Protein AF-0000000078945572 (afdb_homodimer)

Secondary structure (DSSP, 8-state):
-TT--TTSEEEETTEEEETTEEHHHHHHHH-SSEEEEEHHHHHHHHHHHHHHHHHHT-SSEEEEEEGGG---HHHHHHHHHTT-EEEESSHHHHHHHHHHT--GGGEEE--SS--HHHHHHHHTS-PEEEE--HHHHHH--PPTT-EEEEEB--S----SSGGGB-SSSEETTEE---SB-THHHHHHHHHHHHHT-EEEEEE---BSSB-GGGHHHHHHHHHHHHHHHHHHHHHHSS---EEE----B----STTSPPP-HHHHHHHHHHHHHHTT-TTSEEEE--SHHHHGGGEEEEEEEEEEEEETTEEEEEES--TTT--HHHHH-----EEETT-TT-S-EEEEEEE-SSS-TT-EEEEEEEEE---TT-EEEESS-SSSSGGG---GGG----EEEEE-SSS---/-TT--TTSEEEETTEEEETTEEHHHHHHHH-SSEEEEEHHHHHHHHHHHHHHHHHHT-SSEEEEEEGGG---HHHHHHHHHTT-EEEESSHHHHHHHHHHT--GGGEEE--SS--HHHHHHHHTS-PEEEE--HHHHHH--PPTT-EEEEEB--S----SSGGGB-SSSEETTEE---SB-THHHHHHHHHHHHHT-EEEEEE---BSSB-GGGHHHHHHHHHHHHHHHHHHHHHHSS---EEE----B----STTSPPP-HHHHHHHHHHHHHHTT-TTSEEEE--SHHHHGGGEEEEEEEEEEEEETTEEEEEES--TTT--HHHHH-----EEETT-TT-S-EEEEEEE-SSS-TT-EEEEEEEEE---TT-EEEESS-SSSSGGG---GGG----EEEEE-SSS---

InterPro domains:
  IPR000183 Ornithine/DAP/Arg decarboxylase [PR01179] (65-83)
  IPR000183 Ornithine/DAP/Arg decarboxylase [PR01179] (85-97)
  IPR000183 Ornithine/DAP/Arg decarboxylase [PR01179] (196-209)
  IPR000183 Ornithine/DAP/Arg decarboxylase [PR01179] (283-302)
  IPR000183 Ornithine/DAP/Arg decarboxylase [PR01179] (383-396)
  IPR002986 Diaminopimelate decarboxylase, LysA [PR01181] (83-100)
  IPR002986 Diaminopimelate decarboxylase, LysA [PR01181] (171-180)
  IPR002986 Diaminopimelate decarboxylase, LysA [PR01181] (311-329)
  IPR002986 Diaminopimelate decarboxylase, LysA [PR01181] (393-411)
  IPR002986 Diaminopimelate decarboxylase, LysA [TIGR01048] (15-405)
  IPR002986 Diaminopimelate decarboxylase, LysA [cd06828] (30-404)
  IPR009006 Alanine racemase/group IV decarboxylase, C-terminal [G3DSA:2.40.37.10] (22-407)
  IPR009006 Alanine racemase/group IV decarboxylase, C-terminal [SSF50621] (269-405)
  IPR022644 Orn/DAP/Arg decarboxylase 2, N-terminal [PF02784] (41-293)
  IPR022653 Orn/DAP/Arg decarboxylase 2, pyridoxal-phosphate binding site [PS00878] (65-83)
  IPR022657 Orn/DAP/Arg decarboxylase 2, conserved site [PS00879] (234-250)
  IPR029066 PLP-binding barrel [G3DSA:3.20.20.10] (39-290)
  IPR029066 PLP-binding barrel [SSF51419] (31-295)

Nearest PDB structures (foldseek):
  6knh-assembly1_B  TM=8.447E-01  e=1.465E-28  Staphylococcus aureus subsp. aureus Mu50
  6kni-assembly1_B  TM=8.455E-01  e=5.089E-28  Staphylococcus aureus subsp. aureus Mu50
  6kni-assembly2_C-2  TM=8.300E-01  e=3.360E-28  Staphylococcus aureus subsp. aureus Mu50
  6knk-assembly2_C-2  TM=8.299E-01  e=7.264E-28  Staphylococcus aureus subsp. aureus Mu50
  6knk-assembly1_A  TM=8.405E-01  e=1.480E-27  Staphylococcus aureus subsp. aureus Mu50

Structure (mmCIF, N/CA/C/O backbone):
data_AF-0000000078945572-model_v1
#
loop_
_entity.id
_entity.type
_entity.pdbx_description
1 polymer 'Diaminopimelate decarboxylase'
#
loop_
_atom_site.group_PDB
_atom_site.id
_atom_site.type_symbol
_atom_site.label_atom_id
_atom_site.label_alt_id
_atom_site.label_comp_id
_atom_site.label_asym_id
_atom_site.label_entity_id
_atom_site.label_seq_id
_atom_site.pdbx_PDB_ins_code
_atom_site.Cartn_x
_atom_site.Cartn_y
_atom_site.Cartn_z
_atom_site.occupancy
_atom_site.B_iso_or_equiv
_atom_site.auth_seq_id
_atom_site.auth_comp_id
_atom_site.auth_asym_id
_atom_site.auth_atom_id
_atom_site.pdbx_PDB_model_num
ATOM 1 N N . MET A 1 1 ? 28.328 13.961 -8.125 1 92.06 1 MET A N 1
ATOM 2 C CA . MET A 1 1 ? 26.953 13.586 -8.461 1 92.06 1 MET A CA 1
ATOM 3 C C . MET A 1 1 ? 25.953 14.477 -7.727 1 92.06 1 MET A C 1
ATOM 5 O O . MET A 1 1 ? 26.234 14.969 -6.629 1 92.06 1 MET A O 1
ATOM 9 N N . TRP A 1 2 ? 24.75 14.672 -8.289 1 93.38 2 TRP A N 1
ATOM 10 C CA . TRP A 1 2 ? 23.812 15.648 -7.77 1 93.38 2 TRP A CA 1
ATOM 11 C C . TRP A 1 2 ? 23.359 15.289 -6.355 1 93.38 2 TRP A C 1
ATOM 13 O O . TRP A 1 2 ? 22.984 16.156 -5.574 1 93.38 2 TRP A O 1
ATOM 23 N N . TRP A 1 3 ? 23.406 13.898 -6.02 1 95.69 3 TRP A N 1
ATOM 24 C CA . TRP A 1 3 ? 22.844 13.406 -4.762 1 95.69 3 TRP A CA 1
ATOM 25 C C . TRP A 1 3 ? 23.906 13.391 -3.666 1 95.69 3 TRP A C 1
ATOM 27 O O . TRP A 1 3 ? 23.609 13.086 -2.51 1 95.69 3 TRP A O 1
ATOM 37 N N . GLU A 1 4 ? 25.141 13.625 -4.016 1 96.06 4 GLU A N 1
ATOM 38 C CA . GLU A 1 4 ? 26.172 13.719 -2.982 1 96.06 4 GLU A CA 1
ATOM 39 C C . GLU A 1 4 ? 25.969 14.953 -2.109 1 96.06 4 GLU A C 1
ATOM 41 O O . GLU A 1 4 ? 25.688 16.047 -2.619 1 96.06 4 GLU A O 1
ATOM 46 N N . LYS A 1 5 ? 25.969 14.734 -0.875 1 93.25 5 LYS A N 1
ATOM 47 C CA . LYS A 1 5 ? 25.844 15.781 0.137 1 93.25 5 LYS A CA 1
ATOM 48 C C . LYS A 1 5 ? 26.875 15.617 1.236 1 93.25 5 LYS A C 1
ATOM 50 O O . LYS A 1 5 ? 27 14.547 1.836 1 93.25 5 LYS A O 1
ATOM 55 N N . PRO A 1 6 ? 27.625 16.672 1.44 1 89.31 6 PRO A N 1
ATOM 56 C CA . PRO A 1 6 ? 28.625 16.547 2.498 1 89.31 6 PRO A CA 1
ATOM 57 C C . PRO A 1 6 ? 28.047 16.047 3.818 1 89.31 6 PRO A C 1
ATOM 59 O O . PRO A 1 6 ? 27 16.547 4.258 1 89.31 6 PRO A O 1
ATOM 62 N N . GLY A 1 7 ? 28.672 15.039 4.363 1 91.06 7 GLY A N 1
ATOM 63 C CA . GLY A 1 7 ? 28.25 14.508 5.652 1 91.06 7 GLY A CA 1
ATOM 64 C C . GLY A 1 7 ? 27.141 13.477 5.547 1 91.06 7 GLY A C 1
ATOM 65 O O . GLY A 1 7 ? 26.797 12.836 6.539 1 91.06 7 GLY A O 1
ATOM 66 N N . HIS A 1 8 ? 26.656 13.312 4.363 1 95.69 8 HIS A N 1
ATOM 67 C CA . HIS A 1 8 ? 25.547 12.367 4.207 1 95.69 8 HIS A CA 1
ATOM 68 C C . HIS A 1 8 ? 25.875 11.312 3.162 1 95.69 8 HIS A C 1
ATOM 70 O O . HIS A 1 8 ? 26.391 10.242 3.496 1 95.69 8 HIS A O 1
ATOM 76 N N . LEU A 1 9 ? 25.75 11.555 1.891 1 97.75 9 LEU A N 1
ATOM 77 C CA . LEU A 1 9 ? 26.078 10.594 0.844 1 97.75 9 LEU A CA 1
ATOM 78 C C . LEU A 1 9 ? 27.328 11.031 0.074 1 97.75 9 LEU A C 1
ATOM 80 O O . LEU A 1 9 ? 27.422 12.18 -0.346 1 97.75 9 LEU A O 1
ATOM 84 N N . ARG A 1 10 ? 28.297 10.094 -0.028 1 96.44 10 ARG A N 1
ATOM 85 C CA . ARG A 1 10 ? 29.531 10.367 -0.768 1 96.44 10 ARG A CA 1
ATOM 86 C C . ARG A 1 10 ? 30.031 9.109 -1.465 1 96.44 10 ARG A C 1
ATOM 88 O O . ARG A 1 10 ? 29.688 7.992 -1.07 1 96.44 10 ARG A O 1
ATOM 95 N N . THR A 1 11 ? 30.75 9.328 -2.484 1 96.31 11 THR A N 1
ATOM 96 C CA . THR A 1 11 ? 31.484 8.25 -3.145 1 96.31 11 THR A CA 1
ATOM 97 C C . THR A 1 11 ? 32.938 8.211 -2.668 1 96.31 11 THR A C 1
ATOM 99 O O . THR A 1 11 ? 33.656 9.211 -2.754 1 96.31 11 THR A O 1
ATOM 102 N N . VAL A 1 12 ? 33.312 7.086 -2.143 1 94.62 12 VAL A N 1
ATOM 103 C CA . VAL A 1 12 ? 34.688 6.867 -1.73 1 94.62 12 VAL A CA 1
ATOM 104 C C . VAL A 1 12 ? 35.25 5.641 -2.439 1 94.62 12 VAL A C 1
ATOM 106 O O . VAL A 1 12 ? 34.812 4.516 -2.195 1 94.62 12 VAL A O 1
ATOM 109 N N . GLY A 1 13 ? 36.312 5.691 -3.234 1 91.5 13 GLY A N 1
ATOM 110 C CA . GLY A 1 13 ? 36.844 4.555 -3.961 1 91.5 13 GLY A CA 1
ATOM 111 C C . GLY A 1 13 ? 35.812 3.799 -4.762 1 91.5 13 GLY A C 1
ATOM 112 O O . GLY A 1 13 ? 35.719 2.572 -4.668 1 91.5 13 GLY A O 1
ATOM 113 N N . ASN A 1 14 ? 34.844 4.293 -5.309 1 93.56 14 ASN A N 1
ATOM 114 C CA . ASN A 1 14 ? 33.812 3.719 -6.16 1 93.56 14 ASN A CA 1
ATOM 115 C C . ASN A 1 14 ? 32.719 3.068 -5.332 1 93.56 14 ASN A C 1
ATOM 117 O O . ASN A 1 14 ? 31.938 2.26 -5.852 1 93.56 14 ASN A O 1
ATOM 121 N N . ARG A 1 15 ? 32.719 3.379 -4.047 1 96.94 15 ARG A N 1
ATOM 122 C CA . ARG A 1 15 ? 31.734 2.832 -3.129 1 96.94 15 ARG A CA 1
ATOM 123 C C . ARG A 1 15 ? 30.875 3.941 -2.527 1 96.94 15 ARG A C 1
ATOM 125 O O . ARG A 1 15 ? 31.359 5.059 -2.322 1 96.94 15 ARG A O 1
ATOM 132 N N . LEU A 1 16 ? 29.672 3.627 -2.248 1 98.38 16 LEU A N 1
ATOM 133 C CA . LEU A 1 16 ? 28.75 4.586 -1.647 1 98.38 16 LEU A CA 1
ATOM 134 C C . LEU A 1 16 ? 28.891 4.598 -0.129 1 98.38 16 LEU A C 1
ATOM 136 O O . LEU A 1 16 ? 28.922 3.539 0.503 1 98.38 16 LEU A O 1
ATOM 140 N N . PHE A 1 17 ? 29 5.785 0.381 1 97.94 17 PHE A N 1
ATOM 141 C CA . PHE A 1 17 ? 29.031 5.984 1.825 1 97.94 17 PHE A CA 1
ATOM 142 C C . PHE A 1 17 ? 27.828 6.812 2.275 1 97.94 17 PHE A C 1
ATOM 144 O O . PHE A 1 17 ? 27.406 7.734 1.574 1 97.94 17 PHE A O 1
ATOM 151 N N . ILE A 1 18 ? 27.312 6.504 3.398 1 98.31 18 ILE A N 1
ATOM 152 C CA . ILE A 1 18 ? 26.344 7.324 4.109 1 98.31 18 ILE A CA 1
ATOM 153 C C . ILE A 1 18 ? 26.906 7.719 5.477 1 98.31 18 ILE A C 1
ATOM 155 O O . ILE A 1 18 ? 27.219 6.855 6.297 1 98.31 18 ILE A O 1
ATOM 159 N N . GLY A 1 19 ? 26.953 8.969 5.707 1 96.56 19 GLY A N 1
ATOM 160 C CA . GLY A 1 19 ? 27.812 9.383 6.812 1 96.56 19 GLY A CA 1
ATOM 161 C C . GLY A 1 19 ? 29.234 8.883 6.688 1 96.56 19 GLY A C 1
ATOM 162 O O . GLY A 1 19 ? 29.891 9.086 5.66 1 96.56 19 GLY A O 1
ATOM 163 N N . GLU A 1 20 ? 29.703 8.148 7.719 1 94.75 20 GLU A N 1
ATOM 164 C CA . GLU A 1 20 ? 31.078 7.621 7.727 1 94.75 20 GLU A CA 1
ATOM 165 C C . GLU A 1 20 ? 31.078 6.121 7.445 1 94.75 20 GLU A C 1
ATOM 167 O O . GLU A 1 20 ? 32.125 5.469 7.59 1 94.75 20 GLU A O 1
ATOM 172 N N . HIS A 1 21 ? 29.984 5.605 6.969 1 97.25 21 HIS A N 1
ATOM 173 C CA . HIS A 1 21 ? 29.875 4.156 6.875 1 97.25 21 HIS A CA 1
ATOM 174 C C . HIS A 1 21 ? 29.766 3.707 5.418 1 97.25 21 HIS A C 1
ATOM 176 O O . HIS A 1 21 ? 29.047 4.328 4.625 1 97.25 21 HIS A O 1
ATOM 182 N N . ASP A 1 22 ? 30.453 2.664 5.117 1 97.94 22 ASP A N 1
ATOM 183 C CA . ASP A 1 22 ? 30.312 1.999 3.826 1 97.94 22 ASP A CA 1
ATOM 184 C C . ASP A 1 22 ? 28.953 1.291 3.725 1 97.94 22 ASP A C 1
ATOM 186 O O . ASP A 1 22 ? 28.641 0.427 4.543 1 97.94 22 ASP A O 1
ATOM 190 N N . VAL A 1 23 ? 28.172 1.593 2.713 1 98.69 23 VAL A N 1
ATOM 191 C CA . VAL A 1 23 ? 26.797 1.104 2.596 1 98.69 23 VAL A CA 1
ATOM 192 C C . VAL A 1 23 ? 26.812 -0.41 2.402 1 98.69 23 VAL A C 1
ATOM 194 O O . VAL A 1 23 ? 25.953 -1.115 2.953 1 98.69 23 VAL A O 1
ATOM 197 N N . VAL A 1 24 ? 27.75 -0.927 1.63 1 98.69 24 VAL A N 1
ATOM 198 C CA . VAL A 1 24 ? 27.844 -2.363 1.385 1 98.69 24 VAL A CA 1
ATOM 199 C C . VAL A 1 24 ? 28.156 -3.094 2.689 1 98.69 24 VAL A C 1
ATOM 201 O O . VAL A 1 24 ? 27.547 -4.129 2.986 1 98.69 24 VAL A O 1
ATOM 204 N N . GLU A 1 25 ? 29.031 -2.518 3.465 1 98.31 25 GLU A N 1
ATOM 205 C CA . GLU A 1 25 ? 29.375 -3.131 4.746 1 98.31 25 GLU A CA 1
ATOM 206 C C . GLU A 1 25 ? 28.172 -3.152 5.684 1 98.31 25 GLU A C 1
ATOM 208 O O . GLU A 1 25 ? 27.938 -4.141 6.383 1 98.31 25 GLU A O 1
ATOM 213 N N . LEU A 1 26 ? 27.406 -2.062 5.727 1 98.19 26 LEU A N 1
ATOM 214 C CA . LEU A 1 26 ? 26.203 -2.025 6.543 1 98.19 26 LEU A CA 1
ATOM 215 C C . LEU A 1 26 ? 25.188 -3.068 6.066 1 98.19 26 LEU A C 1
ATOM 217 O O . LEU A 1 26 ? 24.562 -3.744 6.883 1 98.19 26 LEU A O 1
ATOM 221 N N . ALA A 1 27 ? 25.031 -3.184 4.766 1 98.12 27 ALA A N 1
ATOM 222 C CA . ALA A 1 27 ? 24.094 -4.141 4.188 1 98.12 27 ALA A CA 1
ATOM 223 C C . ALA A 1 27 ? 24.5 -5.574 4.523 1 98.12 27 ALA A C 1
ATOM 225 O O . ALA A 1 27 ? 23.641 -6.414 4.812 1 98.12 27 ALA A O 1
ATOM 226 N N . GLU A 1 28 ? 25.797 -5.887 4.43 1 98.12 28 GLU A N 1
ATOM 227 C CA . GLU A 1 28 ? 26.281 -7.219 4.758 1 98.12 28 GLU A CA 1
ATOM 228 C C . GLU A 1 28 ? 26.094 -7.527 6.238 1 98.12 28 GLU A C 1
ATOM 230 O O . GLU A 1 28 ? 25.75 -8.656 6.602 1 98.12 28 GLU A O 1
ATOM 235 N N . LYS A 1 29 ? 26.312 -6.535 7.039 1 97.69 29 LYS A N 1
ATOM 236 C CA . LYS A 1 29 ? 26.234 -6.703 8.484 1 97.69 29 LYS A CA 1
ATOM 237 C C . LYS A 1 29 ? 24.781 -6.91 8.93 1 97.69 29 LYS A C 1
ATOM 239 O O . LYS A 1 29 ? 24.5 -7.754 9.781 1 97.69 29 LYS A O 1
ATOM 244 N N . HIS A 1 30 ? 23.828 -6.164 8.359 1 97.56 30 HIS A N 1
ATOM 245 C CA . HIS A 1 30 ? 22.469 -6.137 8.883 1 97.56 30 HIS A CA 1
ATOM 246 C C . HIS A 1 30 ? 21.531 -6.949 8 1 97.56 30 HIS A C 1
ATOM 248 O O . HIS A 1 30 ? 20.422 -7.289 8.422 1 97.56 30 HIS A O 1
ATOM 254 N N . GLY A 1 31 ? 21.984 -7.27 6.746 1 97.56 31 GLY A N 1
ATOM 255 C CA . GLY A 1 31 ? 21.125 -7.957 5.797 1 97.56 31 GLY A CA 1
ATOM 256 C C . GLY A 1 31 ? 20.25 -7.012 4.996 1 97.56 31 GLY A C 1
ATOM 257 O O . GLY A 1 31 ? 20.031 -5.867 5.398 1 97.56 31 GLY A O 1
ATOM 258 N N . THR A 1 32 ? 19.797 -7.387 3.852 1 98.25 32 THR A N 1
ATOM 259 C CA . THR A 1 32 ? 18.891 -6.637 2.986 1 98.25 32 THR A CA 1
ATOM 260 C C . THR A 1 32 ? 17.547 -7.348 2.869 1 98.25 32 THR A C 1
ATOM 262 O O . THR A 1 32 ? 17.469 -8.562 3.055 1 98.25 32 THR A O 1
ATOM 265 N N . PRO A 1 33 ? 16.531 -6.547 2.594 1 98.44 33 PRO A N 1
ATOM 266 C CA . PRO A 1 33 ? 16.5 -5.094 2.412 1 98.44 33 PRO A CA 1
ATOM 267 C C . PRO A 1 33 ? 16.656 -4.332 3.727 1 98.44 33 PRO A C 1
ATOM 269 O O . PRO A 1 33 ? 16.25 -4.824 4.781 1 98.44 33 PRO A O 1
ATOM 272 N N . VAL A 1 34 ? 17.266 -3.123 3.617 1 98.69 34 VAL A N 1
ATOM 273 C CA . VAL A 1 34 ? 17.469 -2.361 4.844 1 98.69 34 VAL A CA 1
ATOM 274 C C . VAL A 1 34 ? 17.359 -0.868 4.547 1 98.69 34 VAL A C 1
ATOM 276 O O . VAL A 1 34 ? 17.938 -0.382 3.572 1 98.69 34 VAL A O 1
ATOM 279 N N . TYR A 1 35 ? 16.547 -0.167 5.348 1 98.81 35 TYR A N 1
ATOM 280 C CA . TYR A 1 35 ? 16.562 1.291 5.383 1 98.81 35 TYR A CA 1
ATOM 281 C C . TYR A 1 35 ? 17.734 1.805 6.219 1 98.81 35 TYR A C 1
ATOM 283 O O . TYR A 1 35 ? 17.984 1.304 7.32 1 98.81 35 TYR A O 1
ATOM 291 N N . ILE A 1 36 ? 18.406 2.76 5.684 1 98.75 36 ILE A N 1
ATOM 292 C CA . ILE A 1 36 ? 19.469 3.412 6.438 1 98.75 36 ILE A CA 1
ATOM 293 C C . ILE A 1 36 ? 19.203 4.91 6.523 1 98.75 36 ILE A C 1
ATOM 295 O O . ILE A 1 36 ? 19.109 5.594 5.5 1 98.75 36 ILE A O 1
ATOM 299 N N . TYR A 1 37 ? 19.078 5.406 7.793 1 98.62 37 TYR A N 1
ATOM 300 C CA . TYR A 1 37 ? 18.828 6.824 8.039 1 98.62 37 TYR A CA 1
ATOM 301 C C . TYR A 1 37 ? 20.062 7.5 8.617 1 98.62 37 TYR A C 1
ATOM 303 O O . TYR A 1 37 ? 20.75 6.938 9.477 1 98.62 37 TYR A O 1
ATOM 311 N N . ASN A 1 38 ? 20.344 8.672 8.156 1 98.56 38 ASN A N 1
ATOM 312 C CA . ASN A 1 38 ? 21.453 9.477 8.688 1 98.56 38 ASN A CA 1
ATOM 313 C C . ASN A 1 38 ? 20.938 10.633 9.531 1 98.56 38 ASN A C 1
ATOM 315 O O . ASN A 1 38 ? 20.484 11.648 9 1 98.56 38 ASN A O 1
ATOM 319 N N . LEU A 1 39 ? 21.109 10.547 10.852 1 98.19 39 LEU A N 1
ATOM 320 C CA . LEU A 1 39 ? 20.625 11.562 11.766 1 98.19 39 LEU A CA 1
ATOM 321 C C . LEU A 1 39 ? 21.328 12.891 11.531 1 98.19 39 LEU A C 1
ATOM 323 O O . LEU A 1 39 ? 20.75 13.961 11.727 1 98.19 39 LEU A O 1
ATOM 327 N N . GLY A 1 40 ? 22.562 12.812 11.102 1 97.38 40 GLY A N 1
ATOM 328 C CA . GLY A 1 40 ? 23.281 14.039 10.789 1 97.38 40 GLY A CA 1
ATOM 329 C C . GLY A 1 40 ? 22.609 14.859 9.703 1 97.38 40 GLY A C 1
ATOM 330 O O . GLY A 1 40 ? 22.531 16.078 9.805 1 97.38 40 GLY A O 1
ATOM 331 N N . ARG A 1 41 ? 22.141 14.18 8.695 1 97.88 41 ARG A N 1
ATOM 332 C CA . ARG A 1 41 ? 21.469 14.867 7.602 1 97.88 41 ARG A CA 1
ATOM 333 C C . ARG A 1 41 ? 20.141 15.469 8.07 1 97.88 41 ARG A C 1
ATOM 335 O O . ARG A 1 41 ? 19.781 16.578 7.668 1 97.88 41 ARG A O 1
ATOM 342 N N . ILE A 1 42 ? 19.406 14.781 8.883 1 98.56 42 ILE A N 1
ATOM 343 C CA . ILE A 1 42 ? 18.156 15.281 9.438 1 98.56 42 ILE A CA 1
ATOM 344 C C . ILE A 1 42 ? 18.422 16.531 10.281 1 98.56 42 ILE A C 1
ATOM 346 O O . ILE A 1 42 ? 17.703 17.531 10.172 1 98.56 42 ILE A O 1
ATOM 350 N N . ARG A 1 43 ? 19.469 16.484 11.086 1 98 43 ARG A N 1
ATOM 351 C CA . ARG A 1 43 ? 19.875 17.625 11.898 1 98 43 ARG A CA 1
ATOM 352 C C . ARG A 1 43 ? 20.172 18.828 11.023 1 98 43 ARG A C 1
ATOM 354 O O . ARG A 1 43 ? 19.719 19.938 11.297 1 98 43 ARG A O 1
ATOM 361 N N . ASP A 1 44 ? 20.938 18.594 9.969 1 97.56 44 ASP A N 1
ATOM 362 C CA . ASP A 1 44 ? 21.312 19.672 9.062 1 97.56 44 ASP A CA 1
ATOM 363 C C . ASP A 1 44 ? 20.062 20.312 8.43 1 97.56 44 ASP A C 1
ATOM 365 O O . ASP A 1 44 ? 19.969 21.531 8.328 1 97.56 44 ASP A O 1
ATOM 369 N N . ASN A 1 45 ? 19.156 19.469 7.984 1 98.25 45 ASN A N 1
ATOM 370 C CA . ASN A 1 45 ? 17.922 19.969 7.387 1 98.25 45 ASN A CA 1
ATOM 371 C C . ASN A 1 45 ? 17.109 20.797 8.383 1 98.25 45 ASN A C 1
ATOM 373 O O . ASN A 1 45 ? 16.594 21.859 8.031 1 98.25 45 ASN A O 1
ATOM 377 N N . TYR A 1 46 ? 17.031 20.312 9.594 1 98.69 46 TYR A N 1
ATOM 378 C CA . TYR A 1 46 ? 16.312 21 10.656 1 98.69 46 TYR A CA 1
ATOM 379 C C . TYR A 1 46 ? 16.922 22.375 10.938 1 98.69 46 TYR A C 1
ATOM 381 O O . TYR A 1 46 ? 16.219 23.375 11 1 98.69 46 TYR A O 1
ATOM 389 N N . LEU A 1 47 ? 18.203 22.406 11.055 1 98.25 47 LEU A N 1
ATOM 390 C CA . LEU A 1 47 ? 18.906 23.656 11.375 1 98.25 47 LEU A CA 1
ATOM 391 C C . LEU A 1 47 ? 18.828 24.641 10.211 1 98.25 47 LEU A C 1
ATOM 393 O O . LEU A 1 47 ? 18.734 25.844 10.422 1 98.25 47 LEU A O 1
ATOM 397 N N . ARG A 1 48 ? 18.875 24.125 9.008 1 97.94 48 ARG A N 1
ATOM 398 C CA . ARG A 1 48 ? 18.719 25 7.844 1 97.94 48 ARG A CA 1
ATOM 399 C C . ARG A 1 48 ? 17.359 25.703 7.875 1 97.94 48 ARG A C 1
ATOM 401 O O . ARG A 1 48 ? 17.281 26.906 7.574 1 97.94 48 ARG A O 1
ATOM 408 N N . MET A 1 49 ? 16.359 25.031 8.234 1 98.5 49 MET A N 1
ATOM 409 C CA . MET A 1 49 ? 15.023 25.625 8.289 1 98.5 49 MET A CA 1
ATOM 410 C C . MET A 1 49 ? 14.898 26.594 9.445 1 98.5 49 MET A C 1
ATOM 412 O O . MET A 1 49 ? 14.32 27.688 9.297 1 98.5 49 MET A O 1
ATOM 416 N N . THR A 1 50 ? 15.469 26.234 10.586 1 98.19 50 THR A N 1
ATOM 417 C CA . THR A 1 50 ? 15.461 27.125 11.734 1 98.19 50 THR A CA 1
ATOM 418 C C . THR A 1 50 ? 16.188 28.438 11.422 1 98.19 50 THR A C 1
ATOM 420 O O . THR A 1 50 ? 15.695 29.516 11.742 1 98.19 50 THR A O 1
ATOM 423 N N . ASP A 1 51 ? 17.297 28.266 10.781 1 98.06 51 ASP A N 1
ATOM 424 C CA . ASP A 1 51 ? 18.094 29.438 10.414 1 98.06 51 ASP A CA 1
ATOM 425 C C . ASP A 1 51 ? 17.328 30.328 9.422 1 98.06 51 ASP A C 1
ATOM 427 O O . ASP A 1 51 ? 17.359 31.547 9.531 1 98.06 51 ASP A O 1
ATOM 431 N N . ALA A 1 52 ? 16.688 29.703 8.531 1 98.56 52 ALA A N 1
ATOM 432 C CA . ALA A 1 52 ? 15.93 30.438 7.523 1 98.56 52 ALA A CA 1
ATOM 433 C C . ALA A 1 52 ? 14.789 31.219 8.172 1 98.56 52 ALA A C 1
ATOM 435 O O . ALA A 1 52 ? 14.555 32.375 7.816 1 98.56 52 ALA A O 1
ATOM 436 N N . LEU A 1 53 ? 14.102 30.625 9.07 1 98.38 53 LEU A N 1
ATOM 437 C CA . LEU A 1 53 ? 13 31.281 9.766 1 98.38 53 LEU A CA 1
ATOM 438 C C . LEU A 1 53 ? 13.5 32.469 10.562 1 98.38 53 LEU A C 1
ATOM 440 O O . LEU A 1 53 ? 12.883 33.562 10.531 1 98.38 53 LEU A O 1
ATOM 444 N N . LYS A 1 54 ? 14.609 32.281 11.211 1 97.56 54 LYS A N 1
ATOM 445 C CA . LYS A 1 54 ? 15.219 33.375 11.977 1 97.56 54 LYS A CA 1
ATOM 446 C C . LYS A 1 54 ? 15.633 34.531 11.062 1 97.56 54 LYS A C 1
ATOM 448 O O . LYS A 1 54 ? 15.312 35.688 11.336 1 97.56 54 LYS A O 1
ATOM 453 N N . LYS A 1 55 ? 16.25 34.188 10.031 1 98.06 55 LYS A N 1
ATOM 454 C CA . LYS A 1 55 ? 16.781 35.188 9.117 1 98.06 55 LYS A CA 1
ATOM 455 C C . LYS A 1 55 ? 15.648 35.938 8.414 1 98.06 55 LYS A C 1
ATOM 457 O O . LYS A 1 55 ? 15.797 37.125 8.078 1 98.06 55 LYS A O 1
ATOM 462 N N . ALA A 1 56 ? 14.578 35.25 8.219 1 97.94 56 ALA A N 1
ATOM 463 C CA . ALA A 1 56 ? 13.438 35.844 7.547 1 97.94 56 ALA A CA 1
ATOM 464 C C . ALA A 1 56 ? 12.742 36.875 8.453 1 97.94 56 ALA A C 1
ATOM 466 O O . ALA A 1 56 ? 11.906 37.656 7.988 1 97.94 56 ALA A O 1
ATOM 467 N N . GLY A 1 57 ? 13.023 36.812 9.766 1 96.88 57 GLY A N 1
ATOM 468 C CA . GLY A 1 57 ? 12.562 37.844 10.672 1 96.88 57 GLY A CA 1
ATOM 469 C C . GLY A 1 57 ? 11.367 37.438 11.5 1 96.88 57 GLY A C 1
ATOM 470 O O . GLY A 1 57 ? 10.68 38.281 12.086 1 96.88 57 GLY A O 1
ATOM 471 N N . PHE A 1 58 ? 11.109 36.188 11.547 1 97.56 58 PHE A N 1
ATOM 472 C CA . PHE A 1 58 ? 10.031 35.719 12.414 1 97.56 58 PHE A CA 1
ATOM 473 C C . PHE A 1 58 ? 10.422 35.844 13.875 1 97.56 58 PHE A C 1
ATOM 475 O O . PHE A 1 58 ? 11.492 35.375 14.281 1 97.56 58 PHE A O 1
ATOM 482 N N . ARG A 1 59 ? 9.586 36.438 14.656 1 95.38 59 ARG A N 1
ATOM 483 C CA . ARG A 1 59 ? 9.859 36.594 16.078 1 95.38 59 ARG A CA 1
ATOM 484 C C . ARG A 1 59 ? 9.625 35.312 16.844 1 95.38 59 ARG A C 1
ATOM 486 O O . ARG A 1 59 ? 10.367 35 17.781 1 95.38 59 ARG A O 1
ATOM 493 N N . GLU A 1 60 ? 8.57 34.656 16.5 1 97.19 60 GLU A N 1
ATOM 494 C CA . GLU A 1 60 ? 8.211 33.375 17.109 1 97.19 60 GLU A CA 1
ATOM 495 C C . GLU A 1 60 ? 7.852 32.344 16.047 1 97.19 60 GLU A C 1
ATOM 497 O O . GLU A 1 60 ? 7.062 32.625 15.141 1 97.19 60 GLU A O 1
ATOM 502 N N . TRP A 1 61 ? 8.445 31.188 16.172 1 97.69 61 TRP A N 1
ATOM 503 C CA . TRP A 1 61 ? 8.172 30.094 15.25 1 97.69 61 TRP A CA 1
ATOM 504 C C . TRP A 1 61 ? 8.398 28.75 15.922 1 97.69 61 TRP A C 1
ATOM 506 O O . TRP A 1 61 ? 9.039 28.672 16.984 1 97.69 61 TRP A O 1
ATOM 516 N N . ARG A 1 62 ? 7.781 27.734 15.344 1 97.94 62 ARG A N 1
ATOM 517 C CA . ARG A 1 62 ? 8.008 26.359 15.789 1 97.94 62 ARG A CA 1
ATOM 518 C C . ARG A 1 62 ? 7.977 25.391 14.617 1 97.94 62 ARG A C 1
ATOM 520 O O . ARG A 1 62 ? 7.148 25.516 13.719 1 97.94 62 ARG A O 1
ATOM 527 N N . ILE A 1 63 ? 8.898 24.453 14.672 1 98.75 63 ILE A N 1
ATOM 528 C CA . ILE A 1 63 ? 8.883 23.344 13.719 1 98.75 63 ILE A CA 1
ATOM 529 C C . ILE A 1 63 ? 8.195 22.141 14.344 1 98.75 63 ILE A C 1
ATOM 531 O O . ILE A 1 63 ? 8.688 21.578 15.336 1 98.75 63 ILE A O 1
ATOM 535 N N . HIS A 1 64 ? 7.09 21.797 13.859 1 98.88 64 HIS A N 1
ATOM 536 C CA . HIS A 1 64 ? 6.41 20.547 14.219 1 98.88 64 HIS A CA 1
ATOM 537 C C . HIS A 1 64 ? 6.59 19.5 13.141 1 98.88 64 HIS A C 1
ATOM 539 O O . HIS A 1 64 ? 5.938 19.547 12.094 1 98.88 64 HIS A O 1
ATOM 545 N N . TYR A 1 65 ? 7.391 18.5 13.43 1 98.94 65 TYR A N 1
ATOM 546 C CA . TYR A 1 65 ? 7.727 17.438 12.477 1 98.94 65 TYR A CA 1
ATOM 547 C C . TYR A 1 65 ? 6.516 16.562 12.203 1 98.94 65 TYR A C 1
ATOM 549 O O . TYR A 1 65 ? 5.902 16.016 13.125 1 98.94 65 TYR A O 1
ATOM 557 N N . ALA A 1 66 ? 6.168 16.453 10.883 1 98.81 66 ALA A N 1
ATOM 558 C CA . ALA A 1 66 ? 5.109 15.531 10.5 1 98.81 66 ALA A CA 1
ATOM 559 C C . ALA A 1 66 ? 5.574 14.086 10.633 1 98.81 66 ALA A C 1
ATOM 561 O O . ALA A 1 66 ? 6.152 13.523 9.703 1 98.81 66 ALA A O 1
ATOM 562 N N . MET A 1 67 ? 5.227 13.422 11.641 1 98.25 67 MET A N 1
ATOM 563 C CA . MET A 1 67 ? 5.848 12.133 11.945 1 98.25 67 MET A CA 1
ATOM 564 C C . MET A 1 67 ? 5.324 11.047 11.016 1 98.25 67 MET A C 1
ATOM 566 O O . MET A 1 67 ? 5.895 9.953 10.938 1 98.25 67 MET A O 1
ATOM 570 N N . LYS A 1 68 ? 4.195 11.344 10.312 1 98.56 68 LYS A N 1
ATOM 571 C CA . LYS A 1 68 ? 3.691 10.352 9.359 1 98.56 68 LYS A CA 1
ATOM 572 C C . LYS A 1 68 ? 4.727 10.055 8.281 1 98.56 68 LYS A C 1
ATOM 574 O O . LYS A 1 68 ? 4.641 9.023 7.602 1 98.56 68 LYS A O 1
ATOM 579 N N . ALA A 1 69 ? 5.715 10.93 8.117 1 98.62 69 ALA A N 1
ATOM 580 C CA . ALA A 1 69 ? 6.758 10.742 7.113 1 98.62 69 ALA A CA 1
ATOM 581 C C . ALA A 1 69 ? 7.719 9.633 7.531 1 98.62 69 ALA A C 1
ATOM 583 O O . ALA A 1 69 ? 8.211 8.875 6.688 1 98.62 69 ALA A O 1
ATOM 584 N N . ASN A 1 70 ? 8.039 9.602 8.742 1 98.88 70 ASN A N 1
ATOM 585 C CA . ASN A 1 70 ? 8.969 8.664 9.359 1 98.88 70 ASN A CA 1
ATOM 586 C C . ASN A 1 70 ? 8.867 8.703 10.883 1 98.88 70 ASN A C 1
ATOM 588 O O . ASN A 1 70 ? 9.234 9.703 11.508 1 98.88 70 ASN A O 1
ATOM 592 N N . ASN A 1 71 ? 8.375 7.656 11.484 1 98.81 71 ASN A N 1
ATOM 593 C CA . ASN A 1 71 ? 8.133 7.684 12.922 1 98.81 71 ASN A CA 1
ATOM 594 C C . ASN A 1 71 ? 9.148 6.836 13.688 1 98.81 71 ASN A C 1
ATOM 596 O O . ASN A 1 71 ? 8.859 6.34 14.773 1 98.81 71 ASN A O 1
ATOM 600 N N . ASN A 1 72 ? 10.328 6.57 13.055 1 98.56 72 ASN A N 1
ATOM 601 C CA . ASN A 1 72 ? 11.414 5.891 13.758 1 98.56 72 ASN A CA 1
ATOM 602 C C . ASN A 1 72 ? 11.75 6.582 15.078 1 98.56 72 ASN A C 1
ATOM 604 O O . ASN A 1 72 ? 11.875 7.809 15.125 1 98.56 72 ASN A O 1
ATOM 608 N N . ARG A 1 73 ? 11.977 5.867 16.109 1 98.31 73 ARG A N 1
ATOM 609 C CA . ARG A 1 73 ? 12.141 6.406 17.453 1 98.31 73 ARG A CA 1
ATOM 610 C C . ARG A 1 73 ? 13.398 7.27 17.547 1 98.31 73 ARG A C 1
ATOM 612 O O . ARG A 1 73 ? 13.422 8.266 18.281 1 98.31 73 ARG A O 1
ATOM 619 N N . GLU A 1 74 ? 14.469 6.887 16.844 1 98.12 74 GLU A N 1
ATOM 620 C CA . GLU A 1 74 ? 15.695 7.684 16.859 1 98.12 74 GLU A CA 1
ATOM 621 C C . GLU A 1 74 ? 15.5 9.016 16.141 1 98.12 74 GLU A C 1
ATOM 623 O O . GLU A 1 74 ? 16.062 10.031 16.531 1 98.12 74 GLU A O 1
ATOM 628 N N . VAL A 1 75 ? 14.742 9.023 15.102 1 98.69 75 VAL A N 1
ATOM 629 C CA . VAL A 1 75 ? 14.422 10.242 14.375 1 98.69 75 VAL A CA 1
ATOM 630 C C . VAL A 1 75 ? 13.609 11.18 15.273 1 98.69 75 VAL A C 1
ATOM 632 O O . VAL A 1 75 ? 13.938 12.359 15.406 1 98.69 75 VAL A O 1
ATOM 635 N N . LEU A 1 76 ? 12.594 10.633 15.914 1 98.88 76 LEU A N 1
ATOM 636 C CA . LEU A 1 76 ? 11.75 11.422 16.812 1 98.88 76 LEU A CA 1
ATOM 637 C C . LEU A 1 76 ? 12.555 11.961 17.984 1 98.88 76 LEU A C 1
ATOM 639 O O . LEU A 1 76 ? 12.359 13.102 18.406 1 98.88 76 LEU A O 1
ATOM 643 N N . GLY A 1 77 ? 13.43 11.094 18.469 1 98.44 77 GLY A N 1
ATOM 644 C CA . GLY A 1 77 ? 14.305 11.539 19.547 1 98.44 77 GLY A CA 1
ATOM 645 C C . GLY A 1 77 ? 15.164 12.727 19.156 1 98.44 77 GLY A C 1
ATOM 646 O O . GLY A 1 77 ? 15.305 13.68 19.922 1 98.44 77 GLY A O 1
ATOM 647 N N . LEU A 1 78 ? 15.688 12.711 17.984 1 98.31 78 LEU A N 1
ATOM 648 C CA . LEU A 1 78 ? 16.5 13.82 17.484 1 98.31 78 LEU A CA 1
ATOM 649 C C . LEU A 1 78 ? 15.68 15.094 17.375 1 98.31 78 LEU A C 1
ATOM 651 O O . LEU A 1 78 ? 16.141 16.172 17.734 1 98.31 78 LEU A O 1
ATOM 655 N N . ILE A 1 79 ? 14.5 14.977 16.844 1 98.75 79 ILE A N 1
ATOM 656 C CA . ILE A 1 79 ? 13.625 16.125 16.688 1 98.75 79 ILE A CA 1
ATOM 657 C C . ILE A 1 79 ? 13.383 16.781 18.062 1 98.75 79 ILE A C 1
ATOM 659 O O . ILE A 1 79 ? 13.453 18 18.188 1 98.75 79 ILE A O 1
ATOM 663 N N . ARG A 1 80 ? 13.141 15.969 19.031 1 98.69 80 ARG A N 1
ATOM 664 C CA . ARG A 1 80 ? 12.922 16.469 20.391 1 98.69 80 ARG A CA 1
ATOM 665 C C . ARG A 1 80 ? 14.164 17.172 20.906 1 98.69 80 ARG A C 1
ATOM 667 O O . ARG A 1 80 ? 14.062 18.266 21.484 1 98.69 80 ARG A O 1
ATOM 674 N N . GLU A 1 81 ? 15.305 16.578 20.688 1 97.75 81 GLU A N 1
ATOM 675 C CA . GLU A 1 81 ? 16.578 17.125 21.156 1 97.75 81 GLU A CA 1
ATOM 676 C C . GLU A 1 81 ? 16.828 18.5 20.531 1 97.75 81 GLU A C 1
ATOM 678 O O . GLU A 1 81 ? 17.438 19.375 21.172 1 97.75 81 GLU A O 1
ATOM 683 N N . LEU A 1 82 ? 16.359 18.641 19.359 1 98.25 82 LEU A N 1
ATOM 684 C CA . LEU A 1 82 ? 16.609 19.875 18.625 1 98.25 82 LEU A CA 1
ATOM 685 C C . LEU A 1 82 ? 15.586 20.953 19.016 1 98.25 82 LEU A C 1
ATOM 687 O O . LEU A 1 82 ? 15.672 22.094 18.547 1 98.25 82 LEU A O 1
ATOM 691 N N . GLY A 1 83 ? 14.594 20.547 19.766 1 97.88 83 GLY A N 1
ATOM 692 C CA . GLY A 1 83 ? 13.602 21.5 20.25 1 97.88 83 GLY A CA 1
ATOM 693 C C . GLY A 1 83 ? 12.359 21.547 19.375 1 97.88 83 GLY A C 1
ATOM 694 O O . GLY A 1 83 ? 11.531 22.453 19.516 1 97.88 83 GLY A O 1
ATOM 695 N N . GLY A 1 84 ? 12.219 20.594 18.5 1 98.62 84 GLY A N 1
ATOM 696 C CA . GLY A 1 84 ? 11.055 20.547 17.641 1 98.62 84 GLY A CA 1
ATOM 697 C C . GLY A 1 84 ? 9.828 19.953 18.312 1 98.62 84 GLY A C 1
ATOM 698 O O . GLY A 1 84 ? 9.922 19.438 19.422 1 98.62 84 GLY A O 1
ATOM 699 N N . GLY A 1 85 ? 8.648 20.078 17.688 1 98.81 85 GLY A N 1
ATOM 700 C CA . GLY A 1 85 ? 7.406 19.422 18.062 1 98.81 85 GLY A CA 1
ATOM 701 C C . GLY A 1 85 ? 6.945 18.391 17.047 1 98.81 85 GLY A C 1
ATOM 702 O O . GLY A 1 85 ? 7.695 18.031 16.141 1 98.81 85 GLY A O 1
ATOM 703 N N . ILE A 1 86 ? 5.723 17.906 17.281 1 98.94 86 ILE A N 1
ATOM 704 C CA . ILE A 1 86 ? 5.191 16.859 16.422 1 98.94 86 ILE A CA 1
ATOM 705 C C . ILE A 1 86 ? 3.859 17.297 15.82 1 98.94 86 ILE A C 1
ATOM 707 O O . ILE A 1 86 ? 3.02 17.875 16.516 1 98.94 86 ILE A O 1
ATOM 711 N N . ASP A 1 87 ? 3.736 17.188 14.547 1 98.88 87 ASP A N 1
ATOM 712 C CA . ASP A 1 87 ? 2.441 17.172 13.875 1 98.88 87 ASP A CA 1
ATOM 713 C C . ASP A 1 87 ? 1.881 15.766 13.773 1 98.88 87 ASP A C 1
ATOM 715 O O . ASP A 1 87 ? 2.424 14.93 13.047 1 98.88 87 ASP A O 1
ATOM 719 N N . ALA A 1 88 ? 0.85 15.477 14.5 1 98.88 88 ALA A N 1
ATOM 720 C CA . ALA A 1 88 ? 0.227 14.156 14.555 1 98.88 88 ALA A CA 1
ATOM 721 C C . ALA A 1 88 ? -1.093 14.148 13.789 1 98.88 88 ALA A C 1
ATOM 723 O O . ALA A 1 88 ? -1.822 15.141 13.781 1 98.88 88 ALA A O 1
ATOM 724 N N . THR A 1 89 ? -1.411 12.961 13.234 1 98.62 89 THR A N 1
ATOM 725 C CA . THR A 1 89 ? -2.629 12.867 12.43 1 98.62 89 THR A CA 1
ATOM 726 C C . THR A 1 89 ? -3.58 11.828 13.016 1 98.62 89 THR A C 1
ATOM 728 O O . THR A 1 89 ? -4.688 11.633 12.508 1 98.62 89 THR A O 1
ATOM 731 N N . SER A 1 90 ? -3.172 11.125 14.047 1 98.75 90 SER A N 1
ATOM 732 C CA . SER A 1 90 ? -3.982 10.086 14.672 1 98.75 90 SER A CA 1
ATOM 733 C C . SER A 1 90 ? -3.678 9.977 16.156 1 98.75 90 SER A C 1
ATOM 735 O O . SER A 1 90 ? -2.629 10.43 16.625 1 98.75 90 SER A O 1
ATOM 737 N N . PRO A 1 91 ? -4.609 9.359 16.938 1 98.75 91 PRO A N 1
ATOM 738 C CA . PRO A 1 91 ? -4.316 9.086 18.359 1 98.75 91 PRO A CA 1
ATOM 739 C C . PRO A 1 91 ? -3.061 8.234 18.531 1 98.75 91 PRO A C 1
ATOM 741 O O . PRO A 1 91 ? -2.303 8.445 19.484 1 98.75 91 PRO A O 1
ATOM 744 N N . GLY A 1 92 ? -2.812 7.309 17.609 1 98.81 92 GLY A N 1
ATOM 745 C CA . GLY A 1 92 ? -1.602 6.508 17.672 1 98.81 92 GLY A CA 1
ATOM 746 C C . GLY A 1 92 ? -0.332 7.336 17.609 1 98.81 92 GLY A C 1
ATOM 747 O O . GLY A 1 92 ? 0.633 7.062 18.328 1 98.81 92 GLY A O 1
ATOM 748 N N . GLU A 1 93 ? -0.348 8.312 16.828 1 98.88 93 GLU A N 1
ATOM 749 C CA . GLU A 1 93 ? 0.82 9.18 16.703 1 98.88 93 GLU A CA 1
ATOM 750 C C . GLU A 1 93 ? 0.998 10.055 17.938 1 98.88 93 GLU A C 1
ATOM 752 O O . GLU A 1 93 ? 2.125 10.312 18.375 1 98.88 93 GLU A O 1
ATOM 757 N N . VAL A 1 94 ? -0.126 10.539 18.516 1 98.94 94 VAL A N 1
ATOM 758 C CA . VAL A 1 94 ? -0.041 11.305 19.75 1 98.94 94 VAL A CA 1
ATOM 759 C C . VAL A 1 94 ? 0.57 10.438 20.859 1 98.94 94 VAL A C 1
ATOM 761 O O . VAL A 1 94 ? 1.463 10.883 21.578 1 98.94 94 VAL A O 1
ATOM 764 N N . LYS A 1 95 ? 0.096 9.203 20.938 1 98.88 95 LYS A N 1
ATOM 765 C CA . LYS A 1 95 ? 0.595 8.289 21.953 1 98.88 95 LYS A CA 1
ATOM 766 C C . LYS A 1 95 ? 2.092 8.047 21.797 1 98.88 95 LYS A C 1
ATOM 768 O O . LYS A 1 95 ? 2.844 8.07 22.766 1 98.88 95 LYS A O 1
ATOM 773 N N . LEU A 1 96 ? 2.527 7.852 20.531 1 98.88 96 LEU A N 1
ATOM 774 C CA . LEU A 1 96 ? 3.949 7.629 20.281 1 98.88 96 LEU A CA 1
ATOM 775 C C . LEU A 1 96 ? 4.762 8.867 20.641 1 98.88 96 LEU A C 1
ATOM 777 O O . LEU A 1 96 ? 5.828 8.766 21.25 1 98.88 96 LEU A O 1
ATOM 781 N N . ALA A 1 97 ? 4.281 10.016 20.25 1 98.94 97 ALA A N 1
ATOM 782 C CA . ALA A 1 97 ? 4.973 11.258 20.594 1 98.94 97 ALA A CA 1
ATOM 783 C C . ALA A 1 97 ? 5.156 11.383 22.094 1 98.94 97 ALA A C 1
ATOM 785 O O . ALA A 1 97 ? 6.246 11.703 22.562 1 98.94 97 ALA A O 1
ATOM 786 N N . ARG A 1 98 ? 4.117 11.109 22.844 1 98.81 98 ARG A N 1
ATOM 787 C CA . ARG A 1 98 ? 4.184 11.172 24.297 1 98.81 98 ARG A CA 1
ATOM 788 C C . ARG A 1 98 ? 5.191 10.172 24.844 1 98.81 98 ARG A C 1
ATOM 790 O O . ARG A 1 98 ? 5.945 10.477 25.781 1 98.81 98 ARG A O 1
ATOM 797 N N . GLU A 1 99 ? 5.211 8.992 24.25 1 98.69 99 GLU A N 1
ATOM 798 C CA . GLU A 1 99 ? 6.148 7.953 24.672 1 98.69 99 GLU A CA 1
ATOM 799 C C . GLU A 1 99 ? 7.594 8.406 24.5 1 98.69 99 GLU A C 1
ATOM 801 O O . GLU A 1 99 ? 8.469 8.039 25.281 1 98.69 99 GLU A O 1
ATOM 806 N N . ILE A 1 100 ? 7.848 9.156 23.453 1 98.44 100 ILE A N 1
ATOM 807 C CA . ILE A 1 100 ? 9.188 9.648 23.141 1 98.44 100 ILE A CA 1
ATOM 808 C C . ILE A 1 100 ? 9.57 10.758 24.109 1 98.44 100 ILE A C 1
ATOM 810 O O . ILE A 1 100 ? 10.75 11.047 24.297 1 98.44 100 ILE A O 1
ATOM 814 N N . GLY A 1 101 ? 8.531 11.508 24.688 1 98.69 101 GLY A N 1
ATOM 815 C CA . GLY A 1 101 ? 8.828 12.531 25.688 1 98.69 101 GLY A CA 1
ATOM 816 C C . GLY A 1 101 ? 8.289 13.898 25.312 1 98.69 101 GLY A C 1
ATOM 817 O O . GLY A 1 101 ? 8.531 14.883 26.016 1 98.69 101 GLY A O 1
ATOM 818 N N . PHE A 1 102 ? 7.551 13.977 24.297 1 98.81 102 PHE A N 1
ATOM 819 C CA . PHE A 1 102 ? 6.93 15.25 23.938 1 98.81 102 PHE A CA 1
ATOM 820 C C . PHE A 1 102 ? 5.75 15.547 24.859 1 98.81 102 PHE A C 1
ATOM 822 O O . PHE A 1 102 ? 4.98 14.648 25.203 1 98.81 102 PHE A O 1
ATOM 829 N N . GLU A 1 103 ? 5.652 16.766 25.234 1 98.56 103 GLU A N 1
ATOM 830 C CA . GLU A 1 103 ? 4.488 17.219 25.984 1 98.56 103 GLU A CA 1
ATOM 831 C C . GLU A 1 103 ? 3.35 17.625 25.047 1 98.56 103 GLU A C 1
ATOM 833 O O . GLU A 1 103 ? 3.58 17.922 23.875 1 98.56 103 GLU A O 1
ATOM 838 N N . ASP A 1 104 ? 2.15 17.641 25.547 1 98.5 104 ASP A N 1
ATOM 839 C CA . ASP A 1 104 ? 0.987 17.953 24.719 1 98.5 104 ASP A CA 1
ATOM 840 C C . ASP A 1 104 ? 1.159 19.312 24.031 1 98.5 104 ASP A C 1
ATOM 842 O O . ASP A 1 104 ? 0.757 19.469 22.875 1 98.5 104 ASP A O 1
ATOM 846 N N . ASP A 1 105 ? 1.802 20.219 24.656 1 97.5 105 ASP A N 1
ATOM 847 C CA . ASP A 1 105 ? 1.978 21.562 24.094 1 97.5 105 ASP A CA 1
ATOM 848 C C . ASP A 1 105 ? 2.951 21.547 22.922 1 97.5 105 ASP A C 1
ATOM 850 O O . ASP A 1 105 ? 3.023 22.516 22.156 1 97.5 105 ASP A O 1
ATOM 854 N N . ASP A 1 106 ? 3.682 20.406 22.766 1 98 106 ASP A N 1
ATOM 855 C CA . ASP A 1 106 ? 4.621 20.25 21.656 1 98 106 ASP A CA 1
ATOM 856 C C . ASP A 1 106 ? 3.977 19.5 20.5 1 98 106 ASP A C 1
ATOM 858 O O . ASP A 1 106 ? 4.621 19.25 19.484 1 98 106 ASP A O 1
ATOM 862 N N . ILE A 1 107 ? 2.73 19.141 20.672 1 98.88 107 ILE A N 1
ATOM 863 C CA . ILE A 1 107 ? 2.061 18.297 19.672 1 98.88 107 ILE A CA 1
ATOM 864 C C . ILE A 1 107 ? 0.864 19.062 19.094 1 98.88 107 ILE A C 1
ATOM 866 O O . ILE A 1 107 ? 0.055 19.609 19.844 1 98.88 107 ILE A O 1
ATOM 870 N N . ILE A 1 108 ? 0.803 19.188 17.828 1 98.81 108 ILE A N 1
ATOM 871 C CA . ILE A 1 108 ? -0.417 19.609 17.156 1 98.81 108 ILE A CA 1
ATOM 872 C C . ILE A 1 108 ? -1.06 18.422 16.453 1 98.81 108 ILE A C 1
ATOM 874 O O . ILE A 1 108 ? -0.382 17.438 16.141 1 98.81 108 ILE A O 1
ATOM 878 N N . PHE A 1 109 ? -2.375 18.469 16.281 1 98.81 109 PHE A N 1
ATOM 879 C CA . PHE A 1 109 ? -3.131 17.359 15.695 1 98.81 109 PHE A CA 1
ATOM 880 C C . PHE A 1 109 ? -4 17.844 14.539 1 98.81 109 PHE A C 1
ATOM 882 O O . PHE A 1 109 ? -4.816 18.75 14.711 1 98.81 109 PHE A O 1
ATOM 889 N N . THR A 1 110 ? -3.771 17.297 13.398 1 98.44 110 THR A N 1
ATOM 890 C CA . THR A 1 110 ? -4.641 17.516 12.25 1 98.44 110 THR A CA 1
ATOM 891 C C . THR A 1 110 ? -5.027 16.188 11.594 1 98.44 110 THR A C 1
ATOM 893 O O . THR A 1 110 ? -4.285 15.664 10.766 1 98.44 110 THR A O 1
ATOM 896 N N . GLY A 1 111 ? -6.172 15.664 11.898 1 97.69 111 GLY A N 1
ATOM 897 C CA . GLY A 1 111 ? -6.672 14.422 11.344 1 97.69 111 GLY A CA 1
ATOM 898 C C . GLY A 1 111 ? -7.914 14.602 10.492 1 97.69 111 GLY A C 1
ATOM 899 O O . GLY A 1 111 ? -8.492 15.695 10.445 1 97.69 111 GLY A O 1
ATOM 900 N N . THR A 1 112 ? -8.289 13.562 9.781 1 97.62 112 THR A N 1
ATOM 901 C CA . THR A 1 112 ? -9.484 13.562 8.945 1 97.62 112 THR A CA 1
ATOM 902 C C . THR A 1 112 ? -10.375 12.367 9.266 1 97.62 112 THR A C 1
ATOM 904 O O . THR A 1 112 ? -9.906 11.367 9.82 1 97.62 112 THR A O 1
ATOM 907 N N . SER A 1 113 ? -11.688 12.539 9.031 1 98.38 113 SER A N 1
ATOM 908 C CA . SER A 1 113 ? -12.648 11.469 9.273 1 98.38 113 SER A CA 1
ATOM 909 C C . SER A 1 113 ? -12.492 10.883 10.672 1 98.38 113 SER A C 1
ATOM 911 O O . SER A 1 113 ? -12.367 9.672 10.836 1 98.38 113 SER A O 1
ATOM 913 N N . LEU A 1 114 ? -12.57 11.766 11.625 1 98.62 114 LEU A N 1
ATOM 914 C CA . LEU A 1 114 ? -12.336 11.375 13.008 1 98.62 114 LEU A CA 1
ATOM 915 C C . LEU A 1 114 ? -13.562 10.688 13.602 1 98.62 114 LEU A C 1
ATOM 917 O O . LEU A 1 114 ? -14.672 11.227 13.531 1 98.62 114 LEU A O 1
ATOM 921 N N . SER A 1 115 ? -13.344 9.594 14.203 1 98.44 115 SER A N 1
ATOM 922 C CA . SER A 1 115 ? -14.398 8.883 14.914 1 98.44 115 SER A CA 1
ATOM 923 C C . SER A 1 115 ? -14.688 9.523 16.266 1 98.44 115 SER A C 1
ATOM 925 O O . SER A 1 115 ? -13.922 10.375 16.734 1 98.44 115 SER A O 1
ATOM 927 N N . ASN A 1 116 ? -15.805 9.125 16.891 1 98.19 116 ASN A N 1
ATOM 928 C CA . ASN A 1 116 ? -16.078 9.586 18.234 1 98.19 116 ASN A CA 1
ATOM 929 C C . ASN A 1 116 ? -15 9.125 19.219 1 98.19 116 ASN A C 1
ATOM 931 O O . ASN A 1 116 ? -14.664 9.852 20.156 1 98.19 116 ASN A O 1
ATOM 935 N N . GLY A 1 117 ? -14.484 7.93 18.969 1 98.19 117 GLY A N 1
ATOM 936 C CA . GLY A 1 117 ? -13.375 7.469 19.781 1 98.19 117 GLY A CA 1
ATOM 937 C C . GLY A 1 117 ? -12.148 8.352 19.672 1 98.19 117 GLY A C 1
ATOM 938 O O . GLY A 1 117 ? -11.492 8.641 20.672 1 98.19 117 GLY A O 1
ATOM 939 N N . ASP A 1 118 ? -11.836 8.781 18.5 1 98.62 118 ASP A N 1
ATOM 940 C CA . ASP A 1 118 ? -10.734 9.711 18.297 1 98.62 118 ASP A CA 1
ATOM 941 C C . ASP A 1 118 ? -10.953 11.008 19.062 1 98.62 118 ASP A C 1
ATOM 943 O O . ASP A 1 118 ? -10.047 11.484 19.766 1 98.62 118 ASP A O 1
ATOM 947 N N . LEU A 1 119 ? -12.148 11.523 18.938 1 98.69 119 LEU A N 1
ATOM 948 C CA . LEU A 1 119 ? -12.469 12.812 19.547 1 98.69 119 LEU A CA 1
ATOM 949 C C . LEU A 1 119 ? -12.453 12.711 21.062 1 98.69 119 LEU A C 1
ATOM 951 O O . LEU A 1 119 ? -12.008 13.641 21.75 1 98.69 119 LEU A O 1
ATOM 955 N N . GLU A 1 120 ? -12.945 11.602 21.562 1 98.62 120 GLU A N 1
ATOM 956 C CA . GLU A 1 120 ? -12.914 11.391 23 1 98.62 120 GLU A CA 1
ATOM 957 C C . GLU A 1 120 ? -11.477 11.344 23.516 1 98.62 120 GLU A C 1
ATOM 959 O O . GLU A 1 120 ? -11.164 11.914 24.562 1 98.62 120 GLU A O 1
ATOM 964 N N . PHE A 1 121 ? -10.656 10.664 22.781 1 98.62 121 PHE A N 1
ATOM 965 C CA . PHE A 1 121 ? -9.242 10.609 23.141 1 98.62 121 PHE A CA 1
ATOM 966 C C . PHE A 1 121 ? -8.641 12.016 23.156 1 98.62 121 PHE A C 1
ATOM 968 O O . PHE A 1 121 ? -7.961 12.391 24.109 1 98.62 121 PHE A O 1
ATOM 975 N N . LEU A 1 122 ? -8.898 12.75 22.156 1 98.62 122 LEU A N 1
ATOM 976 C CA . LEU A 1 122 ? -8.32 14.086 22 1 98.62 122 LEU A CA 1
ATOM 977 C C . LEU A 1 122 ? -8.836 15.023 23.094 1 98.62 122 LEU A C 1
ATOM 979 O O . LEU A 1 122 ? -8.102 15.906 23.547 1 98.62 122 LEU A O 1
ATOM 983 N N . ALA A 1 123 ? -10.07 14.852 23.5 1 98.38 123 ALA A N 1
ATOM 984 C CA . ALA A 1 123 ? -10.664 15.695 24.531 1 98.38 123 ALA A CA 1
ATOM 985 C C . ALA A 1 123 ? -9.914 15.547 25.859 1 98.38 123 ALA A C 1
ATOM 987 O O . ALA A 1 123 ? -9.906 16.469 26.688 1 98.38 123 ALA A O 1
ATOM 988 N N . LYS A 1 124 ? -9.258 14.453 26 1 98.06 124 LYS A N 1
ATOM 989 C CA . LYS A 1 124 ? -8.539 14.18 27.234 1 98.06 124 LYS A CA 1
ATOM 990 C C . LYS A 1 124 ? -7.098 14.664 27.172 1 98.06 124 LYS A C 1
ATOM 992 O O . LYS A 1 124 ? -6.328 14.492 28.109 1 98.06 124 LYS A O 1
ATOM 997 N N . THR A 1 125 ? -6.734 15.242 26.062 1 98.19 125 THR A N 1
ATOM 998 C CA . THR A 1 125 ? -5.398 15.797 25.875 1 98.19 125 THR A CA 1
ATOM 999 C C . THR A 1 125 ? -5.441 17.328 25.844 1 98.19 125 THR A C 1
ATOM 1001 O O . THR A 1 125 ? -6.523 17.922 25.828 1 98.19 125 THR A O 1
ATOM 1004 N N . LYS A 1 126 ? -4.262 17.922 25.844 1 97.69 126 LYS A N 1
ATOM 1005 C CA . LYS A 1 126 ? -4.145 19.375 25.688 1 97.69 126 LYS A CA 1
ATOM 1006 C C . LYS A 1 126 ? -3.557 19.734 24.328 1 97.69 126 LYS A C 1
ATOM 1008 O O . LYS A 1 126 ? -3.17 20.875 24.109 1 97.69 126 LYS A O 1
ATOM 1013 N N . VAL A 1 127 ? -3.494 18.734 23.422 1 98.44 127 VAL A N 1
ATOM 1014 C CA . VAL A 1 127 ? -2.922 18.984 22.109 1 98.44 127 VAL A CA 1
ATOM 1015 C C . VAL A 1 127 ? -3.787 19.984 21.344 1 98.44 127 VAL A C 1
ATOM 1017 O O . VAL A 1 127 ? -5.012 19.984 21.484 1 98.44 127 VAL A O 1
ATOM 1020 N N . LEU A 1 128 ? -3.16 20.875 20.625 1 98.44 128 LEU A N 1
ATOM 1021 C CA . LEU A 1 128 ? -3.896 21.781 19.75 1 98.44 128 LEU A CA 1
ATOM 1022 C C . LEU A 1 128 ? -4.477 21.016 18.562 1 98.44 128 LEU A C 1
ATOM 1024 O O . LEU A 1 128 ? -3.736 20.438 17.766 1 98.44 128 LEU A O 1
ATOM 1028 N N . ILE A 1 129 ? -5.77 21.047 18.453 1 98.75 129 ILE A N 1
ATOM 1029 C CA . ILE A 1 129 ? -6.453 20.328 17.391 1 98.75 129 ILE A CA 1
ATOM 1030 C C . ILE A 1 129 ? -6.844 21.297 16.281 1 98.75 129 ILE A C 1
ATOM 1032 O O . ILE A 1 129 ? -7.574 22.266 16.516 1 98.75 129 ILE A O 1
ATOM 1036 N N . ASN A 1 130 ? -6.336 21.078 15.078 1 98.75 130 ASN A N 1
ATOM 1037 C CA . ASN A 1 130 ? -6.828 21.75 13.875 1 98.75 130 ASN A CA 1
ATOM 1038 C C . ASN A 1 130 ? -7.965 20.969 13.219 1 98.75 130 ASN A C 1
ATOM 1040 O O . ASN A 1 130 ? -7.719 20 12.5 1 98.75 130 ASN A O 1
ATOM 1044 N N . PHE A 1 131 ? -9.164 21.438 13.391 1 98.69 131 PHE A N 1
ATOM 1045 C CA . PHE A 1 131 ? -10.305 20.703 12.859 1 98.69 131 PHE A CA 1
ATOM 1046 C C . PHE A 1 131 ? -10.375 20.844 11.344 1 98.69 131 PHE A C 1
ATOM 1048 O O . PHE A 1 131 ? -10.328 21.953 10.805 1 98.69 131 PHE A O 1
ATOM 1055 N N . ASP A 1 132 ? -10.578 19.703 10.727 1 97.12 132 ASP A N 1
ATOM 1056 C CA . ASP A 1 132 ? -10.586 19.578 9.273 1 97.12 132 ASP A CA 1
ATOM 1057 C C . ASP A 1 132 ? -12.016 19.562 8.727 1 97.12 132 ASP A C 1
ATOM 1059 O O . ASP A 1 132 ? -12.227 19.562 7.516 1 97.12 132 ASP A O 1
ATOM 1063 N N . SER A 1 133 ? -13.008 19.469 9.633 1 97.56 133 SER A N 1
ATOM 1064 C CA . SER A 1 133 ? -14.398 19.328 9.211 1 97.56 133 SER A CA 1
ATOM 1065 C C . SER A 1 133 ? -15.344 19.938 10.25 1 97.56 133 SER A C 1
ATOM 1067 O O . SER A 1 133 ? -15.031 19.953 11.438 1 97.56 133 SER A O 1
ATOM 1069 N N . ILE A 1 134 ? -16.5 20.406 9.75 1 98 134 ILE A N 1
ATOM 1070 C CA . ILE A 1 134 ? -17.562 20.906 10.617 1 98 134 ILE A CA 1
ATOM 1071 C C . ILE A 1 134 ? -18.094 19.766 11.5 1 98 134 ILE A C 1
ATOM 1073 O O . ILE A 1 134 ? -18.359 19.984 12.68 1 98 134 ILE A O 1
ATOM 1077 N N . SER A 1 135 ? -18.141 18.609 10.953 1 98.31 135 SER A N 1
ATOM 1078 C CA . SER A 1 135 ? -18.641 17.438 11.664 1 98.31 135 SER A CA 1
ATOM 1079 C C . SER A 1 135 ? -17.828 17.156 12.922 1 98.31 135 SER A C 1
ATOM 1081 O O . SER A 1 135 ? -18.391 17.031 14.008 1 98.31 135 SER A O 1
ATOM 1083 N N . SER A 1 136 ? -16.562 17.078 12.758 1 98.31 136 SER A N 1
ATOM 1084 C CA . SER A 1 136 ? -15.703 16.766 13.906 1 98.31 136 SER A CA 1
ATOM 1085 C C . SER A 1 136 ? -15.758 17.891 14.945 1 98.31 136 SER A C 1
ATOM 1087 O O . SER A 1 136 ? -15.766 17.625 16.156 1 98.31 136 SER A O 1
ATOM 1089 N N . LEU A 1 137 ? -15.781 19.141 14.469 1 98.62 137 LEU A N 1
ATOM 1090 C CA . LEU A 1 137 ? -15.875 20.281 15.383 1 98.62 137 LEU A CA 1
ATOM 1091 C C . LEU A 1 137 ? -17.188 20.234 16.172 1 98.62 137 LEU A C 1
ATOM 1093 O O . LEU A 1 137 ? -17.203 20.453 17.375 1 98.62 137 LEU A O 1
ATOM 1097 N N . ARG A 1 138 ? -18.25 19.922 15.469 1 98.31 138 ARG A N 1
ATOM 1098 C CA . ARG A 1 138 ? -19.578 19.859 16.078 1 98.31 138 ARG A CA 1
ATOM 1099 C C . ARG A 1 138 ? -19.625 18.75 17.141 1 98.31 138 ARG A C 1
ATOM 1101 O O . ARG A 1 138 ? -20.219 18.938 18.203 1 98.31 138 ARG A O 1
ATOM 1108 N N . ARG A 1 139 ? -18.969 17.688 16.922 1 98.31 139 ARG A N 1
ATOM 1109 C CA . ARG A 1 139 ? -19.078 16.516 17.781 1 98.31 139 ARG A CA 1
ATOM 1110 C C . ARG A 1 139 ? -18.062 16.578 18.938 1 98.31 139 ARG A C 1
ATOM 1112 O O . ARG A 1 139 ? -18.188 15.852 19.922 1 98.31 139 ARG A O 1
ATOM 1119 N N . PHE A 1 140 ? -17.125 17.422 18.812 1 98.44 140 PHE A N 1
ATOM 1120 C CA . PHE A 1 140 ? -16.047 17.484 19.797 1 98.44 140 PHE A CA 1
ATOM 1121 C C . PHE A 1 140 ? -16.562 18.078 21.109 1 98.44 140 PHE A C 1
ATOM 1123 O O . PHE A 1 140 ? -17.188 19.141 21.125 1 98.44 140 PHE A O 1
ATOM 1130 N N . ASN A 1 141 ? -16.328 17.344 22.203 1 96.56 141 ASN A N 1
ATOM 1131 C CA . ASN A 1 141 ? -16.734 17.781 23.547 1 96.56 141 ASN A CA 1
ATOM 1132 C C . ASN A 1 141 ? -15.523 18.234 24.359 1 96.56 141 ASN A C 1
ATOM 1134 O O . ASN A 1 141 ? -15.062 17.516 25.25 1 96.56 141 ASN A O 1
ATOM 1138 N N . GLY A 1 142 ? -15.094 19.422 24.109 1 93.75 142 GLY A N 1
ATOM 1139 C CA . GLY A 1 142 ? -14.008 20.016 24.875 1 93.75 142 GLY A CA 1
ATOM 1140 C C . GLY A 1 142 ? -14.484 20.953 25.953 1 93.75 142 GLY A C 1
ATOM 1141 O O . GLY A 1 142 ? -15.672 21.281 26.031 1 93.75 142 GLY A O 1
ATOM 1142 N N . GLU A 1 143 ? -13.547 21.344 26.812 1 95.12 143 GLU A N 1
ATOM 1143 C CA . GLU A 1 143 ? -13.867 22.281 27.875 1 95.12 143 GLU A CA 1
ATOM 1144 C C . GLU A 1 143 ? -14 23.703 27.344 1 95.12 143 GLU A C 1
ATOM 1146 O O . GLU A 1 143 ? -13.43 24.047 26.312 1 95.12 143 GLU A O 1
ATOM 1151 N N . GLU A 1 144 ? -14.695 24.453 28.141 1 95.5 144 GLU A N 1
ATOM 1152 C CA . GLU A 1 144 ? -14.773 25.875 27.812 1 95.5 144 GLU A CA 1
ATOM 1153 C C . GLU A 1 144 ? -13.391 26.531 27.828 1 95.5 144 GLU A C 1
ATOM 1155 O O . GLU A 1 144 ? -12.578 26.25 28.719 1 95.5 144 GLU A O 1
ATOM 1160 N N . GLY A 1 145 ? -13.18 27.312 26.828 1 96.06 145 GLY A N 1
ATOM 1161 C CA . GLY A 1 145 ? -11.898 28 26.75 1 96.06 145 GLY A CA 1
ATOM 1162 C C . GLY A 1 145 ? -10.844 27.188 26.016 1 96.06 145 GLY A C 1
ATOM 1163 O O . GLY A 1 145 ? -9.719 27.656 25.812 1 96.06 145 GLY A O 1
ATOM 1164 N N . ARG A 1 146 ? -11.234 26.031 25.547 1 97.25 146 ARG A N 1
ATOM 1165 C CA . ARG A 1 146 ? -10.305 25.188 24.812 1 97.25 146 ARG A CA 1
ATOM 1166 C C . ARG A 1 146 ? -9.781 25.891 23.562 1 97.25 146 ARG A C 1
ATOM 1168 O O . ARG A 1 146 ? -10.57 26.375 22.75 1 97.25 146 ARG A O 1
ATOM 1175 N N . LYS A 1 147 ? -8.469 25.969 23.484 1 97.5 147 LYS A N 1
ATOM 1176 C CA . LYS A 1 147 ? -7.863 26.5 22.25 1 97.5 147 LYS A CA 1
ATOM 1177 C C . LYS A 1 147 ? -7.957 25.469 21.125 1 97.5 147 LYS A C 1
ATOM 1179 O O . LYS A 1 147 ? -7.629 24.297 21.312 1 97.5 147 LYS A O 1
ATOM 1184 N N . VAL A 1 148 ? -8.43 25.906 19.953 1 98.31 148 VAL A N 1
ATOM 1185 C CA . VAL A 1 148 ? -8.555 25.031 18.797 1 98.31 148 VAL A CA 1
ATOM 1186 C C . VAL A 1 148 ? -8.07 25.75 17.547 1 98.31 148 VAL A C 1
ATOM 1188 O O . VAL A 1 148 ? -7.883 26.969 17.562 1 98.31 148 VAL A O 1
ATOM 1191 N N . GLY A 1 149 ? -7.766 24.984 16.547 1 98.62 149 GLY A N 1
ATOM 1192 C CA . GLY A 1 149 ? -7.473 25.516 15.227 1 98.62 149 GLY A CA 1
ATOM 1193 C C . GLY A 1 149 ? -8.406 25 14.148 1 98.62 149 GLY A C 1
ATOM 1194 O O . GLY A 1 149 ? -9.25 24.141 14.414 1 98.62 149 GLY A O 1
ATOM 1195 N N . LEU A 1 150 ? -8.297 25.578 12.961 1 98.75 150 LEU A N 1
ATOM 1196 C CA . LEU A 1 150 ? -9.039 25.156 11.781 1 98.75 150 LEU A CA 1
ATOM 1197 C C . LEU A 1 150 ? -8.094 24.891 10.609 1 98.75 150 LEU A C 1
ATOM 1199 O O . LEU A 1 150 ? -7.195 25.688 10.336 1 98.75 150 LEU A O 1
ATOM 1203 N N . ARG A 1 151 ? -8.234 23.734 9.992 1 98.56 151 ARG A N 1
ATOM 1204 C CA . ARG A 1 151 ? -7.605 23.531 8.688 1 98.56 151 ARG A CA 1
ATOM 1205 C C . ARG A 1 151 ? -8.453 24.125 7.57 1 98.56 151 ARG A C 1
ATOM 1207 O O . ARG A 1 151 ? -9.578 23.688 7.332 1 98.56 151 ARG A O 1
ATOM 1214 N N . ILE A 1 152 ? -7.859 25.062 6.871 1 98.12 152 ILE A N 1
ATOM 1215 C CA . ILE A 1 152 ? -8.578 25.781 5.816 1 98.12 152 ILE A CA 1
ATOM 1216 C C . ILE A 1 152 ? -8.172 25.219 4.453 1 98.12 152 ILE A C 1
ATOM 1218 O O . ILE A 1 152 ? -6.984 25.016 4.191 1 98.12 152 ILE A O 1
ATOM 1222 N N . ASN A 1 153 ? -9.164 24.859 3.662 1 97.44 153 ASN A N 1
ATOM 1223 C CA . ASN A 1 153 ? -8.906 24.672 2.24 1 97.44 153 ASN A CA 1
ATOM 1224 C C . ASN A 1 153 ? -8.914 25.984 1.478 1 97.44 153 ASN A C 1
ATOM 1226 O O . ASN A 1 153 ? -9.969 26.594 1.284 1 97.44 153 ASN A O 1
ATOM 1230 N N . THR A 1 154 ? -7.812 26.391 1.01 1 95.88 154 THR A N 1
ATOM 1231 C CA . THR A 1 154 ? -7.637 27.719 0.454 1 95.88 154 THR A CA 1
ATOM 1232 C C . THR A 1 154 ? -8.023 27.75 -1.022 1 95.88 154 THR A C 1
ATOM 1234 O O . THR A 1 154 ? -7.938 28.797 -1.672 1 95.88 154 THR A O 1
ATOM 1237 N N . GLY A 1 155 ? -8.344 26.594 -1.536 1 94.12 155 GLY A N 1
ATOM 1238 C CA . GLY A 1 155 ? -8.742 26.516 -2.934 1 94.12 155 GLY A CA 1
ATOM 1239 C C . GLY A 1 155 ? -7.566 26.312 -3.875 1 94.12 155 GLY A C 1
ATOM 1240 O O . GLY A 1 155 ? -7.746 26.219 -5.09 1 94.12 155 GLY A O 1
ATOM 1241 N N . VAL A 1 156 ? -6.375 26.172 -3.289 1 93.56 156 VAL A N 1
ATOM 1242 C CA . VAL A 1 156 ? -5.16 25.984 -4.078 1 93.56 156 VAL A CA 1
ATOM 1243 C C . VAL A 1 156 ? -4.465 24.703 -3.658 1 93.56 156 VAL A C 1
ATOM 1245 O O . VAL A 1 156 ? -4.262 24.453 -2.467 1 93.56 156 VAL A O 1
ATOM 1248 N N . GLY A 1 157 ? -4.195 23.828 -4.641 1 92.81 157 GLY A N 1
ATOM 1249 C CA . GLY A 1 157 ? -3.467 22.594 -4.398 1 92.81 157 GLY A CA 1
ATOM 1250 C C . GLY A 1 157 ? -2.164 22.516 -5.172 1 92.81 157 GLY A C 1
ATOM 1251 O O . GLY A 1 157 ? -2.096 22.938 -6.328 1 92.81 157 GLY A O 1
ATOM 1252 N N . ILE A 1 158 ? -1.13 22.047 -4.391 1 91.62 158 ILE A N 1
ATOM 1253 C CA . ILE A 1 158 ? 0.188 21.875 -4.988 1 91.62 158 ILE A CA 1
ATOM 1254 C C . ILE A 1 158 ? 0.754 20.516 -4.586 1 91.62 158 ILE A C 1
ATOM 1256 O O . ILE A 1 158 ? 0.879 20.219 -3.398 1 91.62 158 ILE A O 1
ATOM 1260 N N . GLY A 1 159 ? 1.007 19.609 -5.477 1 89.38 159 GLY A N 1
ATOM 1261 C CA . GLY A 1 159 ? 1.648 18.344 -5.191 1 89.38 159 GLY A CA 1
ATOM 1262 C C . GLY A 1 159 ? 2.609 17.906 -6.277 1 89.38 159 GLY A C 1
ATOM 1263 O O . GLY A 1 159 ? 2.541 18.391 -7.41 1 89.38 159 GLY A O 1
ATOM 1264 N N . ARG A 1 160 ? 3.488 17.094 -5.828 1 88.88 160 ARG A N 1
ATOM 1265 C CA . ARG A 1 160 ? 4.363 16.531 -6.852 1 88.88 160 ARG A CA 1
ATOM 1266 C C . ARG A 1 160 ? 3.562 15.773 -7.906 1 88.88 160 ARG A C 1
ATOM 1268 O O . ARG A 1 160 ? 3.848 15.875 -9.102 1 88.88 160 ARG A O 1
ATOM 1275 N N . VAL A 1 161 ? 2.574 15.008 -7.367 1 86.31 161 VAL A N 1
ATOM 1276 C CA . VAL A 1 161 ? 1.623 14.305 -8.227 1 86.31 161 VAL A CA 1
ATOM 1277 C C . VAL A 1 161 ? 0.2 14.555 -7.73 1 86.31 161 VAL A C 1
ATOM 1279 O O . VAL A 1 161 ? 0.001 15.109 -6.645 1 86.31 161 VAL A O 1
ATOM 1282 N N . GLU A 1 162 ? -0.789 14.133 -8.508 1 83.38 162 GLU A N 1
ATOM 1283 C CA . GLU A 1 162 ? -2.191 14.336 -8.156 1 83.38 162 GLU A CA 1
ATOM 1284 C C . GLU A 1 162 ? -2.525 13.688 -6.816 1 83.38 162 GLU A C 1
ATOM 1286 O O . GLU A 1 162 ? -3.199 14.297 -5.98 1 83.38 162 GLU A O 1
ATOM 1291 N N . LYS A 1 163 ? -1.952 12.586 -6.539 1 86.69 163 LYS A N 1
ATOM 1292 C CA . LYS A 1 163 ? -2.264 11.805 -5.344 1 86.69 163 LYS A CA 1
ATOM 1293 C C . LYS A 1 163 ? -1.638 12.422 -4.102 1 86.69 163 LYS A C 1
ATOM 1295 O O . LYS A 1 163 ? -1.919 12 -2.979 1 86.69 163 LYS A O 1
ATOM 1300 N N . THR A 1 164 ? -0.89 13.508 -4.254 1 86.12 164 THR A N 1
ATOM 1301 C CA . THR A 1 164 ? -0.264 14.133 -3.09 1 86.12 164 THR A CA 1
ATOM 1302 C C . THR A 1 164 ? -0.702 15.586 -2.955 1 86.12 164 THR A C 1
ATOM 1304 O O . THR A 1 164 ? -0.095 16.359 -2.209 1 86.12 164 THR A O 1
ATOM 1307 N N . THR A 1 165 ? -1.697 15.992 -3.656 1 87.06 165 THR A N 1
ATOM 1308 C CA . THR A 1 165 ? -2.303 17.312 -3.561 1 87.06 165 THR A CA 1
ATOM 1309 C C . THR A 1 165 ? -3.426 17.328 -2.527 1 87.06 165 THR A C 1
ATOM 1311 O O . THR A 1 165 ? -4.301 16.453 -2.549 1 87.06 165 THR A O 1
ATOM 1314 N N . THR A 1 166 ? -3.373 18.281 -1.64 1 89.25 166 THR A N 1
ATOM 1315 C CA . THR A 1 166 ? -4.301 18.219 -0.515 1 89.25 166 THR A CA 1
ATOM 1316 C C . THR A 1 166 ? -5.121 19.5 -0.428 1 89.25 166 THR A C 1
ATOM 1318 O O . THR A 1 166 ? -5.836 19.719 0.553 1 89.25 166 THR A O 1
ATOM 1321 N N . GLY A 1 167 ? -4.992 20.406 -1.359 1 88.75 167 GLY A N 1
ATOM 1322 C CA . GLY A 1 167 ? -5.812 21.609 -1.44 1 88.75 167 GLY A CA 1
ATOM 1323 C C . GLY A 1 167 ? -6.547 21.734 -2.762 1 88.75 167 GLY A C 1
ATOM 1324 O O . GLY A 1 167 ? -6.238 21.031 -3.723 1 88.75 167 GLY A O 1
ATOM 1325 N N . GLY A 1 168 ? -7.562 22.625 -2.734 1 87.5 168 GLY A N 1
ATOM 1326 C CA . GLY A 1 168 ? -8.359 22.812 -3.938 1 87.5 168 GLY A CA 1
ATOM 1327 C C . GLY A 1 168 ? -9.594 21.938 -3.982 1 87.5 168 GLY A C 1
ATOM 1328 O O . GLY A 1 168 ? -9.953 21.312 -2.984 1 87.5 168 GLY A O 1
ATOM 1329 N N . LEU A 1 169 ? -10.234 21.969 -5.098 1 83.5 169 LEU A N 1
ATOM 1330 C CA . LEU A 1 169 ? -11.461 21.188 -5.27 1 83.5 169 LEU A CA 1
ATOM 1331 C C . LEU A 1 169 ? -11.133 19.734 -5.621 1 83.5 169 LEU A C 1
ATOM 1333 O O . LEU A 1 169 ? -11.711 18.812 -5.051 1 83.5 169 LEU A O 1
ATOM 1337 N N . GLU A 1 170 ? -10.219 19.656 -6.551 1 83.56 170 GLU A N 1
ATOM 1338 C CA . GLU A 1 170 ? -9.797 18.359 -7.047 1 83.56 170 GLU A CA 1
ATOM 1339 C C . GLU A 1 170 ? -8.406 18.422 -7.68 1 83.56 170 GLU A C 1
ATOM 1341 O O . GLU A 1 170 ? -7.934 19.516 -8.023 1 83.56 170 GLU A O 1
ATOM 1346 N N . ALA A 1 171 ? -7.785 17.375 -7.645 1 80.19 171 ALA A N 1
ATOM 1347 C CA . ALA A 1 171 ? -6.543 17.203 -8.391 1 80.19 171 ALA A CA 1
ATOM 1348 C C . ALA A 1 171 ? -6.652 16.031 -9.375 1 80.19 171 ALA A C 1
ATOM 1350 O O . ALA A 1 171 ? -6.711 14.875 -8.961 1 80.19 171 ALA A O 1
ATOM 1351 N N . GLY A 1 172 ? -6.648 16.422 -10.57 1 75.88 172 GLY A N 1
ATOM 1352 C CA . GLY A 1 172 ? -7 15.406 -11.539 1 75.88 172 GLY A CA 1
ATOM 1353 C C . GLY A 1 172 ? -8.398 14.859 -11.352 1 75.88 172 GLY A C 1
ATOM 1354 O O . GLY A 1 172 ? -9.383 15.609 -11.391 1 75.88 172 GLY A O 1
ATOM 1355 N N . SER A 1 173 ? -8.57 13.625 -11.008 1 79.19 173 SER A N 1
ATOM 1356 C CA . SER A 1 173 ? -9.867 12.992 -10.789 1 79.19 173 SER A CA 1
ATOM 1357 C C . SER A 1 173 ? -10.055 12.617 -9.32 1 79.19 173 SER A C 1
ATOM 1359 O O . SER A 1 173 ? -11 11.914 -8.977 1 79.19 173 SER A O 1
ATOM 1361 N N . ILE A 1 174 ? -9.195 13.273 -8.578 1 88.69 174 ILE A N 1
ATOM 1362 C CA . ILE A 1 174 ? -9.258 12.922 -7.164 1 88.69 174 ILE A CA 1
ATOM 1363 C C . ILE A 1 174 ? -9.875 14.07 -6.375 1 88.69 174 ILE A C 1
ATOM 1365 O O . ILE A 1 174 ? -9.273 15.141 -6.254 1 88.69 174 ILE A O 1
ATOM 1369 N N . PRO A 1 175 ? -11.047 13.875 -5.812 1 94.06 175 PRO A N 1
ATOM 1370 C CA . PRO A 1 175 ? -11.625 14.914 -4.965 1 94.06 175 PRO A CA 1
ATOM 1371 C C . PRO A 1 175 ? -10.812 15.172 -3.695 1 94.06 175 PRO A C 1
ATOM 1373 O O . PRO A 1 175 ? -10.305 14.227 -3.09 1 94.06 175 PRO A O 1
ATOM 1376 N N . VAL A 1 176 ? -10.672 16.406 -3.346 1 94.69 176 VAL A N 1
ATOM 1377 C CA . VAL A 1 176 ? -9.914 16.766 -2.148 1 94.69 176 VAL A CA 1
ATOM 1378 C C . VAL A 1 176 ? -10.836 16.734 -0.928 1 94.69 176 VAL A C 1
ATOM 1380 O O . VAL A 1 176 ? -11.773 17.516 -0.826 1 94.69 176 VAL A O 1
ATOM 1383 N N . LYS A 1 177 ? -10.492 15.93 -0.016 1 95.75 177 LYS A N 1
ATOM 1384 C CA . LYS A 1 177 ? -11.344 15.703 1.148 1 95.75 177 LYS A CA 1
ATOM 1385 C C . LYS A 1 177 ? -10.938 16.609 2.307 1 95.75 177 LYS A C 1
ATOM 1387 O O . LYS A 1 177 ? -11.57 16.594 3.365 1 95.75 177 LYS A O 1
ATOM 1392 N N . PHE A 1 178 ? -9.922 17.469 2.131 1 96.69 178 PHE A N 1
ATOM 1393 C CA . PHE A 1 178 ? -9.273 18.125 3.266 1 96.69 178 PHE A CA 1
ATOM 1394 C C . PHE A 1 178 ? -9.734 19.562 3.389 1 96.69 178 PHE A C 1
ATOM 1396 O O . PHE A 1 178 ? -9.828 20.281 2.389 1 96.69 178 PHE A O 1
ATOM 1403 N N . GLY A 1 179 ? -10.008 19.969 4.684 1 96.94 179 GLY A N 1
ATOM 1404 C CA . GLY A 1 179 ? -10.102 21.375 5.047 1 96.94 179 GLY A CA 1
ATOM 1405 C C . GLY A 1 179 ? -11.508 21.938 4.945 1 96.94 179 GLY A C 1
ATOM 1406 O O . GLY A 1 179 ? -12.352 21.359 4.25 1 96.94 179 GLY A O 1
ATOM 1407 N N . ILE A 1 180 ? -11.758 23 5.602 1 97.44 180 ILE A N 1
ATOM 1408 C CA . ILE A 1 180 ? -13 23.75 5.617 1 97.44 180 ILE A CA 1
ATOM 1409 C C . ILE A 1 180 ? -12.906 24.922 4.641 1 97.44 180 ILE A C 1
ATOM 1411 O O . ILE A 1 180 ? -11.891 25.625 4.594 1 97.44 180 ILE A O 1
ATOM 1415 N N . SER A 1 181 ? -13.969 25.141 3.838 1 93.5 181 SER A N 1
ATOM 1416 C CA . SER A 1 181 ? -13.906 26.188 2.826 1 93.5 181 SER A CA 1
ATOM 1417 C C . SER A 1 181 ? -15.242 26.906 2.689 1 93.5 181 SER A C 1
ATOM 1419 O O . SER A 1 181 ? -16.266 26.438 3.207 1 93.5 181 SER A O 1
ATOM 1421 N N . GLY A 1 182 ? -15.125 28.047 2.131 1 90.12 182 GLY A N 1
ATOM 1422 C CA . GLY A 1 182 ? -16.328 28.781 1.757 1 90.12 182 GLY A CA 1
ATOM 1423 C C . GLY A 1 182 ? -17.203 29.141 2.941 1 90.12 182 GLY A C 1
ATOM 1424 O O . GLY A 1 182 ? -16.734 29.688 3.938 1 90.12 182 GLY A O 1
ATOM 1425 N N . LYS A 1 183 ? -18.469 28.812 2.783 1 89.75 183 LYS A N 1
ATOM 1426 C CA . LYS A 1 183 ? -19.469 29.156 3.787 1 89.75 183 LYS A CA 1
ATOM 1427 C C . LYS A 1 183 ? -19.281 28.344 5.059 1 89.75 183 LYS A C 1
ATOM 1429 O O . LYS A 1 183 ? -19.703 28.75 6.141 1 89.75 183 LYS A O 1
ATOM 1434 N N . ALA A 1 184 ? -18.625 27.281 4.859 1 95.69 184 ALA A N 1
ATOM 1435 C CA . ALA A 1 184 ? -18.406 26.422 6.016 1 95.69 184 ALA A CA 1
ATOM 1436 C C . ALA A 1 184 ? -17.484 27.078 7.035 1 95.69 184 ALA A C 1
ATOM 1438 O O . ALA A 1 184 ? -17.531 26.766 8.227 1 95.69 184 ALA A O 1
ATOM 1439 N N . ILE A 1 185 ? -16.672 28.031 6.59 1 97.31 185 ILE A N 1
ATOM 1440 C CA . ILE A 1 185 ? -15.797 28.75 7.504 1 97.31 185 ILE A CA 1
ATOM 1441 C C . ILE A 1 185 ? -16.625 29.547 8.5 1 97.31 185 ILE A C 1
ATOM 1443 O O . ILE A 1 185 ? -16.359 29.531 9.703 1 97.31 185 ILE A O 1
ATOM 1447 N N . ASP A 1 186 ? -17.656 30.203 7.98 1 96.94 186 ASP A N 1
ATOM 1448 C CA . ASP A 1 186 ? -18.547 30.953 8.859 1 96.94 186 ASP A CA 1
ATOM 1449 C C . ASP A 1 186 ? -19.219 30.031 9.867 1 96.94 186 ASP A C 1
ATOM 1451 O O . ASP A 1 186 ? -19.359 30.375 11.047 1 96.94 186 ASP A O 1
ATOM 1455 N N . ARG A 1 187 ? -19.641 28.922 9.367 1 97.38 187 ARG A N 1
ATOM 1456 C CA . ARG A 1 187 ? -20.281 27.953 10.258 1 97.38 187 ARG A CA 1
ATOM 1457 C C . ARG A 1 187 ? -19.297 27.469 11.336 1 97.38 187 ARG A C 1
ATOM 1459 O O . ARG A 1 187 ? -19.688 27.266 12.484 1 97.38 187 ARG A O 1
ATOM 1466 N N . ALA A 1 188 ? -18.094 27.281 10.992 1 98.38 188 ALA A N 1
ATOM 1467 C CA . ALA A 1 188 ? -17.062 26.891 11.961 1 98.38 188 ALA A CA 1
ATOM 1468 C C . ALA A 1 188 ? -16.906 27.969 13.031 1 98.38 188 ALA A C 1
ATOM 1470 O O . ALA A 1 188 ? -16.797 27.656 14.227 1 98.38 188 ALA A O 1
ATOM 1471 N N . PHE A 1 189 ? -16.891 29.25 12.617 1 98.25 189 PHE A N 1
ATOM 1472 C CA . PHE A 1 189 ? -16.781 30.344 13.562 1 98.25 189 PHE A CA 1
ATOM 1473 C C . PHE A 1 189 ? -17.953 30.344 14.539 1 98.25 189 PHE A C 1
ATOM 1475 O O . PHE A 1 189 ? -17.766 30.5 15.75 1 98.25 189 PHE A O 1
ATOM 1482 N N . ASP A 1 190 ? -19.172 30.062 13.961 1 98.25 190 ASP A N 1
ATOM 1483 C CA . ASP A 1 190 ? -20.359 29.984 14.805 1 98.25 190 ASP A CA 1
ATOM 1484 C C . ASP A 1 190 ? -20.203 28.891 15.859 1 98.25 190 ASP A C 1
ATOM 1486 O O . ASP A 1 190 ? -20.5 29.125 17.031 1 98.25 190 ASP A O 1
ATOM 1490 N N . LEU A 1 191 ? -19.75 27.781 15.461 1 98.06 191 LEU A N 1
ATOM 1491 C CA . LEU A 1 191 ? -19.625 26.641 16.359 1 98.06 191 LEU A CA 1
ATOM 1492 C C . LEU A 1 191 ? -18.594 26.906 17.453 1 98.06 191 LEU A C 1
ATOM 1494 O O . LEU A 1 191 ? -18.781 26.516 18.609 1 98.06 191 LEU A O 1
ATOM 1498 N N . ILE A 1 192 ? -17.5 27.5 17.078 1 98.06 192 ILE A N 1
ATOM 1499 C CA . ILE A 1 192 ? -16.453 27.828 18.047 1 98.06 192 ILE A CA 1
ATOM 1500 C C . ILE A 1 192 ? -17.016 28.75 19.125 1 98.06 192 ILE A C 1
ATOM 1502 O O . ILE A 1 192 ? -16.781 28.531 20.312 1 98.06 192 ILE A O 1
ATOM 1506 N N . GLU A 1 193 ? -17.797 29.734 18.719 1 97.19 193 GLU A N 1
ATOM 1507 C CA . GLU A 1 193 ? -18.438 30.641 19.672 1 97.19 193 GLU A CA 1
ATOM 1508 C C . GLU A 1 193 ? -19.469 29.906 20.531 1 97.19 193 GLU A C 1
ATOM 1510 O O . GLU A 1 193 ? -19.469 30.062 21.75 1 97.19 193 GLU A O 1
ATOM 1515 N N . GLU A 1 194 ? -20.312 29.125 19.844 1 97.56 194 GLU A N 1
ATOM 1516 C CA . GLU A 1 194 ? -21.375 28.406 20.531 1 97.56 194 GLU A CA 1
ATOM 1517 C C . GLU A 1 194 ? -20.812 27.469 21.594 1 97.56 194 GLU A C 1
ATOM 1519 O O . GLU A 1 194 ? -21.422 27.297 22.656 1 97.56 194 GLU A O 1
ATOM 1524 N N . LYS A 1 195 ? -19.672 26.938 21.375 1 97.75 195 LYS A N 1
ATOM 1525 C CA . LYS A 1 195 ? -19.094 25.922 22.266 1 97.75 195 LYS A CA 1
ATOM 1526 C C . LYS A 1 195 ? -18.156 26.547 23.281 1 97.75 195 LYS A C 1
ATOM 1528 O O . LYS A 1 195 ? -17.672 25.875 24.203 1 97.75 195 LYS A O 1
ATOM 1533 N N . GLY A 1 196 ? -17.844 27.781 23.109 1 97.38 196 GLY A N 1
ATOM 1534 C CA . GLY A 1 196 ? -16.969 28.484 24.016 1 97.38 196 GLY A CA 1
ATOM 1535 C C . GLY A 1 196 ? -15.5 28.203 23.797 1 97.38 196 GLY A C 1
ATOM 1536 O O . GLY A 1 196 ? -14.695 28.281 24.734 1 97.38 196 GLY A O 1
ATOM 1537 N N . PHE A 1 197 ? -15.148 27.781 22.609 1 97.88 197 PHE A N 1
ATOM 1538 C CA . PHE A 1 197 ? -13.75 27.531 22.266 1 97.88 197 PHE A CA 1
ATOM 1539 C C . PHE A 1 197 ? -13.055 28.844 21.891 1 97.88 197 PHE A C 1
ATOM 1541 O O . PHE A 1 197 ? -13.695 29.875 21.766 1 97.88 197 PHE A O 1
ATOM 1548 N N . GLU A 1 198 ? -11.758 28.812 21.875 1 97.44 198 GLU A N 1
ATOM 1549 C CA . GLU A 1 198 ? -10.938 29.922 21.391 1 97.44 198 GLU A CA 1
ATOM 1550 C C . GLU A 1 198 ? -10.219 29.562 20.094 1 97.44 198 GLU A C 1
ATOM 1552 O O . GLU A 1 198 ? -9.406 28.625 20.078 1 97.44 198 GLU A O 1
ATOM 1557 N N . LEU A 1 199 ? -10.539 30.281 19.031 1 98.19 199 LEU A N 1
ATOM 1558 C CA . LEU A 1 199 ? -9.805 30.062 17.797 1 98.19 199 LEU A CA 1
ATOM 1559 C C . LEU A 1 199 ? -8.367 30.562 17.906 1 98.19 199 LEU A C 1
ATOM 1561 O O . LEU A 1 199 ? -8.125 31.766 17.906 1 98.19 199 LEU A O 1
ATOM 1565 N N . HIS A 1 200 ? -7.512 29.609 17.953 1 97.69 200 HIS A N 1
ATOM 1566 C CA . HIS A 1 200 ? -6.121 29.922 18.266 1 97.69 200 HIS A CA 1
ATOM 1567 C C . HIS A 1 200 ? -5.242 29.844 17.016 1 97.69 200 HIS A C 1
ATOM 1569 O O . HIS A 1 200 ? -4.258 30.578 16.906 1 97.69 200 HIS A O 1
ATOM 1575 N N . CYS A 1 201 ? -5.578 28.984 16.109 1 98.5 201 CYS A N 1
ATOM 1576 C CA . CYS A 1 201 ? -4.68 28.672 15 1 98.5 201 CYS A CA 1
ATOM 1577 C C . CYS A 1 201 ? -5.453 28.5 13.695 1 98.5 201 CYS A C 1
ATOM 1579 O O . CYS A 1 201 ? -6.535 27.922 13.68 1 98.5 201 CYS A O 1
ATOM 1581 N N . LEU A 1 202 ? -4.918 29.094 12.617 1 98.56 202 LEU A N 1
ATOM 1582 C CA . LEU A 1 202 ? -5.352 28.797 11.258 1 98.56 202 LEU A CA 1
ATOM 1583 C C . LEU A 1 202 ? -4.266 28.047 10.5 1 98.56 202 LEU A C 1
ATOM 1585 O O . LEU A 1 202 ? -3.123 28.5 10.422 1 98.56 202 LEU A O 1
ATOM 1589 N N . HIS A 1 203 ? -4.695 26.891 9.977 1 98.31 203 HIS A N 1
ATOM 1590 C CA . HIS A 1 203 ? -3.799 25.938 9.328 1 98.31 203 HIS A CA 1
ATOM 1591 C C . HIS A 1 203 ? -4.211 25.688 7.887 1 98.31 203 HIS A C 1
ATOM 1593 O O . HIS A 1 203 ? -5.402 25.672 7.566 1 98.31 203 HIS A O 1
ATOM 1599 N N . HIS A 1 204 ? -3.193 25.531 6.996 1 97.5 204 HIS A N 1
ATOM 1600 C CA . HIS A 1 204 ? -3.479 24.922 5.699 1 97.5 204 HIS A CA 1
ATOM 1601 C C . HIS A 1 204 ? -2.373 23.969 5.285 1 97.5 204 HIS A C 1
ATOM 1603 O O . HIS A 1 204 ? -1.272 24 5.84 1 97.5 204 HIS A O 1
ATOM 1609 N N . HIS A 1 205 ? -2.658 23.062 4.477 1 96.81 205 HIS A N 1
ATOM 1610 C CA . HIS A 1 205 ? -1.739 22.141 3.822 1 96.81 205 HIS A CA 1
ATOM 1611 C C . HIS A 1 205 ? -2.115 21.938 2.357 1 96.81 205 HIS A C 1
ATOM 1613 O O . HIS A 1 205 ? -3.154 21.344 2.057 1 96.81 205 HIS A O 1
ATOM 1619 N N . VAL A 1 206 ? -1.231 22.297 1.479 1 95.19 206 VAL A N 1
ATOM 1620 C CA . VAL A 1 206 ? -1.65 22.438 0.088 1 95.19 206 VAL A CA 1
ATOM 1621 C C . VAL A 1 206 ? -1.21 21.219 -0.71 1 95.19 206 VAL A C 1
ATOM 1623 O O . VAL A 1 206 ? -1.637 21.016 -1.852 1 95.19 206 VAL A O 1
ATOM 1626 N N . GLY A 1 207 ? -0.32 20.438 -0.166 1 94.81 207 GLY A N 1
ATOM 1627 C CA . GLY A 1 207 ? 0.184 19.234 -0.818 1 94.81 207 GLY A CA 1
ATOM 1628 C C . GLY A 1 207 ? 1.595 18.875 -0.394 1 94.81 207 GLY A C 1
ATOM 1629 O O . GLY A 1 207 ? 2.105 19.406 0.597 1 94.81 207 GLY A O 1
ATOM 1630 N N . SER A 1 208 ? 2.211 17.906 -1.248 1 93.88 208 SER A N 1
ATOM 1631 C CA . SER A 1 208 ? 3.477 17.359 -0.77 1 93.88 208 SER A CA 1
ATOM 1632 C C . SER A 1 208 ? 4.562 17.453 -1.837 1 93.88 208 SER A C 1
ATOM 1634 O O . SER A 1 208 ? 4.27 17.375 -3.033 1 93.88 208 SER A O 1
ATOM 1636 N N . ASP A 1 209 ? 5.754 17.625 -1.403 1 94.69 209 ASP A N 1
ATOM 1637 C CA . ASP A 1 209 ? 7.008 17.453 -2.131 1 94.69 209 ASP A CA 1
ATOM 1638 C C . ASP A 1 209 ? 7.059 18.375 -3.352 1 94.69 209 ASP A C 1
ATOM 1640 O O . ASP A 1 209 ? 7.441 17.938 -4.441 1 94.69 209 ASP A O 1
ATOM 1644 N N . TRP A 1 210 ? 6.57 19.547 -3.129 1 90.88 210 TRP A N 1
ATOM 1645 C CA . TRP A 1 210 ? 6.617 20.5 -4.23 1 90.88 210 TRP A CA 1
ATOM 1646 C C . TRP A 1 210 ? 7.926 21.281 -4.219 1 90.88 210 TRP A C 1
ATOM 1648 O O . TRP A 1 210 ? 8.453 21.594 -3.148 1 90.88 210 TRP A O 1
ATOM 1658 N N . VAL A 1 211 ? 8.461 21.469 -5.398 1 91.88 211 VAL A N 1
ATOM 1659 C CA . VAL A 1 211 ? 9.703 22.203 -5.637 1 91.88 211 VAL A CA 1
ATOM 1660 C C . VAL A 1 211 ? 9.562 23.062 -6.887 1 91.88 211 VAL A C 1
ATOM 1662 O O . VAL A 1 211 ? 8.531 23.031 -7.562 1 91.88 211 VAL A O 1
ATOM 1665 N N . GLY A 1 212 ? 10.5 23.891 -7.098 1 90.62 212 GLY A N 1
ATOM 1666 C CA . GLY A 1 212 ? 10.648 24.609 -8.352 1 90.62 212 GLY A CA 1
ATOM 1667 C C . GLY A 1 212 ? 9.508 25.578 -8.617 1 90.62 212 GLY A C 1
ATOM 1668 O O . GLY A 1 212 ? 9.141 26.375 -7.754 1 90.62 212 GLY A O 1
ATOM 1669 N N . GLU A 1 213 ? 8.938 25.422 -9.797 1 83.75 213 GLU A N 1
ATOM 1670 C CA . GLU A 1 213 ? 7.953 26.391 -10.281 1 83.75 213 GLU A CA 1
ATOM 1671 C C . GLU A 1 213 ? 6.641 26.266 -9.516 1 83.75 213 GLU A C 1
ATOM 1673 O O . GLU A 1 213 ? 5.828 27.203 -9.523 1 83.75 213 GLU A O 1
ATOM 1678 N N . LYS A 1 214 ? 6.496 25.234 -8.844 1 86 214 LYS A N 1
ATOM 1679 C CA . LYS A 1 214 ? 5.262 25.016 -8.094 1 86 214 LYS A CA 1
ATOM 1680 C C . LYS A 1 214 ? 5.203 25.906 -6.859 1 86 214 LYS A C 1
ATOM 1682 O O . LYS A 1 214 ? 4.129 26.141 -6.312 1 86 214 LYS A O 1
ATOM 1687 N N . ILE A 1 215 ? 6.293 26.422 -6.434 1 90.44 215 ILE A N 1
ATOM 1688 C CA . ILE A 1 215 ? 6.402 27.203 -5.203 1 90.44 215 ILE A CA 1
ATOM 1689 C C . ILE A 1 215 ? 5.586 28.484 -5.328 1 90.44 215 ILE A C 1
ATOM 1691 O O . ILE A 1 215 ? 4.969 28.938 -4.359 1 90.44 215 ILE A O 1
ATOM 1695 N N . GLY A 1 216 ? 5.52 29 -6.484 1 91.75 216 GLY A N 1
ATOM 1696 C CA . GLY A 1 216 ? 4.793 30.25 -6.703 1 91.75 216 GLY A CA 1
ATOM 1697 C C . GLY A 1 216 ? 3.32 30.141 -6.348 1 91.75 216 GLY A C 1
ATOM 1698 O O . GLY A 1 216 ? 2.729 31.094 -5.84 1 91.75 216 GLY A O 1
ATOM 1699 N N . ARG A 1 217 ? 2.752 29 -6.523 1 93.06 217 ARG A N 1
ATOM 1700 C CA . ARG A 1 217 ? 1.332 28.766 -6.277 1 93.06 217 ARG A CA 1
ATOM 1701 C C . ARG A 1 217 ? 1.028 28.781 -4.781 1 93.06 217 ARG A C 1
ATOM 1703 O O . ARG A 1 217 ? -0.094 29.094 -4.375 1 93.06 217 ARG A O 1
ATOM 1710 N N . TYR A 1 218 ? 2.018 28.547 -4.078 1 96.44 218 TYR A N 1
ATOM 1711 C CA . TYR A 1 218 ? 1.832 28.531 -2.633 1 96.44 218 TYR A CA 1
ATOM 1712 C C . TYR A 1 218 ? 1.383 29.891 -2.121 1 96.44 218 TYR A C 1
ATOM 1714 O O . TYR A 1 218 ? 0.564 29.969 -1.202 1 96.44 218 TYR A O 1
ATOM 1722 N N . PHE A 1 219 ? 1.852 30.906 -2.693 1 97.25 219 PHE A N 1
ATOM 1723 C CA . PHE A 1 219 ? 1.609 32.25 -2.143 1 97.25 219 PHE A CA 1
ATOM 1724 C C . PHE A 1 219 ? 0.18 32.688 -2.42 1 97.25 219 PHE A C 1
ATOM 1726 O O . PHE A 1 219 ? -0.387 33.469 -1.662 1 97.25 219 PHE A O 1
ATOM 1733 N N . GLN A 1 220 ? -0.399 32.125 -3.428 1 96.81 220 GLN A N 1
ATOM 1734 C CA . GLN A 1 220 ? -1.833 32.344 -3.59 1 96.81 220 GLN A CA 1
ATOM 1735 C C . GLN A 1 220 ? -2.619 31.688 -2.453 1 96.81 220 GLN A C 1
ATOM 1737 O O . GLN A 1 220 ? -3.574 32.281 -1.939 1 96.81 220 GLN A O 1
ATOM 1742 N N . ALA A 1 221 ? -2.227 30.5 -2.092 1 96.94 221 ALA A N 1
ATOM 1743 C CA . ALA A 1 221 ? -2.852 29.812 -0.966 1 96.94 221 ALA A CA 1
ATOM 1744 C C . ALA A 1 221 ? -2.664 30.594 0.331 1 96.94 221 ALA A C 1
ATOM 1746 O O . ALA A 1 221 ? -3.596 30.719 1.13 1 96.94 221 ALA A O 1
ATOM 1747 N N . LEU A 1 222 ? -1.46 31.125 0.488 1 97.94 222 LEU A N 1
ATOM 1748 C CA . LEU A 1 222 ? -1.162 31.906 1.684 1 97.94 222 LEU A CA 1
ATOM 1749 C C . LEU A 1 222 ? -2.043 33.156 1.753 1 97.94 222 LEU A C 1
ATOM 1751 O O . LEU A 1 222 ? -2.607 33.469 2.805 1 97.94 222 LEU A O 1
ATOM 1755 N N . ASP A 1 223 ? -2.195 33.812 0.628 1 98.12 223 ASP A N 1
ATOM 1756 C CA . ASP A 1 223 ? -3.059 34.969 0.587 1 98.12 223 ASP A CA 1
ATOM 1757 C C . ASP A 1 223 ? -4.484 34.625 1.003 1 98.12 223 ASP A C 1
ATOM 1759 O O . ASP A 1 223 ? -5.105 35.344 1.782 1 98.12 223 ASP A O 1
ATOM 1763 N N . ASN A 1 224 ? -4.902 33.562 0.492 1 97.81 224 ASN A N 1
ATOM 1764 C CA . ASN A 1 224 ? -6.262 33.125 0.814 1 97.81 224 ASN A CA 1
ATOM 1765 C C . ASN A 1 224 ? -6.402 32.781 2.295 1 97.81 224 ASN A C 1
ATOM 1767 O O . ASN A 1 224 ? -7.438 33.062 2.904 1 97.81 224 ASN A O 1
ATOM 1771 N N . LEU A 1 225 ? -5.398 32.188 2.863 1 98.19 225 LEU A N 1
ATOM 1772 C CA . LEU A 1 225 ? -5.406 31.859 4.289 1 98.19 225 LEU A CA 1
ATOM 1773 C C . LEU A 1 225 ? -5.43 33.156 5.121 1 98.19 225 LEU A C 1
ATOM 1775 O O . LEU A 1 225 ? -6.148 33.219 6.121 1 98.19 225 LEU A O 1
ATOM 1779 N N . LEU A 1 226 ? -4.645 34.156 4.707 1 98.12 226 LEU A N 1
ATOM 1780 C CA . LEU A 1 226 ? -4.543 35.406 5.441 1 98.12 226 LEU A CA 1
ATOM 1781 C C . LEU A 1 226 ? -5.848 36.188 5.352 1 98.12 226 LEU A C 1
ATOM 1783 O O . LEU A 1 226 ? -6.219 36.906 6.293 1 98.12 226 LEU A O 1
ATOM 1787 N N . LYS A 1 227 ? -6.555 36 4.27 1 98 227 LYS A N 1
ATOM 1788 C CA . LYS A 1 227 ? -7.887 36.594 4.184 1 98 227 LYS A CA 1
ATOM 1789 C C . LYS A 1 227 ? -8.828 36 5.215 1 98 227 LYS A C 1
ATOM 1791 O O . LYS A 1 227 ? -9.664 36.688 5.789 1 98 227 LYS A O 1
ATOM 1796 N N . VAL A 1 228 ? -8.695 34.719 5.422 1 97.88 228 VAL A N 1
ATOM 1797 C CA . VAL A 1 228 ? -9.492 34.062 6.457 1 97.88 228 VAL A CA 1
ATOM 1798 C C . VAL A 1 228 ? -9.062 34.562 7.832 1 97.88 228 VAL A C 1
ATOM 1800 O O . VAL A 1 228 ? -9.898 34.719 8.727 1 97.88 228 VAL A O 1
ATOM 1803 N N . ALA A 1 229 ? -7.77 34.781 7.992 1 97.69 229 ALA A N 1
ATOM 1804 C CA . ALA A 1 229 ? -7.27 35.344 9.25 1 97.69 229 ALA A CA 1
ATOM 1805 C C . ALA A 1 229 ? -7.867 36.719 9.523 1 97.69 229 ALA A C 1
ATOM 1807 O O . ALA A 1 229 ? -8.219 37.031 10.664 1 97.69 229 ALA A O 1
ATOM 1808 N N . GLU A 1 230 ? -7.988 37.5 8.5 1 97.12 230 GLU A N 1
ATOM 1809 C CA . GLU A 1 230 ? -8.633 38.781 8.641 1 97.12 230 GLU A CA 1
ATOM 1810 C C . GLU A 1 230 ? -10.07 38.656 9.117 1 97.12 230 GLU A C 1
ATOM 1812 O O . GLU A 1 230 ? -10.508 39.375 10.008 1 97.12 230 GLU A O 1
ATOM 1817 N N . LYS A 1 231 ? -10.727 37.75 8.5 1 96.81 231 LYS A N 1
ATOM 1818 C CA . LYS A 1 231 ? -12.109 37.5 8.891 1 96.81 231 LYS A CA 1
ATOM 1819 C C . LYS A 1 231 ? -12.195 37.031 10.352 1 96.81 231 LYS A C 1
ATOM 1821 O O . LYS A 1 231 ? -13.094 37.469 11.078 1 96.81 231 LYS A O 1
ATOM 1826 N N . ALA A 1 232 ? -11.312 36.188 10.719 1 97.31 232 ALA A N 1
ATOM 1827 C CA . ALA A 1 232 ? -11.273 35.688 12.086 1 97.31 232 ALA A CA 1
ATOM 1828 C C . ALA A 1 232 ? -10.992 36.812 13.078 1 97.31 232 ALA A C 1
ATOM 1830 O O . ALA A 1 232 ? -11.578 36.875 14.156 1 97.31 232 ALA A O 1
ATOM 1831 N N . GLU A 1 233 ? -10.055 37.656 12.734 1 95.06 233 GLU A N 1
ATOM 1832 C CA . GLU A 1 233 ? -9.734 38.812 13.578 1 95.06 233 GLU A CA 1
ATOM 1833 C C . GLU A 1 233 ? -10.953 39.688 13.797 1 95.06 233 GLU A C 1
ATOM 1835 O O . GLU A 1 233 ? -11.195 40.188 14.906 1 95.06 233 GLU A O 1
ATOM 1840 N N . ALA A 1 234 ? -11.641 39.906 12.758 1 94.62 234 ALA A N 1
ATOM 1841 C CA . ALA A 1 234 ? -12.844 40.719 12.836 1 94.62 234 ALA A CA 1
ATOM 1842 C C . ALA A 1 234 ? -13.898 40.094 13.727 1 94.62 234 ALA A C 1
ATOM 1844 O O . ALA A 1 234 ? -14.617 40.781 14.445 1 94.62 234 ALA A O 1
ATOM 1845 N N . ARG A 1 235 ? -13.93 38.812 13.688 1 95.06 235 ARG A N 1
ATOM 1846 C CA . ARG A 1 235 ? -14.969 38.062 14.398 1 95.06 235 ARG A CA 1
ATOM 1847 C C . ARG A 1 235 ? -14.594 37.875 15.859 1 95.06 235 ARG A C 1
ATOM 1849 O O . ARG A 1 235 ? -15.445 38 16.75 1 95.06 235 ARG A O 1
ATOM 1856 N N . PHE A 1 236 ? -13.32 37.562 16.094 1 94.31 236 PHE A N 1
ATOM 1857 C CA . PHE A 1 236 ? -12.93 37.062 17.422 1 94.31 236 PHE A CA 1
ATOM 1858 C C . PHE A 1 236 ? -12.023 38.062 18.109 1 94.31 236 PHE A C 1
ATOM 1860 O O . PHE A 1 236 ? -11.625 37.875 19.266 1 94.31 236 PHE A O 1
ATOM 1867 N N . GLY A 1 237 ? -11.656 39.188 17.594 1 88 237 GLY A N 1
ATOM 1868 C CA . GLY A 1 237 ? -10.914 40.281 18.234 1 88 237 GLY A CA 1
ATOM 1869 C C . GLY A 1 237 ? -9.461 39.906 18.516 1 88 237 GLY A C 1
ATOM 1870 O O . GLY A 1 237 ? -8.945 40.219 19.594 1 88 237 GLY A O 1
ATOM 1871 N N . GLY A 1 238 ? -8.867 39.188 17.734 1 82.62 238 GLY A N 1
ATOM 1872 C CA . GLY A 1 238 ? -7.441 38.906 17.859 1 82.62 238 GLY A CA 1
ATOM 1873 C C . GLY A 1 238 ? -7.133 37.594 18.562 1 82.62 238 GLY A C 1
ATOM 1874 O O . GLY A 1 238 ? -6.07 37.438 19.156 1 82.62 238 GLY A O 1
ATOM 1875 N N . SER A 1 239 ? -7.906 36.688 18.5 1 84.94 239 SER A N 1
ATOM 1876 C CA . SER A 1 239 ? -7.73 35.406 19.172 1 84.94 239 SER A CA 1
ATOM 1877 C C . SER A 1 239 ? -6.773 34.5 18.391 1 84.94 239 SER A C 1
ATOM 1879 O O . SER A 1 239 ? -6.098 33.656 18.984 1 84.94 239 SER A O 1
ATOM 1881 N N . VAL A 1 240 ? -6.629 34.719 17.172 1 94 240 VAL A N 1
ATOM 1882 C CA . VAL A 1 240 ? -5.695 33.938 16.391 1 94 240 VAL A CA 1
ATOM 1883 C C . VAL A 1 240 ? -4.262 34.344 16.703 1 94 240 VAL A C 1
ATOM 1885 O O . VAL A 1 240 ? -3.883 35.5 16.469 1 94 240 VAL A O 1
ATOM 1888 N N . GLU A 1 241 ? -3.508 33.438 17.203 1 95.75 241 GLU A N 1
ATOM 1889 C CA . GLU A 1 241 ? -2.139 33.719 17.609 1 95.75 241 GLU A CA 1
ATOM 1890 C C . GLU A 1 241 ? -1.127 33 16.734 1 95.75 241 GLU A C 1
ATOM 1892 O O . GLU A 1 241 ? 0.06 33.312 16.734 1 95.75 241 GLU A O 1
ATOM 1897 N N . VAL A 1 242 ? -1.649 32.062 15.992 1 97.81 242 VAL A N 1
ATOM 1898 C CA . VAL A 1 242 ? -0.732 31.203 15.258 1 97.81 242 VAL A CA 1
ATOM 1899 C C . VAL A 1 242 ? -1.222 31.031 13.82 1 97.81 242 VAL A C 1
ATOM 1901 O O . VAL A 1 242 ? -2.406 30.781 13.594 1 97.81 242 VAL A O 1
ATOM 1904 N N . ILE A 1 243 ? -0.358 31.203 12.891 1 98.38 243 ILE A N 1
ATOM 1905 C CA . ILE A 1 243 ? -0.558 30.75 11.516 1 98.38 243 ILE A CA 1
ATOM 1906 C C . ILE A 1 243 ? 0.313 29.531 11.242 1 98.38 243 ILE A C 1
ATOM 1908 O O . ILE A 1 243 ? 1.542 29.609 11.32 1 98.38 243 ILE A O 1
ATOM 1912 N N . ASP A 1 244 ? -0.349 28.438 10.992 1 98.75 244 ASP A N 1
ATOM 1913 C CA . ASP A 1 244 ? 0.354 27.203 10.641 1 98.75 244 ASP A CA 1
ATOM 1914 C C . ASP A 1 244 ? 0.463 27.062 9.125 1 98.75 244 ASP A C 1
ATOM 1916 O O . ASP A 1 244 ? -0.536 26.812 8.445 1 98.75 244 ASP A O 1
ATOM 1920 N N . LEU A 1 245 ? 1.673 27.109 8.688 1 98.31 245 LEU A N 1
ATOM 1921 C CA . LEU A 1 245 ? 1.96 27.172 7.258 1 98.31 245 LEU A CA 1
ATOM 1922 C C . LEU A 1 245 ? 1.948 25.781 6.641 1 98.31 245 LEU A C 1
ATOM 1924 O O . LEU A 1 245 ? 2.164 25.625 5.434 1 98.31 245 LEU A O 1
ATOM 1928 N N . GLY A 1 246 ? 1.71 24.797 7.406 1 97.69 246 GLY A N 1
ATOM 1929 C CA . GLY A 1 246 ? 1.654 23.422 6.914 1 97.69 246 GLY A CA 1
ATOM 1930 C C . GLY A 1 246 ? 3.008 22.891 6.48 1 97.69 246 GLY A C 1
ATOM 1931 O O . GLY A 1 246 ? 4.039 23.266 7.039 1 97.69 246 GLY A O 1
ATOM 1932 N N . GLY A 1 247 ? 2.9 21.812 5.688 1 97 247 GLY A N 1
ATOM 1933 C CA . GLY A 1 247 ? 4.09 21.172 5.152 1 97 247 GLY A CA 1
ATOM 1934 C C . GLY A 1 247 ? 4.09 21.078 3.639 1 97 247 GLY A C 1
ATOM 1935 O O . GLY A 1 247 ? 3.578 21.984 2.959 1 97 247 GLY A O 1
ATOM 1936 N N . GLY A 1 248 ? 4.863 20.125 3.207 1 96 248 GLY A N 1
ATOM 1937 C CA . GLY A 1 248 ? 4.887 19.828 1.784 1 96 248 GLY A CA 1
ATOM 1938 C C . GLY A 1 248 ? 6.172 20.266 1.104 1 96 248 GLY A C 1
ATOM 1939 O O . GLY A 1 248 ? 6.379 19.984 -0.078 1 96 248 GLY A O 1
ATOM 1940 N N . TYR A 1 249 ? 7.078 20.859 1.867 1 97.44 249 TYR A N 1
ATOM 1941 C CA . TYR A 1 249 ? 8.359 21.281 1.319 1 97.44 249 TYR A CA 1
ATOM 1942 C C . TYR A 1 249 ? 9.125 20.094 0.745 1 97.44 249 TYR A C 1
ATOM 1944 O O . TYR A 1 249 ? 9.312 19.078 1.422 1 97.44 249 TYR A O 1
ATOM 1952 N N . GLY A 1 250 ? 9.578 20.234 -0.485 1 96.81 250 GLY A N 1
ATOM 1953 C CA . GLY A 1 250 ? 10.102 19.062 -1.179 1 96.81 250 GLY A CA 1
ATOM 1954 C C . GLY A 1 250 ? 11.617 19.016 -1.205 1 96.81 250 GLY A C 1
ATOM 1955 O O . GLY A 1 250 ? 12.281 19.844 -0.572 1 96.81 250 GLY A O 1
ATOM 1956 N N . VAL A 1 251 ? 12.133 18 -1.806 1 97 251 VAL A N 1
ATOM 1957 C CA . VAL A 1 251 ? 13.555 17.781 -2.066 1 97 251 VAL A CA 1
ATOM 1958 C C . VAL A 1 251 ? 13.758 17.375 -3.521 1 97 251 VAL A C 1
ATOM 1960 O O . VAL A 1 251 ? 12.828 16.875 -4.168 1 97 251 VAL A O 1
ATOM 1963 N N . PRO A 1 252 ? 14.93 17.625 -4.039 1 96.12 252 PRO A N 1
ATOM 1964 C CA . PRO A 1 252 ? 15.172 17.141 -5.402 1 96.12 252 PRO A CA 1
ATOM 1965 C C . PRO A 1 252 ? 15.227 15.617 -5.484 1 96.12 252 PRO A C 1
ATOM 1967 O O . PRO A 1 252 ? 15.758 14.961 -4.582 1 96.12 252 PRO A O 1
ATOM 1970 N N . HIS A 1 253 ? 14.711 15.094 -6.582 1 95.25 253 HIS A N 1
ATOM 1971 C CA . HIS A 1 253 ? 14.758 13.656 -6.816 1 95.25 253 HIS A CA 1
ATOM 1972 C C . HIS A 1 253 ? 15.641 13.328 -8.016 1 95.25 253 HIS A C 1
ATOM 1974 O O . HIS A 1 253 ? 15.93 12.156 -8.273 1 95.25 253 HIS A O 1
ATOM 1980 N N . SER A 1 254 ? 16.047 14.344 -8.695 1 94.06 254 SER A N 1
ATOM 1981 C CA . SER A 1 254 ? 16.906 14.172 -9.852 1 94.06 254 SER A CA 1
ATOM 1982 C C . SER A 1 254 ? 17.875 15.344 -10.008 1 94.06 254 SER A C 1
ATOM 1984 O O . SER A 1 254 ? 17.734 16.359 -9.312 1 94.06 254 SER A O 1
ATOM 1986 N N . ALA A 1 255 ? 18.766 15.234 -10.977 1 93.44 255 ALA A N 1
ATOM 1987 C CA . ALA A 1 255 ? 19.766 16.266 -11.227 1 93.44 255 ALA A CA 1
ATOM 1988 C C . ALA A 1 255 ? 19.125 17.531 -11.781 1 93.44 255 ALA A C 1
ATOM 1990 O O . ALA A 1 255 ? 19.688 18.625 -11.656 1 93.44 255 ALA A O 1
ATOM 1991 N N . GLU A 1 256 ? 18 17.406 -12.258 1 93.69 256 GLU A N 1
ATOM 1992 C CA . GLU A 1 256 ? 17.328 18.531 -12.922 1 93.69 256 GLU A CA 1
ATOM 1993 C C . GLU A 1 256 ? 16.547 19.375 -11.93 1 93.69 256 GLU A C 1
ATOM 1995 O O . GLU A 1 256 ? 16.141 20.5 -12.242 1 93.69 256 GLU A O 1
ATOM 2000 N N . GLU A 1 257 ? 16.391 18.891 -10.75 1 94.12 257 GLU A N 1
ATOM 2001 C CA . GLU A 1 257 ? 15.617 19.625 -9.742 1 94.12 257 GLU A CA 1
ATOM 2002 C C . GLU A 1 257 ? 16.531 20.375 -8.781 1 94.12 257 GLU A C 1
ATOM 2004 O O . GLU A 1 257 ? 17.594 19.859 -8.398 1 94.12 257 GLU A O 1
ATOM 2009 N N . GLU A 1 258 ? 16.078 21.516 -8.453 1 92.88 258 GLU A N 1
ATOM 2010 C CA . GLU A 1 258 ? 16.859 22.344 -7.523 1 92.88 258 GLU A CA 1
ATOM 2011 C C . GLU A 1 258 ? 16.406 22.125 -6.082 1 92.88 258 GLU A C 1
ATOM 2013 O O . GLU A 1 258 ? 15.273 21.703 -5.836 1 92.88 258 GLU A O 1
ATOM 2018 N N . GLU A 1 259 ? 17.312 22.406 -5.262 1 95 259 GLU A N 1
ATOM 2019 C CA . GLU A 1 259 ? 16.984 22.375 -3.842 1 95 259 GLU A CA 1
ATOM 2020 C C . GLU A 1 259 ? 15.883 23.375 -3.5 1 95 259 GLU A C 1
ATOM 2022 O O . GLU A 1 259 ? 15.773 24.422 -4.133 1 95 259 GLU A O 1
ATOM 2027 N N . PHE A 1 260 ? 15.102 23.016 -2.553 1 96.56 260 PHE A N 1
ATOM 2028 C CA . PHE A 1 260 ? 14.086 23.938 -2.053 1 96.56 260 PHE A CA 1
ATOM 2029 C C . PHE A 1 260 ? 14.734 25.203 -1.512 1 96.56 260 PHE A C 1
ATOM 2031 O O . PHE A 1 260 ? 15.633 25.141 -0.672 1 96.56 260 PHE A O 1
ATOM 2038 N N . PRO A 1 261 ? 14.297 26.375 -1.958 1 97.31 261 PRO A N 1
ATOM 2039 C CA . PRO A 1 261 ? 14.867 27.625 -1.487 1 97.31 261 PRO A CA 1
ATOM 2040 C C . PRO A 1 261 ? 14.281 28.078 -0.151 1 97.31 261 PRO A C 1
ATOM 2042 O O . PRO A 1 261 ? 13.477 29.016 -0.109 1 97.31 261 PRO A O 1
ATOM 2045 N N . VAL A 1 262 ? 14.789 27.562 0.899 1 97.56 262 VAL A N 1
ATOM 2046 C CA . VAL A 1 262 ? 14.156 27.641 2.211 1 97.56 262 VAL A CA 1
ATOM 2047 C C . VAL A 1 262 ? 14.141 29.094 2.682 1 97.56 262 VAL A C 1
ATOM 2049 O O . VAL A 1 262 ? 13.102 29.609 3.104 1 97.56 262 VAL A O 1
ATOM 2052 N N . TYR A 1 263 ? 15.234 29.812 2.604 1 97.69 263 TYR A N 1
ATOM 2053 C CA . TYR A 1 263 ? 15.289 31.172 3.092 1 97.69 263 TYR A CA 1
ATOM 2054 C C . TYR A 1 263 ? 14.406 32.094 2.25 1 97.69 263 TYR A C 1
ATOM 2056 O O . TYR A 1 263 ? 13.602 32.844 2.789 1 97.69 263 TYR A O 1
ATOM 2064 N N . GLU A 1 264 ? 14.586 31.969 0.922 1 97.62 264 GLU A N 1
ATOM 2065 C CA . GLU A 1 264 ? 13.789 32.812 0.032 1 97.62 264 GLU A CA 1
ATOM 2066 C C . GLU A 1 264 ? 12.297 32.562 0.223 1 97.62 264 GLU A C 1
ATOM 2068 O O . GLU A 1 264 ? 11.5 33.5 0.165 1 97.62 264 GLU A O 1
ATOM 2073 N N . PHE A 1 265 ? 12.016 31.406 0.423 1 98.06 265 PHE A N 1
ATOM 2074 C CA . PHE A 1 265 ? 10.617 31.047 0.633 1 98.06 265 PHE A CA 1
ATOM 2075 C C . PHE A 1 265 ? 10.062 31.719 1.879 1 98.06 265 PHE A C 1
ATOM 2077 O O . PHE A 1 265 ? 9.023 32.375 1.822 1 98.06 265 PHE A O 1
ATOM 2084 N N . PHE A 1 266 ? 10.75 31.609 3.027 1 98.38 266 PHE A N 1
ATOM 2085 C CA . PHE A 1 266 ? 10.234 32.156 4.281 1 98.38 266 PHE A CA 1
ATOM 2086 C C . PHE A 1 266 ? 10.289 33.688 4.273 1 98.38 266 PHE A C 1
ATOM 2088 O O . PHE A 1 266 ? 9.445 34.344 4.887 1 98.38 266 PHE A O 1
ATOM 2095 N N . GLN A 1 267 ? 11.258 34.188 3.541 1 98.19 267 GLN A N 1
ATOM 2096 C CA . GLN A 1 267 ? 11.281 35.656 3.373 1 98.19 267 GLN A CA 1
ATOM 2097 C C . GLN A 1 267 ? 10.008 36.156 2.688 1 98.19 267 GLN A C 1
ATOM 2099 O O . GLN A 1 267 ? 9.414 37.125 3.117 1 98.19 267 GLN A O 1
ATOM 2104 N N . ARG A 1 268 ? 9.672 35.469 1.662 1 98 268 ARG A N 1
ATOM 2105 C CA . ARG A 1 268 ? 8.461 35.844 0.938 1 98 268 ARG A CA 1
ATOM 2106 C C . ARG A 1 268 ? 7.219 35.625 1.8 1 98 268 ARG A C 1
ATOM 2108 O O . ARG A 1 268 ? 6.273 36.406 1.742 1 98 268 ARG A O 1
ATOM 2115 N N . VAL A 1 269 ? 7.191 34.562 2.588 1 98.5 269 VAL A N 1
ATOM 2116 C CA . VAL A 1 269 ? 6.094 34.312 3.518 1 98.5 269 VAL A CA 1
ATOM 2117 C C . VAL A 1 269 ? 5.961 35.5 4.477 1 98.5 269 VAL A C 1
ATOM 2119 O O . VAL A 1 269 ? 4.863 36.031 4.68 1 98.5 269 VAL A O 1
ATOM 2122 N N . LYS A 1 270 ? 7.09 35.906 5.047 1 98.31 270 LYS A N 1
ATOM 2123 C CA . LYS A 1 270 ? 7.109 37.031 5.996 1 98.31 270 LYS A CA 1
ATOM 2124 C C . LYS A 1 270 ? 6.562 38.312 5.367 1 98.31 270 LYS A C 1
ATOM 2126 O O . LYS A 1 270 ? 5.77 39.031 5.98 1 98.31 270 LYS A O 1
ATOM 2131 N N . GLU A 1 271 ? 6.965 38.5 4.176 1 98 271 GLU A N 1
ATOM 2132 C CA . GLU A 1 271 ? 6.508 39.688 3.453 1 98 271 GLU A CA 1
ATOM 2133 C C . GLU A 1 271 ? 4.996 39.688 3.273 1 98 271 GLU A C 1
ATOM 2135 O O . GLU A 1 271 ? 4.328 40.688 3.502 1 98 271 GLU A O 1
ATOM 2140 N N . HIS A 1 272 ? 4.477 38.562 2.877 1 97.81 272 HIS A N 1
ATOM 2141 C CA . HIS A 1 272 ? 3.033 38.469 2.703 1 97.81 272 HIS A CA 1
ATOM 2142 C C . HIS A 1 272 ? 2.299 38.656 4.023 1 97.81 272 HIS A C 1
ATOM 2144 O O . HIS A 1 272 ? 1.294 39.375 4.074 1 97.81 272 HIS A O 1
ATOM 2150 N N . MET A 1 273 ? 2.797 38.062 5.055 1 98.06 273 MET A N 1
ATOM 2151 C CA . MET A 1 273 ? 2.148 38.188 6.355 1 98.06 273 MET A CA 1
ATOM 2152 C C . MET A 1 273 ? 2.166 39.625 6.84 1 98.06 273 MET A C 1
ATOM 2154 O O . MET A 1 273 ? 1.183 40.125 7.41 1 98.06 273 MET A O 1
ATOM 2158 N N . GLU A 1 274 ? 3.258 40.312 6.625 1 97.75 274 GLU A N 1
ATOM 2159 C CA . GLU A 1 274 ? 3.363 41.719 7.008 1 97.75 274 GLU A CA 1
ATOM 2160 C C . GLU A 1 274 ? 2.373 42.594 6.227 1 97.75 274 GLU A C 1
ATOM 2162 O O . GLU A 1 274 ? 1.771 43.5 6.781 1 97.75 274 GLU A O 1
ATOM 2167 N N . GLU A 1 275 ? 2.248 42.25 5 1 97.44 275 GLU A N 1
ATOM 2168 C CA . GLU A 1 275 ? 1.313 43 4.156 1 97.44 275 GLU A CA 1
ATOM 2169 C C . GLU A 1 275 ? -0.108 42.906 4.703 1 97.44 275 GLU A C 1
ATOM 2171 O O . GLU A 1 275 ? -0.883 43.875 4.578 1 97.44 275 GLU A O 1
ATOM 2176 N N . TYR A 1 276 ? -0.459 41.812 5.34 1 96.62 276 TYR A N 1
ATOM 2177 C CA . TYR A 1 276 ? -1.805 41.625 5.863 1 96.62 276 TYR A CA 1
ATOM 2178 C C . TYR A 1 276 ? -1.889 42.031 7.324 1 96.62 276 TYR A C 1
ATOM 2180 O O . TYR A 1 276 ? -2.941 41.906 7.953 1 96.62 276 TYR A O 1
ATOM 2188 N N . GLY A 1 277 ? -0.764 42.469 7.895 1 95.44 277 GLY A N 1
ATOM 2189 C CA . GLY A 1 277 ? -0.741 42.938 9.273 1 95.44 277 GLY A CA 1
ATOM 2190 C C . GLY A 1 277 ? -0.554 41.812 10.273 1 95.44 277 GLY A C 1
ATOM 2191 O O . GLY A 1 277 ? -0.813 41.969 11.469 1 95.44 277 GLY A O 1
ATOM 2192 N N . PHE A 1 278 ? -0.088 40.625 9.805 1 96.5 278 PHE A N 1
ATOM 2193 C CA . PHE A 1 278 ? 0.045 39.469 10.672 1 96.5 278 PHE A CA 1
ATOM 2194 C C . PHE A 1 278 ? 1.51 39.094 10.852 1 96.5 278 PHE A C 1
ATOM 2196 O O . PHE A 1 278 ? 1.82 37.969 11.242 1 96.5 278 PHE A O 1
ATOM 2203 N N . GLY A 1 279 ? 2.438 39.938 10.555 1 95.25 279 GLY A N 1
ATOM 2204 C CA . GLY A 1 279 ? 3.867 39.688 10.562 1 95.25 279 GLY A CA 1
ATOM 2205 C C . GLY A 1 279 ? 4.395 39.312 11.938 1 95.25 279 GLY A C 1
ATOM 2206 O O . GLY A 1 279 ? 5.461 38.719 12.055 1 95.25 279 GLY A O 1
ATOM 2207 N N . ASP A 1 280 ? 3.654 39.625 13 1 94.5 280 ASP A N 1
ATOM 2208 C CA . ASP A 1 280 ? 4.141 39.406 14.352 1 94.5 280 ASP A CA 1
ATOM 2209 C C . ASP A 1 280 ? 3.541 38.125 14.953 1 94.5 280 ASP A C 1
ATOM 2211 O O . ASP A 1 280 ? 3.906 37.719 16.047 1 94.5 280 ASP A O 1
ATOM 2215 N N . LEU A 1 281 ? 2.693 37.469 14.203 1 96.31 281 LEU A N 1
ATOM 2216 C CA . LEU A 1 281 ? 2.1 36.219 14.703 1 96.31 281 LEU A CA 1
ATOM 2217 C C . LEU A 1 281 ? 3.131 35.094 14.727 1 96.31 281 LEU A C 1
ATOM 2219 O O . LEU A 1 281 ? 4.094 35.125 13.961 1 96.31 281 LEU A O 1
ATOM 2223 N N . LYS A 1 282 ? 2.885 34.219 15.625 1 97.69 282 LYS A N 1
ATOM 2224 C CA . LYS A 1 282 ? 3.67 32.969 15.641 1 97.69 282 LYS A CA 1
ATOM 2225 C C . LYS A 1 282 ? 3.393 32.125 14.406 1 97.69 282 LYS A C 1
ATOM 2227 O O . LYS A 1 282 ? 2.248 32.031 13.961 1 97.69 282 LYS A O 1
ATOM 2232 N N . VAL A 1 283 ? 4.461 31.516 13.852 1 98.31 283 VAL A N 1
ATOM 2233 C CA . VAL A 1 283 ? 4.262 30.625 12.711 1 98.31 283 VAL A CA 1
ATOM 2234 C C . VAL A 1 283 ? 4.684 29.219 13.086 1 98.31 283 VAL A C 1
ATOM 2236 O O . VAL A 1 283 ? 5.656 29.016 13.82 1 98.31 283 VAL A O 1
ATOM 2239 N N . ILE A 1 284 ? 3.898 28.266 12.625 1 98.62 284 ILE A N 1
ATOM 2240 C CA . ILE A 1 284 ? 4.238 26.844 12.695 1 98.62 284 ILE A CA 1
ATOM 2241 C C . ILE A 1 284 ? 4.477 26.312 11.289 1 98.62 284 ILE A C 1
ATOM 2243 O O . ILE A 1 284 ? 3.781 26.688 10.344 1 98.62 284 ILE A O 1
ATOM 2247 N N . VAL A 1 285 ? 5.504 25.516 11.125 1 98.62 285 VAL A N 1
ATOM 2248 C CA . VAL A 1 285 ? 5.73 24.766 9.898 1 98.62 285 VAL A CA 1
ATOM 2249 C C . VAL A 1 285 ? 5.77 23.266 10.203 1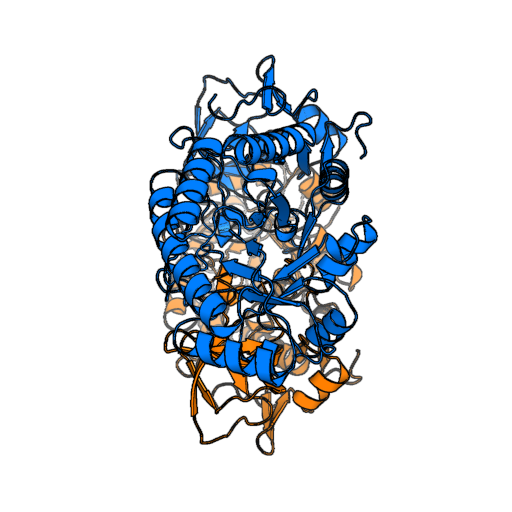 98.62 285 VAL A C 1
ATOM 2251 O O . VAL A 1 285 ? 6.184 22.859 11.297 1 98.62 285 VAL A O 1
ATOM 2254 N N . GLU A 1 286 ? 5.34 22.469 9.242 1 98.75 286 GLU A N 1
ATOM 2255 C CA . GLU A 1 286 ? 5.203 21.031 9.469 1 98.75 286 GLU A CA 1
ATOM 2256 C C . GLU A 1 286 ? 6.023 20.234 8.461 1 98.75 286 GLU A C 1
ATOM 2258 O O . GLU A 1 286 ? 5.477 19.406 7.738 1 98.75 286 GLU A O 1
ATOM 2263 N N . PRO A 1 287 ? 7.328 20.375 8.445 1 98.75 287 PRO A N 1
ATOM 2264 C CA . PRO A 1 287 ? 8.133 19.641 7.473 1 98.75 287 PRO A CA 1
ATOM 2265 C C . PRO A 1 287 ? 8.219 18.141 7.789 1 98.75 287 PRO A C 1
ATOM 2267 O O . PRO A 1 287 ? 8.562 17.766 8.914 1 98.75 287 PRO A O 1
ATOM 2270 N N . GLY A 1 288 ? 7.836 17.297 6.848 1 98.56 288 GLY A N 1
ATOM 2271 C CA . GLY A 1 288 ? 8.102 15.859 6.844 1 98.56 288 GLY A CA 1
ATOM 2272 C C . GLY A 1 288 ? 9.133 15.453 5.805 1 98.56 288 GLY A C 1
ATOM 2273 O O . GLY A 1 288 ? 10.312 15.297 6.121 1 98.56 288 GLY A O 1
ATOM 2274 N N . THR A 1 289 ? 8.695 15.586 4.566 1 98.25 289 THR A N 1
ATOM 2275 C CA . THR A 1 289 ? 9.531 15.234 3.424 1 98.25 289 THR A CA 1
ATOM 2276 C C . THR A 1 289 ? 10.859 15.984 3.473 1 98.25 289 THR A C 1
ATOM 2278 O O . THR A 1 289 ? 11.922 15.375 3.371 1 98.25 289 THR A O 1
ATOM 2281 N N . TYR A 1 290 ? 10.844 17.25 3.727 1 98.5 290 TYR A N 1
ATOM 2282 C CA . TYR A 1 290 ? 12.039 18.078 3.682 1 98.5 290 TYR A CA 1
ATOM 2283 C C . TYR A 1 290 ? 13.07 17.609 4.699 1 98.5 290 TYR A C 1
ATOM 2285 O O . TYR A 1 290 ? 14.273 17.656 4.434 1 98.5 290 TYR A O 1
ATOM 2293 N N . LEU A 1 291 ? 12.594 17.141 5.809 1 98.81 291 LEU A N 1
ATOM 2294 C CA . LEU A 1 291 ? 13.531 16.812 6.879 1 98.81 291 LEU A CA 1
ATOM 2295 C C . LEU A 1 291 ? 14.141 15.43 6.66 1 98.81 291 LEU A C 1
ATOM 2297 O O . LEU A 1 291 ? 15.312 15.203 6.977 1 98.81 291 LEU A O 1
ATOM 2301 N N . VAL A 1 292 ? 13.328 14.477 6.062 1 98.81 292 VAL A N 1
ATOM 2302 C CA . VAL A 1 292 ? 13.805 13.117 6.262 1 98.81 292 VAL A CA 1
ATOM 2303 C C . VAL A 1 292 ? 13.938 12.414 4.91 1 98.81 292 VAL A C 1
ATOM 2305 O O . VAL A 1 292 ? 14.578 11.359 4.812 1 98.81 292 VAL A O 1
ATOM 2308 N N . SER A 1 293 ? 13.352 12.883 3.863 1 98.56 293 SER A N 1
ATOM 2309 C CA . SE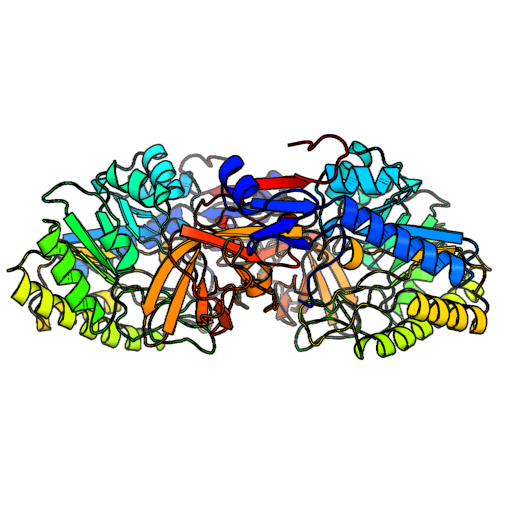R A 1 293 ? 13.32 12.148 2.604 1 98.56 293 SER A CA 1
ATOM 2310 C C . SER A 1 293 ? 14.727 11.875 2.09 1 98.56 293 SER A C 1
ATOM 2312 O O . SER A 1 293 ? 15.094 10.719 1.84 1 98.56 293 SER A O 1
ATOM 2314 N N . ASP A 1 294 ? 15.555 12.891 1.974 1 98 294 ASP A N 1
ATOM 2315 C CA . ASP A 1 294 ? 16.891 12.727 1.415 1 98 294 ASP A CA 1
ATOM 2316 C C . ASP A 1 294 ? 17.891 12.305 2.492 1 98 294 ASP A C 1
ATOM 2318 O O . ASP A 1 294 ? 19.109 12.359 2.277 1 98 294 ASP A O 1
ATOM 2322 N N . ALA A 1 295 ? 17.359 11.938 3.693 1 98.56 295 ALA A N 1
ATOM 2323 C CA . ALA A 1 295 ? 18.219 11.508 4.789 1 98.56 295 ALA A CA 1
ATOM 2324 C C . ALA A 1 295 ? 18.203 9.992 4.941 1 98.56 295 ALA A C 1
ATOM 2326 O O . ALA A 1 295 ? 18.828 9.445 5.859 1 98.56 295 ALA A O 1
ATOM 2327 N N . GLY A 1 296 ? 17.484 9.32 4.086 1 98.56 296 GLY A N 1
ATOM 2328 C CA . GLY A 1 296 ? 17.391 7.867 4.148 1 98.56 296 GLY A CA 1
ATOM 2329 C C . GLY A 1 296 ? 17.469 7.203 2.789 1 98.56 296 GLY A C 1
ATOM 2330 O O . GLY A 1 296 ? 17.016 7.762 1.79 1 98.56 296 GLY A O 1
ATOM 2331 N N . ILE A 1 297 ? 18.047 6.016 2.758 1 98.81 297 ILE A N 1
ATOM 2332 C CA . ILE A 1 297 ? 18.109 5.188 1.56 1 98.81 297 ILE A CA 1
ATOM 2333 C C . ILE A 1 297 ? 17.578 3.791 1.869 1 98.81 297 ILE A C 1
ATOM 2335 O O . ILE A 1 297 ? 17.547 3.377 3.029 1 98.81 297 ILE A O 1
ATOM 2339 N N . LEU A 1 298 ? 17.109 3.117 0.865 1 98.94 298 LEU A N 1
ATOM 2340 C CA . LEU A 1 298 ? 16.797 1.694 0.929 1 98.94 298 LEU A CA 1
ATOM 2341 C C . LEU A 1 298 ? 17.812 0.879 0.137 1 98.94 298 LEU A C 1
ATOM 2343 O O . LEU A 1 298 ? 18.016 1.125 -1.053 1 98.94 298 LEU A O 1
ATOM 2347 N N . VAL A 1 299 ? 18.422 -0.083 0.806 1 98.94 299 VAL A N 1
ATOM 2348 C CA . VAL A 1 299 ? 19.453 -0.905 0.163 1 98.94 299 VAL A CA 1
ATOM 2349 C C . VAL A 1 299 ? 18.906 -2.309 -0.083 1 98.94 299 VAL A C 1
ATOM 2351 O O . VAL A 1 299 ? 18.281 -2.904 0.802 1 98.94 299 VAL A O 1
ATOM 2354 N N . ALA A 1 300 ? 19.078 -2.781 -1.258 1 98.88 300 ALA A N 1
ATOM 2355 C CA . ALA A 1 300 ? 18.688 -4.133 -1.658 1 98.88 300 ALA A CA 1
ATOM 2356 C C . ALA A 1 300 ? 19.828 -4.832 -2.404 1 98.88 300 ALA A C 1
ATOM 2358 O O . ALA A 1 300 ? 20.734 -4.176 -2.932 1 98.88 300 ALA A O 1
ATOM 2359 N N . GLN A 1 301 ? 19.781 -6.09 -2.424 1 98.88 301 GLN A N 1
ATOM 2360 C CA . GLN A 1 301 ? 20.766 -6.867 -3.17 1 98.88 301 GLN A CA 1
ATOM 2361 C C . GLN A 1 301 ? 20.172 -7.406 -4.469 1 98.88 301 GLN A C 1
ATOM 2363 O O . GLN A 1 301 ? 19.047 -7.891 -4.484 1 98.88 301 GLN A O 1
ATOM 2368 N N . VAL A 1 302 ? 20.969 -7.34 -5.496 1 98.81 302 VAL A N 1
ATOM 2369 C CA . VAL A 1 302 ? 20.562 -7.844 -6.805 1 98.81 302 VAL A CA 1
ATOM 2370 C C . VAL A 1 302 ? 20.672 -9.367 -6.824 1 98.81 302 VAL A C 1
ATOM 2372 O O . VAL A 1 302 ? 21.703 -9.93 -6.469 1 98.81 302 VAL A O 1
ATOM 2375 N N . ASN A 1 303 ? 19.547 -9.984 -7.262 1 98.62 303 ASN A N 1
ATOM 2376 C CA . ASN A 1 303 ? 19.562 -11.445 -7.312 1 98.62 303 ASN A CA 1
ATOM 2377 C C . ASN A 1 303 ? 19.359 -11.953 -8.734 1 98.62 303 ASN A C 1
ATOM 2379 O O . ASN A 1 303 ? 19.672 -13.117 -9.031 1 98.62 303 ASN A O 1
ATOM 2383 N N . THR A 1 304 ? 18.875 -11.164 -9.609 1 98.31 304 THR A N 1
ATOM 2384 C CA . THR A 1 304 ? 18.562 -11.578 -10.969 1 98.31 304 THR A CA 1
ATOM 2385 C C . THR A 1 304 ? 18.969 -10.5 -11.969 1 98.31 304 THR A C 1
ATOM 2387 O O . THR A 1 304 ? 18.672 -9.312 -11.758 1 98.31 304 THR A O 1
ATOM 2390 N N . VAL A 1 305 ? 19.672 -10.852 -12.984 1 98.19 305 VAL A N 1
ATOM 2391 C CA . VAL A 1 305 ? 19.906 -10.031 -14.164 1 98.19 305 VAL A CA 1
ATOM 2392 C C . VAL A 1 305 ? 19.688 -10.859 -15.43 1 98.19 305 VAL A C 1
ATOM 2394 O O . VAL A 1 305 ? 20.422 -11.805 -15.703 1 98.19 305 VAL A O 1
ATOM 2397 N N . GLU A 1 306 ? 18.656 -10.523 -16.141 1 96 306 GLU A N 1
ATOM 2398 C CA . GLU A 1 306 ? 18.391 -11.328 -17.344 1 96 306 GLU A CA 1
ATOM 2399 C C . GLU A 1 306 ? 17.547 -10.547 -18.359 1 96 306 GLU A C 1
ATOM 2401 O O . GLU A 1 306 ? 16.859 -9.594 -17.984 1 96 306 GLU A O 1
ATOM 2406 N N . GLU A 1 307 ? 17.641 -10.938 -19.516 1 93.88 307 GLU A N 1
ATOM 2407 C CA . GLU A 1 307 ? 16.828 -10.352 -20.578 1 93.88 307 GLU A CA 1
ATOM 2408 C C . GLU A 1 307 ? 15.5 -11.094 -20.734 1 93.88 307 GLU A C 1
ATOM 2410 O O . GLU A 1 307 ? 15.477 -12.32 -20.828 1 93.88 307 GLU A O 1
ATOM 2415 N N . LYS A 1 308 ? 14.445 -10.398 -20.578 1 90.75 308 LYS A N 1
ATOM 2416 C CA . LYS A 1 308 ? 13.102 -10.898 -20.859 1 90.75 308 LYS A CA 1
ATOM 2417 C C . LYS A 1 308 ? 12.383 -9.984 -21.859 1 90.75 308 LYS A C 1
ATOM 2419 O O . LYS A 1 308 ? 12.273 -8.781 -21.641 1 90.75 308 LYS A O 1
ATOM 2424 N N . ASN A 1 309 ? 11.883 -10.578 -22.891 1 81.62 309 ASN A N 1
ATOM 2425 C CA . ASN A 1 309 ? 11.062 -9.844 -23.844 1 81.62 309 ASN A CA 1
ATOM 2426 C C . ASN A 1 309 ? 11.781 -8.594 -24.359 1 81.62 309 ASN A C 1
ATOM 2428 O O . ASN A 1 309 ? 11.188 -7.52 -24.422 1 81.62 309 ASN A O 1
ATOM 2432 N N . GLY A 1 310 ? 13.023 -8.672 -24.547 1 86.31 310 GLY A N 1
ATOM 2433 C CA . GLY A 1 310 ? 13.812 -7.609 -25.141 1 86.31 310 GLY A CA 1
ATOM 2434 C C . GLY A 1 310 ? 14.25 -6.555 -24.141 1 86.31 310 GLY A C 1
ATOM 2435 O O . GLY A 1 310 ? 14.734 -5.488 -24.531 1 86.31 310 GLY A O 1
ATOM 2436 N N . ARG A 1 311 ? 14.047 -6.793 -22.906 1 92.56 311 ARG A N 1
ATOM 2437 C CA . ARG A 1 311 ? 14.414 -5.867 -21.828 1 92.56 311 ARG A CA 1
ATOM 2438 C C . ARG A 1 311 ? 15.281 -6.555 -20.781 1 92.56 311 ARG A C 1
ATOM 2440 O O . ARG A 1 311 ? 15.094 -7.738 -20.5 1 92.56 311 ARG A O 1
ATOM 2447 N N . ILE A 1 312 ? 16.188 -5.758 -20.297 1 97.12 312 ILE A N 1
ATOM 2448 C CA . ILE A 1 312 ? 16.969 -6.293 -19.188 1 97.12 312 ILE A CA 1
ATOM 2449 C C . ILE A 1 312 ? 16.25 -6.035 -17.875 1 97.12 312 ILE A C 1
ATOM 2451 O O . ILE A 1 312 ? 15.953 -4.887 -17.531 1 97.12 312 ILE A O 1
ATOM 2455 N N . PHE A 1 313 ? 15.992 -7.113 -17.172 1 98 313 PHE A N 1
ATOM 2456 C CA . PHE A 1 313 ? 15.391 -7.02 -15.852 1 98 313 PHE A CA 1
ATOM 2457 C C . PHE A 1 313 ? 16.438 -7.277 -14.766 1 98 313 PHE A C 1
ATOM 2459 O O . PHE A 1 313 ? 17.219 -8.227 -14.859 1 98 313 PHE A O 1
ATOM 2466 N N . VAL A 1 314 ? 16.438 -6.395 -13.828 1 98.75 314 VAL A N 1
ATOM 2467 C CA . VAL A 1 314 ? 17.234 -6.539 -12.625 1 98.75 314 VAL A CA 1
ATOM 2468 C C . VAL A 1 314 ? 16.328 -6.766 -11.422 1 98.75 314 VAL A C 1
ATOM 2470 O O . VAL A 1 314 ? 15.633 -5.848 -10.977 1 98.75 314 VAL A O 1
ATOM 2473 N N . GLY A 1 315 ? 16.344 -7.98 -10.906 1 98.69 315 GLY A N 1
ATOM 2474 C CA . GLY A 1 315 ? 15.555 -8.312 -9.734 1 98.69 315 GLY A CA 1
ATOM 2475 C C . GLY A 1 315 ? 16.312 -8.102 -8.43 1 98.69 315 GLY A C 1
ATOM 2476 O O . GLY A 1 315 ? 17.5 -8.406 -8.344 1 98.69 315 GLY A O 1
ATOM 2477 N N . VAL A 1 316 ? 15.609 -7.57 -7.438 1 98.88 316 VAL A N 1
ATOM 2478 C CA . VAL A 1 316 ? 16.234 -7.348 -6.137 1 98.88 316 VAL A CA 1
ATOM 2479 C C . VAL A 1 316 ? 15.391 -7.984 -5.039 1 98.88 316 VAL A C 1
ATOM 2481 O O . VAL A 1 316 ? 14.258 -8.414 -5.289 1 98.88 316 VAL A O 1
ATOM 2484 N N . ASP A 1 317 ? 15.922 -8.047 -3.805 1 98.69 317 ASP A N 1
ATOM 2485 C CA . ASP A 1 317 ? 15.258 -8.734 -2.703 1 98.69 317 ASP A CA 1
ATOM 2486 C C . ASP A 1 317 ? 14.391 -7.773 -1.898 1 98.69 317 ASP A C 1
ATOM 2488 O O . ASP A 1 317 ? 14.195 -7.961 -0.694 1 98.69 317 ASP A O 1
ATOM 2492 N N . ALA A 1 318 ? 13.906 -6.719 -2.455 1 98.62 318 ALA A N 1
ATOM 2493 C CA . ALA A 1 318 ? 12.906 -5.789 -1.941 1 98.62 318 ALA A CA 1
ATOM 2494 C C . ALA A 1 318 ? 11.758 -5.609 -2.938 1 98.62 318 ALA A C 1
ATOM 2496 O O . ALA A 1 318 ? 11.977 -5.625 -4.152 1 98.62 318 ALA A O 1
ATOM 2497 N N . GLY A 1 319 ? 10.578 -5.441 -2.428 1 98.5 319 GLY A N 1
ATOM 2498 C CA . GLY A 1 319 ? 9.438 -5.219 -3.297 1 98.5 319 GLY A CA 1
ATOM 2499 C C . GLY A 1 319 ? 8.57 -4.055 -2.855 1 98.5 319 GLY A C 1
ATOM 2500 O O . GLY A 1 319 ? 8.961 -3.27 -1.989 1 98.5 319 GLY A O 1
ATOM 2501 N N . LEU A 1 320 ? 7.441 -3.916 -3.498 1 97.81 320 LEU A N 1
ATOM 2502 C CA . LEU A 1 320 ? 6.527 -2.822 -3.182 1 97.81 320 LEU A CA 1
ATOM 2503 C C . LEU A 1 320 ? 6.023 -2.936 -1.747 1 97.81 320 LEU A C 1
ATOM 2505 O O . LEU A 1 320 ? 5.523 -1.959 -1.183 1 97.81 320 LEU A O 1
ATOM 2509 N N . ASN A 1 321 ? 6.148 -4.117 -1.124 1 98.31 321 ASN A N 1
ATOM 2510 C CA . ASN A 1 321 ? 5.781 -4.266 0.279 1 98.31 321 ASN A CA 1
ATOM 2511 C C . ASN A 1 321 ? 6.738 -3.508 1.194 1 98.31 321 ASN A C 1
ATOM 2513 O O . ASN A 1 321 ? 6.367 -3.119 2.303 1 98.31 321 ASN A O 1
ATOM 2517 N N . VAL A 1 322 ? 7.973 -3.316 0.72 1 98.62 322 VAL A N 1
ATOM 2518 C CA . VAL A 1 322 ? 9.016 -2.641 1.479 1 98.62 322 VAL A CA 1
ATOM 2519 C C . VAL A 1 322 ? 8.992 -1.145 1.178 1 98.62 322 VAL A C 1
ATOM 2521 O O . VAL A 1 322 ? 9.07 -0.32 2.09 1 98.62 322 VAL A O 1
ATOM 2524 N N . PHE A 1 323 ? 8.898 -0.817 -0.043 1 98.44 323 PHE A N 1
ATOM 2525 C CA . PHE A 1 323 ? 8.891 0.568 -0.5 1 98.44 323 PHE A CA 1
ATOM 2526 C C . PHE A 1 323 ? 7.875 0.762 -1.622 1 98.44 323 PHE A C 1
ATOM 2528 O O . PHE A 1 323 ? 8.164 0.455 -2.781 1 98.44 323 PHE A O 1
ATOM 2535 N N . ASN A 1 324 ? 6.777 1.365 -1.324 1 96.44 324 ASN A N 1
ATOM 2536 C CA . ASN A 1 324 ? 5.625 1.372 -2.219 1 96.44 324 ASN A CA 1
ATOM 2537 C C . ASN A 1 324 ? 5.543 2.672 -3.014 1 96.44 324 ASN A C 1
ATOM 2539 O O . ASN A 1 324 ? 4.688 2.814 -3.893 1 96.44 324 ASN A O 1
ATOM 2543 N N . SER A 1 325 ? 6.422 3.607 -2.852 1 95.88 325 SER A N 1
ATOM 2544 C CA . SER A 1 325 ? 6.371 4.941 -3.436 1 95.88 325 SER A CA 1
ATOM 2545 C C . SER A 1 325 ? 6.293 4.879 -4.957 1 95.88 325 SER A C 1
ATOM 2547 O O . SER A 1 325 ? 5.418 5.5 -5.566 1 95.88 325 SER A O 1
ATOM 2549 N N . PRO A 1 326 ? 7.098 4.066 -5.59 1 94.88 326 PRO A N 1
ATOM 2550 C CA . PRO A 1 326 ? 6.969 4.008 -7.047 1 94.88 326 PRO A CA 1
ATOM 2551 C C . PRO A 1 326 ? 5.633 3.42 -7.5 1 94.88 326 PRO A C 1
ATOM 2553 O O . PRO A 1 326 ? 5.012 3.934 -8.43 1 94.88 326 PRO A O 1
ATOM 2556 N N . ALA A 1 327 ? 5.164 2.414 -6.82 1 94.19 327 ALA A N 1
ATOM 2557 C CA . ALA A 1 327 ? 3.947 1.718 -7.234 1 94.19 327 ALA A CA 1
ATOM 2558 C C . ALA A 1 327 ? 2.709 2.562 -6.949 1 94.19 327 ALA A C 1
ATOM 2560 O O . ALA A 1 327 ? 1.777 2.602 -7.758 1 94.19 327 ALA A O 1
ATOM 2561 N N . LEU A 1 328 ? 2.674 3.203 -5.848 1 93.56 328 LEU A N 1
ATOM 2562 C CA . LEU A 1 328 ? 1.493 3.928 -5.395 1 93.56 328 LEU A CA 1
ATOM 2563 C C . LEU A 1 328 ? 1.42 5.309 -6.043 1 93.56 328 LEU A C 1
ATOM 2565 O O . LEU A 1 328 ? 0.337 5.77 -6.41 1 93.56 328 LEU A O 1
ATOM 2569 N N . TYR A 1 329 ? 2.68 5.957 -6.266 1 91.69 329 TYR A N 1
ATOM 2570 C CA . TYR A 1 329 ? 2.676 7.363 -6.645 1 91.69 329 TYR A CA 1
ATOM 2571 C C . TYR A 1 329 ? 3.336 7.562 -8.008 1 91.69 329 TYR A C 1
ATOM 2573 O O . TYR A 1 329 ? 3.305 8.664 -8.562 1 91.69 329 TYR A O 1
ATOM 2581 N N . ASN A 1 330 ? 3.965 6.559 -8.477 1 89.69 330 ASN A N 1
ATOM 2582 C CA . ASN A 1 330 ? 4.789 6.684 -9.672 1 89.69 330 ASN A CA 1
ATOM 2583 C C . ASN A 1 330 ? 5.938 7.668 -9.461 1 89.69 330 ASN A C 1
ATOM 2585 O O . ASN A 1 330 ? 6.262 8.445 -10.359 1 89.69 330 ASN A O 1
ATOM 2589 N N . TYR A 1 331 ? 6.488 7.66 -8.289 1 92.19 331 TYR A N 1
ATOM 2590 C CA . TYR A 1 331 ? 7.594 8.547 -7.945 1 92.19 331 TYR A CA 1
ATOM 2591 C C . TYR A 1 331 ? 8.898 8.055 -8.555 1 92.19 331 TYR A C 1
ATOM 2593 O O . TYR A 1 331 ? 9.172 6.855 -8.57 1 92.19 331 TYR A O 1
ATOM 2601 N N . TYR A 1 332 ? 9.695 9.016 -8.984 1 95.12 332 TYR A N 1
ATOM 2602 C CA . TYR A 1 332 ? 11.062 8.719 -9.398 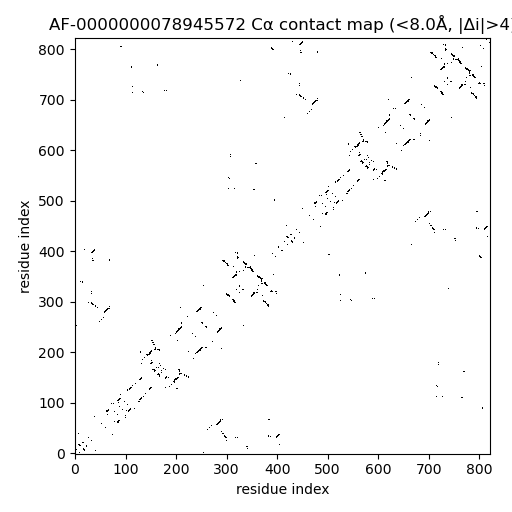1 95.12 332 TYR A CA 1
ATOM 2603 C C . TYR A 1 332 ? 12.016 8.742 -8.203 1 95.12 332 TYR A C 1
ATOM 2605 O O . TYR A 1 332 ? 12 9.68 -7.41 1 95.12 332 TYR A O 1
ATOM 2613 N N . HIS A 1 333 ? 12.789 7.723 -8.078 1 97.62 333 HIS A N 1
ATOM 2614 C CA . HIS A 1 333 ? 13.898 7.656 -7.141 1 97.62 333 HIS A CA 1
ATOM 2615 C C . HIS A 1 333 ? 15.195 7.262 -7.84 1 97.62 333 HIS A C 1
ATOM 2617 O O . HIS A 1 333 ? 15.219 6.297 -8.609 1 97.62 333 HIS A O 1
ATOM 2623 N N . GLU A 1 334 ? 16.172 8.031 -7.551 1 97.5 334 GLU A N 1
ATOM 2624 C CA . GLU A 1 334 ? 17.484 7.672 -8.086 1 97.5 334 GLU A CA 1
ATOM 2625 C C . GLU A 1 334 ? 17.969 6.34 -7.52 1 97.5 334 GLU A C 1
ATOM 2627 O O . GLU A 1 334 ? 17.766 6.051 -6.34 1 97.5 334 GLU A O 1
ATOM 2632 N N . ILE A 1 335 ? 18.578 5.508 -8.383 1 98 335 ILE A N 1
ATOM 2633 C CA . ILE A 1 335 ? 19.172 4.242 -7.977 1 98 335 ILE A CA 1
ATOM 2634 C C . ILE A 1 335 ? 20.688 4.297 -8.164 1 98 335 ILE A C 1
ATOM 2636 O O . ILE A 1 335 ? 21.172 4.715 -9.219 1 98 335 ILE A O 1
ATOM 2640 N N . VAL A 1 336 ? 21.406 3.906 -7.129 1 97.75 336 VAL A N 1
ATOM 2641 C CA . VAL A 1 336 ? 22.859 3.914 -7.145 1 97.75 336 VAL A CA 1
ATOM 2642 C C . VAL A 1 336 ? 23.391 2.502 -6.906 1 97.75 336 VAL A C 1
ATOM 2644 O O . VAL A 1 336 ? 22.891 1.791 -6.023 1 97.75 336 VAL A O 1
ATOM 2647 N N . VAL A 1 337 ? 24.344 2.051 -7.746 1 98.19 337 VAL A N 1
ATOM 2648 C CA . VAL A 1 337 ? 25.047 0.793 -7.492 1 98.19 337 VAL A CA 1
ATOM 2649 C C . VAL A 1 337 ? 26.125 1.007 -6.441 1 98.19 337 VAL A C 1
ATOM 2651 O O . VAL A 1 337 ? 27.172 1.589 -6.73 1 98.19 337 VAL A O 1
ATOM 2654 N N . CYS A 1 338 ? 25.938 0.469 -5.277 1 98.38 338 CYS A N 1
ATOM 2655 C CA . CYS A 1 338 ? 26.672 0.867 -4.086 1 98.38 338 CYS A CA 1
ATOM 2656 C C . CYS A 1 338 ? 28.141 0.464 -4.188 1 98.38 338 CYS A C 1
ATOM 2658 O O . CYS A 1 338 ? 29.016 1.153 -3.664 1 98.38 338 CYS A O 1
ATOM 2660 N N . ASN A 1 339 ? 28.422 -0.713 -4.816 1 97.25 339 ASN A N 1
ATOM 2661 C CA . ASN A 1 339 ? 29.781 -1.231 -4.871 1 97.25 339 ASN A CA 1
ATOM 2662 C C . ASN A 1 339 ? 30.453 -0.877 -6.188 1 97.25 339 ASN A C 1
ATOM 2664 O O . ASN A 1 339 ? 31.578 -1.33 -6.457 1 97.25 339 ASN A O 1
ATOM 2668 N N . ARG A 1 340 ? 29.797 -0.082 -7.059 1 93.62 340 ARG A N 1
ATOM 2669 C CA . ARG A 1 340 ? 30.359 0.399 -8.32 1 93.62 340 ARG A CA 1
ATOM 2670 C C . ARG A 1 340 ? 29.688 1.706 -8.75 1 93.62 340 ARG A C 1
ATOM 2672 O O . ARG A 1 340 ? 29.141 1.802 -9.844 1 93.62 340 ARG A O 1
ATOM 2679 N N . VAL A 1 341 ? 29.828 2.68 -7.969 1 93.69 341 VAL A N 1
ATOM 2680 C CA . VAL A 1 341 ? 29.109 3.936 -8.133 1 93.69 341 VAL A CA 1
ATOM 2681 C C . VAL A 1 341 ? 29.562 4.629 -9.422 1 93.69 341 VAL A C 1
ATOM 2683 O O . VAL A 1 341 ? 28.75 5.168 -10.164 1 93.69 341 VAL A O 1
ATOM 2686 N N . SER A 1 342 ? 30.906 4.531 -9.758 1 87.38 342 SER A N 1
ATOM 2687 C CA . SER A 1 342 ? 31.484 5.32 -10.836 1 87.38 342 SER A CA 1
ATOM 2688 C C . SER A 1 342 ? 31.844 4.445 -12.031 1 87.38 342 SER A C 1
ATOM 2690 O O . SER A 1 342 ? 32.688 4.812 -12.836 1 87.38 342 SER A O 1
ATOM 2692 N N . SER A 1 343 ? 31.203 3.346 -12.117 1 87.81 343 SER A N 1
ATOM 2693 C CA . SER A 1 343 ? 31.531 2.473 -13.234 1 87.81 343 SER A CA 1
ATOM 2694 C C . SER A 1 343 ? 31.219 3.145 -14.57 1 87.81 343 SER A C 1
ATOM 2696 O O . SER A 1 343 ? 30.203 3.82 -14.711 1 87.81 343 SER A O 1
ATOM 2698 N N . GLU A 1 344 ? 32.094 2.992 -15.547 1 88.75 344 GLU A N 1
ATOM 2699 C CA . GLU A 1 344 ? 31.938 3.582 -16.875 1 88.75 344 GLU A CA 1
ATOM 2700 C C . GLU A 1 344 ? 31 2.752 -17.734 1 88.75 344 GLU A C 1
ATOM 2702 O O . GLU A 1 344 ? 30.344 3.285 -18.625 1 88.75 344 GLU A O 1
ATOM 2707 N N . GLU A 1 345 ? 31.031 1.55 -17.469 1 93.81 345 GLU A N 1
ATOM 2708 C CA . GLU A 1 345 ? 30.109 0.691 -18.219 1 93.81 345 GLU A CA 1
ATOM 2709 C C . GLU A 1 345 ? 28.672 0.897 -17.766 1 93.81 345 GLU A C 1
ATOM 2711 O O . GLU A 1 345 ? 28.375 0.868 -16.562 1 93.81 345 GLU A O 1
ATOM 2716 N N . LYS A 1 346 ? 27.797 1.135 -18.797 1 95.44 346 LYS A N 1
ATOM 2717 C CA . LYS A 1 346 ? 26.391 1.42 -18.5 1 95.44 346 LYS A CA 1
ATOM 2718 C C . LYS A 1 346 ? 25.484 0.358 -19.109 1 95.44 346 LYS A C 1
ATOM 2720 O O . LYS A 1 346 ? 25.906 -0.43 -19.953 1 95.44 346 LYS A O 1
ATOM 2725 N N . MET A 1 347 ? 24.328 0.343 -18.625 1 96.25 347 MET A N 1
ATOM 2726 C CA . MET A 1 347 ? 23.266 -0.482 -19.172 1 96.25 347 MET A CA 1
ATOM 2727 C C . MET A 1 347 ? 21.906 0.183 -18.969 1 96.25 347 MET A C 1
ATOM 2729 O O . MET A 1 347 ? 21.75 1.05 -18.109 1 96.25 347 MET A O 1
ATOM 2733 N N . VAL A 1 348 ? 20.938 -0.157 -19.812 1 97.69 348 VAL A N 1
ATOM 2734 C CA . VAL A 1 348 ? 19.547 0.207 -19.625 1 97.69 348 VAL A CA 1
ATOM 2735 C C . VAL A 1 348 ? 18.781 -0.968 -19 1 97.69 348 VAL A C 1
ATOM 2737 O O . VAL A 1 348 ? 18.797 -2.074 -19.547 1 97.69 348 VAL A O 1
ATOM 2740 N N . ALA A 1 349 ? 18.203 -0.734 -17.828 1 97.62 349 ALA A N 1
ATOM 2741 C CA . ALA A 1 349 ? 17.578 -1.861 -17.141 1 97.62 349 ALA A CA 1
ATOM 2742 C C . ALA A 1 349 ? 16.281 -1.44 -16.453 1 97.62 349 ALA A C 1
ATOM 2744 O O . ALA A 1 349 ? 16.109 -0.267 -16.109 1 97.62 349 ALA A O 1
ATOM 2745 N N . THR A 1 350 ? 15.383 -2.385 -16.344 1 98.06 350 THR A N 1
ATOM 2746 C CA . THR A 1 350 ? 14.195 -2.301 -15.5 1 98.06 350 THR A CA 1
ATOM 2747 C C . THR A 1 350 ? 14.422 -3.016 -14.172 1 98.06 350 THR A C 1
ATOM 2749 O O . THR A 1 350 ? 14.68 -4.223 -14.141 1 98.06 350 THR A O 1
ATOM 2752 N N . VAL A 1 351 ? 14.359 -2.24 -13.07 1 98.69 351 VAL A N 1
ATOM 2753 C CA . VAL A 1 351 ? 14.625 -2.791 -11.742 1 98.69 351 VAL A CA 1
ATOM 2754 C C . VAL A 1 351 ? 13.312 -3.201 -11.078 1 98.69 351 VAL A C 1
ATOM 2756 O O . VAL A 1 351 ? 12.406 -2.381 -10.922 1 98.69 351 VAL A O 1
ATOM 2759 N N . VAL A 1 352 ? 13.211 -4.488 -10.656 1 98.38 352 VAL A N 1
ATOM 2760 C CA . VAL A 1 352 ? 11.93 -5.027 -10.195 1 98.38 352 VAL A CA 1
ATOM 2761 C C . VAL A 1 352 ? 12.125 -5.715 -8.852 1 98.38 352 VAL A C 1
ATOM 2763 O O . VAL A 1 352 ? 13.242 -6.102 -8.492 1 98.38 352 VAL A O 1
ATOM 2766 N N . GLY A 1 353 ? 11.008 -5.816 -8.117 1 98.5 353 GLY A N 1
ATOM 2767 C CA . GLY A 1 353 ? 11.062 -6.406 -6.793 1 98.5 353 GLY A CA 1
ATOM 2768 C C . GLY A 1 353 ? 10.703 -7.883 -6.781 1 98.5 353 GLY A C 1
ATOM 2769 O O . GLY A 1 353 ? 10.57 -8.5 -7.84 1 98.5 353 GLY A O 1
ATOM 2770 N N . ASN A 1 354 ? 10.594 -8.453 -5.547 1 98.62 354 ASN A N 1
ATOM 2771 C CA . ASN A 1 354 ? 10.422 -9.891 -5.375 1 98.62 354 ASN A CA 1
ATOM 2772 C C . ASN A 1 354 ? 8.992 -10.234 -4.949 1 98.62 354 ASN A C 1
ATOM 2774 O O . ASN A 1 354 ? 8.75 -11.289 -4.371 1 98.62 354 ASN A O 1
ATOM 2778 N N . ILE A 1 355 ? 8.039 -9.266 -5.199 1 98.19 355 ILE A N 1
ATOM 2779 C CA . ILE A 1 355 ? 6.625 -9.523 -4.941 1 98.19 355 ILE A CA 1
ATOM 2780 C C . ILE A 1 355 ? 5.938 -9.977 -6.227 1 98.19 355 ILE A C 1
ATOM 2782 O O . ILE A 1 355 ? 6.234 -9.469 -7.312 1 98.19 355 ILE A O 1
ATOM 2786 N N . CYS A 1 356 ? 5.039 -10.93 -6.062 1 96.12 356 CYS A N 1
ATOM 2787 C CA . CYS A 1 356 ? 4.305 -11.445 -7.215 1 96.12 356 CYS A CA 1
ATOM 2788 C C . CYS A 1 356 ? 3.186 -10.492 -7.613 1 96.12 356 CYS A C 1
ATOM 2790 O O . CYS A 1 356 ? 2.006 -10.836 -7.535 1 96.12 356 CYS A O 1
ATOM 2792 N N . GLU A 1 357 ? 3.637 -9.344 -7.996 1 94.12 357 GLU A N 1
ATOM 2793 C CA . GLU A 1 357 ? 2.795 -8.234 -8.438 1 94.12 357 GLU A CA 1
ATOM 2794 C C . GLU A 1 357 ? 3.42 -7.496 -9.617 1 94.12 357 GLU A C 1
ATOM 2796 O O . GLU A 1 357 ? 4.602 -7.137 -9.578 1 94.12 357 GLU A O 1
ATOM 2801 N N . SER A 1 358 ? 2.594 -7.242 -10.641 1 92.75 358 SER A N 1
ATOM 2802 C CA . SER A 1 358 ? 3.094 -6.609 -11.859 1 92.75 358 SER A CA 1
ATOM 2803 C C . SER A 1 358 ? 3.619 -5.207 -11.578 1 92.75 358 SER A C 1
ATOM 2805 O O . SER A 1 358 ? 4.57 -4.754 -12.219 1 92.75 358 SER A O 1
ATOM 2807 N N . GLY A 1 359 ? 3.023 -4.531 -10.625 1 92.88 359 GLY A N 1
ATOM 2808 C CA . GLY A 1 359 ? 3.398 -3.16 -10.328 1 92.88 359 GLY A CA 1
ATOM 2809 C C . GLY A 1 359 ? 4.617 -3.057 -9.422 1 92.88 359 GLY A C 1
ATOM 2810 O O . GLY A 1 359 ? 5.051 -1.954 -9.086 1 92.88 359 GLY A O 1
ATOM 2811 N N . ASP A 1 360 ? 5.188 -4.18 -9.117 1 96.81 360 ASP A N 1
ATOM 2812 C CA . ASP A 1 360 ? 6.367 -4.195 -8.25 1 96.81 360 ASP A CA 1
ATOM 2813 C C . ASP A 1 360 ? 7.625 -3.848 -9.047 1 96.81 360 ASP A C 1
ATOM 2815 O O . ASP A 1 360 ? 8.484 -4.707 -9.266 1 96.81 360 ASP A O 1
ATOM 2819 N N . ILE A 1 361 ? 7.746 -2.541 -9.398 1 97.31 361 ILE A N 1
ATOM 2820 C CA . ILE A 1 361 ? 8.82 -2.006 -10.227 1 97.31 361 ILE A CA 1
ATOM 2821 C C . ILE A 1 361 ? 9.391 -0.741 -9.578 1 97.31 361 ILE A C 1
ATOM 2823 O O . ILE A 1 361 ? 8.633 0.149 -9.18 1 97.31 361 ILE A O 1
ATOM 2827 N N . PHE A 1 362 ? 10.688 -0.653 -9.508 1 98.12 362 PHE A N 1
ATOM 2828 C CA . PHE A 1 362 ? 11.336 0.515 -8.922 1 98.12 362 PHE A CA 1
ATOM 2829 C C . PHE A 1 362 ? 11.789 1.484 -10.008 1 98.12 362 PHE A C 1
ATOM 2831 O O . PHE A 1 362 ? 11.852 2.693 -9.773 1 98.12 362 PHE A O 1
ATOM 2838 N N . ALA A 1 363 ? 12.117 0.921 -11.18 1 97.38 363 ALA A N 1
ATOM 2839 C CA . ALA A 1 363 ? 12.578 1.742 -12.297 1 97.38 363 ALA A CA 1
ATOM 2840 C C . ALA A 1 363 ? 12.312 1.054 -13.633 1 97.38 363 ALA A C 1
ATOM 2842 O O . ALA A 1 363 ? 12.477 -0.163 -13.75 1 97.38 363 ALA A O 1
ATOM 2843 N N . VAL A 1 364 ? 11.984 1.857 -14.633 1 96.5 364 VAL A N 1
ATOM 2844 C CA . VAL A 1 364 ? 11.711 1.323 -15.961 1 96.5 364 VAL A CA 1
ATOM 2845 C C . VAL A 1 364 ? 12.734 1.858 -16.953 1 96.5 364 VAL A C 1
ATOM 2847 O O . VAL A 1 364 ? 12.883 3.072 -17.109 1 96.5 364 VAL A O 1
ATOM 2850 N N . ASP A 1 365 ? 13.469 0.974 -17.516 1 96.56 365 ASP A N 1
ATOM 2851 C CA . ASP A 1 365 ? 14.391 1.277 -18.594 1 96.56 365 ASP A CA 1
ATOM 2852 C C . ASP A 1 365 ? 15.32 2.436 -18.234 1 96.56 365 ASP A C 1
ATOM 2854 O O . ASP A 1 365 ? 15.453 3.396 -18.984 1 96.56 365 ASP A O 1
ATOM 2858 N N . ARG A 1 366 ? 15.945 2.314 -17.141 1 96 366 ARG A N 1
ATOM 2859 C CA . ARG A 1 366 ? 16.844 3.35 -16.625 1 96 366 ARG A CA 1
ATOM 2860 C C . ARG A 1 366 ? 18.281 3.08 -17.031 1 96 366 ARG A C 1
ATOM 2862 O O . ARG A 1 366 ? 18.734 1.931 -17.016 1 96 366 ARG A O 1
ATOM 2869 N N . GLU A 1 367 ? 18.953 4.152 -17.453 1 95.88 367 GLU A N 1
ATOM 2870 C CA . GLU A 1 367 ? 20.391 4.016 -17.625 1 95.88 367 GLU A CA 1
ATOM 2871 C C . GLU A 1 367 ? 21.125 3.953 -16.297 1 95.88 367 GLU A C 1
ATOM 2873 O O . GLU A 1 367 ? 21 4.859 -15.469 1 95.88 367 GLU A O 1
ATOM 2878 N N . LEU A 1 368 ? 21.797 2.857 -16.062 1 95.12 368 LEU A N 1
ATOM 2879 C CA . LEU A 1 368 ? 22.516 2.592 -14.82 1 95.12 368 LEU A CA 1
ATOM 2880 C C . LEU A 1 368 ? 23.906 2.021 -15.109 1 95.12 368 LEU A C 1
ATOM 2882 O O . LEU A 1 368 ? 24.156 1.531 -16.203 1 95.12 368 LEU A O 1
ATOM 2886 N N . PRO A 1 369 ? 24.812 2.17 -14.141 1 94.75 369 PRO A N 1
ATOM 2887 C CA . PRO A 1 369 ? 26.031 1.359 -14.273 1 94.75 369 PRO A CA 1
ATOM 2888 C C . PRO A 1 369 ? 25.734 -0.125 -14.461 1 94.75 369 PRO A C 1
ATOM 2890 O O . PRO A 1 369 ? 24.672 -0.606 -14.031 1 94.75 369 PRO A O 1
ATOM 2893 N N . LYS A 1 370 ? 26.641 -0.749 -15.125 1 95.81 370 LYS A N 1
ATOM 2894 C CA . LYS A 1 370 ? 26.422 -2.178 -15.328 1 95.81 370 LYS A CA 1
ATOM 2895 C C . LYS A 1 370 ? 26.219 -2.898 -14 1 95.81 370 LYS A C 1
ATOM 2897 O O . LYS A 1 370 ? 27.016 -2.756 -13.07 1 95.81 370 LYS A O 1
ATOM 2902 N N . ILE A 1 371 ? 25.141 -3.607 -13.945 1 97.62 371 ILE A N 1
ATOM 2903 C CA . ILE A 1 371 ? 24.75 -4.316 -12.727 1 97.62 371 ILE A CA 1
ATOM 2904 C C . ILE A 1 371 ? 24.938 -5.816 -12.922 1 97.62 371 ILE A C 1
ATOM 2906 O O . ILE A 1 371 ? 24.656 -6.355 -13.992 1 97.62 371 ILE A O 1
ATOM 2910 N N . GLU A 1 372 ? 25.422 -6.438 -11.906 1 97.25 372 GLU A N 1
ATOM 2911 C CA . GLU A 1 372 ? 25.578 -7.891 -11.867 1 97.25 372 GLU A CA 1
ATOM 2912 C C . GLU A 1 372 ? 24.891 -8.484 -10.648 1 97.25 372 GLU A C 1
ATOM 2914 O O . GLU A 1 372 ? 24.625 -7.781 -9.672 1 97.25 372 GLU A O 1
ATOM 2919 N N . GLU A 1 373 ? 24.531 -9.758 -10.734 1 98.44 373 GLU A N 1
ATOM 2920 C CA . GLU A 1 373 ? 23.984 -10.453 -9.57 1 98.44 373 GLU A CA 1
ATOM 2921 C C . GLU A 1 373 ? 24.953 -10.398 -8.391 1 98.44 373 GLU A C 1
ATOM 2923 O O . GLU A 1 373 ? 26.156 -10.578 -8.555 1 98.44 373 GLU A O 1
ATOM 2928 N N . GLY A 1 374 ? 24.438 -10.062 -7.207 1 98.12 374 GLY A N 1
ATOM 2929 C CA . GLY A 1 374 ? 25.25 -9.922 -6.016 1 98.12 374 GLY A CA 1
ATOM 2930 C C . GLY A 1 374 ? 25.547 -8.477 -5.66 1 98.12 374 GLY A C 1
ATOM 2931 O O . GLY A 1 374 ? 25.938 -8.18 -4.531 1 98.12 374 GLY A O 1
ATOM 2932 N N . ASP A 1 375 ? 25.391 -7.559 -6.637 1 98.44 375 ASP A N 1
ATOM 2933 C CA . ASP A 1 375 ? 25.578 -6.137 -6.367 1 98.44 375 ASP A CA 1
ATOM 2934 C C . ASP A 1 375 ? 24.578 -5.629 -5.34 1 98.44 375 ASP A C 1
ATOM 2936 O O . ASP A 1 375 ? 23.516 -6.246 -5.133 1 98.44 375 ASP A O 1
ATOM 2940 N N . TYR A 1 376 ? 24.938 -4.555 -4.68 1 98.81 376 TYR A N 1
ATOM 2941 C CA . TYR A 1 376 ? 24.031 -3.812 -3.816 1 98.81 376 TYR A CA 1
ATOM 2942 C C . TYR A 1 376 ? 23.594 -2.506 -4.473 1 98.81 376 TYR A C 1
ATOM 2944 O O . TYR A 1 376 ? 24.422 -1.781 -5.027 1 98.81 376 TYR A O 1
ATOM 2952 N N . ILE A 1 377 ? 22.312 -2.254 -4.461 1 98.75 377 ILE A N 1
ATOM 2953 C CA . ILE A 1 377 ? 21.844 -0.976 -4.969 1 98.75 377 ILE A CA 1
ATOM 2954 C C . ILE A 1 377 ? 21.188 -0.181 -3.84 1 98.75 377 ILE A C 1
ATOM 2956 O O . ILE A 1 377 ? 20.688 -0.761 -2.871 1 98.75 377 ILE A O 1
ATOM 2960 N N . ALA A 1 378 ? 21.188 1.122 -3.971 1 98.88 378 ALA A N 1
ATOM 2961 C CA . ALA A 1 378 ? 20.5 2.037 -3.068 1 98.88 378 ALA A CA 1
ATOM 2962 C C . ALA A 1 378 ? 19.422 2.832 -3.811 1 98.88 378 ALA A C 1
ATOM 2964 O O . ALA A 1 378 ? 19.688 3.418 -4.859 1 98.88 378 ALA A O 1
ATOM 2965 N N . ILE A 1 379 ? 18.266 2.773 -3.346 1 98.81 379 ILE A N 1
ATOM 2966 C CA . ILE A 1 379 ? 17.219 3.686 -3.766 1 98.81 379 ILE A CA 1
ATOM 2967 C C . ILE A 1 379 ? 17.234 4.934 -2.889 1 98.81 379 ILE A C 1
ATOM 2969 O O . ILE A 1 379 ? 17.047 4.848 -1.671 1 98.81 379 ILE A O 1
ATOM 2973 N N . LEU A 1 380 ? 17.422 6.086 -3.523 1 98.62 380 LEU A N 1
ATOM 2974 C CA . LEU A 1 380 ? 17.625 7.32 -2.771 1 98.62 380 LEU A CA 1
ATOM 2975 C C . LEU A 1 380 ? 16.281 7.969 -2.426 1 98.62 380 LEU A C 1
ATOM 2977 O O . LEU A 1 380 ? 15.242 7.574 -2.957 1 98.62 380 LEU A O 1
ATOM 2981 N N . ASN A 1 381 ? 16.297 8.898 -1.45 1 98.44 381 ASN A N 1
ATOM 2982 C CA . ASN A 1 381 ? 15.125 9.641 -1.004 1 98.44 381 ASN A CA 1
ATOM 2983 C C . ASN A 1 381 ? 14.031 8.703 -0.489 1 98.44 381 ASN A C 1
ATOM 2985 O O . ASN A 1 381 ? 12.867 8.836 -0.865 1 98.44 381 ASN A O 1
ATOM 2989 N N . ALA A 1 382 ? 14.5 7.684 0.278 1 98.5 382 ALA A N 1
ATOM 2990 C CA . ALA A 1 382 ? 13.578 6.699 0.847 1 98.5 382 ALA A CA 1
ATOM 2991 C C . ALA A 1 382 ? 13.336 6.973 2.328 1 98.5 382 ALA A C 1
ATOM 2993 O O . ALA A 1 382 ? 12.781 6.129 3.037 1 98.5 382 ALA A O 1
ATOM 2994 N N . GLY A 1 383 ? 13.703 8.148 2.783 1 98.62 383 GLY A N 1
ATOM 2995 C CA . GLY A 1 383 ? 13.578 8.453 4.199 1 98.62 383 GLY A CA 1
ATOM 2996 C C . GLY A 1 383 ? 12.156 8.797 4.613 1 98.62 383 GLY A C 1
ATOM 2997 O O . GLY A 1 383 ? 11.82 8.727 5.797 1 98.62 383 GLY A O 1
ATOM 2998 N N . ALA A 1 384 ? 11.391 9.203 3.707 1 98.5 384 ALA A N 1
ATOM 2999 C CA . ALA A 1 384 ? 10.008 9.586 3.992 1 98.5 384 ALA A CA 1
ATOM 3000 C C . ALA A 1 384 ? 9.023 8.625 3.328 1 98.5 384 ALA A C 1
ATOM 3002 O O . ALA A 1 384 ? 9.203 8.242 2.168 1 98.5 384 ALA A O 1
ATOM 3003 N N . TYR A 1 385 ? 8.016 8.195 4.102 1 97.75 385 TYR A N 1
ATOM 3004 C CA . TYR A 1 385 ? 6.867 7.445 3.609 1 97.75 385 TYR A CA 1
ATOM 3005 C C . TYR A 1 385 ? 7.301 6.102 3.035 1 97.75 385 TYR A C 1
ATOM 3007 O O . TYR A 1 385 ? 6.727 5.625 2.053 1 97.75 385 TYR A O 1
ATOM 3015 N N . GLY A 1 386 ? 8.43 5.613 3.512 1 98 386 GLY A N 1
ATOM 3016 C CA . GLY A 1 386 ? 8.883 4.277 3.164 1 98 386 GLY A CA 1
ATOM 3017 C C . GLY A 1 386 ? 8.438 3.217 4.152 1 98 386 GLY A C 1
ATOM 3018 O O . GLY A 1 386 ? 7.352 2.646 4.008 1 98 386 GLY A O 1
ATOM 3019 N N . TYR A 1 387 ? 9.18 3.168 5.262 1 98.5 387 TYR A N 1
ATOM 3020 C CA . TYR A 1 387 ? 8.938 2.117 6.246 1 98.5 387 TYR A CA 1
ATOM 3021 C C . TYR A 1 387 ? 7.547 2.252 6.855 1 98.5 387 TYR A C 1
ATOM 3023 O O . TYR A 1 387 ? 6.898 1.249 7.164 1 98.5 387 TYR A O 1
ATOM 3031 N N . VAL A 1 388 ? 7.051 3.438 6.996 1 98.38 388 VAL A N 1
ATOM 3032 C CA . VAL A 1 388 ? 5.785 3.699 7.676 1 98.38 388 VAL A CA 1
ATOM 3033 C C . VAL A 1 388 ? 4.629 3.145 6.844 1 98.38 388 VAL A C 1
ATOM 3035 O O . VAL A 1 388 ? 3.535 2.916 7.363 1 98.38 388 VAL A O 1
ATOM 3038 N N . MET A 1 389 ? 4.863 2.898 5.562 1 97.88 389 MET A N 1
ATOM 3039 C CA . MET A 1 389 ? 3.824 2.383 4.68 1 97.88 389 MET A CA 1
ATOM 3040 C C . MET A 1 389 ? 4.113 0.938 4.281 1 97.88 389 MET A C 1
ATOM 3042 O O . MET A 1 389 ? 3.404 0.364 3.453 1 97.88 389 MET A O 1
ATOM 3046 N N . ALA A 1 390 ? 5.164 0.318 4.789 1 98.31 390 ALA A N 1
ATOM 3047 C CA . ALA A 1 390 ? 5.543 -1.051 4.445 1 98.31 390 ALA A CA 1
ATOM 3048 C C . ALA A 1 390 ? 4.547 -2.055 5.023 1 98.31 390 ALA A C 1
ATOM 3050 O O . ALA A 1 390 ? 3.797 -1.735 5.949 1 98.31 390 ALA A O 1
ATOM 3051 N N . ASN A 1 391 ? 4.434 -3.217 4.414 1 97.88 391 ASN A N 1
ATOM 3052 C CA . ASN A 1 391 ? 3.596 -4.32 4.867 1 97.88 391 ASN A CA 1
ATOM 3053 C C . ASN A 1 391 ? 4.254 -5.672 4.594 1 97.88 391 ASN A C 1
ATOM 3055 O O . ASN A 1 391 ? 5.43 -5.734 4.242 1 97.88 391 ASN A O 1
ATOM 3059 N N . ASN A 1 392 ? 3.514 -6.812 4.848 1 98.06 392 ASN A N 1
ATOM 3060 C CA . ASN A 1 392 ? 4.074 -8.148 4.707 1 98.06 392 ASN A CA 1
ATOM 3061 C C . ASN A 1 392 ? 3.408 -8.922 3.57 1 98.06 392 ASN A C 1
ATOM 3063 O O . ASN A 1 392 ? 3.24 -10.141 3.652 1 98.06 392 ASN A O 1
ATOM 3067 N N . TYR A 1 393 ? 2.986 -8.211 2.537 1 98.19 393 TYR A N 1
ATOM 3068 C CA . TYR A 1 393 ? 2.391 -8.875 1.383 1 98.19 393 TYR A CA 1
ATOM 3069 C C . TYR A 1 393 ? 3.307 -9.969 0.853 1 98.19 393 TYR A C 1
ATOM 3071 O O . TYR A 1 393 ? 4.527 -9.805 0.808 1 98.19 393 TYR A O 1
ATOM 3079 N N . ASN A 1 394 ? 2.766 -11.172 0.437 1 98.56 394 ASN A N 1
ATOM 3080 C CA . ASN A 1 394 ? 3.432 -12.406 0.058 1 98.56 394 ASN A CA 1
ATOM 3081 C C . ASN A 1 394 ? 4.172 -13.031 1.239 1 98.56 394 ASN A C 1
ATOM 3083 O O . ASN A 1 394 ? 5.031 -13.891 1.054 1 98.56 394 ASN A O 1
ATOM 3087 N N . LEU A 1 395 ? 3.865 -12.516 2.484 1 98.56 395 LEU A N 1
ATOM 3088 C CA . LEU A 1 395 ? 4.52 -12.922 3.725 1 98.56 395 LEU A CA 1
ATOM 3089 C C . LEU A 1 395 ? 6.027 -12.742 3.625 1 98.56 395 LEU A C 1
ATOM 3091 O O . LEU A 1 395 ? 6.789 -13.609 4.066 1 98.56 395 LEU A O 1
ATOM 3095 N N . ARG A 1 396 ? 6.438 -11.68 2.941 1 98.31 396 ARG A N 1
ATOM 3096 C CA . ARG A 1 396 ? 7.82 -11.211 2.947 1 98.31 396 ARG A CA 1
ATOM 3097 C C . ARG A 1 396 ? 8.023 -10.141 4.016 1 98.31 396 ARG A C 1
ATOM 3099 O O . ARG A 1 396 ? 7.105 -9.383 4.328 1 98.31 396 ARG A O 1
ATOM 3106 N N . PRO A 1 397 ? 9.18 -10.047 4.562 1 96.19 397 PRO A N 1
ATOM 3107 C CA . PRO A 1 397 ? 9.398 -9.078 5.633 1 96.19 397 PRO A CA 1
ATOM 3108 C C . PRO A 1 397 ? 9.445 -7.637 5.125 1 96.19 397 PRO A C 1
ATOM 3110 O O . PRO A 1 397 ? 9.742 -7.402 3.951 1 96.19 397 PRO A O 1
ATOM 3113 N N . LYS A 1 398 ? 9.18 -6.609 5.953 1 94.5 398 LYS A N 1
ATOM 3114 C CA . LYS A 1 398 ? 9.211 -5.18 5.652 1 94.5 398 LYS A CA 1
ATOM 3115 C C . LYS A 1 398 ? 10.641 -4.684 5.48 1 94.5 398 LYS A C 1
ATOM 3117 O O . LYS A 1 398 ? 10.867 -3.605 4.93 1 94.5 398 LYS A O 1
ATOM 3122 N N . GLY A 1 399 ? 11.578 -5.379 5.836 1 92.81 399 GLY A N 1
ATOM 3123 C CA . GLY A 1 399 ? 12.945 -4.898 5.898 1 92.81 399 GLY A CA 1
ATOM 3124 C C . GLY A 1 399 ? 13.352 -4.422 7.281 1 92.81 399 GLY A C 1
ATOM 3125 O O . GLY A 1 399 ? 12.508 -4.312 8.172 1 92.81 399 GLY A O 1
ATOM 3126 N N . LYS A 1 400 ? 14.648 -4.094 7.457 1 97.25 400 LYS A N 1
ATOM 3127 C CA . LYS A 1 400 ? 15.188 -3.568 8.711 1 97.25 400 LYS A CA 1
ATOM 3128 C C . LYS A 1 400 ? 15.438 -2.066 8.609 1 97.25 400 LYS A C 1
ATOM 3130 O O . LYS A 1 400 ? 15.438 -1.502 7.512 1 97.25 400 LYS A O 1
ATOM 3135 N N . GLU A 1 401 ? 15.516 -1.405 9.719 1 98.38 401 GLU A N 1
ATOM 3136 C CA . GLU A 1 401 ? 15.922 -0.006 9.812 1 98.38 401 GLU A CA 1
ATOM 3137 C C . GLU A 1 401 ? 17.219 0.142 10.594 1 98.38 401 GLU A C 1
ATOM 3139 O O . GLU A 1 401 ? 17.375 -0.421 11.68 1 98.38 401 GLU A O 1
ATOM 3144 N N . VAL A 1 402 ? 18.125 0.823 9.984 1 98.06 402 VAL A N 1
ATOM 3145 C CA . VAL A 1 402 ? 19.406 1.134 10.617 1 98.06 402 VAL A CA 1
ATOM 3146 C C . VAL A 1 402 ? 19.609 2.646 10.648 1 98.06 402 VAL A C 1
ATOM 3148 O O . VAL A 1 402 ? 19.344 3.34 9.672 1 98.06 402 VAL A O 1
ATOM 3151 N N . VAL A 1 403 ? 20.047 3.174 11.781 1 97.88 403 VAL A N 1
ATOM 3152 C CA . VAL A 1 403 ? 20.281 4.605 11.945 1 97.88 403 VAL A CA 1
ATOM 3153 C C . VAL A 1 403 ? 21.766 4.863 12.18 1 97.88 403 VAL A C 1
ATOM 3155 O O . VAL A 1 403 ? 22.391 4.188 12.992 1 97.88 403 VAL A O 1
ATOM 3158 N N . VAL A 1 404 ? 22.312 5.773 11.453 1 97.06 404 VAL A N 1
ATOM 3159 C CA . VAL A 1 404 ? 23.719 6.156 11.641 1 97.06 404 VAL A CA 1
ATOM 3160 C C . VAL A 1 404 ? 23.797 7.625 12.047 1 97.06 404 VAL A C 1
ATOM 3162 O O . VAL A 1 404 ? 22.812 8.359 11.953 1 97.06 404 VAL A O 1
ATOM 3165 N N . GLY A 1 405 ? 25.047 8.062 12.492 1 85.94 405 GLY A N 1
ATOM 3166 C CA . GLY A 1 405 ? 25.297 9.461 12.812 1 85.94 405 GLY A CA 1
ATOM 3167 C C . GLY A 1 405 ? 24.953 9.812 14.242 1 85.94 405 GLY A C 1
ATOM 3168 O O . GLY A 1 405 ? 24.938 10.992 14.609 1 85.94 405 GLY A O 1
ATOM 3169 N N . ARG A 1 406 ? 24.578 8.562 14.984 1 72.25 406 ARG A N 1
ATOM 3170 C CA . ARG A 1 406 ? 24.5 8.891 16.406 1 72.25 406 ARG A CA 1
ATOM 3171 C C . ARG A 1 406 ? 25.891 9.109 16.984 1 72.25 406 ARG A C 1
ATOM 3173 O O . ARG A 1 406 ? 26.891 8.641 16.422 1 72.25 406 ARG A O 1
ATOM 3180 N N . SER A 1 407 ? 26.344 9.93 17.625 1 54.56 407 SER A N 1
ATOM 3181 C CA . SER A 1 407 ? 27.594 9.539 18.266 1 54.56 407 SER A CA 1
ATOM 3182 C C . SER A 1 407 ? 27.656 8.023 18.469 1 54.56 407 SER A C 1
ATOM 3184 O O . SER A 1 407 ? 28.703 7.414 18.25 1 54.56 407 SER A O 1
ATOM 3186 N N . ARG A 1 408 ? 26.875 7.09 19.141 1 40.06 408 ARG A N 1
ATOM 3187 C CA . ARG A 1 408 ? 26.953 5.633 19.172 1 40.06 408 ARG A CA 1
ATOM 3188 C C . ARG A 1 408 ? 26.016 5.008 18.141 1 40.06 408 ARG A C 1
ATOM 3190 O O . ARG A 1 408 ? 24.875 5.445 17.984 1 40.06 408 ARG A O 1
ATOM 3197 N N . SER A 1 409 ? 26.328 4.504 16.984 1 37.09 409 SER A N 1
ATOM 3198 C CA . SER A 1 409 ? 25.5 3.744 16.047 1 37.09 409 SER A CA 1
ATOM 3199 C C . SER A 1 409 ? 24.422 2.967 16.781 1 37.09 409 SER A C 1
ATOM 3201 O O . SER A 1 409 ? 24.719 2.137 17.656 1 37.09 409 SER A O 1
ATOM 3203 N N . ILE A 1 410 ? 23.266 3.553 17.188 1 33.94 410 ILE A N 1
ATOM 3204 C CA . ILE A 1 410 ? 22.328 2.721 17.953 1 33.94 410 ILE A CA 1
ATOM 3205 C C . ILE A 1 410 ? 21.594 1.774 17 1 33.94 410 ILE A C 1
ATOM 3207 O O . ILE A 1 410 ? 20.969 2.217 16.031 1 33.94 410 ILE A O 1
ATOM 3211 N N . PHE A 1 411 ? 21.984 0.512 16.781 1 29.81 411 PHE A N 1
ATOM 3212 C CA . PHE A 1 411 ? 21.266 -0.556 16.109 1 29.81 411 PHE A CA 1
ATOM 3213 C C . PHE A 1 411 ? 20.094 -1.036 16.953 1 29.81 411 PHE A C 1
ATOM 3215 O O . PHE A 1 411 ? 20.188 -1.045 18.188 1 29.81 411 PHE A O 1
ATOM 3222 N N . MET B 1 1 ? -30.797 -7.902 -5.082 1 92 1 MET B N 1
ATOM 3223 C CA . MET B 1 1 ? -29.594 -7.191 -5.469 1 92 1 MET B CA 1
ATOM 3224 C C . MET B 1 1 ? -28.562 -8.148 -6.078 1 92 1 MET B C 1
ATOM 3226 O O . MET B 1 1 ? -28.531 -9.328 -5.719 1 92 1 MET B O 1
ATOM 3230 N N . TRP B 1 2 ? -27.703 -7.656 -6.969 1 93.19 2 TRP B N 1
ATOM 3231 C CA . TRP B 1 2 ? -26.828 -8.516 -7.75 1 93.19 2 TRP B CA 1
ATOM 3232 C C . TRP B 1 2 ? -25.844 -9.266 -6.844 1 93.19 2 TRP B C 1
ATOM 3234 O O . TRP B 1 2 ? -25.375 -10.352 -7.191 1 93.19 2 TRP B O 1
ATOM 3244 N N . TRP B 1 3 ? -25.516 -8.641 -5.609 1 95.69 3 TRP B N 1
ATOM 3245 C CA . TRP B 1 3 ? -24.469 -9.164 -4.738 1 95.69 3 TRP B CA 1
ATOM 3246 C C . TRP B 1 3 ? -25.047 -10.156 -3.729 1 95.69 3 TRP B C 1
ATOM 3248 O O . TRP B 1 3 ? -24.312 -10.773 -2.961 1 95.69 3 TRP B O 1
ATOM 3258 N N . GLU B 1 4 ? -26.344 -10.25 -3.658 1 96 4 GLU B N 1
ATOM 3259 C CA . GLU B 1 4 ? -26.938 -11.25 -2.779 1 96 4 GLU B CA 1
ATOM 3260 C C . GLU B 1 4 ? -26.656 -12.664 -3.277 1 96 4 GLU B C 1
ATOM 3262 O O . GLU B 1 4 ? -26.766 -12.938 -4.477 1 96 4 GLU B O 1
ATOM 3267 N N . LYS B 1 5 ? -26.188 -13.453 -2.42 1 93.25 5 LYS B N 1
ATOM 3268 C CA . LYS B 1 5 ? -25.891 -14.859 -2.666 1 93.25 5 LYS B CA 1
ATOM 3269 C C . LYS B 1 5 ? -26.438 -15.742 -1.545 1 93.25 5 LYS B C 1
ATOM 3271 O O . LYS B 1 5 ? -26.141 -15.516 -0.371 1 93.25 5 LYS B O 1
ATOM 3276 N N . PRO B 1 6 ? -27.234 -16.688 -1.951 1 89.31 6 PRO B N 1
ATOM 3277 C CA . PRO B 1 6 ? -27.766 -17.547 -0.901 1 89.31 6 PRO B CA 1
ATOM 3278 C C . PRO B 1 6 ? -26.688 -18.125 -0.002 1 89.31 6 PRO B C 1
ATOM 3280 O O . PRO B 1 6 ? -25.656 -18.609 -0.496 1 89.31 6 PRO B O 1
ATOM 3283 N N . GLY B 1 7 ? -26.875 -17.984 1.287 1 90.88 7 GLY B N 1
ATOM 3284 C CA . GLY B 1 7 ? -25.953 -18.531 2.26 1 90.88 7 GLY B CA 1
ATOM 3285 C C . GLY B 1 7 ? -24.781 -17.625 2.564 1 90.88 7 GLY B C 1
ATOM 3286 O O . GLY B 1 7 ? -23.984 -17.891 3.471 1 90.88 7 GLY B O 1
ATOM 3287 N N . HIS B 1 8 ? -24.734 -16.547 1.852 1 95.56 8 HIS B N 1
ATOM 3288 C CA . HIS B 1 8 ? -23.609 -15.641 2.066 1 95.56 8 HIS B CA 1
ATOM 3289 C C . HIS B 1 8 ? -24.078 -14.227 2.383 1 95.56 8 HIS B C 1
ATOM 3291 O O . HIS B 1 8 ? -24.25 -13.867 3.553 1 95.56 8 HIS B O 1
ATOM 3297 N N . LEU B 1 9 ? -24.484 -13.422 1.438 1 97.75 9 LEU B N 1
ATOM 3298 C CA . LEU B 1 9 ? -24.984 -12.078 1.682 1 97.75 9 LEU B CA 1
ATOM 3299 C C . LEU B 1 9 ? -26.469 -11.992 1.367 1 97.75 9 LEU B C 1
ATOM 3301 O O . LEU B 1 9 ? -26.906 -12.43 0.303 1 97.75 9 LEU B O 1
ATOM 3305 N N . ARG B 1 10 ? -27.234 -11.477 2.357 1 96.44 10 ARG B N 1
ATOM 3306 C CA . ARG B 1 10 ? -28.672 -11.32 2.182 1 96.44 10 ARG B CA 1
ATOM 3307 C C . ARG B 1 10 ? -29.172 -10.07 2.902 1 96.44 10 ARG B C 1
ATOM 3309 O O . ARG B 1 10 ? -28.531 -9.586 3.838 1 96.44 10 ARG B O 1
ATOM 3316 N N . THR B 1 11 ? -30.234 -9.578 2.41 1 96.31 11 THR B N 1
ATOM 3317 C CA . THR B 1 11 ? -30.969 -8.516 3.1 1 96.31 11 THR B CA 1
ATOM 3318 C C . THR B 1 11 ? -32.125 -9.094 3.918 1 96.31 11 THR B C 1
ATOM 3320 O O . THR B 1 11 ? -32.969 -9.789 3.379 1 96.31 11 THR B O 1
ATOM 3323 N N . VAL B 1 12 ? -32.094 -8.828 5.195 1 94.56 12 VAL B N 1
ATOM 3324 C CA . VAL B 1 12 ? -33.156 -9.234 6.086 1 94.56 12 VAL B CA 1
ATOM 3325 C C . VAL B 1 12 ? -33.719 -8.008 6.805 1 94.56 12 VAL B C 1
ATOM 3327 O O . VAL B 1 12 ? -33.031 -7.395 7.621 1 94.56 12 VAL B O 1
ATOM 3330 N N . GLY B 1 13 ? -34.969 -7.621 6.703 1 91.44 13 GLY B N 1
ATOM 3331 C CA . GLY B 1 13 ? -35.531 -6.441 7.34 1 91.44 13 GLY B CA 1
ATOM 3332 C C . GLY B 1 13 ? -34.75 -5.18 7.074 1 91.44 13 GLY B C 1
ATOM 3333 O O . GLY B 1 13 ? -34.406 -4.441 8.008 1 91.44 13 GLY B O 1
ATOM 3334 N N . ASN B 1 14 ? -34.156 -4.938 6.07 1 93.56 14 ASN B N 1
ATOM 3335 C CA . ASN B 1 14 ? -33.406 -3.76 5.641 1 93.56 14 ASN B CA 1
ATOM 3336 C C . ASN B 1 14 ? -31.984 -3.77 6.191 1 93.56 14 ASN B C 1
ATOM 3338 O O . ASN B 1 14 ? -31.312 -2.734 6.219 1 93.56 14 ASN B O 1
ATOM 3342 N N . ARG B 1 15 ? -31.594 -4.926 6.684 1 96.88 15 ARG B N 1
ATOM 3343 C CA . ARG B 1 15 ? -30.266 -5.09 7.25 1 96.88 15 ARG B CA 1
ATOM 3344 C C . ARG B 1 15 ? -29.453 -6.105 6.449 1 96.88 15 ARG B C 1
ATOM 3346 O O . ARG B 1 15 ? -30 -7.059 5.902 1 96.88 15 ARG B O 1
ATOM 3353 N N . LEU B 1 16 ? -28.188 -5.902 6.414 1 98.38 16 LEU B N 1
ATOM 3354 C CA . LEU B 1 16 ? -27.297 -6.809 5.707 1 98.38 16 LEU B CA 1
ATOM 3355 C C . LEU B 1 16 ? -26.875 -7.973 6.602 1 98.38 16 LEU B C 1
ATOM 3357 O O . LEU B 1 16 ? -26.5 -7.77 7.758 1 98.38 16 LEU B O 1
ATOM 3361 N N . PHE B 1 17 ? -27.016 -9.133 6.047 1 97.94 17 PHE B N 1
ATOM 3362 C CA . PHE B 1 17 ? -26.547 -10.344 6.715 1 97.94 17 PHE B CA 1
ATOM 3363 C C . PHE B 1 17 ? -25.422 -11.008 5.926 1 97.94 17 PHE B C 1
ATOM 3365 O O . PHE B 1 17 ? -25.438 -11 4.691 1 97.94 17 PHE B O 1
ATOM 3372 N N . ILE B 1 18 ? -24.5 -11.562 6.598 1 98.31 18 ILE B N 1
ATOM 3373 C CA . ILE B 1 18 ? -23.5 -12.461 6.039 1 98.31 18 ILE B CA 1
ATOM 3374 C C . ILE B 1 18 ? -23.594 -13.82 6.719 1 98.31 18 ILE B C 1
ATOM 3376 O O . ILE B 1 18 ? -23.422 -13.93 7.934 1 98.31 18 ILE B O 1
ATOM 3380 N N . GLY B 1 19 ? -23.766 -14.812 5.941 1 96.56 19 GLY B N 1
ATOM 3381 C CA . GLY B 1 19 ? -24.234 -16.047 6.562 1 96.56 19 GLY B CA 1
ATOM 3382 C C . GLY B 1 19 ? -25.5 -15.875 7.375 1 96.56 19 GLY B C 1
ATOM 3383 O O . GLY B 1 19 ? -26.5 -15.352 6.875 1 96.56 19 GLY B O 1
ATOM 3384 N N . GLU B 1 20 ? -25.438 -16.25 8.664 1 94.75 20 GLU B N 1
ATOM 3385 C CA . GLU B 1 20 ? -26.594 -16.156 9.547 1 94.75 20 GLU B CA 1
ATOM 3386 C C . GLU B 1 20 ? -26.453 -14.977 10.508 1 94.75 20 GLU B C 1
ATOM 3388 O O . GLU B 1 20 ? -27.25 -14.836 11.445 1 94.75 20 GLU B O 1
ATOM 3393 N N . HIS B 1 21 ? -25.531 -14.117 10.242 1 97.25 21 HIS B N 1
ATOM 3394 C CA . HIS B 1 21 ? -25.203 -13.086 11.227 1 97.25 21 HIS B CA 1
ATOM 3395 C C . HIS B 1 21 ? -25.547 -11.695 10.703 1 97.25 21 HIS B C 1
ATOM 3397 O O . HIS B 1 21 ? -25.281 -11.383 9.539 1 97.25 21 HIS B O 1
ATOM 3403 N N . ASP B 1 22 ? -26.125 -10.914 11.555 1 97.94 22 ASP B N 1
ATOM 3404 C CA . ASP B 1 22 ? -26.328 -9.492 11.273 1 97.94 22 ASP B CA 1
ATOM 3405 C C . ASP B 1 22 ? -25.016 -8.734 11.266 1 97.94 22 ASP B C 1
ATOM 3407 O O . ASP B 1 22 ? -24.281 -8.734 12.258 1 97.94 22 ASP B O 1
ATOM 3411 N N . VAL B 1 23 ? -24.703 -8.039 10.188 1 98.69 23 VAL B N 1
ATOM 3412 C CA . VAL B 1 23 ? -23.391 -7.406 10 1 98.69 23 VAL B CA 1
ATOM 3413 C C . VAL B 1 23 ? -23.219 -6.289 11.023 1 98.69 23 VAL B C 1
ATOM 3415 O O . VAL B 1 23 ? -22.125 -6.102 11.555 1 98.69 23 VAL B O 1
ATOM 3418 N N . VAL B 1 24 ? -24.281 -5.543 11.312 1 98.69 24 VAL B N 1
ATOM 3419 C CA . VAL B 1 24 ? -24.203 -4.453 12.273 1 98.69 24 VAL B CA 1
ATOM 3420 C C . VAL B 1 24 ? -23.891 -5.008 13.664 1 98.69 24 VAL B C 1
ATOM 3422 O O . VAL B 1 24 ? -23.047 -4.461 14.391 1 98.69 24 VAL B O 1
ATOM 3425 N N . GLU B 1 25 ? -24.516 -6.105 13.984 1 98.25 25 GLU B N 1
ATOM 3426 C CA . GLU B 1 25 ? -24.266 -6.727 15.281 1 98.25 25 GLU B CA 1
ATOM 3427 C C . GLU B 1 25 ? -22.828 -7.207 15.391 1 98.25 25 GLU B C 1
ATOM 3429 O O . GLU B 1 25 ? -22.188 -7.055 16.438 1 98.25 25 GLU B O 1
ATOM 3434 N N . LEU B 1 26 ? -22.297 -7.816 14.336 1 98.19 26 LEU B N 1
ATOM 3435 C CA . LEU B 1 26 ? -20.891 -8.242 14.336 1 98.19 26 LEU B CA 1
ATOM 3436 C C . LEU B 1 26 ? -19.969 -7.047 14.484 1 98.19 26 LEU B C 1
ATOM 3438 O O . LEU B 1 26 ? -18.969 -7.113 15.227 1 98.19 26 LEU B O 1
ATOM 3442 N N . ALA B 1 27 ? -20.266 -5.977 13.781 1 98.12 27 ALA B N 1
ATOM 3443 C CA . ALA B 1 27 ? -19.438 -4.77 13.836 1 98.12 27 ALA B CA 1
ATOM 3444 C C . ALA B 1 27 ? -19.453 -4.168 15.242 1 98.12 27 ALA B C 1
ATOM 3446 O O . ALA B 1 27 ? -18.422 -3.697 15.727 1 98.12 27 ALA B O 1
ATOM 3447 N N . GLU B 1 28 ? -20.625 -4.121 15.891 1 98.06 28 GLU B N 1
ATOM 3448 C CA . GLU B 1 28 ? -20.734 -3.598 17.25 1 98.06 28 GLU B CA 1
ATOM 3449 C C . GLU B 1 28 ? -19.969 -4.469 18.234 1 98.06 28 GLU B C 1
ATOM 3451 O O . GLU B 1 28 ? -19.344 -3.959 19.172 1 98.06 28 GLU B O 1
ATOM 3456 N N . LYS B 1 29 ? -20.062 -5.742 18.016 1 97.69 29 LYS B N 1
ATOM 3457 C CA . LYS B 1 29 ? -19.438 -6.703 18.922 1 97.69 29 LYS B CA 1
ATOM 3458 C C . LYS B 1 29 ? -17.906 -6.648 18.812 1 97.69 29 LYS B C 1
ATOM 3460 O O . LYS B 1 29 ? -17.203 -6.691 19.828 1 97.69 29 LYS B O 1
ATOM 3465 N N . HIS B 1 30 ? -17.359 -6.543 17.594 1 97.62 30 HIS B N 1
ATOM 3466 C CA . HIS B 1 30 ? -15.93 -6.715 17.391 1 97.62 30 HIS B CA 1
ATOM 3467 C C . HIS B 1 30 ? -15.242 -5.375 17.156 1 97.62 30 HIS B C 1
ATOM 3469 O O . HIS B 1 30 ? -14.016 -5.277 17.25 1 97.62 30 HIS B O 1
ATOM 3475 N N . GLY B 1 31 ? -16.047 -4.305 16.859 1 97.5 31 GLY B N 1
ATOM 3476 C CA . GLY B 1 31 ? -15.492 -3.006 16.531 1 97.5 31 GLY B CA 1
ATOM 3477 C C . GLY B 1 31 ? -15.133 -2.867 15.062 1 97.5 31 GLY B C 1
ATOM 3478 O O . GLY B 1 31 ? -15 -3.867 14.359 1 97.5 31 GLY B O 1
ATOM 3479 N N . THR B 1 32 ? -15.062 -1.7 14.539 1 98.19 32 THR B N 1
ATOM 3480 C CA . THR B 1 32 ? -14.664 -1.382 13.172 1 98.19 32 THR B CA 1
ATOM 3481 C C . THR B 1 32 ? -13.352 -0.609 13.156 1 98.19 32 THR B C 1
ATOM 3483 O O . THR B 1 32 ? -13 0.048 14.133 1 98.19 32 THR B O 1
ATOM 3486 N N . PRO B 1 33 ? -12.656 -0.726 12.039 1 98.44 33 PRO B N 1
ATOM 3487 C CA . PRO B 1 33 ? -12.93 -1.521 10.844 1 98.44 33 PRO B CA 1
ATOM 3488 C C . PRO B 1 33 ? -12.734 -3.018 11.07 1 98.44 33 PRO B C 1
ATOM 3490 O O . PRO B 1 33 ? -11.906 -3.42 11.883 1 98.44 33 PRO B O 1
ATOM 3493 N N . VAL B 1 34 ? -13.547 -3.826 10.328 1 98.69 34 VAL B N 1
ATOM 3494 C CA . VAL B 1 34 ? -13.422 -5.266 10.523 1 98.69 34 VAL B CA 1
ATOM 3495 C C . VAL B 1 34 ? -13.695 -5.992 9.203 1 98.69 34 VAL B C 1
ATOM 3497 O O . VAL B 1 34 ? -14.656 -5.672 8.5 1 98.69 34 VAL B O 1
ATOM 3500 N N . TYR B 1 35 ? -12.781 -6.895 8.836 1 98.81 35 TYR B N 1
ATOM 3501 C CA . TYR B 1 35 ? -13.031 -7.859 7.773 1 98.81 35 TYR B CA 1
ATOM 3502 C C . TYR B 1 35 ? -13.891 -9.016 8.273 1 98.81 35 TYR B C 1
ATOM 3504 O O . TYR B 1 35 ? -13.648 -9.555 9.359 1 98.81 35 TYR B O 1
ATOM 3512 N N . ILE B 1 36 ? -14.875 -9.352 7.504 1 98.75 36 ILE B N 1
ATOM 3513 C CA . ILE B 1 36 ? -15.695 -10.516 7.82 1 98.75 36 ILE B CA 1
ATOM 3514 C C . ILE B 1 36 ? -15.664 -11.5 6.652 1 98.75 36 ILE B C 1
ATOM 3516 O O . ILE B 1 36 ? -16.062 -11.156 5.535 1 98.75 36 ILE B O 1
ATOM 3520 N N . TYR B 1 37 ? -15.188 -12.742 6.957 1 98.62 37 TYR B N 1
ATOM 3521 C CA . TYR B 1 37 ? -15.109 -13.789 5.949 1 98.62 37 TYR B CA 1
ATOM 3522 C C . TYR B 1 37 ? -16.156 -14.875 6.207 1 98.62 37 TYR B C 1
ATOM 3524 O O . TYR B 1 37 ? -16.359 -15.273 7.355 1 98.62 37 TYR B O 1
ATOM 3532 N N . ASN B 1 38 ? -16.781 -15.32 5.172 1 98.56 38 ASN B N 1
ATOM 3533 C CA . ASN B 1 38 ? -17.734 -16.422 5.266 1 98.56 38 ASN B CA 1
ATOM 3534 C C . ASN B 1 38 ? -17.156 -17.719 4.695 1 98.56 38 ASN B C 1
ATOM 3536 O O . ASN B 1 38 ? -17.109 -17.891 3.479 1 98.56 38 ASN B O 1
ATOM 3540 N N . LEU B 1 39 ? -16.844 -18.672 5.57 1 98.19 39 LEU B N 1
ATOM 3541 C CA . LEU B 1 39 ? -16.234 -19.922 5.148 1 98.19 39 LEU B CA 1
ATOM 3542 C C . LEU B 1 39 ? -17.203 -20.719 4.277 1 98.19 39 LEU B C 1
ATOM 3544 O O . LEU B 1 39 ? -16.766 -21.453 3.381 1 98.19 39 LEU B O 1
ATOM 3548 N N . GLY B 1 40 ? -18.469 -20.562 4.539 1 97.38 40 GLY B N 1
ATOM 3549 C CA . GLY B 1 40 ? -19.453 -21.25 3.705 1 97.38 40 GLY B CA 1
ATOM 3550 C C . GLY B 1 40 ? -19.359 -20.844 2.244 1 97.38 40 GLY B C 1
ATOM 3551 O O . GLY B 1 40 ? -19.469 -21.703 1.356 1 97.38 40 GLY B O 1
ATOM 3552 N N . ARG B 1 41 ? -19.172 -19.578 2.016 1 97.88 41 ARG B N 1
ATOM 3553 C CA . ARG B 1 41 ? -19.062 -19.094 0.648 1 97.88 41 ARG B CA 1
ATOM 3554 C C . ARG B 1 41 ? -17.781 -19.594 -0.013 1 97.88 41 ARG B C 1
ATOM 3556 O O . ARG B 1 41 ? -17.797 -19.953 -1.193 1 97.88 41 ARG B O 1
ATOM 3563 N N . ILE B 1 42 ? -16.688 -19.641 0.69 1 98.56 42 ILE B N 1
ATOM 3564 C CA . ILE B 1 42 ? -15.43 -20.156 0.179 1 98.56 42 ILE B CA 1
ATOM 3565 C C . ILE B 1 42 ? -15.586 -21.641 -0.18 1 98.56 42 ILE B C 1
ATOM 3567 O O . ILE B 1 42 ? -15.141 -22.078 -1.241 1 98.56 42 ILE B O 1
ATOM 3571 N N . ARG B 1 43 ? -16.25 -22.391 0.686 1 98 43 ARG B N 1
ATOM 3572 C CA . ARG B 1 43 ? -16.531 -23.797 0.428 1 98 43 ARG B CA 1
ATOM 3573 C C . ARG B 1 43 ? -17.328 -23.969 -0.856 1 98 43 ARG B C 1
ATOM 3575 O O . ARG B 1 43 ? -17 -24.812 -1.692 1 98 43 ARG B O 1
ATOM 3582 N N . ASP B 1 44 ? -18.375 -23.172 -0.991 1 97.56 44 ASP B N 1
ATOM 3583 C CA . ASP B 1 44 ? -19.219 -23.25 -2.18 1 97.56 44 ASP B CA 1
ATOM 3584 C C . ASP B 1 44 ? -18.406 -22.969 -3.445 1 97.56 44 ASP B C 1
ATOM 3586 O O . ASP B 1 44 ? -18.562 -23.656 -4.453 1 97.56 44 ASP B O 1
ATOM 3590 N N . ASN B 1 45 ? -17.594 -21.953 -3.402 1 98.25 45 ASN B N 1
ATOM 3591 C CA . ASN B 1 45 ? -16.766 -21.609 -4.551 1 98.25 45 ASN B CA 1
ATOM 3592 C C . ASN B 1 45 ? -15.797 -22.75 -4.895 1 98.25 45 ASN B C 1
ATOM 3594 O O . ASN B 1 45 ? -15.617 -23.078 -6.07 1 98.25 45 ASN B O 1
ATOM 3598 N N . TYR B 1 46 ? -15.203 -23.328 -3.889 1 98.62 46 TYR B N 1
ATOM 3599 C CA . TYR B 1 46 ? -14.281 -24.438 -4.062 1 98.62 46 TYR B CA 1
ATOM 3600 C C . TYR B 1 46 ? -14.977 -25.641 -4.703 1 98.62 46 TYR B C 1
ATOM 3602 O O . TYR B 1 46 ? -14.477 -26.203 -5.672 1 98.62 46 TYR B O 1
ATOM 3610 N N . LEU B 1 47 ? -16.109 -25.969 -4.211 1 98.25 47 LEU B N 1
ATOM 3611 C CA . LEU B 1 47 ? -16.859 -27.125 -4.703 1 98.25 47 LEU B CA 1
ATOM 3612 C C . LEU B 1 47 ? -17.359 -26.875 -6.117 1 98.25 47 LEU B C 1
ATOM 3614 O O . LEU B 1 47 ? -17.406 -27.797 -6.934 1 98.25 47 LEU B O 1
ATOM 3618 N N . ARG B 1 48 ? -17.766 -25.656 -6.398 1 97.94 48 ARG B N 1
ATOM 3619 C CA . ARG B 1 48 ? -18.172 -25.328 -7.758 1 97.94 48 ARG B CA 1
ATOM 3620 C C . ARG B 1 48 ? -17.047 -25.578 -8.75 1 97.94 48 ARG B C 1
ATOM 3622 O O . ARG B 1 48 ? -17.281 -26.109 -9.844 1 97.94 48 ARG B O 1
ATOM 3629 N N . MET B 1 49 ? -15.875 -25.234 -8.406 1 98.5 49 MET B N 1
ATOM 3630 C CA . MET B 1 49 ? -14.727 -25.422 -9.289 1 98.5 49 MET B CA 1
ATOM 3631 C C . MET B 1 49 ? -14.367 -26.906 -9.414 1 98.5 49 MET B C 1
ATOM 3633 O O . MET B 1 49 ? -14.086 -27.391 -10.508 1 98.5 49 MET B O 1
ATOM 3637 N N . THR B 1 50 ? -14.422 -27.625 -8.297 1 98.19 50 THR B N 1
ATOM 3638 C CA . THR B 1 50 ? -14.141 -29.047 -8.32 1 98.19 50 THR B CA 1
ATOM 3639 C C . THR B 1 50 ? -15.148 -29.781 -9.211 1 98.19 50 THR B C 1
ATOM 3641 O O . THR B 1 50 ? -14.773 -30.641 -10.008 1 98.19 50 THR B O 1
ATOM 3644 N N . ASP B 1 51 ? -16.375 -29.375 -9.047 1 98.12 51 ASP B N 1
ATOM 3645 C CA . ASP B 1 51 ? -17.438 -29.984 -9.844 1 98.12 51 ASP B CA 1
ATOM 3646 C C . ASP B 1 51 ? -17.234 -29.688 -11.328 1 98.12 51 ASP B C 1
ATOM 3648 O O . ASP B 1 51 ? -17.438 -30.562 -12.172 1 98.12 51 ASP B O 1
ATOM 3652 N N . ALA B 1 52 ? -16.875 -28.516 -11.602 1 98.56 52 ALA B N 1
ATOM 3653 C CA . ALA B 1 52 ? -16.656 -28.109 -12.992 1 98.56 52 ALA B CA 1
ATOM 3654 C C . ALA B 1 52 ? -15.516 -28.906 -13.617 1 98.56 52 ALA B C 1
ATOM 3656 O O . ALA B 1 52 ? -15.617 -29.344 -14.766 1 98.56 52 ALA B O 1
ATOM 3657 N N . LEU B 1 53 ? -14.461 -29.078 -12.906 1 98.38 53 LEU B N 1
ATOM 3658 C CA . LEU B 1 53 ? -13.305 -29.828 -13.398 1 98.38 53 LEU B CA 1
ATOM 3659 C C . LEU B 1 53 ? -13.68 -31.281 -13.664 1 98.38 53 LEU B C 1
ATOM 3661 O O . LEU B 1 53 ? -13.312 -31.844 -14.703 1 98.38 53 LEU B O 1
ATOM 3665 N N . LYS B 1 54 ? -14.438 -31.828 -12.758 1 97.5 54 LYS B N 1
ATOM 3666 C CA . LYS B 1 54 ? -14.914 -33.188 -12.914 1 97.5 54 LYS B CA 1
ATOM 3667 C C . LYS B 1 54 ? -15.812 -33.344 -14.141 1 97.5 54 LYS B C 1
ATOM 3669 O O . LYS B 1 54 ? -15.617 -34.219 -14.969 1 97.5 54 LYS B O 1
ATOM 3674 N N . LYS B 1 55 ? -16.688 -32.438 -14.242 1 98 55 LYS B N 1
ATOM 3675 C CA . LYS B 1 55 ? -17.672 -32.5 -15.32 1 98 55 LYS B CA 1
ATOM 3676 C C . LYS B 1 55 ? -17.016 -32.281 -16.672 1 98 55 LYS B C 1
ATOM 3678 O O . LYS B 1 55 ? -17.469 -32.812 -17.688 1 98 55 LYS B O 1
ATOM 3683 N N . ALA B 1 56 ? -15.992 -31.5 -16.656 1 97.88 56 ALA B N 1
ATOM 3684 C CA . ALA B 1 56 ? -15.289 -31.188 -17.906 1 97.88 56 ALA B CA 1
ATOM 3685 C C . ALA B 1 56 ? -14.5 -32.406 -18.406 1 97.88 56 ALA B C 1
ATOM 3687 O O . ALA B 1 56 ? -14.031 -32.406 -19.547 1 97.88 56 ALA B O 1
ATOM 3688 N N . GLY B 1 57 ? -14.273 -33.406 -17.531 1 96.81 57 GLY B N 1
ATOM 3689 C CA . GLY B 1 57 ? -13.703 -34.656 -17.969 1 96.81 57 GLY B CA 1
ATOM 3690 C C . GLY B 1 57 ? -12.234 -34.812 -17.609 1 96.81 57 GLY B C 1
ATOM 3691 O O . GLY B 1 57 ? -11.547 -35.656 -18.156 1 96.81 57 GLY B O 1
ATOM 3692 N N . PHE B 1 58 ? -11.773 -33.969 -16.75 1 97.56 58 PHE B N 1
ATOM 3693 C CA . PHE B 1 58 ? -10.391 -34.156 -16.297 1 97.56 58 PHE B CA 1
ATOM 3694 C C . PHE B 1 58 ? -10.25 -35.375 -15.43 1 97.56 58 PHE B C 1
ATOM 3696 O O . PHE B 1 58 ? -11.016 -35.562 -14.477 1 97.56 58 PHE B O 1
ATOM 3703 N N . ARG B 1 59 ? -9.305 -36.188 -15.719 1 95.38 59 ARG B N 1
ATOM 3704 C CA . ARG B 1 59 ? -9.078 -37.406 -14.953 1 95.38 59 ARG B CA 1
ATOM 3705 C C . ARG B 1 59 ? -8.367 -37.125 -13.641 1 95.38 59 ARG B C 1
ATOM 3707 O O . ARG B 1 59 ? -8.664 -37.719 -12.609 1 95.38 59 ARG B O 1
ATOM 3714 N N . GLU B 1 60 ? -7.406 -36.25 -13.719 1 97.19 60 GLU B N 1
ATOM 3715 C CA . GLU B 1 60 ? -6.641 -35.812 -12.547 1 97.19 60 GLU B CA 1
ATOM 3716 C C . GLU B 1 60 ? -6.512 -34.312 -12.5 1 97.19 60 GLU B C 1
ATOM 3718 O O . GLU B 1 60 ? -6.152 -33.688 -13.5 1 97.19 60 GLU B O 1
ATOM 3723 N N . TRP B 1 61 ? -6.82 -33.781 -11.383 1 97.69 61 TRP B N 1
ATOM 3724 C CA . TRP B 1 61 ? -6.711 -32.312 -11.18 1 97.69 61 TRP B CA 1
ATOM 3725 C C . TRP B 1 61 ? -6.461 -32 -9.711 1 97.69 61 TRP B C 1
ATOM 3727 O O . TRP B 1 61 ? -6.66 -32.844 -8.836 1 97.69 61 TRP B O 1
ATOM 3737 N N . ARG B 1 62 ? -5.918 -30.812 -9.492 1 97.88 62 ARG B N 1
ATOM 3738 C CA . ARG B 1 62 ? -5.734 -30.312 -8.133 1 97.88 62 ARG B CA 1
ATOM 3739 C C . ARG B 1 62 ? -5.953 -28.797 -8.078 1 97.88 62 ARG B C 1
ATOM 3741 O O . ARG B 1 62 ? -5.527 -28.062 -8.969 1 97.88 62 ARG B O 1
ATOM 3748 N N . ILE B 1 63 ? -6.629 -28.391 -7.027 1 98.75 63 ILE B N 1
ATOM 3749 C CA . ILE B 1 63 ? -6.762 -26.969 -6.742 1 98.75 63 ILE B CA 1
ATOM 3750 C C . ILE B 1 63 ? -5.703 -26.547 -5.727 1 98.75 63 ILE B C 1
ATOM 3752 O O . ILE B 1 63 ? -5.699 -27.016 -4.59 1 98.75 63 ILE B O 1
ATOM 3756 N N . HIS B 1 64 ? -4.801 -25.766 -6.141 1 98.88 64 HIS B N 1
ATOM 3757 C CA . HIS B 1 64 ? -3.84 -25.109 -5.254 1 98.88 64 HIS B CA 1
ATOM 3758 C C . HIS B 1 64 ? -4.211 -23.656 -5.004 1 98.88 64 HIS B C 1
ATOM 3760 O O . HIS B 1 64 ? -4.004 -22.797 -5.867 1 98.88 64 HIS B O 1
ATOM 3766 N N . TYR B 1 65 ? -4.672 -23.375 -3.812 1 98.94 65 TYR B N 1
ATOM 3767 C CA . TYR B 1 65 ? -5.137 -22.047 -3.439 1 98.94 65 TYR B CA 1
ATOM 3768 C C . TYR B 1 65 ? -3.979 -21.062 -3.371 1 98.94 65 TYR B C 1
ATOM 3770 O O . TYR B 1 65 ? -2.992 -21.297 -2.67 1 98.94 65 TYR B O 1
ATOM 3778 N N . ALA B 1 66 ? -4.109 -19.953 -4.168 1 98.81 66 ALA B N 1
ATOM 3779 C CA . ALA B 1 66 ? -3.117 -18.891 -4.066 1 98.81 66 ALA B CA 1
ATOM 3780 C C . ALA B 1 66 ? -3.25 -18.141 -2.748 1 98.81 66 ALA B C 1
ATOM 3782 O O . ALA B 1 66 ? -4.016 -17.172 -2.648 1 98.81 66 ALA B O 1
ATOM 3783 N N . MET B 1 67 ? -2.461 -18.406 -1.81 1 98.25 67 MET B N 1
ATOM 3784 C CA . MET B 1 67 ? -2.707 -17.906 -0.46 1 98.25 67 MET B CA 1
ATOM 3785 C C . MET B 1 67 ? -2.375 -16.422 -0.363 1 98.25 67 MET B C 1
ATOM 3787 O O . MET B 1 67 ? -2.75 -15.758 0.607 1 98.25 67 MET B O 1
ATOM 3791 N N . LYS B 1 68 ? -1.632 -15.891 -1.383 1 98.5 68 LYS B N 1
ATOM 3792 C CA . LYS B 1 68 ? -1.339 -14.461 -1.355 1 98.5 68 LYS B CA 1
ATOM 3793 C C . LYS B 1 68 ? -2.623 -13.633 -1.366 1 98.5 68 LYS B C 1
ATOM 3795 O O . LYS B 1 68 ? -2.613 -12.453 -1.009 1 98.5 68 LYS B O 1
ATOM 3800 N N . ALA B 1 69 ? -3.744 -14.25 -1.767 1 98.62 69 ALA B N 1
ATOM 3801 C CA . ALA B 1 69 ? -5.031 -13.562 -1.809 1 98.62 69 ALA B CA 1
ATOM 3802 C C . ALA B 1 69 ? -5.57 -13.32 -0.402 1 98.62 69 ALA B C 1
ATOM 3804 O O . ALA B 1 69 ? -6.199 -12.297 -0.137 1 98.62 69 ALA B O 1
ATOM 3805 N N . ASN B 1 70 ? -5.414 -14.266 0.413 1 98.81 70 ASN B N 1
ATOM 3806 C CA . ASN B 1 70 ? -5.887 -14.281 1.793 1 98.81 70 ASN B CA 1
ATOM 3807 C C . ASN B 1 70 ? -5.258 -15.43 2.584 1 98.81 70 ASN B C 1
ATOM 3809 O O . ASN B 1 70 ? -5.535 -16.594 2.322 1 98.81 70 ASN B O 1
ATOM 3813 N N . ASN B 1 71 ? -4.406 -15.125 3.533 1 98.81 71 ASN B N 1
ATOM 3814 C CA . ASN B 1 71 ? -3.672 -16.172 4.234 1 98.81 71 ASN B CA 1
ATOM 3815 C C . ASN B 1 71 ? -4.195 -16.375 5.652 1 98.81 71 ASN B C 1
ATOM 3817 O O . ASN B 1 71 ? -3.459 -16.828 6.531 1 98.81 71 ASN B O 1
ATOM 3821 N N . ASN B 1 72 ? -5.461 -15.922 5.918 1 98.62 72 ASN B N 1
ATOM 3822 C CA . ASN B 1 72 ? -6.09 -16.188 7.207 1 98.62 72 ASN B CA 1
ATOM 3823 C C . ASN B 1 72 ? -6.051 -17.688 7.551 1 98.62 72 ASN B C 1
ATOM 3825 O O . ASN B 1 72 ? -6.355 -18.531 6.703 1 98.62 72 ASN B O 1
ATOM 3829 N N . ARG B 1 73 ? -5.773 -18.031 8.742 1 98.31 73 ARG B N 1
ATOM 3830 C CA . ARG B 1 73 ? -5.535 -19.406 9.156 1 98.31 73 ARG B CA 1
ATOM 3831 C C . ARG B 1 73 ? -6.801 -20.25 9.008 1 98.31 73 ARG B C 1
ATOM 3833 O O . ARG B 1 73 ? -6.73 -21.438 8.688 1 98.31 73 ARG B O 1
ATOM 3840 N N . GLU B 1 74 ? -7.973 -19.656 9.281 1 98.19 74 GLU B N 1
ATOM 3841 C CA . GLU B 1 74 ? -9.227 -20.391 9.133 1 98.19 74 GLU B CA 1
ATOM 3842 C C . GLU B 1 74 ? -9.531 -20.672 7.664 1 98.19 74 GLU B C 1
ATOM 3844 O O . GLU B 1 74 ? -10.078 -21.719 7.328 1 98.19 74 GLU B O 1
ATOM 3849 N N . VAL B 1 75 ? -9.211 -19.781 6.809 1 98.69 75 VAL B N 1
ATOM 3850 C CA . VAL B 1 75 ? -9.383 -19.969 5.375 1 98.69 75 VAL B CA 1
ATOM 3851 C C . VAL B 1 75 ? -8.477 -21.094 4.891 1 98.69 75 VAL B C 1
ATOM 3853 O O . VAL B 1 75 ? -8.93 -22.016 4.207 1 98.69 75 VAL B O 1
ATOM 3856 N N . LEU B 1 76 ? -7.219 -21.062 5.301 1 98.88 76 LEU B N 1
ATOM 3857 C CA . LEU B 1 76 ? -6.262 -22.094 4.91 1 98.88 76 LEU B CA 1
ATOM 3858 C C . LEU B 1 76 ? -6.672 -23.453 5.457 1 98.88 76 LEU B C 1
ATOM 3860 O O . LEU B 1 76 ? -6.535 -24.469 4.773 1 98.88 76 LEU B O 1
ATOM 3864 N N . GLY B 1 77 ? -7.148 -23.406 6.699 1 98.44 77 GLY B N 1
ATOM 3865 C CA . GLY B 1 77 ? -7.648 -24.641 7.277 1 98.44 77 GLY B CA 1
ATOM 3866 C C . GLY B 1 77 ? -8.781 -25.266 6.48 1 98.44 77 GLY B C 1
ATOM 3867 O O . GLY B 1 77 ? -8.797 -26.469 6.254 1 98.44 77 GLY B O 1
ATOM 3868 N N . LEU B 1 78 ? -9.688 -24.469 6.012 1 98.31 78 LEU B N 1
ATOM 3869 C CA . LEU B 1 78 ? -10.797 -24.953 5.207 1 98.31 78 LEU B CA 1
ATOM 3870 C C . LEU B 1 78 ? -10.297 -25.547 3.891 1 98.31 78 LEU B C 1
ATOM 3872 O O . LEU B 1 78 ? -10.773 -26.594 3.455 1 98.31 78 LEU B O 1
ATOM 3876 N N . ILE B 1 79 ? -9.391 -24.875 3.26 1 98.75 79 ILE B N 1
ATOM 3877 C CA . ILE B 1 79 ? -8.828 -25.344 2.002 1 98.75 79 ILE B CA 1
ATOM 3878 C C . ILE B 1 79 ? -8.234 -26.75 2.197 1 98.75 79 ILE B C 1
ATOM 3880 O O . ILE B 1 79 ? -8.461 -27.641 1.382 1 98.75 79 ILE B O 1
ATOM 3884 N N . ARG B 1 80 ? -7.52 -26.906 3.26 1 98.69 80 ARG B N 1
ATOM 3885 C CA . ARG B 1 80 ? -6.918 -28.203 3.564 1 98.69 80 ARG B CA 1
ATOM 3886 C C . ARG B 1 80 ? -7.992 -29.266 3.775 1 98.69 80 ARG B C 1
ATOM 3888 O O . ARG B 1 80 ? -7.887 -30.375 3.246 1 98.69 80 ARG B O 1
ATOM 3895 N N . GLU B 1 81 ? -9.016 -28.906 4.52 1 97.81 81 GLU B N 1
ATOM 3896 C CA . GLU B 1 81 ? -10.117 -29.828 4.812 1 97.81 81 GLU B CA 1
ATOM 3897 C C . GLU B 1 81 ? -10.805 -30.281 3.533 1 97.81 81 GLU B C 1
ATOM 3899 O O . GLU B 1 81 ? -11.273 -31.422 3.449 1 97.81 81 GLU B O 1
ATOM 3904 N N . LEU B 1 82 ? -10.82 -29.422 2.6 1 98.25 82 LEU B N 1
ATOM 3905 C CA . LEU B 1 82 ? -11.516 -29.719 1.349 1 98.25 82 LEU B CA 1
ATOM 3906 C C . LEU B 1 82 ? -10.617 -30.516 0.401 1 98.25 82 LEU B C 1
ATOM 3908 O O . LEU B 1 82 ? -11.055 -30.906 -0.679 1 98.25 82 LEU B O 1
ATOM 3912 N N . GLY B 1 83 ? -9.367 -30.656 0.775 1 97.88 83 GLY B N 1
ATOM 3913 C CA . GLY B 1 83 ? -8.453 -31.453 -0.023 1 97.88 83 GLY B CA 1
ATOM 3914 C C . GLY B 1 83 ? -7.625 -30.625 -0.988 1 97.88 83 GLY B C 1
ATOM 3915 O O . GLY B 1 83 ? -6.965 -31.172 -1.875 1 97.88 83 GLY B O 1
ATOM 3916 N N . GLY B 1 84 ? -7.648 -29.328 -0.817 1 98.62 84 GLY B N 1
ATOM 3917 C CA . GLY B 1 84 ? -6.879 -28.453 -1.68 1 98.62 84 GLY B CA 1
ATOM 3918 C C . GLY B 1 84 ? -5.414 -28.359 -1.295 1 98.62 84 GLY B C 1
ATOM 3919 O O . GLY B 1 84 ? -5.012 -28.875 -0.246 1 98.62 84 GLY B O 1
ATOM 3920 N N . GLY B 1 85 ? -4.57 -27.781 -2.156 1 98.81 85 GLY B N 1
ATOM 3921 C CA . GLY B 1 85 ? -3.186 -27.422 -1.899 1 98.81 85 GLY B CA 1
ATOM 3922 C C . GLY B 1 85 ? -2.949 -25.922 -1.868 1 98.81 85 GLY B C 1
ATOM 3923 O O . GLY B 1 85 ? -3.9 -25.141 -1.84 1 98.81 85 GLY B O 1
ATOM 3924 N N . ILE B 1 86 ? -1.66 -25.578 -1.812 1 98.94 86 ILE B N 1
ATOM 3925 C CA . ILE B 1 86 ? -1.298 -24.172 -1.695 1 98.94 86 ILE B CA 1
ATOM 3926 C C . ILE B 1 86 ? -0.364 -23.781 -2.84 1 98.94 86 ILE B C 1
ATOM 3928 O O . ILE B 1 86 ? 0.558 -24.531 -3.178 1 98.94 86 ILE B O 1
ATOM 3932 N N . ASP B 1 87 ? -0.686 -22.734 -3.512 1 98.88 87 ASP B N 1
ATOM 3933 C CA . ASP B 1 87 ? 0.263 -22.016 -4.352 1 98.88 87 ASP B CA 1
ATOM 3934 C C . ASP B 1 87 ? 0.983 -20.938 -3.555 1 98.88 87 ASP B C 1
ATOM 3936 O O . ASP B 1 87 ? 0.37 -19.938 -3.148 1 98.88 87 ASP B O 1
ATOM 3940 N N . ALA B 1 88 ? 2.24 -21.125 -3.299 1 98.88 88 ALA B N 1
ATOM 3941 C CA . ALA B 1 88 ? 3.057 -20.203 -2.51 1 98.88 88 ALA B CA 1
ATOM 3942 C C . ALA B 1 88 ? 3.996 -19.391 -3.402 1 98.88 88 ALA B C 1
ATOM 3944 O O . ALA B 1 88 ? 4.492 -19.906 -4.41 1 98.88 88 ALA B O 1
ATOM 3945 N N . THR B 1 89 ? 4.293 -18.156 -2.939 1 98.56 89 THR B N 1
ATOM 3946 C CA . THR B 1 89 ? 5.141 -17.297 -3.754 1 98.56 89 THR B CA 1
ATOM 3947 C C . THR B 1 89 ? 6.402 -16.906 -2.992 1 98.56 89 THR B C 1
ATOM 3949 O O . THR B 1 89 ? 7.273 -16.219 -3.533 1 98.56 89 THR B O 1
ATOM 3952 N N . SER B 1 90 ? 6.508 -17.266 -1.733 1 98.75 90 SER B N 1
ATOM 3953 C CA . SER B 1 90 ? 7.652 -16.938 -0.894 1 98.75 90 SER B CA 1
ATOM 3954 C C . SER B 1 90 ? 7.926 -18.031 0.136 1 98.75 90 SER B C 1
ATOM 3956 O O . SER B 1 90 ? 7.047 -18.844 0.43 1 98.75 90 SER B O 1
ATOM 3958 N N . PRO B 1 91 ? 9.172 -18.062 0.694 1 98.75 91 PRO B N 1
ATOM 3959 C CA . PRO B 1 91 ? 9.445 -18.984 1.795 1 98.75 91 PRO B CA 1
ATOM 3960 C C . PRO B 1 91 ? 8.508 -18.781 2.98 1 98.75 91 PRO B C 1
ATOM 3962 O O . PRO B 1 91 ? 8.109 -19.75 3.631 1 98.75 91 PRO B O 1
ATOM 3965 N N . GLY B 1 92 ? 8.102 -17.531 3.24 1 98.81 92 GLY B N 1
ATOM 3966 C CA . GLY B 1 92 ? 7.148 -17.281 4.309 1 98.81 92 GLY B CA 1
ATOM 3967 C C . GLY B 1 92 ? 5.82 -17.984 4.105 1 98.81 92 GLY B C 1
ATOM 3968 O O . GLY B 1 92 ? 5.234 -18.5 5.055 1 98.81 92 GLY B O 1
ATOM 3969 N N . GLU B 1 93 ? 5.391 -18.047 2.938 1 98.88 93 GLU B N 1
ATOM 3970 C CA . GLU B 1 93 ? 4.125 -18.703 2.637 1 98.88 93 GLU B CA 1
ATOM 3971 C C . GLU B 1 93 ? 4.254 -20.219 2.742 1 98.88 93 GLU B C 1
ATOM 3973 O O . GLU B 1 93 ? 3.332 -20.891 3.197 1 98.88 93 GLU B O 1
ATOM 3978 N N . VAL B 1 94 ? 5.41 -20.766 2.295 1 98.94 94 VAL B N 1
ATOM 3979 C CA . VAL B 1 94 ? 5.645 -22.188 2.451 1 98.94 94 VAL B CA 1
ATOM 3980 C C . VAL B 1 94 ? 5.625 -22.562 3.934 1 98.94 94 VAL B C 1
ATOM 3982 O O . VAL B 1 94 ? 4.992 -23.531 4.328 1 98.94 94 VAL B O 1
ATOM 3985 N N . LYS B 1 95 ? 6.293 -21.75 4.734 1 98.88 95 LYS B N 1
ATOM 3986 C CA . LYS B 1 95 ? 6.355 -22 6.168 1 98.88 95 LYS B CA 1
ATOM 3987 C C . LYS B 1 95 ? 4.965 -21.984 6.793 1 98.88 95 LYS B C 1
ATOM 3989 O O . LYS B 1 95 ? 4.617 -22.859 7.59 1 98.88 95 LYS B O 1
ATOM 3994 N N . LEU B 1 96 ? 4.141 -20.984 6.387 1 98.88 96 LEU B N 1
ATOM 3995 C CA . LEU B 1 96 ? 2.787 -20.906 6.926 1 98.88 96 LEU B CA 1
ATOM 3996 C C . LEU B 1 96 ? 1.96 -22.109 6.492 1 98.88 96 LEU B C 1
ATOM 3998 O O . LEU B 1 96 ? 1.216 -22.688 7.293 1 98.88 96 LEU B O 1
ATOM 4002 N N . ALA B 1 97 ? 2.064 -22.469 5.242 1 98.94 97 ALA B N 1
ATOM 4003 C CA . ALA B 1 97 ? 1.344 -23.641 4.754 1 98.94 97 ALA B CA 1
ATOM 4004 C C . ALA B 1 97 ? 1.691 -24.875 5.574 1 98.94 97 ALA B C 1
ATOM 4006 O O . ALA B 1 97 ? 0.802 -25.625 5.992 1 98.94 97 ALA B O 1
ATOM 4007 N N . ARG B 1 98 ? 2.961 -25.094 5.828 1 98.81 98 ARG B N 1
ATOM 4008 C CA . ARG B 1 98 ? 3.412 -26.219 6.625 1 98.81 98 ARG B CA 1
ATOM 4009 C C . ARG B 1 98 ? 2.846 -26.156 8.039 1 98.81 98 ARG B C 1
ATOM 4011 O O . ARG B 1 98 ? 2.428 -27.172 8.594 1 98.81 98 ARG B O 1
ATOM 4018 N N . GLU B 1 99 ? 2.818 -24.969 8.594 1 98.69 99 GLU B N 1
ATOM 4019 C CA . GLU B 1 99 ? 2.279 -24.766 9.938 1 98.69 99 GLU B CA 1
ATOM 4020 C C . GLU B 1 99 ? 0.809 -25.172 10.008 1 98.69 99 GLU B C 1
ATOM 4022 O O . GLU B 1 99 ? 0.343 -25.672 11.039 1 98.69 99 GLU B O 1
ATOM 4027 N N . ILE B 1 100 ? 0.072 -24.922 8.953 1 98.44 100 ILE B N 1
ATOM 4028 C CA . ILE B 1 100 ? -1.352 -25.234 8.883 1 98.44 100 ILE B CA 1
ATOM 4029 C C . ILE B 1 100 ? -1.544 -26.734 8.734 1 98.44 100 ILE B C 1
ATOM 4031 O O . ILE B 1 100 ? -2.613 -27.266 9.055 1 98.44 100 ILE B O 1
ATOM 4035 N N . GLY B 1 101 ? -0.51 -27.469 8.141 1 98.69 101 GLY B N 1
ATOM 4036 C CA . GLY B 1 101 ? -0.595 -28.922 8.047 1 98.69 101 GLY B CA 1
ATOM 4037 C C . GLY B 1 101 ? -0.46 -29.438 6.625 1 98.69 101 GLY B C 1
ATOM 4038 O O . GLY B 1 101 ? -0.59 -30.641 6.383 1 98.69 101 GLY B O 1
ATOM 4039 N N . PHE B 1 102 ? -0.163 -28.594 5.727 1 98.88 102 PHE B N 1
ATOM 4040 C CA . PHE B 1 102 ? 0.068 -29.047 4.363 1 98.88 102 PHE B CA 1
ATOM 4041 C C . PHE B 1 102 ? 1.429 -29.734 4.238 1 98.88 102 PHE B C 1
ATOM 4043 O O . PHE B 1 102 ? 2.408 -29.281 4.832 1 98.88 102 PHE B O 1
ATOM 4050 N N . GLU B 1 103 ? 1.452 -30.766 3.49 1 98.56 103 GLU B N 1
ATOM 4051 C CA . GLU B 1 103 ? 2.719 -31.406 3.162 1 98.56 103 GLU B CA 1
ATOM 4052 C C . GLU B 1 103 ? 3.357 -30.781 1.927 1 98.56 103 GLU B C 1
ATOM 4054 O O . GLU B 1 103 ? 2.672 -30.141 1.124 1 98.56 103 GLU B O 1
ATOM 4059 N N . ASP B 1 104 ? 4.625 -30.953 1.767 1 98.5 104 ASP B N 1
ATOM 4060 C CA . ASP B 1 104 ? 5.344 -30.344 0.65 1 98.5 104 ASP B CA 1
ATOM 4061 C C . ASP B 1 104 ? 4.707 -30.734 -0.685 1 98.5 104 ASP B C 1
ATOM 4063 O O . ASP B 1 104 ? 4.641 -29.906 -1.604 1 98.5 104 ASP B O 1
ATOM 4067 N N . ASP B 1 105 ? 4.184 -31.891 -0.789 1 97.44 105 ASP B N 1
ATOM 4068 C CA . ASP B 1 105 ? 3.592 -32.375 -2.035 1 97.44 105 ASP B CA 1
ATOM 4069 C C . ASP B 1 105 ? 2.281 -31.656 -2.334 1 97.44 105 ASP B C 1
ATOM 4071 O O . ASP B 1 105 ? 1.776 -31.719 -3.457 1 97.44 105 ASP B O 1
ATOM 4075 N N . ASP B 1 106 ? 1.747 -30.938 -1.313 1 98 106 ASP B N 1
ATOM 4076 C CA . ASP B 1 106 ? 0.519 -30.172 -1.475 1 98 106 ASP B CA 1
ATOM 4077 C C . ASP B 1 106 ? 0.827 -28.703 -1.806 1 98 106 ASP B C 1
ATOM 4079 O O . ASP B 1 106 ? -0.087 -27.906 -1.986 1 98 106 ASP B O 1
ATOM 4083 N N . ILE B 1 107 ? 2.092 -28.391 -1.887 1 98.88 107 ILE B N 1
ATOM 4084 C CA . ILE B 1 107 ? 2.494 -27 -2.066 1 98.88 107 ILE B CA 1
ATOM 4085 C C . ILE B 1 107 ? 3.258 -26.844 -3.379 1 98.88 107 ILE B C 1
ATOM 4087 O O . ILE B 1 107 ? 4.176 -27.625 -3.664 1 98.88 107 ILE B O 1
ATOM 4091 N N . ILE B 1 108 ? 2.844 -25.984 -4.203 1 98.81 108 ILE B N 1
ATOM 4092 C CA . ILE B 1 108 ? 3.648 -25.531 -5.34 1 98.81 108 ILE B CA 1
ATOM 4093 C C . ILE B 1 108 ? 4.191 -24.141 -5.074 1 98.81 108 ILE B C 1
ATOM 4095 O O . ILE B 1 108 ? 3.619 -23.375 -4.281 1 98.81 108 ILE B O 1
ATOM 4099 N N . PHE B 1 109 ? 5.328 -23.812 -5.684 1 98.81 109 PHE B N 1
ATOM 4100 C CA . PHE B 1 109 ? 6 -22.531 -5.457 1 98.81 109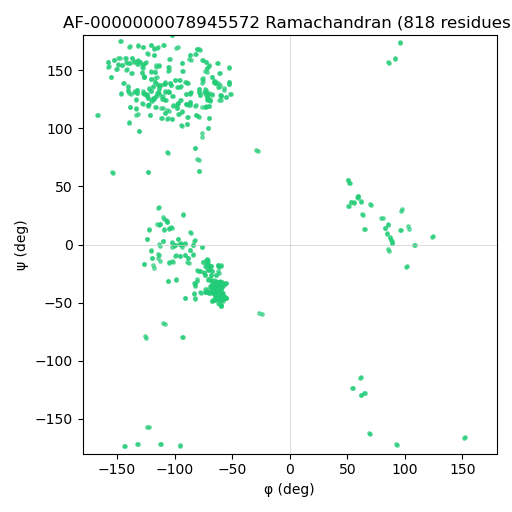 PHE B CA 1
ATOM 4101 C C . PHE B 1 109 ? 6.301 -21.844 -6.777 1 98.81 109 PHE B C 1
ATOM 4103 O O . PHE B 1 109 ? 6.957 -22.406 -7.652 1 98.81 109 PHE B O 1
ATOM 4110 N N . THR B 1 110 ? 5.785 -20.672 -6.922 1 98.44 110 THR B N 1
ATOM 4111 C CA . THR B 1 110 ? 6.133 -19.812 -8.047 1 98.44 110 THR B CA 1
ATOM 4112 C C . THR B 1 110 ? 6.48 -18.406 -7.566 1 98.44 110 THR B C 1
ATOM 4114 O O . THR B 1 110 ? 5.59 -17.578 -7.367 1 98.44 110 THR B O 1
ATOM 4117 N N . GLY B 1 111 ? 7.727 -18.094 -7.406 1 97.69 111 GLY B N 1
ATOM 4118 C CA . GLY B 1 111 ? 8.195 -16.781 -6.969 1 97.69 111 GLY B CA 1
ATOM 4119 C C . GLY B 1 111 ? 8.992 -16.062 -8.031 1 97.69 111 GLY B C 1
ATOM 4120 O O . GLY B 1 111 ? 9.32 -16.625 -9.07 1 97.69 111 GLY B O 1
ATOM 4121 N N . THR B 1 112 ? 9.266 -14.789 -7.781 1 97.62 112 THR B N 1
ATOM 4122 C CA . THR B 1 112 ? 10.062 -13.969 -8.68 1 97.62 112 THR B CA 1
ATOM 4123 C C . THR B 1 112 ? 11.195 -13.281 -7.926 1 97.62 112 THR B C 1
ATOM 4125 O O . THR B 1 112 ? 11.133 -13.133 -6.703 1 97.62 112 THR B O 1
ATOM 4128 N N . SER B 1 113 ? 12.289 -12.992 -8.656 1 98.38 113 SER B N 1
ATOM 4129 C CA . SER B 1 113 ? 13.445 -12.32 -8.062 1 98.38 113 SER B CA 1
ATOM 4130 C C . SER B 1 113 ? 13.898 -13.016 -6.789 1 98.38 113 SER B C 1
ATOM 4132 O O . SER B 1 113 ? 14.055 -12.383 -5.746 1 98.38 113 SER B O 1
ATOM 4134 N N . LEU B 1 114 ? 14.164 -14.289 -6.949 1 98.62 114 LEU B N 1
ATOM 4135 C CA . LEU B 1 114 ? 14.508 -15.117 -5.797 1 98.62 114 LEU B CA 1
ATOM 4136 C C . LEU B 1 114 ? 15.969 -14.898 -5.391 1 98.62 114 LEU B C 1
ATOM 4138 O O . LEU B 1 114 ? 16.875 -15.008 -6.223 1 98.62 114 LEU B O 1
ATOM 4142 N N . SER B 1 115 ? 16.156 -14.68 -4.148 1 98.44 115 SER B N 1
ATOM 4143 C CA . SER B 1 115 ? 17.516 -14.57 -3.602 1 98.44 115 SER B CA 1
ATOM 4144 C C . SER B 1 115 ? 18.141 -15.945 -3.42 1 98.44 115 SER B C 1
ATOM 4146 O O . SER B 1 115 ? 17.469 -16.969 -3.523 1 98.44 115 SER B O 1
ATOM 4148 N N . ASN B 1 116 ? 19.453 -15.953 -3.168 1 98.19 116 ASN B N 1
ATOM 4149 C CA . ASN B 1 116 ? 20.125 -17.219 -2.846 1 98.19 116 ASN B CA 1
ATOM 4150 C C . ASN B 1 116 ? 19.562 -17.828 -1.57 1 98.19 116 ASN B C 1
ATOM 4152 O O . ASN B 1 116 ? 19.469 -19.062 -1.459 1 98.19 116 ASN B O 1
ATOM 4156 N N . GLY B 1 117 ? 19.203 -16.953 -0.64 1 98.19 117 GLY B N 1
ATOM 4157 C CA . GLY B 1 117 ? 18.547 -17.453 0.56 1 98.19 117 GLY B CA 1
ATOM 4158 C C . GLY B 1 117 ? 17.234 -18.156 0.279 1 98.19 117 GLY B C 1
ATOM 4159 O O . GLY B 1 117 ? 16.953 -19.203 0.857 1 98.19 117 GLY B O 1
ATOM 4160 N N . ASP B 1 118 ? 16.453 -17.625 -0.591 1 98.62 118 ASP B N 1
ATOM 4161 C CA . ASP B 1 118 ? 15.211 -18.25 -1.009 1 98.62 118 ASP B CA 1
ATOM 4162 C C . ASP B 1 118 ? 15.469 -19.625 -1.613 1 98.62 118 ASP B C 1
ATOM 4164 O O . ASP B 1 118 ? 14.812 -20.609 -1.252 1 98.62 118 ASP B O 1
ATOM 4168 N N . LEU B 1 119 ? 16.438 -19.656 -2.506 1 98.69 119 LEU B N 1
ATOM 4169 C CA . LEU B 1 119 ? 16.734 -20.875 -3.242 1 98.69 119 LEU B CA 1
ATOM 4170 C C . LEU B 1 119 ? 17.281 -21.953 -2.311 1 98.69 119 LEU B C 1
ATOM 4172 O O . LEU B 1 119 ? 16.953 -23.141 -2.457 1 98.69 119 LEU B O 1
ATOM 4176 N N . GLU B 1 120 ? 18.094 -21.531 -1.377 1 98.62 120 GLU B N 1
ATOM 4177 C CA . GLU B 1 120 ? 18.609 -22.469 -0.393 1 98.62 120 GLU B CA 1
ATOM 4178 C C . GLU B 1 120 ? 17.484 -23.078 0.447 1 98.62 120 GLU B C 1
ATOM 4180 O O . GLU B 1 120 ? 17.484 -24.281 0.716 1 98.62 120 GLU B O 1
ATOM 4185 N N . PHE B 1 121 ? 16.578 -22.219 0.835 1 98.62 121 PHE B N 1
ATOM 4186 C CA . PHE B 1 121 ? 15.422 -22.703 1.577 1 98.62 121 PHE B CA 1
ATOM 4187 C C . PHE B 1 121 ? 14.641 -23.719 0.757 1 98.62 121 PHE B C 1
ATOM 4189 O O . PHE B 1 121 ? 14.297 -24.797 1.254 1 98.62 121 PHE B O 1
ATOM 4196 N N . LEU B 1 122 ? 14.391 -23.406 -0.453 1 98.62 122 LEU B N 1
ATOM 4197 C CA . LEU B 1 122 ? 13.57 -24.25 -1.319 1 98.62 122 LEU B CA 1
ATOM 4198 C C . LEU B 1 122 ? 14.273 -25.578 -1.597 1 98.62 122 LEU B C 1
ATOM 4200 O O . LEU B 1 122 ? 13.617 -26.609 -1.737 1 98.62 122 LEU B O 1
ATOM 4204 N N . ALA B 1 123 ? 15.586 -25.562 -1.691 1 98.38 123 ALA B N 1
ATOM 4205 C CA . ALA B 1 123 ? 16.359 -26.766 -1.952 1 98.38 123 ALA B CA 1
ATOM 4206 C C . ALA B 1 123 ? 16.156 -27.797 -0.837 1 98.38 123 ALA B C 1
ATOM 4208 O O . ALA B 1 123 ? 16.297 -29 -1.062 1 98.38 123 ALA B O 1
ATOM 4209 N N . LYS B 1 124 ? 15.805 -27.297 0.298 1 98.06 124 LYS B N 1
ATOM 4210 C CA . LYS B 1 124 ? 15.641 -28.172 1.455 1 98.06 124 LYS B CA 1
ATOM 4211 C C . LYS B 1 124 ? 14.203 -28.672 1.566 1 98.06 124 LYS B C 1
ATOM 4213 O O . LYS B 1 124 ? 13.859 -29.406 2.506 1 98.06 124 LYS B O 1
ATOM 4218 N N . THR B 1 125 ? 13.375 -28.297 0.647 1 98.19 125 THR B N 1
ATOM 4219 C CA . THR B 1 125 ? 11.984 -28.734 0.616 1 98.19 125 THR B CA 1
ATOM 4220 C C . THR B 1 125 ? 11.75 -29.688 -0.556 1 98.19 125 THR B C 1
ATOM 4222 O O . THR B 1 125 ? 12.625 -29.859 -1.402 1 98.19 125 THR B O 1
ATOM 4225 N N . LYS B 1 126 ? 10.562 -30.281 -0.571 1 97.69 126 LYS B N 1
ATOM 4226 C CA . LYS B 1 126 ? 10.148 -31.109 -1.694 1 97.69 126 LYS B CA 1
ATOM 4227 C C . LYS B 1 126 ? 9.062 -30.438 -2.518 1 97.69 126 LYS B C 1
ATOM 4229 O O . LYS B 1 126 ? 8.422 -31.062 -3.357 1 97.69 126 LYS B O 1
ATOM 4234 N N . VAL B 1 127 ? 8.852 -29.125 -2.277 1 98.44 127 VAL B N 1
ATOM 4235 C CA . VAL B 1 127 ? 7.816 -28.406 -2.998 1 98.44 127 VAL B CA 1
ATOM 4236 C C . VAL B 1 127 ? 8.164 -28.328 -4.484 1 98.44 127 VAL B C 1
ATOM 4238 O O . VAL B 1 127 ? 9.336 -28.234 -4.848 1 98.44 127 VAL B O 1
ATOM 4241 N N . LEU B 1 128 ? 7.188 -28.469 -5.312 1 98.44 128 LEU B N 1
ATOM 4242 C CA . LEU B 1 128 ? 7.395 -28.266 -6.742 1 98.44 128 LEU B CA 1
ATOM 4243 C C . LEU B 1 128 ? 7.633 -26.797 -7.055 1 98.44 128 LEU B C 1
ATOM 4245 O O . LEU B 1 128 ? 6.77 -25.953 -6.789 1 98.44 128 LEU B O 1
ATOM 4249 N N . ILE B 1 129 ? 8.773 -26.516 -7.602 1 98.75 129 ILE B N 1
ATOM 4250 C CA . ILE B 1 129 ? 9.141 -25.141 -7.906 1 98.75 129 ILE B CA 1
ATOM 4251 C C . ILE B 1 129 ? 8.938 -24.875 -9.398 1 98.75 129 ILE B C 1
ATOM 4253 O O . ILE B 1 129 ? 9.531 -25.547 -10.242 1 98.75 129 ILE B O 1
ATOM 4257 N N . ASN B 1 130 ? 8.078 -23.922 -9.727 1 98.75 130 ASN B N 1
ATOM 4258 C CA . ASN B 1 130 ? 7.988 -23.375 -11.07 1 98.75 130 ASN B CA 1
ATOM 4259 C C . ASN B 1 130 ? 8.93 -22.188 -11.266 1 98.75 130 ASN B C 1
ATOM 4261 O O . ASN B 1 130 ? 8.617 -21.078 -10.859 1 98.75 130 ASN B 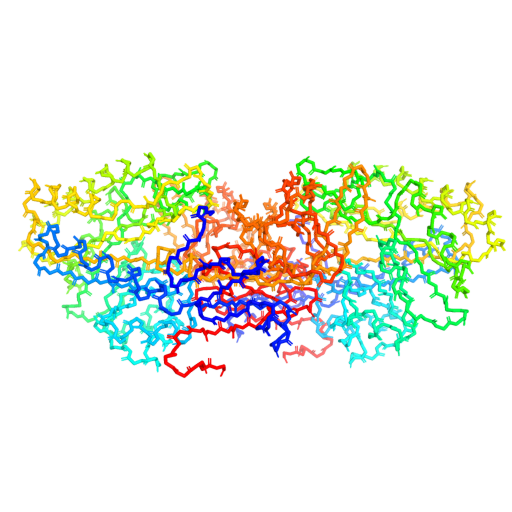O 1
ATOM 4265 N N . PHE B 1 131 ? 10.016 -22.422 -11.953 1 98.69 131 PHE B N 1
ATOM 4266 C CA . PHE B 1 131 ? 11 -21.359 -12.109 1 98.69 131 PHE B CA 1
ATOM 4267 C C . PHE B 1 131 ? 10.5 -20.297 -13.078 1 98.69 131 PHE B C 1
ATOM 4269 O O . PHE B 1 131 ? 10.078 -20.625 -14.195 1 98.69 131 PHE B O 1
ATOM 4276 N N . ASP B 1 132 ? 10.656 -19.078 -12.656 1 97.06 132 ASP B N 1
ATOM 4277 C CA . ASP B 1 132 ? 10.164 -17.906 -13.383 1 97.06 132 ASP B CA 1
ATOM 4278 C C . ASP B 1 132 ? 11.289 -17.25 -14.18 1 97.06 132 ASP B C 1
ATOM 4280 O O . ASP B 1 132 ? 11.047 -16.312 -14.945 1 97.06 132 ASP B O 1
ATOM 4284 N N . SER B 1 133 ? 12.531 -17.672 -13.953 1 97.5 133 SER B N 1
ATOM 4285 C CA . SER B 1 133 ? 13.688 -17.047 -14.578 1 97.5 133 SER B CA 1
ATOM 4286 C C . SER B 1 133 ? 14.82 -18.031 -14.789 1 97.5 133 SER B C 1
ATOM 4288 O O . SER B 1 133 ? 14.961 -19 -14.031 1 97.5 133 SER B O 1
ATOM 4290 N N . ILE B 1 134 ? 15.625 -17.766 -15.836 1 98 134 ILE B N 1
ATOM 4291 C CA . ILE B 1 134 ? 16.828 -18.562 -16.109 1 98 134 ILE B CA 1
ATOM 4292 C C . ILE B 1 134 ? 17.812 -18.406 -14.953 1 98 134 ILE B C 1
ATOM 4294 O O . ILE B 1 134 ? 18.453 -19.359 -14.547 1 98 134 ILE B O 1
ATOM 4298 N N . SER B 1 135 ? 17.859 -17.234 -14.406 1 98.25 135 SER B N 1
ATOM 4299 C CA . SER B 1 135 ? 18.781 -16.922 -13.32 1 98.25 135 SER B CA 1
ATOM 4300 C C . SER B 1 135 ? 18.531 -17.828 -12.109 1 98.25 135 SER B C 1
ATOM 4302 O O . SER B 1 135 ? 19.453 -18.453 -11.594 1 98.25 135 SER B O 1
ATOM 4304 N N . SER B 1 136 ? 17.328 -17.875 -11.688 1 98.31 136 SER B N 1
ATOM 4305 C CA . SER B 1 136 ? 17 -18.688 -10.516 1 98.31 136 SER B CA 1
ATOM 4306 C C . SER B 1 136 ? 17.234 -20.172 -10.781 1 98.31 136 SER B C 1
ATOM 4308 O O . SER B 1 136 ? 17.719 -20.891 -9.914 1 98.31 136 SER B O 1
ATOM 4310 N N . LEU B 1 137 ? 16.859 -20.625 -12 1 98.56 137 LEU B N 1
ATOM 4311 C CA . LEU B 1 137 ? 17.094 -22.016 -12.367 1 98.56 137 LEU B CA 1
ATOM 4312 C C . LEU B 1 137 ? 18.578 -22.344 -12.359 1 98.56 137 LEU B C 1
ATOM 4314 O O . LEU B 1 137 ? 18.984 -23.391 -11.852 1 98.56 137 LEU B O 1
ATOM 4318 N N . ARG B 1 138 ? 19.344 -21.438 -12.906 1 98.31 138 ARG B N 1
ATOM 4319 C CA . ARG B 1 138 ? 20.797 -21.625 -12.977 1 98.31 138 ARG B CA 1
ATOM 4320 C C . ARG B 1 138 ? 21.406 -21.703 -11.586 1 98.31 138 ARG B C 1
ATOM 4322 O O . ARG B 1 138 ? 22.297 -22.516 -11.336 1 98.31 138 ARG B O 1
ATOM 4329 N N . ARG B 1 139 ? 20.922 -20.953 -10.664 1 98.31 139 ARG B N 1
ATOM 4330 C CA . ARG B 1 139 ? 21.516 -20.828 -9.344 1 98.31 139 ARG B CA 1
ATOM 4331 C C . ARG B 1 139 ? 20.984 -21.906 -8.391 1 98.31 139 ARG B C 1
ATOM 4333 O O . ARG B 1 139 ? 21.578 -22.141 -7.332 1 98.31 139 ARG B O 1
ATOM 4340 N N . PHE B 1 140 ? 19.938 -22.516 -8.75 1 98.44 140 PHE B N 1
ATOM 4341 C CA . PHE B 1 140 ? 19.297 -23.484 -7.867 1 98.44 140 PHE B CA 1
ATOM 4342 C C . PHE B 1 140 ? 20.125 -24.75 -7.75 1 98.44 140 PHE B C 1
ATOM 4344 O O . PHE B 1 140 ? 20.531 -25.328 -8.766 1 98.44 140 PHE B O 1
ATOM 4351 N N . ASN B 1 141 ? 20.438 -25.125 -6.504 1 96.56 141 ASN B N 1
ATOM 4352 C CA . ASN B 1 141 ? 21.203 -26.344 -6.227 1 96.56 141 ASN B CA 1
ATOM 4353 C C . ASN B 1 141 ? 20.328 -27.453 -5.676 1 96.56 141 ASN B C 1
ATOM 4355 O O . ASN B 1 141 ? 20.344 -27.734 -4.477 1 96.56 141 ASN B O 1
ATOM 4359 N N . GLY B 1 142 ? 19.625 -28.094 -6.551 1 93.81 142 GLY B N 1
ATOM 4360 C CA . GLY B 1 142 ? 18.797 -29.234 -6.184 1 93.81 142 GLY B CA 1
ATOM 4361 C C . GLY B 1 142 ? 19.469 -30.562 -6.438 1 93.81 142 GLY B C 1
ATOM 4362 O O . GLY B 1 142 ? 20.531 -30.625 -7.059 1 93.81 142 GLY B O 1
ATOM 4363 N N . GLU B 1 143 ? 18.844 -31.609 -5.922 1 95.12 143 GLU B N 1
ATOM 4364 C CA . GLU B 1 143 ? 19.359 -32.969 -6.133 1 95.12 143 GLU B CA 1
ATOM 4365 C C . GLU B 1 143 ? 19.047 -33.438 -7.543 1 95.12 143 GLU B C 1
ATOM 4367 O O . GLU B 1 143 ? 18.094 -33 -8.172 1 95.12 143 GLU B O 1
ATOM 4372 N N . GLU B 1 144 ? 19.844 -34.406 -7.895 1 95.44 144 GLU B N 1
ATOM 4373 C CA . GLU B 1 144 ? 19.562 -35.062 -9.164 1 95.44 144 GLU B CA 1
ATOM 4374 C C . GLU B 1 144 ? 18.188 -35.75 -9.141 1 95.44 144 GLU B C 1
ATOM 4376 O O . GLU B 1 144 ? 17.812 -36.344 -8.141 1 95.44 144 GLU B O 1
ATOM 4381 N N . GLY B 1 145 ? 17.5 -35.531 -10.211 1 96.06 145 GLY B N 1
ATOM 4382 C CA . GLY B 1 145 ? 16.172 -36.125 -10.305 1 96.06 145 GLY B CA 1
ATOM 4383 C C . GLY B 1 145 ? 15.086 -35.25 -9.742 1 96.06 145 GLY B C 1
ATOM 4384 O O . GLY B 1 145 ? 13.906 -35.594 -9.797 1 96.06 145 GLY B O 1
ATOM 4385 N N . ARG B 1 146 ? 15.477 -34.094 -9.289 1 97.25 146 ARG B N 1
ATOM 4386 C CA . ARG B 1 146 ? 14.5 -33.156 -8.734 1 97.25 146 ARG B CA 1
ATOM 4387 C C . ARG B 1 146 ? 13.461 -32.75 -9.773 1 97.25 146 ARG B C 1
ATOM 4389 O O . ARG B 1 146 ? 13.805 -32.344 -10.883 1 97.25 146 ARG B O 1
ATOM 4396 N N . LYS B 1 147 ? 12.211 -32.969 -9.414 1 97.44 147 LYS B N 1
ATOM 4397 C CA . LYS B 1 147 ? 11.133 -32.5 -10.273 1 97.44 147 LYS B CA 1
ATOM 4398 C C . LYS B 1 147 ? 10.984 -30.969 -10.188 1 97.44 147 LYS B C 1
ATOM 4400 O O . LYS B 1 147 ? 10.945 -30.406 -9.086 1 97.44 147 LYS B O 1
ATOM 4405 N N . VAL B 1 148 ? 10.93 -30.312 -11.328 1 98.31 148 VAL B N 1
ATOM 4406 C CA . VAL B 1 148 ? 10.781 -28.859 -11.367 1 98.31 148 VAL B CA 1
ATOM 4407 C C . VAL B 1 148 ? 9.766 -28.469 -12.445 1 98.31 148 VAL B C 1
ATOM 4409 O O . VAL B 1 148 ? 9.383 -29.297 -13.273 1 98.31 148 VAL B O 1
ATOM 4412 N N . GLY B 1 149 ? 9.258 -27.297 -12.328 1 98.62 149 GLY B N 1
ATOM 4413 C CA . GLY B 1 149 ? 8.43 -26.703 -13.359 1 98.62 149 GLY B CA 1
ATOM 4414 C C . GLY B 1 149 ? 8.984 -25.406 -13.914 1 98.62 149 GLY B C 1
ATOM 4415 O O . GLY B 1 149 ? 10.008 -24.906 -13.422 1 98.62 149 GLY B O 1
ATOM 4416 N N . LEU B 1 150 ? 8.367 -24.906 -14.969 1 98.75 150 LEU B N 1
ATOM 4417 C CA . LEU B 1 150 ? 8.695 -23.625 -15.578 1 98.75 150 LEU B CA 1
ATOM 4418 C C . LEU B 1 150 ? 7.453 -22.75 -15.695 1 98.75 150 LEU B C 1
ATOM 4420 O O . LEU B 1 150 ? 6.395 -23.219 -16.125 1 98.75 150 LEU B O 1
ATOM 4424 N N . ARG B 1 151 ? 7.555 -21.516 -15.242 1 98.56 151 ARG B N 1
ATOM 4425 C CA . ARG B 1 151 ? 6.547 -20.516 -15.586 1 98.56 151 ARG B CA 1
ATOM 4426 C C . ARG B 1 151 ? 6.824 -19.922 -16.969 1 98.56 151 ARG B C 1
ATOM 4428 O O . ARG B 1 151 ? 7.844 -19.266 -17.172 1 98.56 151 ARG B O 1
ATOM 4435 N N . ILE B 1 152 ? 5.867 -20.109 -17.844 1 98.12 152 ILE B N 1
ATOM 4436 C CA . ILE B 1 152 ? 6.031 -19.656 -19.234 1 98.12 152 ILE B CA 1
ATOM 4437 C C . ILE B 1 152 ? 5.262 -18.359 -19.438 1 98.12 152 ILE B C 1
ATOM 4439 O O . ILE B 1 152 ? 4.117 -18.219 -19 1 98.12 152 ILE B O 1
ATOM 4443 N N . ASN B 1 153 ? 5.949 -17.359 -19.969 1 97.38 153 ASN B N 1
ATOM 4444 C CA . ASN B 1 153 ? 5.242 -16.219 -20.531 1 97.38 153 ASN B CA 1
ATOM 4445 C C . ASN B 1 153 ? 4.75 -16.5 -21.938 1 97.38 153 ASN B C 1
ATOM 4447 O O . ASN B 1 153 ? 5.547 -16.562 -22.875 1 97.38 153 ASN B O 1
ATOM 4451 N N . THR B 1 154 ? 3.506 -16.594 -22.109 1 95.81 154 THR B N 1
ATOM 4452 C CA . THR B 1 154 ? 2.916 -17.078 -23.359 1 95.81 154 THR B CA 1
ATOM 4453 C C . THR B 1 154 ? 2.738 -15.922 -24.344 1 95.81 154 THR B C 1
ATOM 4455 O O . THR B 1 154 ? 2.252 -16.125 -25.469 1 95.81 154 THR B O 1
ATOM 4458 N N . GLY B 1 155 ? 3.041 -14.742 -23.891 1 94.06 155 GLY B N 1
ATOM 4459 C CA . GLY B 1 155 ? 2.92 -13.578 -24.75 1 94.06 155 GLY B CA 1
ATOM 4460 C C . GLY B 1 155 ? 1.54 -12.945 -24.719 1 94.06 155 GLY B C 1
ATOM 4461 O O . GLY B 1 155 ? 1.29 -11.945 -25.391 1 94.06 155 GLY B O 1
ATOM 4462 N N . VAL B 1 156 ? 0.673 -13.5 -23.859 1 93.44 156 VAL B N 1
ATOM 4463 C CA . VAL B 1 156 ? -0.688 -13 -23.734 1 93.44 156 VAL B CA 1
ATOM 4464 C C . VAL B 1 156 ? -0.952 -12.594 -22.281 1 93.44 156 VAL B C 1
ATOM 4466 O O . VAL B 1 156 ? -0.664 -13.352 -21.359 1 93.44 156 VAL B O 1
ATOM 4469 N N . GLY B 1 157 ? -1.403 -11.344 -22.109 1 92.69 157 GLY B N 1
ATOM 4470 C CA . GLY B 1 157 ? -1.771 -10.852 -20.781 1 92.69 157 GLY B CA 1
ATOM 4471 C C . GLY B 1 157 ? -3.229 -10.445 -20.688 1 92.69 157 GLY B C 1
ATOM 4472 O O . GLY B 1 157 ? -3.781 -9.859 -21.625 1 92.69 157 GLY B O 1
ATOM 4473 N N . ILE B 1 158 ? -3.82 -10.914 -19.531 1 91.56 158 ILE B N 1
ATOM 4474 C CA . ILE B 1 158 ? -5.215 -10.578 -19.266 1 91.56 158 ILE B CA 1
ATOM 4475 C C . ILE B 1 158 ? -5.359 -10.102 -17.812 1 91.56 158 ILE B C 1
ATOM 4477 O O . ILE B 1 158 ? -5.031 -10.836 -16.875 1 91.56 158 ILE B O 1
ATOM 4481 N N . GLY B 1 159 ? -5.742 -8.891 -17.562 1 89 159 GLY B N 1
ATOM 4482 C CA . GLY B 1 159 ? -6.008 -8.391 -16.219 1 89 159 GLY B CA 1
ATOM 4483 C C . GLY B 1 159 ? -7.207 -7.461 -16.156 1 89 159 GLY B C 1
ATOM 4484 O O . GLY B 1 159 ? -7.629 -6.914 -17.172 1 89 159 GLY B O 1
ATOM 4485 N N . ARG B 1 160 ? -7.715 -7.422 -14.984 1 88.69 160 ARG B N 1
ATOM 4486 C CA . ARG B 1 160 ? -8.789 -6.449 -14.828 1 88.69 160 ARG B CA 1
ATOM 4487 C C . ARG B 1 160 ? -8.305 -5.039 -15.133 1 88.69 160 ARG B C 1
ATOM 4489 O O . ARG B 1 160 ? -9.016 -4.258 -15.773 1 88.69 160 ARG B O 1
ATOM 4496 N N . VAL B 1 161 ? -7.082 -4.785 -14.609 1 85.94 161 VAL B N 1
ATOM 4497 C CA . VAL B 1 161 ? -6.395 -3.531 -14.906 1 85.94 161 VAL B CA 1
ATOM 4498 C C . VAL B 1 161 ? -4.957 -3.814 -15.32 1 85.94 161 VAL B C 1
ATOM 4500 O O . VAL B 1 161 ? -4.477 -4.945 -15.195 1 85.94 161 VAL B O 1
ATOM 4503 N N . GLU B 1 162 ? -4.25 -2.791 -15.789 1 83.31 162 GLU B N 1
ATOM 4504 C CA . GLU B 1 162 ? -2.869 -2.938 -16.25 1 83.31 162 GLU B CA 1
ATOM 4505 C C . GLU B 1 162 ? -1.974 -3.473 -15.133 1 83.31 162 GLU B C 1
ATOM 4507 O O . GLU B 1 162 ? -1.161 -4.371 -15.367 1 83.31 162 GLU B O 1
ATOM 4512 N N . LYS B 1 163 ? -2.221 -3.061 -13.953 1 86.69 163 LYS B N 1
ATOM 4513 C CA . LYS B 1 163 ? -1.374 -3.398 -12.812 1 86.69 163 LYS B CA 1
ATOM 4514 C C . LYS B 1 163 ? -1.611 -4.836 -12.359 1 86.69 163 LYS B C 1
ATOM 4516 O O . LYS B 1 163 ? -0.88 -5.355 -11.508 1 86.69 163 LYS B O 1
ATOM 4521 N N . THR B 1 164 ? -2.525 -5.559 -12.984 1 85.75 164 THR B N 1
ATOM 4522 C CA . THR B 1 164 ? -2.791 -6.934 -12.578 1 85.75 164 THR B CA 1
ATOM 4523 C C . THR B 1 164 ? -2.592 -7.895 -13.742 1 85.75 164 THR B C 1
ATOM 4525 O O . THR B 1 164 ? -3.016 -9.047 -13.688 1 85.75 164 THR B O 1
ATOM 4528 N N . THR B 1 165 ? -1.998 -7.457 -14.797 1 86.75 165 THR B N 1
ATOM 4529 C CA . THR B 1 165 ? -1.636 -8.273 -15.945 1 86.75 165 THR B CA 1
ATOM 4530 C C . THR B 1 165 ? -0.238 -8.859 -15.773 1 86.75 165 THR B C 1
ATOM 4532 O O . THR B 1 165 ? 0.71 -8.141 -15.461 1 86.75 165 THR B O 1
ATOM 4535 N N . THR B 1 166 ? -0.136 -10.148 -15.961 1 88.94 166 THR B N 1
ATOM 4536 C CA . THR B 1 166 ? 1.127 -10.797 -15.617 1 88.94 166 THR B CA 1
ATOM 4537 C C . THR B 1 166 ? 1.696 -11.547 -16.812 1 88.94 166 THR B C 1
ATOM 4539 O O . THR B 1 166 ? 2.664 -12.297 -16.688 1 88.94 166 THR B O 1
ATOM 4542 N N . GLY B 1 167 ? 1.093 -11.453 -17.969 1 88.31 167 GLY B N 1
ATOM 4543 C CA . GLY B 1 167 ? 1.616 -12.023 -19.203 1 88.31 167 GLY B CA 1
ATOM 4544 C C . GLY B 1 167 ? 1.788 -11 -20.312 1 88.31 167 GLY B C 1
ATOM 4545 O O . GLY B 1 167 ? 1.299 -9.875 -20.203 1 88.31 167 GLY B O 1
ATOM 4546 N N . GLY B 1 168 ? 2.564 -11.438 -21.328 1 87 168 GLY B N 1
ATOM 4547 C CA . GLY B 1 168 ? 2.83 -10.523 -22.438 1 87 168 GLY B CA 1
ATOM 4548 C C . GLY B 1 168 ? 4.098 -9.719 -22.25 1 87 168 GLY B C 1
ATOM 4549 O O . GLY B 1 168 ? 4.898 -10 -21.344 1 87 168 GLY B O 1
ATOM 4550 N N . LEU B 1 169 ? 4.289 -8.797 -23.109 1 82.25 169 LEU B N 1
ATOM 4551 C CA . LEU B 1 169 ? 5.484 -7.961 -23.062 1 82.25 169 LEU B CA 1
ATOM 4552 C C . LEU B 1 169 ? 5.312 -6.82 -22.062 1 82.25 169 LEU B C 1
ATOM 4554 O O . LEU B 1 169 ? 6.207 -6.562 -21.266 1 82.25 169 LEU B O 1
ATOM 4558 N N . GLU B 1 170 ? 4.168 -6.23 -22.219 1 82.5 170 GLU B N 1
ATOM 4559 C CA . GLU B 1 170 ? 3.83 -5.09 -21.359 1 82.5 170 GLU B CA 1
ATOM 4560 C C . GLU B 1 170 ? 2.318 -4.895 -21.281 1 82.5 170 GLU B C 1
ATOM 4562 O O . GLU B 1 170 ? 1.57 -5.414 -22.109 1 82.5 170 GLU B O 1
ATOM 4567 N N . ALA B 1 171 ? 1.947 -4.344 -20.25 1 79.25 171 ALA B N 1
ATOM 4568 C CA . ALA B 1 171 ? 0.569 -3.885 -20.094 1 79.25 171 ALA B CA 1
ATOM 4569 C C . ALA B 1 171 ? 0.521 -2.387 -19.812 1 79.25 171 ALA B C 1
ATOM 4571 O O . ALA B 1 171 ? 0.921 -1.94 -18.734 1 79.25 171 ALA B O 1
ATOM 4572 N N . GLY B 1 172 ? 0.026 -1.737 -20.766 1 74.5 172 GLY B N 1
ATOM 4573 C CA . GLY B 1 172 ? 0.178 -0.295 -20.672 1 74.5 172 GLY B CA 1
ATOM 4574 C C . GLY B 1 172 ? 1.628 0.153 -20.656 1 74.5 172 GLY B C 1
ATOM 4575 O O . GLY B 1 172 ? 2.381 -0.131 -21.594 1 74.5 172 GLY B O 1
ATOM 4576 N N . SER B 1 173 ? 2.113 0.713 -19.625 1 78.75 173 SER B N 1
ATOM 4577 C CA . SER B 1 173 ? 3.49 1.176 -19.484 1 78.75 173 SER B CA 1
ATOM 4578 C C . SER B 1 173 ? 4.246 0.357 -18.438 1 78.75 173 SER B C 1
ATOM 4580 O O . SER B 1 173 ? 5.363 0.709 -18.047 1 78.75 173 SER B O 1
ATOM 4582 N N . ILE B 1 174 ? 3.607 -0.766 -18.203 1 88.5 174 ILE B N 1
ATOM 4583 C CA . ILE B 1 174 ? 4.227 -1.589 -17.172 1 88.5 174 ILE B CA 1
ATOM 4584 C C . ILE B 1 174 ? 4.879 -2.814 -17.812 1 88.5 174 ILE B C 1
ATOM 4586 O O . ILE B 1 174 ? 4.188 -3.695 -18.328 1 88.5 174 ILE B O 1
ATOM 4590 N N . PRO B 1 175 ? 6.191 -2.904 -17.766 1 93.88 175 PRO B N 1
ATOM 4591 C CA . PRO B 1 175 ? 6.852 -4.109 -18.281 1 93.88 175 PRO B CA 1
ATOM 4592 C C . PRO B 1 175 ? 6.516 -5.355 -17.469 1 93.88 175 PRO B C 1
ATOM 4594 O O . PRO B 1 175 ? 6.43 -5.289 -16.234 1 93.88 175 PRO B O 1
ATOM 4597 N N . VAL B 1 176 ? 6.289 -6.453 -18.141 1 94.56 176 VAL B N 1
ATOM 4598 C CA . VAL B 1 176 ? 5.961 -7.699 -17.469 1 94.56 176 VAL B CA 1
ATOM 4599 C C . VAL B 1 176 ? 7.246 -8.43 -17.078 1 94.56 176 VAL B C 1
ATOM 4601 O O . VAL B 1 176 ? 8.016 -8.852 -17.938 1 94.56 176 VAL B O 1
ATOM 4604 N N . LYS B 1 177 ? 7.395 -8.648 -15.836 1 95.62 177 LYS B N 1
ATOM 4605 C CA . LYS B 1 177 ? 8.633 -9.227 -15.32 1 95.62 177 LYS B CA 1
ATOM 4606 C C . LYS B 1 177 ? 8.516 -10.742 -15.195 1 95.62 177 LYS B C 1
ATOM 4608 O O . LYS B 1 177 ? 9.477 -11.414 -14.82 1 95.62 177 LYS B O 1
ATOM 4613 N N . PHE B 1 178 ? 7.371 -11.336 -15.57 1 96.62 178 PHE B N 1
ATOM 4614 C CA . PHE B 1 178 ? 7.074 -12.711 -15.195 1 96.62 178 PHE B CA 1
ATOM 4615 C C . PHE B 1 178 ? 7.289 -13.656 -16.359 1 96.62 178 PHE B C 1
ATOM 4617 O O . PHE B 1 178 ? 6.902 -13.352 -17.5 1 96.62 178 PHE B O 1
ATOM 4624 N N . GLY B 1 179 ? 7.926 -14.828 -16.047 1 96.81 179 GLY B N 1
ATOM 4625 C CA . GLY B 1 179 ? 7.902 -15.992 -16.922 1 96.81 179 GLY B CA 1
ATOM 4626 C C . GLY B 1 179 ? 9.062 -16.031 -17.891 1 96.81 179 GLY B C 1
ATOM 4627 O O . GLY B 1 179 ? 9.688 -15 -18.172 1 96.81 179 GLY B O 1
ATOM 4628 N N . ILE B 1 180 ? 9.344 -17.156 -18.406 1 97.38 180 ILE B N 1
ATOM 4629 C CA . ILE B 1 180 ? 10.367 -17.438 -19.406 1 97.38 180 ILE B CA 1
ATOM 4630 C C . ILE B 1 180 ? 9.727 -17.484 -20.797 1 97.38 180 ILE B C 1
ATOM 4632 O O . ILE B 1 180 ? 8.656 -18.062 -20.984 1 97.38 180 ILE B O 1
ATOM 4636 N N . SER B 1 181 ? 10.383 -16.844 -21.797 1 93.5 181 SER B N 1
ATOM 4637 C CA . SER B 1 181 ? 9.789 -16.781 -23.125 1 93.5 181 SER B CA 1
ATOM 4638 C C . SER B 1 181 ? 10.844 -16.906 -24.203 1 93.5 181 SER B C 1
ATOM 4640 O O . SER B 1 181 ? 12.039 -16.812 -23.938 1 93.5 181 SER B O 1
ATOM 4642 N N . GLY B 1 182 ? 10.344 -17.25 -25.328 1 90 182 GLY B N 1
ATOM 4643 C CA . GLY B 1 182 ? 11.18 -17.25 -26.516 1 90 182 GLY B CA 1
ATOM 4644 C C . GLY B 1 182 ? 12.352 -18.203 -26.438 1 90 182 GLY B C 1
ATOM 4645 O O . GLY B 1 182 ? 12.18 -19.375 -26.109 1 90 182 GLY B O 1
ATOM 4646 N N . LYS B 1 183 ? 13.508 -17.672 -26.734 1 89.62 183 LYS B N 1
ATOM 4647 C CA . LYS B 1 183 ? 14.727 -18.469 -26.781 1 89.62 183 LYS B CA 1
ATOM 4648 C C . LYS B 1 183 ? 15.148 -18.922 -25.391 1 89.62 183 LYS B C 1
ATOM 4650 O O . LYS B 1 183 ? 15.867 -19.906 -25.234 1 89.62 183 LYS B O 1
ATOM 4655 N N . ALA B 1 184 ? 14.648 -18.188 -24.469 1 95.56 184 ALA B N 1
ATOM 4656 C CA . ALA B 1 184 ? 15.016 -18.531 -23.109 1 95.56 184 ALA B CA 1
ATOM 4657 C C . ALA B 1 184 ? 14.422 -19.875 -22.703 1 95.56 184 ALA B C 1
ATOM 4659 O O . ALA B 1 184 ? 14.945 -20.547 -21.797 1 95.56 184 ALA B O 1
ATOM 4660 N N . ILE B 1 185 ? 13.359 -20.297 -23.359 1 97.25 185 ILE B N 1
ATOM 4661 C CA . ILE B 1 185 ? 12.758 -21.594 -23.078 1 97.25 185 ILE B CA 1
ATOM 4662 C C . ILE B 1 185 ? 13.742 -22.703 -23.406 1 97.25 185 ILE B C 1
ATOM 4664 O O . ILE B 1 185 ? 13.922 -23.641 -22.625 1 97.25 185 ILE B O 1
ATOM 4668 N N . ASP B 1 186 ? 14.383 -22.562 -24.547 1 96.94 186 ASP B N 1
ATOM 4669 C CA . ASP B 1 186 ? 15.391 -23.547 -24.938 1 96.94 186 ASP B CA 1
ATOM 4670 C C . ASP B 1 186 ? 16.531 -23.594 -23.938 1 96.94 186 ASP B C 1
ATOM 4672 O O . ASP B 1 186 ? 17.016 -24.672 -23.578 1 96.94 186 ASP B O 1
ATOM 4676 N N . ARG B 1 187 ? 16.922 -22.438 -23.531 1 97.38 187 ARG B N 1
ATOM 4677 C CA . ARG B 1 187 ? 17.984 -22.375 -22.531 1 97.38 187 ARG B CA 1
ATOM 4678 C C . ARG B 1 187 ? 17.562 -23.031 -21.219 1 97.38 187 ARG B C 1
ATOM 4680 O O . ARG B 1 187 ? 18.359 -23.688 -20.562 1 97.38 187 ARG B O 1
ATOM 4687 N N . ALA B 1 188 ? 16.359 -22.859 -20.844 1 98.38 188 ALA B N 1
ATOM 4688 C CA . ALA B 1 188 ? 15.828 -23.516 -19.641 1 98.38 188 ALA B CA 1
ATOM 4689 C C . ALA B 1 188 ? 15.875 -25.031 -19.781 1 98.38 188 ALA B C 1
ATOM 4691 O O . ALA B 1 188 ? 16.266 -25.734 -18.844 1 98.38 188 ALA B O 1
ATOM 4692 N N . PHE B 1 189 ? 15.5 -25.547 -20.969 1 98.25 189 PHE B N 1
ATOM 4693 C CA . PHE B 1 189 ? 15.562 -26.984 -21.219 1 98.25 189 PHE B CA 1
ATOM 4694 C C . PHE B 1 189 ? 16.984 -27.5 -21.078 1 98.25 189 PHE B C 1
ATOM 4696 O O . PHE B 1 189 ? 17.219 -28.531 -20.453 1 98.25 189 PHE B O 1
ATOM 4703 N N . ASP B 1 190 ? 17.922 -26.672 -21.641 1 98.25 190 ASP B N 1
ATOM 4704 C CA . ASP B 1 190 ? 19.328 -27.047 -21.531 1 98.25 190 ASP B CA 1
ATOM 4705 C C . ASP B 1 190 ? 19.766 -27.172 -20.078 1 98.25 190 ASP B C 1
ATOM 4707 O O . ASP B 1 190 ? 20.406 -28.141 -19.688 1 98.25 190 ASP B O 1
ATOM 4711 N N . LEU B 1 191 ? 19.391 -26.234 -19.297 1 98.06 191 LEU B N 1
ATOM 4712 C CA . LEU B 1 191 ? 19.797 -26.188 -17.891 1 98.06 191 LEU B CA 1
ATOM 4713 C C . LEU B 1 191 ? 19.188 -27.344 -17.109 1 98.06 191 LEU B C 1
ATOM 4715 O O . LEU B 1 191 ? 19.844 -27.922 -16.25 1 98.06 191 LEU B O 1
ATOM 4719 N N . ILE B 1 192 ? 17.953 -27.641 -17.375 1 98.06 192 ILE B N 1
ATOM 4720 C CA . ILE B 1 192 ? 17.281 -28.75 -16.703 1 98.06 192 ILE B CA 1
ATOM 4721 C C . ILE B 1 192 ? 18.031 -30.047 -16.984 1 98.06 192 ILE B C 1
ATOM 4723 O O . ILE B 1 192 ? 18.281 -30.844 -16.062 1 98.06 192 ILE B O 1
ATOM 4727 N N . GLU B 1 193 ? 18.438 -30.25 -18.219 1 97.12 193 GLU B N 1
ATOM 4728 C CA . GLU B 1 193 ? 19.203 -31.438 -18.594 1 97.12 193 GLU B CA 1
ATOM 4729 C C . GLU B 1 193 ? 20.578 -31.438 -17.938 1 97.12 193 GLU B C 1
ATOM 4731 O O . GLU B 1 193 ? 21 -32.438 -17.359 1 97.12 193 GLU B O 1
ATOM 4736 N N . GLU B 1 194 ? 21.234 -30.281 -18.047 1 97.56 194 GLU B N 1
ATOM 4737 C CA . GLU B 1 194 ? 22.578 -30.141 -17.5 1 97.56 194 GLU B CA 1
ATOM 4738 C C . GLU B 1 194 ? 22.609 -30.438 -16 1 97.56 194 GLU B C 1
ATOM 4740 O O . GLU B 1 194 ? 23.578 -31 -15.484 1 97.56 194 GLU B O 1
ATOM 4745 N N . LYS B 1 195 ? 21.562 -30.125 -15.312 1 97.75 195 LYS B N 1
ATOM 4746 C CA . LYS B 1 195 ? 21.531 -30.234 -13.859 1 97.75 195 LYS B CA 1
ATOM 4747 C C . LYS B 1 195 ? 20.922 -31.547 -13.414 1 97.75 195 LYS B C 1
ATOM 4749 O O . LYS B 1 195 ? 20.922 -31.875 -12.227 1 97.75 195 LYS B O 1
ATOM 4754 N N . GLY B 1 196 ? 20.359 -32.25 -14.312 1 97.38 196 GLY B N 1
ATOM 4755 C CA . GLY B 1 196 ? 19.766 -33.562 -14.016 1 97.38 196 GLY B CA 1
ATOM 4756 C C . GLY B 1 196 ? 18.375 -33.438 -13.406 1 97.38 196 GLY B C 1
ATOM 4757 O O . GLY B 1 196 ? 17.953 -34.344 -12.664 1 97.38 196 GLY B O 1
ATOM 4758 N N . PHE B 1 197 ? 17.703 -32.344 -13.633 1 97.88 197 PHE B N 1
ATOM 4759 C CA . PHE B 1 197 ? 16.344 -32.188 -13.148 1 97.88 197 PHE B CA 1
ATOM 4760 C C . PHE B 1 197 ? 15.352 -32.844 -14.086 1 97.88 197 PHE B C 1
ATOM 4762 O O . PHE B 1 197 ? 15.719 -33.312 -15.164 1 97.88 197 PHE B O 1
ATOM 4769 N N . GLU B 1 198 ? 14.164 -33.062 -13.625 1 97.44 198 GLU B N 1
ATOM 4770 C CA . GLU B 1 198 ? 13.047 -33.531 -14.43 1 97.44 198 GLU B CA 1
ATOM 4771 C C . GLU B 1 198 ? 11.992 -32.469 -14.625 1 97.44 198 GLU B C 1
ATOM 4773 O O . GLU B 1 198 ? 11.391 -31.984 -13.656 1 97.44 198 GLU B O 1
ATOM 4778 N N . LEU B 1 199 ? 11.781 -32.094 -15.875 1 98.19 199 LEU B N 1
ATOM 4779 C CA . LEU B 1 199 ? 10.703 -31.141 -16.141 1 98.19 199 LEU B CA 1
ATOM 4780 C C . LEU B 1 199 ? 9.344 -31.781 -15.93 1 98.19 199 LEU B C 1
ATOM 4782 O O . LEU B 1 199 ? 8.906 -32.594 -16.75 1 98.19 199 LEU B O 1
ATOM 4786 N N . HIS B 1 200 ? 8.734 -31.359 -14.898 1 97.62 200 HIS B N 1
ATOM 4787 C CA . HIS B 1 200 ? 7.512 -32.031 -14.461 1 97.62 200 HIS B CA 1
ATOM 4788 C C . HIS B 1 200 ? 6.277 -31.203 -14.781 1 97.62 200 HIS B C 1
ATOM 4790 O O . HIS B 1 200 ? 5.207 -31.75 -15.047 1 97.62 200 HIS B O 1
ATOM 4796 N N . CYS B 1 201 ? 6.414 -29.906 -14.773 1 98.5 201 CYS B N 1
ATOM 4797 C CA . CYS B 1 201 ? 5.246 -29.031 -14.836 1 98.5 201 CYS B CA 1
ATOM 4798 C C . CYS B 1 201 ? 5.52 -27.828 -15.727 1 98.5 201 CYS B C 1
ATOM 4800 O O . CYS B 1 201 ? 6.609 -27.25 -15.688 1 98.5 201 CYS B O 1
ATOM 4802 N N . LEU B 1 202 ? 4.539 -27.5 -16.578 1 98.56 202 LEU B N 1
ATOM 4803 C CA . LEU B 1 202 ? 4.504 -26.219 -17.266 1 98.56 202 LEU B CA 1
ATOM 4804 C C . LEU B 1 202 ? 3.361 -25.359 -16.75 1 98.56 202 LEU B C 1
ATOM 4806 O O . LEU B 1 202 ? 2.207 -25.781 -16.734 1 98.56 202 LEU B O 1
ATOM 4810 N N . HIS B 1 203 ? 3.771 -24.141 -16.328 1 98.31 203 HIS B N 1
ATOM 4811 C CA . HIS B 1 203 ? 2.879 -23.203 -15.664 1 98.31 203 HIS B CA 1
ATOM 4812 C C . HIS B 1 203 ? 2.785 -21.891 -16.438 1 98.31 203 HIS B C 1
ATOM 4814 O O . HIS B 1 203 ? 3.768 -21.453 -17.031 1 98.31 203 HIS B O 1
ATOM 4820 N N . HIS B 1 204 ? 1.559 -21.297 -16.469 1 97.5 204 HIS B N 1
ATOM 4821 C CA . HIS B 1 204 ? 1.462 -19.891 -16.844 1 97.5 204 HIS B CA 1
ATOM 4822 C C . HIS B 1 204 ? 0.465 -19.156 -15.961 1 97.5 204 HIS B C 1
ATOM 4824 O O . HIS B 1 204 ? -0.354 -19.781 -15.281 1 97.5 204 HIS B O 1
ATOM 4830 N N . HIS B 1 205 ? 0.591 -17.922 -15.836 1 96.75 205 HIS B N 1
ATOM 4831 C CA . HIS B 1 205 ? -0.325 -17 -15.188 1 96.75 205 HIS B CA 1
ATOM 4832 C C . HIS B 1 205 ? -0.469 -15.711 -15.992 1 96.75 205 HIS B C 1
ATOM 4834 O O . HIS B 1 205 ? 0.481 -14.93 -16.109 1 96.75 205 HIS B O 1
ATOM 4840 N N . VAL B 1 206 ? -1.656 -15.43 -16.438 1 95.12 206 VAL B N 1
ATOM 4841 C CA . VAL B 1 206 ? -1.794 -14.422 -17.484 1 95.12 206 VAL B CA 1
ATOM 4842 C C . VAL B 1 206 ? -2.287 -13.109 -16.859 1 95.12 206 VAL B C 1
ATOM 4844 O O . VAL B 1 206 ? -2.289 -12.07 -17.531 1 95.12 206 VAL B O 1
ATOM 4847 N N . GLY B 1 207 ? -2.762 -13.172 -15.656 1 94.69 207 GLY B N 1
ATOM 4848 C CA . GLY B 1 207 ? -3.258 -11.992 -14.953 1 94.69 207 GLY B CA 1
ATOM 4849 C C . GLY B 1 207 ? -4.336 -12.32 -13.938 1 94.69 207 GLY B C 1
ATOM 4850 O O . GLY B 1 207 ? -4.535 -13.484 -13.586 1 94.69 207 GLY B O 1
ATOM 4851 N N . SER B 1 208 ? -5.043 -11.164 -13.477 1 93.75 208 SER B N 1
ATOM 4852 C CA . SER B 1 208 ? -5.938 -11.383 -12.344 1 93.75 208 SER B CA 1
ATOM 4853 C C . SER B 1 208 ? -7.336 -10.844 -12.633 1 93.75 208 SER B C 1
ATOM 4855 O O . SER B 1 208 ? -7.488 -9.852 -13.352 1 93.75 208 SER B O 1
ATOM 4857 N N . ASP B 1 209 ? -8.305 -11.477 -12.086 1 94.69 209 ASP B N 1
ATOM 4858 C CA . ASP B 1 209 ? -9.688 -11.047 -11.922 1 94.69 209 ASP B CA 1
ATOM 4859 C C . ASP B 1 209 ? -10.328 -10.734 -13.273 1 94.69 209 ASP B C 1
ATOM 4861 O O . ASP B 1 209 ? -10.992 -9.703 -13.43 1 94.69 209 ASP B O 1
ATOM 4865 N N . TRP B 1 210 ? -10.008 -11.57 -14.195 1 90.94 210 TRP B N 1
ATOM 4866 C CA . TRP B 1 210 ? -10.609 -11.367 -15.508 1 90.94 210 TRP B CA 1
ATOM 4867 C C . TRP B 1 210 ? -11.938 -12.102 -15.617 1 90.94 210 TRP B C 1
ATOM 4869 O O . TRP B 1 210 ? -12.102 -13.188 -15.062 1 90.94 210 TRP B O 1
ATOM 4879 N N . VAL B 1 211 ? -12.883 -11.438 -16.219 1 91.94 211 VAL B N 1
ATOM 4880 C CA . VAL B 1 211 ? -14.234 -11.938 -16.453 1 91.94 211 VAL B CA 1
ATOM 4881 C C . VAL B 1 211 ? -14.703 -11.539 -17.859 1 91.94 211 VAL B C 1
ATOM 4883 O O . VAL B 1 211 ? -13.984 -10.844 -18.578 1 91.94 211 VAL B O 1
ATOM 4886 N N . GLY B 1 212 ? -15.781 -12.07 -18.25 1 90.69 212 GLY B N 1
ATOM 4887 C CA . GLY B 1 212 ? -16.484 -11.633 -19.438 1 90.69 212 GLY B CA 1
ATOM 4888 C C . GLY B 1 212 ? -15.695 -11.867 -20.719 1 90.69 212 GLY B C 1
ATOM 4889 O O . GLY B 1 212 ? -15.195 -12.969 -20.953 1 90.69 212 GLY B O 1
ATOM 4890 N N . GLU B 1 213 ? -15.57 -10.789 -21.484 1 83.69 213 GLU B N 1
ATOM 4891 C CA . GLU B 1 213 ? -15.008 -10.883 -22.828 1 83.69 213 GLU B CA 1
ATOM 4892 C C . GLU B 1 213 ? -13.508 -11.164 -22.766 1 83.69 213 GLU B C 1
ATOM 4894 O O . GLU B 1 213 ? -12.922 -11.625 -23.75 1 83.69 213 GLU B O 1
ATOM 4899 N N . LYS B 1 214 ? -12.969 -10.961 -21.672 1 85.88 214 LYS B N 1
ATOM 4900 C CA . LYS B 1 214 ? -11.531 -11.172 -21.531 1 85.88 214 LYS B CA 1
ATOM 4901 C C . LYS B 1 214 ? -11.188 -12.664 -21.531 1 85.88 214 LYS B C 1
ATOM 4903 O O . LYS B 1 214 ? -10.047 -13.047 -21.797 1 85.88 214 LYS B O 1
ATOM 4908 N N . ILE B 1 215 ? -12.109 -13.492 -21.266 1 90.44 215 ILE B N 1
ATOM 4909 C CA . ILE B 1 215 ? -11.906 -14.93 -21.125 1 90.44 215 ILE B CA 1
ATOM 4910 C C . ILE B 1 215 ? -11.43 -15.523 -22.453 1 90.44 215 ILE B C 1
ATOM 4912 O O . ILE B 1 215 ? -10.594 -16.438 -22.469 1 90.44 215 ILE B O 1
ATOM 4916 N N . GLY B 1 216 ? -11.875 -14.977 -23.5 1 91.69 216 GLY B N 1
ATOM 4917 C CA . GLY B 1 216 ? -11.492 -15.484 -24.812 1 91.69 216 GLY B CA 1
ATOM 4918 C C . GLY B 1 216 ? -10 -15.43 -25.062 1 91.69 216 GLY B C 1
ATOM 4919 O O . GLY B 1 216 ? -9.438 -16.312 -25.703 1 91.69 216 GLY B O 1
ATOM 4920 N N . ARG B 1 217 ? -9.344 -14.469 -24.516 1 93 217 ARG B N 1
ATOM 4921 C CA . ARG B 1 217 ? -7.914 -14.258 -24.719 1 93 217 ARG B CA 1
ATOM 4922 C C . ARG B 1 217 ? -7.102 -15.336 -24 1 93 217 ARG B C 1
ATOM 4924 O O . ARG B 1 217 ? -5.98 -15.648 -24.406 1 93 217 ARG B O 1
ATOM 4931 N N . TYR B 1 218 ? -7.711 -15.883 -23.078 1 96.31 218 TYR B N 1
ATOM 4932 C CA . TYR B 1 218 ? -7.016 -16.906 -22.312 1 96.31 218 TYR B CA 1
ATOM 4933 C C . TYR B 1 218 ? -6.656 -18.094 -23.203 1 96.31 218 TYR B C 1
ATOM 4935 O O . TYR B 1 218 ? -5.59 -18.688 -23.047 1 96.31 218 TYR B O 1
ATOM 4943 N N . PHE B 1 219 ? -7.465 -18.406 -24.109 1 97.19 219 PHE B N 1
ATOM 4944 C CA . PHE B 1 219 ? -7.27 -19.625 -24.891 1 97.19 219 PHE B CA 1
ATOM 4945 C C . PHE B 1 219 ? -6.133 -19.469 -25.891 1 97.19 219 PHE B C 1
ATOM 4947 O O . PHE B 1 219 ? -5.473 -20.438 -26.25 1 97.19 219 PHE B O 1
ATOM 4954 N N . GLN B 1 220 ? -5.867 -18.25 -26.234 1 96.75 220 GLN B N 1
ATOM 4955 C CA . GLN B 1 220 ? -4.645 -18.031 -27 1 96.75 220 GLN B CA 1
ATOM 4956 C C . GLN B 1 220 ? -3.408 -18.312 -26.156 1 96.75 220 GLN B C 1
ATOM 4958 O O . GLN B 1 220 ? -2.445 -18.922 -26.656 1 96.75 220 GLN B O 1
ATOM 4963 N N . ALA B 1 221 ? -3.432 -17.891 -24.938 1 96.94 221 ALA B N 1
ATOM 4964 C CA . ALA B 1 221 ? -2.338 -18.172 -24.016 1 96.94 221 ALA B CA 1
ATOM 4965 C C . ALA B 1 221 ? -2.178 -19.688 -23.797 1 96.94 221 ALA B C 1
ATOM 4967 O O . ALA B 1 221 ? -1.059 -20.203 -23.766 1 96.94 221 ALA B O 1
ATOM 4968 N N . LEU B 1 222 ? -3.316 -20.344 -23.672 1 97.94 222 LEU B N 1
ATOM 4969 C CA . LEU B 1 222 ? -3.295 -21.797 -23.484 1 97.94 222 LEU B CA 1
ATOM 4970 C C . LEU B 1 222 ? -2.672 -22.5 -24.688 1 97.94 222 LEU B C 1
ATOM 4972 O O . LEU B 1 222 ? -1.825 -23.375 -24.516 1 97.94 222 LEU B O 1
ATOM 4976 N N . ASP B 1 223 ? -3.051 -22.047 -25.844 1 98.12 223 ASP B N 1
ATOM 4977 C CA . ASP B 1 223 ? -2.475 -22.625 -27.062 1 98.12 223 ASP B CA 1
ATOM 4978 C C . ASP B 1 223 ? -0.956 -22.469 -27.078 1 98.12 223 ASP B C 1
ATOM 4980 O O . ASP B 1 223 ? -0.23 -23.406 -27.406 1 98.12 223 ASP B O 1
ATOM 4984 N N . ASN B 1 224 ? -0.568 -21.312 -26.719 1 97.81 224 ASN B N 1
ATOM 4985 C CA . ASN B 1 224 ? 0.866 -21.047 -26.703 1 97.81 224 ASN B CA 1
ATOM 4986 C C . ASN B 1 224 ? 1.586 -21.906 -25.672 1 97.81 224 ASN B C 1
ATOM 4988 O O . ASN B 1 224 ? 2.705 -22.375 -25.906 1 97.81 224 ASN B O 1
ATOM 4992 N N . LEU B 1 225 ? 0.967 -22.109 -24.531 1 98.19 225 LEU B N 1
ATOM 4993 C CA . LEU B 1 225 ? 1.54 -22.969 -23.5 1 98.19 225 LEU B CA 1
ATOM 4994 C C . LEU B 1 225 ? 1.639 -24.422 -23.984 1 98.19 225 LEU B C 1
ATOM 4996 O O . LEU B 1 225 ? 2.643 -25.094 -23.75 1 98.19 225 LEU B O 1
ATOM 5000 N N . LEU B 1 226 ? 0.601 -24.891 -24.688 1 98.12 226 LEU B N 1
ATOM 5001 C CA . LEU B 1 226 ? 0.557 -26.266 -25.188 1 98.12 226 LEU B CA 1
ATOM 5002 C C . LEU B 1 226 ? 1.584 -26.484 -26.281 1 98.12 226 LEU B C 1
ATOM 5004 O O . LEU B 1 226 ? 2.145 -27.562 -26.406 1 98.12 226 LEU B O 1
ATOM 5008 N N . LYS B 1 227 ? 1.878 -25.438 -27.016 1 98 227 LYS B N 1
ATOM 5009 C CA . LYS B 1 227 ? 2.969 -25.531 -27.984 1 98 227 LYS B CA 1
ATOM 5010 C C . LYS B 1 227 ? 4.309 -25.75 -27.281 1 98 227 LYS B C 1
ATOM 5012 O O . LYS B 1 227 ? 5.164 -26.469 -27.781 1 98 227 LYS B O 1
ATOM 5017 N N . VAL B 1 228 ? 4.48 -25.094 -26.156 1 97.88 228 VAL B N 1
ATOM 5018 C CA . VAL B 1 228 ? 5.688 -25.297 -25.375 1 97.88 228 VAL B CA 1
ATOM 5019 C C . VAL B 1 228 ? 5.703 -26.719 -24.828 1 97.88 228 VAL B C 1
ATOM 5021 O O . VAL B 1 228 ? 6.758 -27.359 -24.766 1 97.88 228 VAL B O 1
ATOM 5024 N N . ALA B 1 229 ? 4.535 -27.219 -24.453 1 97.69 229 ALA B N 1
ATOM 5025 C CA . ALA B 1 229 ? 4.434 -28.594 -23.969 1 97.69 229 ALA B CA 1
ATOM 5026 C C . ALA B 1 229 ? 4.848 -29.578 -25.062 1 97.69 229 ALA B C 1
ATOM 5028 O O . ALA B 1 229 ? 5.523 -30.562 -24.781 1 97.69 229 ALA B O 1
ATOM 5029 N N . GLU B 1 230 ? 4.457 -29.281 -26.266 1 97.19 230 GLU B N 1
ATOM 5030 C CA . GLU B 1 230 ? 4.871 -30.125 -27.391 1 97.19 230 GLU B CA 1
ATOM 5031 C C . GLU B 1 230 ? 6.391 -30.141 -27.531 1 97.19 230 GLU B C 1
ATOM 5033 O O . GLU B 1 230 ? 6.984 -31.203 -27.734 1 97.19 230 GLU B O 1
ATOM 5038 N N . LYS B 1 231 ? 6.918 -28.984 -27.422 1 96.81 231 LYS B N 1
ATOM 5039 C CA . LYS B 1 231 ? 8.375 -28.875 -27.5 1 96.81 231 LYS B CA 1
ATOM 5040 C C . LYS B 1 231 ? 9.047 -29.672 -26.391 1 96.81 231 LYS B C 1
ATOM 5042 O O . LYS B 1 231 ? 10.07 -30.328 -26.609 1 96.81 231 LYS B O 1
ATOM 5047 N N . ALA B 1 232 ? 8.516 -29.547 -25.219 1 97.31 232 ALA B N 1
ATOM 5048 C CA . ALA B 1 232 ? 9.055 -30.266 -24.062 1 97.31 232 ALA B CA 1
ATOM 5049 C C . ALA B 1 232 ? 8.961 -31.766 -24.25 1 97.31 232 ALA B C 1
ATOM 5051 O O . ALA B 1 232 ? 9.875 -32.5 -23.891 1 97.31 232 ALA B O 1
ATOM 5052 N N . GLU B 1 233 ? 7.832 -32.219 -24.75 1 95.06 233 GLU B N 1
ATOM 5053 C CA . GLU B 1 233 ? 7.641 -33.656 -25.016 1 95.06 233 GLU B CA 1
ATOM 5054 C C . GLU B 1 233 ? 8.688 -34.156 -26 1 95.06 233 GLU B C 1
ATOM 5056 O O . GLU B 1 233 ? 9.234 -35.25 -25.812 1 95.06 233 GLU B O 1
ATOM 5061 N N . ALA B 1 234 ? 8.914 -33.406 -26.984 1 94.56 234 ALA B N 1
ATOM 5062 C CA . ALA B 1 234 ? 9.906 -33.781 -27.984 1 94.56 234 ALA B CA 1
ATOM 5063 C C . ALA B 1 234 ? 11.305 -33.844 -27.375 1 94.56 234 ALA B C 1
ATOM 5065 O O . ALA B 1 234 ? 12.109 -34.719 -27.75 1 94.56 234 ALA B O 1
ATOM 5066 N N . ARG B 1 235 ? 11.539 -33 -26.469 1 95.06 235 ARG B N 1
ATOM 5067 C CA . ARG B 1 235 ? 12.867 -32.875 -25.875 1 95.06 235 ARG B CA 1
ATOM 5068 C C . ARG B 1 235 ? 13.086 -33.906 -24.781 1 95.06 235 ARG B C 1
ATOM 5070 O O . ARG B 1 235 ? 14.156 -34.5 -24.688 1 95.06 235 ARG B O 1
ATOM 5077 N N . PHE B 1 236 ? 12.055 -34.094 -23.953 1 94.38 236 PHE B N 1
ATOM 5078 C CA . PHE B 1 236 ? 12.25 -34.812 -22.703 1 94.38 236 PHE B CA 1
ATOM 5079 C C . PHE B 1 236 ? 11.5 -36.156 -22.734 1 94.38 236 PHE B C 1
ATOM 5081 O O . PHE B 1 236 ? 11.586 -36.938 -21.797 1 94.38 236 PHE B O 1
ATOM 5088 N N . GLY B 1 237 ? 10.773 -36.562 -23.734 1 88 237 GLY B N 1
ATOM 5089 C CA . GLY B 1 237 ? 10.141 -37.844 -23.906 1 88 237 GLY B CA 1
ATOM 5090 C C . GLY B 1 237 ? 8.977 -38.062 -22.969 1 88 237 GLY B C 1
ATOM 5091 O O . GLY B 1 237 ? 8.844 -39.156 -22.391 1 88 237 GLY B O 1
ATOM 5092 N N . GLY B 1 238 ? 8.266 -37.125 -22.641 1 82.69 238 GLY B N 1
ATOM 5093 C CA . GLY B 1 238 ? 7.047 -37.281 -21.859 1 82.69 238 GLY B CA 1
ATOM 5094 C C . GLY B 1 238 ? 7.242 -37.031 -20.375 1 82.69 238 GLY B C 1
ATOM 5095 O O . GLY B 1 238 ? 6.512 -37.562 -19.547 1 82.69 238 GLY B O 1
ATOM 5096 N N . SER B 1 239 ? 8.086 -36.25 -20.016 1 85 239 SER B N 1
ATOM 5097 C CA . SER B 1 239 ? 8.383 -35.938 -18.609 1 85 239 SER B CA 1
ATOM 5098 C C . SER B 1 239 ? 7.383 -34.938 -18.031 1 85 239 SER B C 1
ATOM 5100 O O . SER B 1 239 ? 7.117 -34.969 -16.828 1 85 239 SER B O 1
ATOM 5102 N N . VAL B 1 240 ? 6.77 -34.219 -18.844 1 94 240 VAL B N 1
ATOM 5103 C CA . VAL B 1 240 ? 5.766 -33.281 -18.359 1 94 240 VAL B CA 1
ATOM 5104 C C . VAL B 1 240 ? 4.488 -34.031 -17.984 1 94 240 VAL B C 1
ATOM 5106 O O . VAL B 1 240 ? 3.859 -34.656 -18.844 1 94 240 VAL B O 1
ATOM 5109 N N . GLU B 1 241 ? 4.141 -33.938 -16.734 1 95.69 241 GLU B N 1
ATOM 5110 C CA . GLU B 1 241 ? 2.977 -34.688 -16.25 1 95.69 241 GLU B CA 1
ATOM 5111 C C . GLU B 1 241 ? 1.862 -33.719 -15.828 1 95.69 241 GLU B C 1
ATOM 5113 O O . GLU B 1 241 ? 0.717 -34.125 -15.648 1 95.69 241 GLU B O 1
ATOM 5118 N N . VAL B 1 242 ? 2.234 -32.469 -15.742 1 97.81 242 VAL B N 1
ATOM 5119 C CA . VAL B 1 242 ? 1.279 -31.531 -15.18 1 97.81 242 VAL B CA 1
ATOM 5120 C C . VAL B 1 242 ? 1.245 -30.266 -16.031 1 97.81 242 VAL B C 1
ATOM 5122 O O . VAL B 1 242 ? 2.293 -29.734 -16.406 1 97.81 242 VAL B O 1
ATOM 5125 N N . ILE B 1 243 ? 0.089 -29.828 -16.391 1 98.38 243 ILE B N 1
ATOM 5126 C CA . ILE B 1 243 ? -0.14 -28.484 -16.891 1 98.38 243 ILE B CA 1
ATOM 5127 C C . ILE B 1 243 ? -0.826 -27.641 -15.812 1 98.38 243 ILE B C 1
ATOM 5129 O O . ILE B 1 243 ? -1.938 -27.953 -15.383 1 98.38 243 ILE B O 1
ATOM 5133 N N . ASP B 1 244 ? -0.119 -26.641 -15.367 1 98.75 244 ASP B N 1
ATOM 5134 C CA . ASP B 1 244 ? -0.678 -25.703 -14.398 1 98.75 244 ASP B CA 1
ATOM 5135 C C . ASP B 1 244 ? -1.293 -24.5 -15.094 1 98.75 244 ASP B C 1
ATOM 5137 O O . ASP B 1 244 ? -0.574 -23.656 -15.648 1 98.75 244 ASP B O 1
ATOM 5141 N N . LEU B 1 245 ? -2.568 -24.406 -14.953 1 98.25 245 LEU B N 1
ATOM 5142 C CA . LEU B 1 245 ? -3.352 -23.438 -15.703 1 98.25 245 LEU B CA 1
ATOM 5143 C C . LEU B 1 245 ? -3.324 -22.078 -15.008 1 98.25 245 LEU B C 1
ATOM 5145 O O . LEU B 1 245 ? -3.93 -21.109 -15.492 1 98.25 245 LEU B O 1
ATOM 5149 N N . GLY B 1 246 ? -2.666 -21.969 -13.922 1 97.69 246 GLY B N 1
ATOM 5150 C CA . GLY B 1 246 ? -2.557 -20.719 -13.203 1 97.69 246 GLY B CA 1
ATOM 5151 C C . GLY B 1 246 ? -3.863 -20.281 -12.57 1 97.69 246 GLY B C 1
ATOM 5152 O O . GLY B 1 246 ? -4.684 -21.109 -12.18 1 97.69 246 GLY B O 1
ATOM 5153 N N . GLY B 1 247 ? -3.859 -18.984 -12.234 1 97 247 GLY B N 1
ATOM 5154 C CA . GLY B 1 247 ? -5.035 -18.375 -11.633 1 97 247 GLY B CA 1
ATOM 5155 C C . GLY B 1 247 ? -5.562 -17.188 -12.43 1 97 247 GLY B C 1
ATOM 5156 O O . GLY B 1 247 ? -5.488 -17.188 -13.664 1 97 247 GLY B O 1
ATOM 5157 N N . GLY B 1 248 ? -6.273 -16.375 -11.688 1 95.94 248 GLY B N 1
ATOM 5158 C CA . GLY B 1 248 ? -6.754 -15.133 -12.266 1 95.94 248 GLY B CA 1
ATOM 5159 C C . GLY B 1 248 ? -8.25 -15.125 -12.508 1 95.94 248 GLY B C 1
ATOM 5160 O O . GLY B 1 248 ? -8.82 -14.102 -12.891 1 95.94 248 GLY B O 1
ATOM 5161 N N . TYR B 1 249 ? -8.914 -16.219 -12.188 1 97.44 249 TYR B N 1
ATOM 5162 C CA . TYR B 1 249 ? -10.359 -16.297 -12.352 1 97.44 249 TYR B CA 1
ATOM 5163 C C . TYR B 1 249 ? -11.062 -15.242 -11.516 1 97.44 249 TYR B C 1
ATOM 5165 O O . TYR B 1 249 ? -10.812 -15.125 -10.312 1 97.44 249 TYR B O 1
ATOM 5173 N N . GLY B 1 250 ? -11.938 -14.492 -12.148 1 96.81 250 GLY B N 1
ATOM 5174 C CA . GLY B 1 250 ? -12.461 -13.312 -11.484 1 96.81 250 GLY B CA 1
ATOM 5175 C C . GLY B 1 250 ? -13.859 -13.516 -10.922 1 96.81 250 GLY B C 1
ATOM 5176 O O . GLY B 1 250 ? -14.375 -14.633 -10.93 1 96.81 250 GLY B O 1
ATOM 5177 N N . VAL B 1 251 ? -14.375 -12.5 -10.32 1 96.94 251 VAL B N 1
ATOM 5178 C CA . VAL B 1 251 ? -15.734 -12.414 -9.797 1 96.94 251 VAL B CA 1
ATOM 5179 C C . VAL B 1 251 ? -16.375 -11.094 -10.242 1 96.94 251 VAL B C 1
ATOM 5181 O O . VAL B 1 251 ? -15.672 -10.133 -10.562 1 96.94 251 VAL B O 1
ATOM 5184 N N . PRO B 1 252 ? -17.688 -11.07 -10.297 1 96.12 252 PRO B N 1
ATOM 5185 C CA . PRO B 1 252 ? -18.312 -9.781 -10.609 1 96.12 252 PRO B CA 1
ATOM 5186 C C . PRO B 1 252 ? -18.125 -8.75 -9.5 1 96.12 252 PRO B C 1
ATOM 5188 O O . PRO B 1 252 ? -18.188 -9.094 -8.32 1 96.12 252 PRO B O 1
ATOM 5191 N N . HIS B 1 253 ? -17.953 -7.512 -9.922 1 95.12 253 HIS B N 1
ATOM 5192 C CA . HIS B 1 253 ? -17.844 -6.418 -8.961 1 95.12 253 HIS B CA 1
ATOM 5193 C C . HIS B 1 253 ? -19.031 -5.461 -9.07 1 95.12 253 HIS B C 1
ATOM 5195 O O . HIS B 1 253 ? -19.188 -4.562 -8.234 1 95.12 253 HIS B O 1
ATOM 5201 N N . SER B 1 254 ? -19.797 -5.668 -10.07 1 94 254 SER B N 1
ATOM 5202 C CA . SER B 1 254 ? -20.984 -4.836 -10.281 1 94 254 SER B CA 1
ATOM 5203 C C . SER B 1 254 ? -22.109 -5.641 -10.898 1 94 254 SER B C 1
ATOM 5205 O O . SER B 1 254 ? -21.922 -6.785 -11.312 1 94 254 SER B O 1
ATOM 5207 N N . ALA B 1 255 ? -23.266 -5 -11.039 1 93.38 255 ALA B N 1
ATOM 5208 C CA . ALA B 1 255 ? -24.453 -5.648 -11.586 1 93.38 255 ALA B CA 1
ATOM 5209 C C . ALA B 1 255 ? -24.281 -5.945 -13.07 1 93.38 255 ALA B C 1
ATOM 5211 O O . ALA B 1 255 ? -24.953 -6.836 -13.617 1 93.38 255 ALA B O 1
ATOM 5212 N N . GLU B 1 256 ? -23.391 -5.316 -13.656 1 93.69 256 GLU B N 1
ATOM 5213 C CA . GLU B 1 256 ? -23.219 -5.434 -15.102 1 93.69 256 GLU B CA 1
ATOM 5214 C C . GLU B 1 256 ? -22.297 -6.594 -15.453 1 93.69 256 GLU B C 1
ATOM 5216 O O . GLU B 1 256 ? -22.219 -7.008 -16.609 1 93.69 256 GLU B O 1
ATOM 5221 N N . GLU B 1 257 ? -21.641 -7.129 -14.492 1 94.12 257 GLU B N 1
ATOM 5222 C CA . GLU B 1 257 ? -20.688 -8.219 -14.75 1 94.12 257 GLU B CA 1
ATOM 5223 C C . GLU B 1 257 ? -21.312 -9.57 -14.438 1 94.12 257 GLU B C 1
ATOM 5225 O O . GLU B 1 257 ? -22.062 -9.711 -13.461 1 94.12 257 GLU B O 1
ATOM 5230 N N . GLU B 1 258 ? -20.969 -10.484 -15.266 1 92.81 258 GLU B N 1
ATOM 5231 C CA . GLU B 1 258 ? -21.5 -11.836 -15.086 1 92.81 258 GLU B CA 1
ATOM 5232 C C . GLU B 1 258 ? -20.531 -12.688 -14.266 1 92.81 258 GLU B C 1
ATOM 5234 O O . GLU B 1 258 ? -19.328 -12.406 -14.211 1 92.81 258 GLU B O 1
ATOM 5239 N N . GLU B 1 259 ? -21.141 -13.648 -13.695 1 95 259 GLU B N 1
ATOM 5240 C CA . GLU B 1 259 ? -20.328 -14.625 -12.977 1 95 259 GLU B CA 1
ATOM 5241 C C . GLU B 1 259 ? -19.359 -15.336 -13.922 1 95 259 GLU B C 1
ATOM 5243 O O . GLU B 1 259 ? -19.656 -15.523 -15.102 1 95 259 GLU B O 1
ATOM 5248 N N . PHE B 1 260 ? -18.234 -15.68 -13.414 1 96.56 260 PHE B N 1
ATOM 5249 C CA . PHE B 1 260 ? -17.281 -16.469 -14.18 1 96.56 260 PHE B CA 1
ATOM 5250 C C . PHE B 1 260 ? -17.891 -17.797 -14.594 1 96.56 260 PHE B C 1
ATOM 5252 O O . PHE B 1 260 ? -18.406 -18.547 -13.75 1 96.56 260 PHE B O 1
ATOM 5259 N N . PRO B 1 261 ? -17.844 -18.141 -15.859 1 97.25 261 PRO B N 1
ATOM 5260 C CA . PRO B 1 261 ? -18.422 -19.406 -16.328 1 97.25 261 PRO B CA 1
ATOM 5261 C C . PRO B 1 261 ? -17.484 -20.594 -16.125 1 97.25 261 PRO B C 1
ATOM 5263 O O . PRO B 1 261 ? -16.891 -21.094 -17.094 1 97.25 261 PRO B O 1
ATOM 5266 N N . VAL B 1 262 ? -17.484 -21.125 -14.961 1 97.56 262 VAL B N 1
ATOM 5267 C CA . VAL B 1 262 ? -16.453 -22.047 -14.516 1 97.56 262 VAL B CA 1
ATOM 5268 C C . VAL B 1 262 ? -16.516 -23.344 -15.344 1 97.56 262 VAL B C 1
ATOM 5270 O O . VAL B 1 262 ? -15.492 -23.797 -15.859 1 97.56 262 VAL B O 1
ATOM 5273 N N . TYR B 1 263 ? -17.672 -23.922 -15.523 1 97.69 263 TYR B N 1
ATOM 5274 C CA . TYR B 1 263 ? -17.781 -25.172 -16.25 1 97.69 263 TYR B CA 1
ATOM 5275 C C . TYR B 1 263 ? -17.438 -24.984 -17.719 1 97.69 2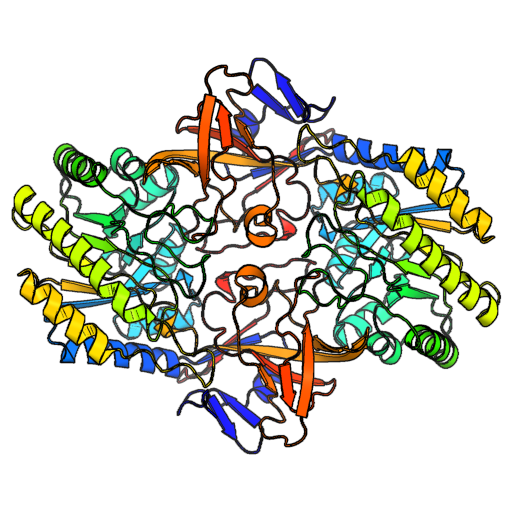63 TYR B C 1
ATOM 5277 O O . TYR B 1 263 ? -16.625 -25.75 -18.281 1 97.69 263 TYR B O 1
ATOM 5285 N N . GLU B 1 264 ? -18.047 -23.953 -18.312 1 97.62 264 GLU B N 1
ATOM 5286 C CA . GLU B 1 264 ? -17.781 -23.703 -19.734 1 97.62 264 GLU B CA 1
ATOM 5287 C C . GLU B 1 264 ? -16.297 -23.438 -19.984 1 97.62 264 GLU B C 1
ATOM 5289 O O . GLU B 1 264 ? -15.75 -23.844 -21 1 97.62 264 GLU B O 1
ATOM 5294 N N . PHE B 1 265 ? -15.766 -22.781 -19.094 1 98.12 265 PHE B N 1
ATOM 5295 C CA . PHE B 1 265 ? -14.352 -22.469 -19.203 1 98.12 265 PHE B CA 1
ATOM 5296 C C . PHE B 1 265 ? -13.508 -23.734 -19.219 1 98.12 265 PHE B C 1
ATOM 5298 O O . PHE B 1 265 ? -12.688 -23.938 -20.109 1 98.12 265 PHE B O 1
ATOM 5305 N N . PHE B 1 266 ? -13.703 -24.641 -18.25 1 98.38 266 PHE B N 1
ATOM 5306 C CA . PHE B 1 266 ? -12.883 -25.844 -18.125 1 98.38 266 PHE B CA 1
ATOM 5307 C C . PHE B 1 266 ? -13.195 -26.812 -19.25 1 98.38 266 PHE B C 1
ATOM 5309 O O . PHE B 1 266 ? -12.312 -27.562 -19.703 1 98.38 266 PHE B O 1
ATOM 5316 N N . GLN B 1 267 ? -14.438 -26.766 -19.703 1 98.19 267 GLN B N 1
ATOM 5317 C CA . GLN B 1 267 ? -14.766 -27.578 -20.875 1 98.19 267 GLN B CA 1
ATOM 5318 C C . GLN B 1 267 ? -13.922 -27.172 -22.078 1 98.19 267 GLN B C 1
ATOM 5320 O O . GLN B 1 267 ? -13.391 -28.031 -22.797 1 98.19 267 GLN B O 1
ATOM 5325 N N . ARG B 1 268 ? -13.859 -25.922 -22.266 1 98 268 ARG B N 1
ATOM 5326 C CA . ARG B 1 268 ? -13.07 -25.406 -23.375 1 98 268 ARG B CA 1
ATOM 5327 C C . ARG B 1 268 ? -11.586 -25.703 -23.172 1 98 268 ARG B C 1
ATOM 5329 O O . ARG B 1 268 ? -10.875 -26.016 -24.141 1 98 268 ARG B O 1
ATOM 5336 N N . VAL B 1 269 ? -11.102 -25.594 -21.953 1 98.44 269 VAL B N 1
ATOM 5337 C CA . VAL B 1 269 ? -9.719 -25.938 -21.656 1 98.44 269 VAL B CA 1
ATOM 5338 C C . VAL B 1 269 ? -9.453 -27.391 -22.031 1 98.44 269 VAL B C 1
ATOM 5340 O O . VAL B 1 269 ? -8.461 -27.703 -22.703 1 98.44 269 VAL B O 1
ATOM 5343 N N . LYS B 1 270 ? -10.352 -28.281 -21.625 1 98.31 270 LYS B N 1
ATOM 5344 C CA . LYS B 1 270 ? -10.219 -29.703 -21.922 1 98.31 270 LYS B CA 1
ATOM 5345 C C . LYS B 1 270 ? -10.164 -29.969 -23.422 1 98.31 270 LYS B C 1
ATOM 5347 O O . LYS B 1 270 ? -9.336 -30.75 -23.891 1 98.31 270 LYS B O 1
ATOM 5352 N N . GLU B 1 271 ? -11 -29.281 -24.094 1 98 271 GLU B N 1
ATOM 5353 C CA . GLU B 1 271 ? -11.039 -29.422 -25.547 1 98 271 GLU B CA 1
ATOM 5354 C C . GLU B 1 271 ? -9.711 -29.031 -26.188 1 98 271 GLU B C 1
ATOM 5356 O O . GLU B 1 271 ? -9.195 -29.734 -27.047 1 98 271 GLU B O 1
ATOM 5361 N N . HIS B 1 272 ? -9.188 -27.922 -25.766 1 97.81 272 HIS B N 1
ATOM 5362 C CA . HIS B 1 272 ? -7.906 -27.469 -26.297 1 97.81 272 HIS B CA 1
ATOM 5363 C C . HIS B 1 272 ? -6.797 -28.469 -25.969 1 97.81 272 HIS B C 1
ATOM 5365 O O . HIS B 1 272 ? -5.98 -28.797 -26.844 1 97.81 272 HIS B O 1
ATOM 5371 N N . MET B 1 273 ? -6.781 -28.938 -24.766 1 98.06 273 MET B N 1
ATOM 5372 C CA . MET B 1 273 ? -5.742 -29.875 -24.344 1 98.06 273 MET B CA 1
ATOM 5373 C C . MET B 1 273 ? -5.828 -31.172 -25.156 1 98.06 273 MET B C 1
ATOM 5375 O O . MET B 1 273 ? -4.805 -31.734 -25.547 1 98.06 273 MET B O 1
ATOM 5379 N N . GLU B 1 274 ? -7.027 -31.641 -25.391 1 97.75 274 GLU B N 1
ATOM 5380 C CA . GLU B 1 274 ? -7.227 -32.844 -26.188 1 97.75 274 GLU B CA 1
ATOM 5381 C C . GLU B 1 274 ? -6.746 -32.656 -27.625 1 97.75 274 GLU B C 1
ATOM 5383 O O . GLU B 1 274 ? -6.152 -33.562 -28.219 1 97.75 274 GLU B O 1
ATOM 5388 N N . GLU B 1 275 ? -7.02 -31.5 -28.109 1 97.44 275 GLU B N 1
ATOM 5389 C CA . GLU B 1 275 ? -6.594 -31.188 -29.469 1 97.44 275 GLU B CA 1
ATOM 5390 C C . GLU B 1 275 ? -5.078 -31.297 -29.609 1 97.44 275 GLU B C 1
ATOM 5392 O O . GLU B 1 275 ? -4.574 -31.688 -30.672 1 97.44 275 GLU B O 1
ATOM 5397 N N . TYR B 1 276 ? -4.34 -31 -28.562 1 96.69 276 TYR B N 1
ATOM 5398 C CA . TYR B 1 276 ? -2.883 -31.031 -28.594 1 96.69 276 TYR B CA 1
ATOM 5399 C C . TYR B 1 276 ? -2.35 -32.375 -28.125 1 96.69 276 TYR B C 1
ATOM 5401 O O . TYR B 1 276 ? -1.137 -32.594 -28.047 1 96.69 276 TYR B O 1
ATOM 5409 N N . GLY B 1 277 ? -3.244 -33.281 -27.734 1 95.38 277 GLY B N 1
ATOM 5410 C CA . GLY B 1 277 ? -2.848 -34.594 -27.281 1 95.38 277 GLY B CA 1
ATOM 5411 C C . GLY B 1 277 ? -2.473 -34.656 -25.812 1 95.38 277 GLY B C 1
ATOM 5412 O O . GLY B 1 277 ? -1.837 -35.625 -25.375 1 95.38 277 GLY B O 1
ATOM 5413 N N . PHE B 1 278 ? -2.867 -33.656 -25.031 1 96.44 278 PHE B N 1
ATOM 5414 C CA . PHE B 1 278 ? -2.48 -33.562 -23.641 1 96.44 278 PHE B CA 1
ATOM 5415 C C . PHE B 1 278 ? -3.701 -33.688 -22.734 1 96.44 278 PHE B C 1
ATOM 5417 O O . PHE B 1 278 ? -3.652 -33.312 -21.562 1 96.44 278 PHE B O 1
ATOM 5424 N N . GLY B 1 279 ? -4.805 -34.188 -23.203 1 95.25 279 GLY B N 1
ATOM 5425 C CA . GLY B 1 279 ? -6.07 -34.281 -22.5 1 95.25 279 GLY B CA 1
ATOM 5426 C C . GLY B 1 279 ? -6.004 -35.156 -21.266 1 95.25 279 GLY B C 1
ATOM 5427 O O . GLY B 1 279 ? -6.84 -35.031 -20.359 1 95.25 279 GLY B O 1
ATOM 5428 N N . ASP B 1 280 ? -4.996 -36 -21.156 1 94.5 280 ASP B N 1
ATOM 5429 C CA . ASP B 1 280 ? -4.922 -36.969 -20.062 1 94.5 280 ASP B CA 1
ATOM 5430 C C . ASP B 1 280 ? -3.941 -36.5 -18.984 1 94.5 280 ASP B C 1
ATOM 5432 O O . ASP B 1 280 ? -3.812 -37.125 -17.938 1 94.5 280 ASP B O 1
ATOM 5436 N N . LEU B 1 281 ? -3.311 -35.375 -19.219 1 96.38 281 LEU B N 1
ATOM 5437 C CA . LEU B 1 281 ? -2.379 -34.844 -18.219 1 96.38 281 LEU B CA 1
ATOM 5438 C C . LEU B 1 281 ? -3.125 -34.312 -17 1 96.38 281 LEU B C 1
ATOM 5440 O O . LEU B 1 281 ? -4.285 -33.906 -17.109 1 96.38 281 LEU B O 1
ATOM 5444 N N . LYS B 1 282 ? -2.428 -34.375 -15.914 1 97.69 282 LYS B N 1
ATOM 5445 C CA . LYS B 1 282 ? -2.932 -33.719 -14.711 1 97.69 282 LYS B CA 1
ATOM 5446 C C . LYS B 1 282 ? -2.975 -32.188 -14.875 1 97.69 282 LYS B C 1
ATOM 5448 O O . LYS B 1 282 ? -2.062 -31.609 -15.453 1 97.69 282 LYS B O 1
ATOM 5453 N N . VAL B 1 283 ? -4.055 -31.578 -14.352 1 98.31 283 VAL B N 1
ATOM 5454 C CA . VAL B 1 283 ? -4.129 -30.125 -14.398 1 98.31 283 VAL B CA 1
ATOM 5455 C C . VAL B 1 283 ? -4.141 -29.562 -12.984 1 98.31 283 VAL B C 1
ATOM 5457 O O . VAL B 1 283 ? -4.742 -30.141 -12.078 1 98.31 283 VAL B O 1
ATOM 5460 N N . ILE B 1 284 ? -3.416 -28.469 -12.812 1 98.56 284 ILE B N 1
ATOM 5461 C CA . ILE B 1 284 ? -3.459 -27.672 -11.594 1 98.56 284 ILE B CA 1
ATOM 5462 C C . ILE B 1 284 ? -4.098 -26.312 -11.898 1 98.56 284 ILE B C 1
ATOM 5464 O O . ILE B 1 284 ? -3.865 -25.734 -12.961 1 98.56 284 ILE B O 1
ATOM 5468 N N . VAL B 1 285 ? -4.961 -25.859 -11.023 1 98.62 285 VAL B N 1
ATOM 5469 C CA . VAL B 1 285 ? -5.48 -24.5 -11.07 1 98.62 285 VAL B CA 1
ATOM 5470 C C . VAL B 1 285 ? -5.148 -23.766 -9.766 1 98.62 285 VAL B C 1
ATOM 5472 O O . VAL B 1 285 ? -5.074 -24.391 -8.703 1 98.62 285 VAL B O 1
ATOM 5475 N N . GLU B 1 286 ? -4.957 -22.469 -9.875 1 98.75 286 GLU B N 1
ATOM 5476 C CA . GLU B 1 286 ? -4.504 -21.688 -8.727 1 98.75 286 GLU B CA 1
ATOM 5477 C C . GLU B 1 286 ? -5.48 -20.562 -8.406 1 98.75 286 GLU B C 1
ATOM 5479 O O . GLU B 1 286 ? -5.09 -19.391 -8.375 1 98.75 286 GLU B O 1
ATOM 5484 N N . PRO B 1 287 ? -6.711 -20.859 -8.047 1 98.75 287 PRO B N 1
ATOM 5485 C CA . PRO B 1 287 ? -7.672 -19.797 -7.754 1 98.75 287 PRO B CA 1
ATOM 5486 C C . PRO B 1 287 ? -7.371 -19.078 -6.434 1 98.75 287 PRO B C 1
ATOM 5488 O O . PRO B 1 287 ? -7.199 -19.734 -5.402 1 98.75 287 PRO B O 1
ATOM 5491 N N . GLY B 1 288 ? -7.234 -17.766 -6.457 1 98.5 288 GLY B N 1
ATOM 5492 C CA . GLY B 1 288 ? -7.238 -16.891 -5.293 1 98.5 288 GLY B CA 1
ATOM 5493 C C . GLY B 1 288 ? -8.484 -16.016 -5.203 1 98.5 288 GLY B C 1
ATOM 5494 O O . GLY B 1 288 ? -9.43 -16.359 -4.492 1 98.5 288 GLY B O 1
ATOM 5495 N N . THR B 1 289 ? -8.547 -15.109 -6.16 1 98.25 289 THR B N 1
ATOM 5496 C CA . THR B 1 289 ? -9.664 -14.172 -6.242 1 98.25 289 THR B CA 1
ATOM 5497 C C . THR B 1 289 ? -10.992 -14.922 -6.301 1 98.25 289 THR B C 1
ATOM 5499 O O . THR B 1 289 ? -11.906 -14.633 -5.523 1 98.25 289 THR B O 1
ATOM 5502 N N . TYR B 1 290 ? -11.102 -15.922 -7.105 1 98.5 290 TYR B N 1
ATOM 5503 C CA . TYR B 1 290 ? -12.359 -16.625 -7.328 1 98.5 290 TYR B CA 1
ATOM 5504 C C . TYR B 1 290 ? -12.859 -17.266 -6.035 1 98.5 290 TYR B C 1
ATOM 5506 O O . TYR B 1 290 ? -14.07 -17.297 -5.781 1 98.5 290 TYR B O 1
ATOM 5514 N N . LEU B 1 291 ? -11.945 -17.703 -5.227 1 98.81 291 LEU B N 1
ATOM 5515 C CA . LEU B 1 291 ? -12.367 -18.453 -4.047 1 98.81 291 LEU B CA 1
ATOM 5516 C C . LEU B 1 291 ? -12.766 -17.5 -2.922 1 98.81 291 LEU B C 1
ATOM 5518 O O . LEU B 1 291 ? -13.688 -17.797 -2.158 1 98.81 291 LEU B O 1
ATOM 5522 N N . VAL B 1 292 ? -12.07 -16.312 -2.842 1 98.81 292 VAL B N 1
ATOM 5523 C CA . VAL B 1 292 ? -12.211 -15.664 -1.542 1 98.81 292 VAL B CA 1
ATOM 5524 C C . VAL B 1 292 ? -12.688 -14.227 -1.729 1 98.81 292 VAL B C 1
ATOM 5526 O O . VAL B 1 292 ? -13.133 -13.586 -0.772 1 98.81 292 VAL B O 1
ATOM 5529 N N . SER B 1 293 ? -12.602 -13.641 -2.881 1 98.56 293 SER B N 1
ATOM 5530 C CA . SER B 1 293 ? -12.898 -12.227 -3.049 1 98.56 293 SER B CA 1
ATOM 5531 C C . SER B 1 293 ? -14.328 -11.906 -2.631 1 98.56 293 SER B C 1
ATOM 5533 O O . SER B 1 293 ? -14.555 -11.039 -1.78 1 98.56 293 SER B O 1
ATOM 5535 N N . ASP B 1 294 ? -15.297 -12.602 -3.154 1 98 294 ASP B N 1
ATOM 5536 C CA . ASP B 1 294 ? -16.703 -12.312 -2.869 1 98 294 ASP B CA 1
ATOM 5537 C C . ASP B 1 294 ? -17.156 -13.008 -1.592 1 98 294 ASP B C 1
ATOM 5539 O O . ASP B 1 294 ? -18.359 -13.086 -1.316 1 98 294 ASP B O 1
ATOM 5543 N N . ALA B 1 295 ? -16.172 -13.586 -0.84 1 98.56 295 ALA B N 1
ATOM 5544 C CA . ALA B 1 295 ? -16.5 -14.281 0.404 1 98.56 295 ALA B CA 1
ATOM 5545 C C . ALA B 1 295 ? -16.172 -13.414 1.616 1 98.56 295 ALA B C 1
ATOM 5547 O O . ALA B 1 295 ? -16.312 -13.859 2.76 1 98.56 295 ALA B O 1
ATOM 5548 N N . GLY B 1 296 ? -15.703 -12.219 1.38 1 98.56 296 GLY B N 1
ATOM 5549 C CA . GLY B 1 296 ? -15.352 -11.32 2.465 1 98.56 296 GLY B CA 1
ATOM 5550 C C . GLY B 1 296 ? -15.805 -9.891 2.23 1 98.56 296 GLY B C 1
ATOM 5551 O O . GLY B 1 296 ? -15.836 -9.422 1.089 1 98.56 296 GLY B O 1
ATOM 5552 N N . ILE B 1 297 ? -16.141 -9.203 3.301 1 98.81 297 ILE B N 1
ATOM 5553 C CA . ILE B 1 297 ? -16.484 -7.785 3.268 1 98.81 297 ILE B CA 1
ATOM 5554 C C . ILE B 1 297 ? -15.656 -7.023 4.293 1 98.81 297 ILE B C 1
ATOM 5556 O O . ILE B 1 297 ? -15.133 -7.617 5.242 1 98.81 297 ILE B O 1
ATOM 5560 N N . LEU B 1 298 ? -15.453 -5.762 4.066 1 98.94 298 LEU B N 1
ATOM 5561 C CA . LEU B 1 298 ? -14.898 -4.84 5.055 1 98.94 298 LEU B CA 1
ATOM 5562 C C . LEU B 1 298 ? -15.977 -3.898 5.578 1 98.94 298 LEU B C 1
ATOM 5564 O O . LEU B 1 298 ? -16.641 -3.205 4.801 1 98.94 298 LEU B O 1
ATOM 5568 N N . VAL B 1 299 ? -16.141 -3.877 6.887 1 98.94 299 VAL B N 1
ATOM 5569 C CA . VAL B 1 299 ? -17.172 -3.043 7.504 1 98.94 299 VAL B CA 1
ATOM 5570 C C . VAL B 1 299 ? -16.516 -1.862 8.219 1 98.94 299 VAL B C 1
ATOM 5572 O O . VAL B 1 299 ? -15.531 -2.035 8.945 1 98.94 299 VAL B O 1
ATOM 5575 N N . ALA B 1 300 ? -17.016 -0.724 7.98 1 98.88 300 ALA B N 1
ATOM 5576 C CA . ALA B 1 300 ? -16.578 0.51 8.625 1 98.88 300 ALA B CA 1
ATOM 5577 C C . ALA B 1 300 ? -17.766 1.323 9.125 1 98.88 300 ALA B C 1
ATOM 5579 O O . ALA B 1 300 ? -18.891 1.138 8.664 1 98.88 300 ALA B O 1
ATOM 5580 N N . GLN B 1 301 ? -17.516 2.148 10.039 1 98.88 301 GLN B N 1
ATOM 5581 C CA . GLN B 1 301 ? -18.562 3.039 10.555 1 98.88 301 GLN B CA 1
ATOM 5582 C C . GLN B 1 301 ? -18.375 4.457 10.016 1 98.88 301 GLN B C 1
ATOM 5584 O O . GLN B 1 301 ? -17.266 4.973 9.961 1 98.88 301 GLN B O 1
ATOM 5589 N N . VAL B 1 302 ? -19.5 5.051 9.672 1 98.88 302 VAL B N 1
ATOM 5590 C CA . VAL B 1 302 ? -19.5 6.418 9.164 1 98.88 302 VAL B CA 1
ATOM 5591 C C . VAL B 1 302 ? -19.344 7.398 10.328 1 98.88 302 VAL B C 1
ATOM 5593 O O . VAL B 1 302 ? -20.094 7.324 11.312 1 98.88 302 VAL B O 1
ATOM 5596 N N . ASN B 1 303 ? -18.359 8.305 10.148 1 98.62 303 ASN B N 1
ATOM 5597 C CA . ASN B 1 303 ? -18.141 9.273 11.219 1 98.62 303 ASN B CA 1
ATOM 5598 C C . ASN B 1 303 ? -18.391 10.703 10.734 1 98.62 303 ASN B C 1
ATOM 5600 O O . ASN B 1 303 ? -18.578 11.609 11.539 1 98.62 303 ASN B O 1
ATOM 5604 N N . THR B 1 304 ? -18.359 10.938 9.477 1 98.38 304 THR B N 1
ATOM 5605 C CA . THR B 1 304 ? -18.5 12.273 8.914 1 98.38 304 THR B CA 1
ATOM 5606 C C . THR B 1 304 ? -19.406 12.258 7.688 1 98.38 304 THR B C 1
ATOM 5608 O O . THR B 1 304 ? -19.266 11.391 6.816 1 98.38 304 THR B O 1
ATOM 5611 N N . VAL B 1 305 ? -20.375 13.117 7.633 1 98.19 305 VAL B N 1
ATOM 5612 C CA . VAL B 1 305 ? -21.156 13.43 6.438 1 98.19 305 VAL B CA 1
ATOM 5613 C C . VAL B 1 305 ? -21.234 14.945 6.27 1 98.19 305 VAL B C 1
ATOM 5615 O O . VAL B 1 305 ? -21.859 15.633 7.086 1 98.19 305 VAL B O 1
ATOM 5618 N N . GLU B 1 306 ? -20.609 15.445 5.25 1 96.12 306 GLU B N 1
ATOM 5619 C CA . GLU B 1 306 ? -20.656 16.891 5.078 1 96.12 306 GLU B CA 1
ATOM 5620 C C . GLU B 1 306 ? -20.375 17.297 3.633 1 96.12 306 GLU B C 1
ATOM 5622 O O . GLU B 1 306 ? -19.766 16.531 2.883 1 96.12 306 GLU B O 1
ATOM 5627 N N . GLU B 1 307 ? -20.812 18.391 3.295 1 94.12 307 GLU B N 1
ATOM 5628 C CA . GLU B 1 307 ? -20.531 18.938 1.974 1 94.12 307 GLU B CA 1
ATOM 5629 C C . GLU B 1 307 ? -19.25 19.766 1.971 1 94.12 307 GLU B C 1
ATOM 5631 O O . GLU B 1 307 ? -19.047 20.625 2.826 1 94.12 307 GLU B O 1
ATOM 5636 N N . LYS B 1 308 ? -18.344 19.375 1.166 1 91.06 308 LYS B N 1
ATOM 5637 C CA . LYS B 1 308 ? -17.125 20.141 0.9 1 91.06 308 LYS B CA 1
ATOM 5638 C C . LYS B 1 308 ? -16.953 20.406 -0.593 1 91.06 308 LYS B C 1
ATOM 5640 O O . LYS B 1 308 ? -17.016 19.484 -1.406 1 91.06 308 LYS B O 1
ATOM 5645 N N . ASN B 1 309 ? -16.75 21.641 -0.905 1 82 309 ASN B N 1
ATOM 5646 C CA . ASN B 1 309 ? -16.453 22.016 -2.285 1 82 309 ASN B CA 1
ATOM 5647 C C . ASN B 1 309 ? -17.5 21.484 -3.248 1 82 309 ASN B C 1
ATOM 5649 O O . ASN B 1 309 ? -17.172 20.938 -4.301 1 82 309 ASN B O 1
ATOM 5653 N N . GLY B 1 310 ? -18.703 21.469 -2.859 1 86.5 310 GLY B N 1
ATOM 5654 C CA . GLY B 1 310 ? -19.828 21.109 -3.713 1 86.5 310 GLY B CA 1
ATOM 5655 C C . GLY B 1 310 ? -20.062 19.609 -3.785 1 86.5 310 GLY B C 1
ATOM 5656 O O . GLY B 1 310 ? -20.828 19.141 -4.629 1 86.5 310 GLY B O 1
ATOM 5657 N N . ARG B 1 311 ? -19.406 18.859 -2.973 1 92.69 311 ARG B N 1
ATOM 5658 C CA . ARG B 1 311 ? -19.531 17.406 -2.936 1 92.69 311 ARG B CA 1
ATOM 5659 C C . ARG B 1 311 ? -19.844 16.922 -1.524 1 92.69 311 ARG B C 1
ATOM 5661 O O . ARG B 1 311 ? -19.359 17.484 -0.544 1 92.69 311 ARG B O 1
ATOM 5668 N N . ILE B 1 312 ? -20.641 15.898 -1.528 1 97.19 312 ILE B N 1
ATOM 5669 C CA . ILE B 1 312 ? -20.875 15.289 -0.226 1 97.19 312 ILE B CA 1
ATOM 5670 C C . ILE B 1 312 ? -19.797 14.258 0.065 1 97.19 312 ILE B C 1
ATOM 5672 O O . ILE B 1 312 ? -19.594 13.32 -0.71 1 97.19 312 ILE B O 1
ATOM 5676 N N . PHE B 1 313 ? -19.125 14.469 1.168 1 98 313 PHE B N 1
ATOM 5677 C CA . PHE B 1 313 ? -18.109 13.523 1.628 1 98 313 PHE B CA 1
ATOM 5678 C C . PHE B 1 313 ? -18.641 12.703 2.799 1 98 313 PHE B C 1
ATOM 5680 O O . PHE B 1 313 ? -19.219 13.25 3.732 1 98 313 PHE B O 1
ATOM 5687 N N . VAL B 1 314 ? -18.453 11.438 2.67 1 98.75 314 VAL B N 1
ATOM 5688 C CA . VAL B 1 314 ? -18.734 10.492 3.744 1 98.75 314 VAL B CA 1
ATOM 5689 C C . VAL B 1 314 ? -17.438 9.891 4.262 1 98.75 314 VAL B C 1
ATOM 5691 O O . VAL B 1 314 ? -16.797 9.086 3.576 1 98.75 314 VAL B O 1
ATOM 5694 N N . GLY B 1 315 ? -17.062 10.289 5.461 1 98.75 315 GLY B N 1
ATOM 5695 C CA . GLY B 1 315 ? -15.859 9.758 6.09 1 98.75 315 GLY B CA 1
ATOM 5696 C C . GLY B 1 315 ? -16.125 8.523 6.934 1 98.75 315 GLY B C 1
ATOM 5697 O O . GLY B 1 315 ? -17.141 8.453 7.633 1 98.75 315 GLY B O 1
ATOM 5698 N N . VAL B 1 316 ? -15.219 7.562 6.852 1 98.88 316 VAL B N 1
ATOM 5699 C CA . VAL B 1 316 ? -15.367 6.34 7.637 1 98.88 316 VAL B CA 1
ATOM 5700 C C . VAL B 1 316 ? -14.086 6.078 8.422 1 98.88 316 VAL B C 1
ATOM 5702 O O . VAL B 1 316 ? -13.07 6.738 8.211 1 98.88 316 VAL B O 1
ATOM 5705 N N . ASP B 1 317 ? -14.125 5.105 9.352 1 98.69 317 ASP B N 1
ATOM 5706 C CA . ASP B 1 317 ? -13 4.84 10.25 1 98.69 317 ASP B CA 1
ATOM 5707 C C . ASP B 1 317 ? -12.078 3.771 9.672 1 98.69 317 ASP B C 1
ATOM 5709 O O . ASP B 1 317 ? -11.43 3.037 10.422 1 98.69 317 ASP B O 1
ATOM 5713 N N . ALA B 1 318 ? -12.023 3.588 8.398 1 98.62 318 ALA B N 1
ATOM 5714 C CA . ALA B 1 318 ? -11.078 2.773 7.637 1 98.62 318 ALA B CA 1
ATOM 5715 C C . ALA B 1 318 ? -10.414 3.594 6.535 1 98.62 318 ALA B C 1
ATOM 5717 O O . ALA B 1 318 ? -11.055 4.461 5.926 1 98.62 318 ALA B O 1
ATOM 5718 N N . GLY B 1 319 ? -9.172 3.318 6.285 1 98.5 319 GLY B N 1
ATOM 5719 C CA . GLY B 1 319 ? -8.469 4.02 5.227 1 98.5 319 GLY B CA 1
ATOM 5720 C C . GLY B 1 319 ? -7.719 3.092 4.293 1 98.5 319 GLY B C 1
ATOM 5721 O O . GLY B 1 319 ? -7.902 1.873 4.34 1 98.5 319 GLY B O 1
ATOM 5722 N N . LEU B 1 320 ? -6.941 3.674 3.424 1 97.81 320 LEU B N 1
ATOM 5723 C CA . LEU B 1 320 ? -6.176 2.889 2.459 1 97.81 320 LEU B CA 1
ATOM 5724 C C . LEU B 1 320 ? -5.18 1.976 3.168 1 97.81 320 LEU B C 1
ATOM 5726 O O . LEU B 1 320 ? -4.688 1.011 2.58 1 97.81 320 LEU B O 1
ATOM 5730 N N . ASN B 1 321 ? -4.867 2.252 4.445 1 98.31 321 ASN B N 1
ATOM 5731 C CA . ASN B 1 321 ? -4 1.361 5.215 1 98.31 321 ASN B CA 1
ATOM 5732 C C . ASN B 1 321 ? -4.684 0.029 5.504 1 98.31 321 ASN B C 1
ATOM 5734 O O . ASN B 1 321 ? -4.016 -0.986 5.707 1 98.31 321 ASN B O 1
ATOM 5738 N N . VAL B 1 322 ? -6.023 0.05 5.535 1 98.62 322 VAL B N 1
ATOM 5739 C CA . VAL B 1 322 ? -6.828 -1.129 5.832 1 98.62 322 VAL B CA 1
ATOM 5740 C C . VAL B 1 322 ? -7.168 -1.862 4.535 1 98.62 322 VAL B C 1
ATOM 5742 O O . VAL B 1 322 ? -7.051 -3.088 4.461 1 98.62 322 VAL B O 1
ATOM 5745 N N . PHE B 1 323 ? -7.57 -1.148 3.574 1 98.44 323 PHE B N 1
ATOM 5746 C CA . PHE B 1 323 ? -7.961 -1.694 2.279 1 98.44 323 PHE B CA 1
ATOM 5747 C C . PHE B 1 323 ? -7.461 -0.808 1.145 1 98.44 323 PHE B C 1
ATOM 5749 O O . PHE B 1 323 ? -8.078 0.21 0.827 1 98.44 323 PHE B O 1
ATOM 5756 N N . ASN B 1 324 ? -6.445 -1.238 0.466 1 96.44 324 ASN B N 1
ATOM 5757 C CA . ASN B 1 324 ? -5.703 -0.38 -0.451 1 96.44 324 ASN B CA 1
ATOM 5758 C C . ASN B 1 324 ? -6.133 -0.603 -1.898 1 96.44 324 ASN B C 1
ATOM 5760 O O . ASN B 1 324 ? -5.684 0.108 -2.801 1 96.44 324 ASN B O 1
ATOM 5764 N N . SER B 1 325 ? -7.043 -1.474 -2.186 1 95.75 325 SER B N 1
ATOM 5765 C CA . SER B 1 325 ? -7.43 -1.888 -3.531 1 95.75 325 SER B CA 1
ATOM 5766 C C . SER B 1 325 ? -7.891 -0.697 -4.367 1 95.75 325 SER B C 1
ATOM 5768 O O . SER B 1 325 ? -7.406 -0.491 -5.48 1 95.75 325 SER B O 1
ATOM 5770 N N . PRO B 1 326 ? -8.719 0.16 -3.832 1 94.81 326 PRO B N 1
ATOM 5771 C CA . PRO B 1 326 ? -9.109 1.307 -4.652 1 94.81 326 PRO B CA 1
ATOM 5772 C C . PRO B 1 326 ? -7.949 2.252 -4.945 1 94.81 326 PRO B C 1
ATOM 5774 O O . PRO B 1 326 ? -7.801 2.725 -6.074 1 94.81 326 PRO B O 1
ATOM 5777 N N . ALA B 1 327 ? -7.105 2.469 -3.982 1 94.25 327 ALA B N 1
ATOM 5778 C CA . ALA B 1 327 ? -6.02 3.434 -4.129 1 94.25 327 ALA B CA 1
ATOM 5779 C C . ALA B 1 327 ? -4.922 2.893 -5.043 1 94.25 327 ALA B C 1
ATOM 5781 O O . ALA B 1 327 ? -4.367 3.629 -5.859 1 94.25 327 ALA B O 1
ATOM 5782 N N . LEU B 1 328 ? -4.613 1.667 -4.914 1 93.5 328 LEU B N 1
ATOM 5783 C CA . LEU B 1 328 ? -3.486 1.065 -5.621 1 93.5 328 LEU B CA 1
ATOM 5784 C C . LEU B 1 328 ? -3.885 0.677 -7.043 1 93.5 328 LEU B C 1
ATOM 5786 O O . LEU B 1 328 ? -3.098 0.841 -7.977 1 93.5 328 LEU B O 1
ATOM 5790 N N . TYR B 1 329 ? -5.234 0.207 -7.199 1 91.62 329 TYR B N 1
ATOM 5791 C CA . TYR B 1 329 ? -5.605 -0.412 -8.469 1 91.62 329 TYR B CA 1
ATOM 5792 C C . TYR B 1 329 ? -6.73 0.363 -9.141 1 91.62 329 TYR B C 1
ATOM 5794 O O . TYR B 1 329 ? -7.09 0.079 -10.289 1 91.62 329 TYR B O 1
ATOM 5802 N N . ASN B 1 330 ? -7.312 1.252 -8.43 1 89.56 330 ASN B N 1
ATOM 5803 C CA . ASN B 1 330 ? -8.516 1.925 -8.906 1 89.56 330 ASN B CA 1
ATOM 5804 C C . ASN B 1 330 ? -9.664 0.94 -9.117 1 89.56 330 ASN B C 1
ATOM 5806 O O . ASN B 1 330 ? -10.422 1.058 -10.078 1 89.56 330 ASN B O 1
ATOM 5810 N N . TYR B 1 331 ? -9.742 -0.037 -8.258 1 91.88 331 TYR B N 1
ATOM 5811 C CA . TYR B 1 331 ? -10.789 -1.053 -8.336 1 91.88 331 TYR B CA 1
ATOM 5812 C C . TYR B 1 331 ? -12.125 -0.501 -7.848 1 91.88 331 TYR B C 1
ATOM 581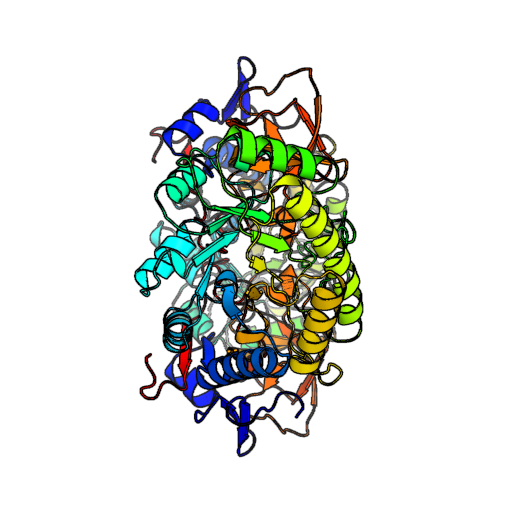4 O O . TYR B 1 331 ? -12.172 0.232 -6.859 1 91.88 331 TYR B O 1
ATOM 5822 N N . TYR B 1 332 ? -13.172 -0.935 -8.516 1 95 332 TYR B N 1
ATOM 5823 C CA . TYR B 1 332 ? -14.523 -0.671 -8.047 1 95 332 TYR B CA 1
ATOM 5824 C C . TYR B 1 332 ? -14.977 -1.738 -7.051 1 95 332 TYR B C 1
ATOM 5826 O O . TYR B 1 332 ? -14.836 -2.936 -7.312 1 95 332 TYR B O 1
ATOM 5834 N N . HIS B 1 333 ? -15.469 -1.307 -5.945 1 97.56 333 HIS B N 1
ATOM 5835 C CA . HIS B 1 333 ? -16.141 -2.158 -4.977 1 97.56 333 HIS B CA 1
ATOM 5836 C C . HIS B 1 333 ? -17.516 -1.602 -4.617 1 97.56 333 HIS B C 1
ATOM 5838 O O . HIS B 1 333 ? -17.656 -0.409 -4.332 1 97.56 333 HIS B O 1
ATOM 5844 N N . GLU B 1 334 ? -18.438 -2.479 -4.664 1 97.5 334 GLU B N 1
ATOM 5845 C CA . GLU B 1 334 ? -19.766 -2.072 -4.23 1 97.5 334 GLU B CA 1
ATOM 5846 C C . GLU B 1 334 ? -19.781 -1.718 -2.746 1 97.5 334 GLU B C 1
ATOM 5848 O O . GLU B 1 334 ? -19.125 -2.379 -1.938 1 97.5 334 GLU B O 1
ATOM 5853 N N . ILE B 1 335 ? -20.516 -0.656 -2.393 1 98 335 ILE B N 1
ATOM 5854 C CA . ILE B 1 335 ? -20.703 -0.246 -1.005 1 98 335 ILE B CA 1
ATOM 5855 C C . ILE B 1 335 ? -22.156 -0.397 -0.612 1 98 335 ILE B C 1
ATOM 5857 O O . ILE B 1 335 ? -23.062 0.039 -1.343 1 98 335 ILE B O 1
ATOM 5861 N N . VAL B 1 336 ? -22.375 -1.037 0.518 1 97.75 336 VAL B N 1
ATOM 5862 C CA . VAL B 1 336 ? -23.734 -1.278 1.021 1 97.75 336 VAL B CA 1
ATOM 5863 C C . VAL B 1 336 ? -23.891 -0.638 2.398 1 97.75 336 VAL B C 1
ATOM 5865 O O . VAL B 1 336 ? -23 -0.753 3.25 1 97.75 336 VAL B O 1
ATOM 5868 N N . VAL B 1 337 ? -25 0.114 2.602 1 98.19 337 VAL B N 1
ATOM 5869 C CA . VAL B 1 337 ? -25.328 0.618 3.928 1 98.19 337 VAL B CA 1
ATOM 5870 C C . VAL B 1 337 ? -25.984 -0.488 4.75 1 98.19 337 VAL B C 1
ATOM 5872 O O . VAL B 1 337 ? -27.156 -0.826 4.52 1 98.19 337 VAL B O 1
ATOM 5875 N N . CYS B 1 338 ? -25.312 -0.975 5.738 1 98.38 338 CYS B N 1
ATOM 5876 C CA . CYS B 1 338 ? -25.625 -2.248 6.375 1 98.38 338 CYS B CA 1
ATOM 5877 C C . CYS B 1 338 ? -26.938 -2.162 7.141 1 98.38 338 CYS B C 1
ATOM 5879 O O . CYS B 1 338 ? -27.672 -3.148 7.238 1 98.38 338 CYS B O 1
ATOM 5881 N N . ASN B 1 339 ? -27.219 -0.985 7.77 1 97.25 339 ASN B N 1
ATOM 5882 C CA . ASN B 1 339 ? -28.406 -0.845 8.609 1 97.25 339 ASN B CA 1
ATOM 5883 C C . ASN B 1 339 ? -29.562 -0.209 7.852 1 97.25 339 ASN B C 1
ATOM 5885 O O . ASN B 1 339 ? -30.609 0.085 8.43 1 97.25 339 ASN B O 1
ATOM 5889 N N . ARG B 1 340 ? -29.406 0.047 6.535 1 93.5 340 ARG B N 1
ATOM 5890 C CA . ARG B 1 340 ? -30.453 0.583 5.664 1 93.5 340 ARG B CA 1
ATOM 5891 C C . ARG B 1 340 ? -30.219 0.173 4.215 1 93.5 340 ARG B C 1
ATOM 5893 O O . ARG B 1 340 ? -30.125 1.025 3.328 1 93.5 340 ARG B O 1
ATOM 5900 N N . VAL B 1 341 ? -30.234 -1.06 3.98 1 93.56 341 VAL B N 1
ATOM 5901 C CA . VAL B 1 341 ? -29.844 -1.617 2.689 1 93.56 341 VAL B CA 1
ATOM 5902 C C . VAL B 1 341 ? -30.844 -1.187 1.616 1 93.56 341 VAL B C 1
ATOM 5904 O O . VAL B 1 341 ? -30.438 -0.836 0.501 1 93.56 341 VAL B O 1
ATOM 5907 N N . SER B 1 342 ? -32.156 -1.102 1.976 1 87.25 342 SER B N 1
ATOM 5908 C CA . SER B 1 342 ? -33.219 -0.907 0.99 1 87.25 342 SER B CA 1
ATOM 5909 C C . SER B 1 342 ? -33.812 0.487 1.099 1 87.25 342 SER B C 1
ATOM 5911 O O . SER B 1 342 ? -34.969 0.709 0.675 1 87.25 342 SER B O 1
ATOM 5913 N N . SER B 1 343 ? -33.094 1.364 1.647 1 87.88 343 SER B N 1
ATOM 5914 C CA . SER B 1 343 ? -33.625 2.707 1.783 1 87.88 343 SER B CA 1
ATOM 5915 C C . SER B 1 343 ? -33.938 3.32 0.419 1 87.88 343 SER B C 1
ATOM 5917 O O . SER B 1 343 ? -33.156 3.16 -0.524 1 87.88 343 SER B O 1
ATOM 5919 N N . GLU B 1 344 ? -35.062 3.992 0.292 1 88.94 344 GLU B N 1
ATOM 5920 C CA . GLU B 1 344 ? -35.469 4.625 -0.952 1 88.94 344 GLU B CA 1
ATOM 5921 C C . GLU B 1 344 ? -34.781 5.969 -1.154 1 88.94 344 GLU B C 1
ATOM 5923 O O . GLU B 1 344 ? -34.594 6.41 -2.289 1 88.94 344 GLU B O 1
ATOM 5928 N N . GLU B 1 345 ? -34.5 6.547 -0.098 1 93.88 345 GLU B N 1
ATOM 5929 C CA . GLU B 1 345 ? -33.781 7.812 -0.203 1 93.88 345 GLU B CA 1
ATOM 5930 C C . GLU B 1 345 ? -32.344 7.586 -0.618 1 93.88 345 GLU B C 1
ATOM 5932 O O . GLU B 1 345 ? -31.641 6.766 -0.02 1 93.88 345 GLU B O 1
ATOM 5937 N N . LYS B 1 346 ? -31.953 8.344 -1.686 1 95.5 346 LYS B N 1
ATOM 5938 C CA . LYS B 1 346 ? -30.609 8.18 -2.234 1 95.5 346 LYS B CA 1
ATOM 5939 C C . LYS B 1 346 ? -29.797 9.469 -2.107 1 95.5 346 LYS B C 1
ATOM 5941 O O . LYS B 1 346 ? -30.359 10.531 -1.84 1 95.5 346 LYS B O 1
ATOM 5946 N N . MET B 1 347 ? -28.578 9.312 -2.238 1 96.25 347 MET B N 1
ATOM 5947 C CA . MET B 1 347 ? -27.641 10.445 -2.312 1 96.25 347 MET B CA 1
ATOM 5948 C C . MET B 1 347 ? -26.438 10.102 -3.18 1 96.25 347 MET B C 1
ATOM 5950 O O . MET B 1 347 ? -26.141 8.922 -3.396 1 96.25 347 MET B O 1
ATOM 5954 N N . VAL B 1 348 ? -25.812 11.102 -3.742 1 97.69 348 VAL B N 1
ATOM 5955 C CA . VAL B 1 348 ? -24.516 10.969 -4.402 1 97.69 348 VAL B CA 1
ATOM 5956 C C . VAL B 1 348 ? -23.406 11.391 -3.449 1 97.69 348 VAL B C 1
ATOM 5958 O O . VAL B 1 348 ? -23.422 12.508 -2.916 1 97.69 348 VAL B O 1
ATOM 5961 N N . ALA B 1 349 ? -22.484 10.477 -3.174 1 97.69 349 ALA B N 1
ATOM 5962 C CA . ALA B 1 349 ? -21.469 10.789 -2.162 1 97.69 349 ALA B CA 1
ATOM 5963 C C . ALA B 1 349 ? -20.109 10.227 -2.555 1 97.69 349 ALA B C 1
ATOM 5965 O O . ALA B 1 349 ? -20.016 9.258 -3.309 1 97.69 349 ALA B O 1
ATOM 5966 N N . THR B 1 350 ? -19.078 10.906 -2.107 1 98.06 350 THR B N 1
ATOM 5967 C CA . THR B 1 350 ? -17.703 10.43 -2.123 1 98.06 350 THR B CA 1
ATOM 5968 C C . THR B 1 350 ? -17.312 9.859 -0.762 1 98.06 350 THR B C 1
ATOM 5970 O O . THR B 1 350 ? -17.328 10.57 0.243 1 98.06 350 THR B O 1
ATOM 5973 N N . VAL B 1 351 ? -16.984 8.547 -0.741 1 98.69 351 VAL B N 1
ATOM 5974 C CA . VAL B 1 351 ? -16.656 7.867 0.508 1 98.69 351 VAL B CA 1
ATOM 5975 C C . VAL B 1 351 ? -15.148 7.859 0.717 1 98.69 351 VAL B C 1
ATOM 5977 O O . VAL B 1 351 ? -14.406 7.367 -0.13 1 98.69 351 VAL B O 1
ATOM 5980 N N . VAL B 1 352 ? -14.695 8.391 1.878 1 98.38 352 VAL B N 1
ATOM 5981 C CA . VAL B 1 352 ? -13.266 8.609 2.086 1 98.38 352 VAL B CA 1
ATOM 5982 C C . VAL B 1 352 ? -12.844 8.016 3.428 1 98.38 352 VAL B C 1
ATOM 5984 O O . VAL B 1 352 ? -13.672 7.816 4.312 1 98.38 352 VAL B O 1
ATOM 5987 N N . GLY B 1 353 ? -11.531 7.73 3.514 1 98.5 353 GLY B N 1
ATOM 5988 C CA . GLY B 1 353 ? -11.008 7.113 4.719 1 98.5 353 GLY B CA 1
ATOM 5989 C C . GLY B 1 353 ? -10.43 8.117 5.699 1 98.5 353 GLY B C 1
ATOM 5990 O O . GLY B 1 353 ? -10.578 9.328 5.52 1 98.5 353 GLY B O 1
ATOM 5991 N N . ASN B 1 354 ? -9.789 7.582 6.773 1 98.69 354 ASN B N 1
ATOM 5992 C CA . ASN B 1 354 ? -9.32 8.406 7.879 1 98.69 354 ASN B CA 1
ATOM 5993 C C . ASN B 1 354 ? -7.805 8.555 7.867 1 98.69 354 ASN B C 1
ATOM 5995 O O . ASN B 1 354 ? -7.195 8.852 8.898 1 98.69 354 ASN B O 1
ATOM 5999 N N . ILE B 1 355 ? -7.18 8.289 6.672 1 98.25 355 ILE B N 1
ATOM 6000 C CA . ILE B 1 355 ? -5.746 8.5 6.504 1 98.25 355 ILE B CA 1
ATOM 6001 C C . ILE B 1 355 ? -5.496 9.867 5.875 1 98.25 355 ILE B C 1
ATOM 6003 O O . ILE B 1 355 ? -6.242 10.297 4.992 1 98.25 355 ILE B O 1
ATOM 6007 N N . CYS B 1 356 ? -4.449 10.508 6.355 1 96.25 356 CYS B N 1
ATOM 6008 C CA . CYS B 1 356 ? -4.098 11.82 5.824 1 9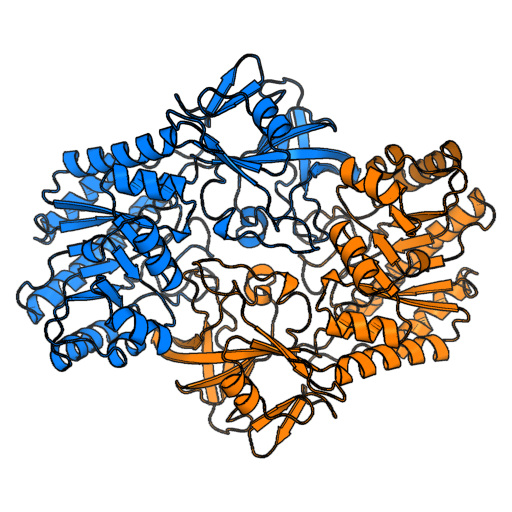6.25 356 CYS B CA 1
ATOM 6009 C C . CYS B 1 356 ? -3.377 11.695 4.488 1 96.25 356 CYS B C 1
ATOM 6011 O O . CYS B 1 356 ? -2.209 12.07 4.367 1 96.25 356 CYS B O 1
ATOM 6013 N N . GLU B 1 357 ? -4.125 11.156 3.578 1 94.25 357 GLU B N 1
ATOM 6014 C CA . GLU B 1 357 ? -3.701 10.906 2.203 1 94.25 357 GLU B CA 1
ATOM 6015 C C . GLU B 1 357 ? -4.824 11.211 1.216 1 94.25 357 GLU B C 1
ATOM 6017 O O . GLU B 1 357 ? -5.957 10.758 1.396 1 94.25 357 GLU B O 1
ATOM 6022 N N . SER B 1 358 ? -4.469 11.969 0.154 1 92.88 358 SER B N 1
ATOM 6023 C CA . SER B 1 358 ? -5.469 12.391 -0.82 1 92.88 358 SER B CA 1
ATOM 6024 C C . SER B 1 358 ? -6.098 11.188 -1.521 1 92.88 358 SER B C 1
ATOM 6026 O O . SER B 1 358 ? -7.277 11.219 -1.878 1 92.88 358 SER B O 1
ATOM 6028 N N . GLY B 1 359 ? -5.328 10.148 -1.704 1 93.06 359 GLY B N 1
ATOM 6029 C CA . GLY B 1 359 ? -5.805 8.984 -2.428 1 93.06 359 GLY B CA 1
ATOM 6030 C C . GLY B 1 359 ? -6.613 8.031 -1.564 1 93.06 359 GLY B C 1
ATOM 6031 O O . GLY B 1 359 ? -7.082 6.996 -2.041 1 93.06 359 GLY B O 1
ATOM 6032 N N . ASP B 1 360 ? -6.82 8.414 -0.344 1 96.81 360 ASP B N 1
ATOM 6033 C CA . ASP B 1 360 ? -7.594 7.578 0.569 1 96.81 360 ASP B CA 1
ATOM 6034 C C . ASP B 1 360 ? -9.094 7.727 0.317 1 96.81 360 ASP B C 1
ATOM 6036 O O . ASP B 1 360 ? -9.812 8.297 1.141 1 96.81 360 ASP B O 1
ATOM 6040 N N . ILE B 1 361 ? -9.555 7.137 -0.819 1 97.38 361 ILE B N 1
ATOM 6041 C CA . ILE B 1 361 ? -10.93 7.227 -1.299 1 97.38 361 ILE B CA 1
ATOM 6042 C C . ILE B 1 361 ? -11.438 5.836 -1.681 1 97.38 361 ILE B C 1
ATOM 6044 O O . ILE B 1 361 ? -10.75 5.094 -2.389 1 97.38 361 ILE B O 1
ATOM 6048 N N . PHE B 1 362 ? -12.617 5.504 -1.237 1 98.12 362 PHE B N 1
ATOM 6049 C CA . PHE B 1 362 ? -13.195 4.199 -1.546 1 98.12 362 PHE B CA 1
ATOM 6050 C C . PHE B 1 362 ? -14.172 4.305 -2.715 1 98.12 362 PHE B C 1
ATOM 6052 O O . PHE B 1 362 ? -14.352 3.344 -3.465 1 98.12 362 PHE B O 1
ATOM 6059 N N . ALA B 1 363 ? -14.797 5.488 -2.844 1 97.38 363 ALA B N 1
ATOM 6060 C CA . ALA B 1 363 ? -15.758 5.711 -3.918 1 97.38 363 ALA B CA 1
ATOM 6061 C C . ALA B 1 363 ? -15.875 7.195 -4.25 1 97.38 363 ALA B C 1
ATOM 6063 O O . ALA B 1 363 ? -15.867 8.039 -3.35 1 97.38 363 ALA B O 1
ATOM 6064 N N . VAL B 1 364 ? -16.062 7.48 -5.523 1 96.5 364 VAL B N 1
ATOM 6065 C CA . VAL B 1 364 ? -16.203 8.867 -5.969 1 96.5 364 VAL B CA 1
ATOM 6066 C C . VAL B 1 364 ? -17.594 9.086 -6.559 1 96.5 364 VAL B C 1
ATOM 6068 O O . VAL B 1 364 ? -17.984 8.406 -7.508 1 96.5 364 VAL B O 1
ATOM 6071 N N . ASP B 1 365 ? -18.312 9.953 -5.953 1 96.56 365 ASP B N 1
ATOM 6072 C CA . ASP B 1 365 ? -19.594 10.414 -6.461 1 96.56 365 ASP B CA 1
ATOM 6073 C C . ASP B 1 365 ? -20.516 9.234 -6.789 1 96.56 365 ASP B C 1
ATOM 6075 O O . ASP B 1 365 ? -21.078 9.164 -7.883 1 96.56 365 ASP B O 1
ATOM 6079 N N . ARG B 1 366 ? -20.688 8.391 -5.867 1 96 366 ARG B N 1
ATOM 6080 C CA . ARG B 1 366 ? -21.484 7.188 -6.027 1 96 366 ARG B CA 1
ATOM 6081 C C . ARG B 1 366 ? -22.922 7.41 -5.535 1 96 366 ARG B C 1
ATOM 6083 O O . ARG B 1 366 ? -23.125 8.07 -4.516 1 96 366 ARG B O 1
ATOM 6090 N N . GLU B 1 367 ? -23.859 6.926 -6.336 1 95.88 367 GLU B N 1
ATOM 6091 C CA . GLU B 1 367 ? -25.234 6.906 -5.824 1 95.88 367 GLU B CA 1
ATOM 6092 C C . GLU B 1 367 ? -25.406 5.82 -4.766 1 95.88 367 GLU B C 1
ATOM 6094 O O . GLU B 1 367 ? -25.156 4.645 -5.031 1 95.88 367 GLU B O 1
ATOM 6099 N N . LEU B 1 368 ? -25.766 6.223 -3.578 1 95.12 368 LEU B N 1
ATOM 6100 C CA . LEU B 1 368 ? -25.938 5.344 -2.426 1 95.12 368 LEU B CA 1
ATOM 6101 C C . LEU B 1 368 ? -27.219 5.688 -1.672 1 95.12 368 LEU B C 1
ATOM 6103 O O . LEU B 1 368 ? -27.766 6.781 -1.834 1 95.12 368 LEU B O 1
ATOM 6107 N N . PRO B 1 369 ? -27.734 4.727 -0.912 1 94.75 369 PRO B N 1
ATOM 6108 C CA . PRO B 1 369 ? -28.75 5.137 0.053 1 94.75 369 PRO B CA 1
ATOM 6109 C C . PRO B 1 369 ? -28.297 6.289 0.946 1 94.75 369 PRO B C 1
ATOM 6111 O O . PRO B 1 369 ? -27.094 6.453 1.174 1 94.75 369 PRO B O 1
ATOM 6114 N N . LYS B 1 370 ? -29.266 7.012 1.371 1 95.81 370 LYS B N 1
ATOM 6115 C CA . LYS B 1 370 ? -28.891 8.117 2.248 1 95.81 370 LYS B CA 1
ATOM 6116 C C . LYS B 1 370 ? -28.094 7.629 3.455 1 95.81 370 LYS B C 1
ATOM 6118 O O . LYS B 1 370 ? -28.531 6.711 4.156 1 95.81 370 LYS B O 1
ATOM 6123 N N . ILE B 1 371 ? -26.969 8.234 3.627 1 97.62 371 ILE B N 1
ATOM 6124 C CA . ILE B 1 371 ? -26.047 7.852 4.695 1 97.62 371 ILE B CA 1
ATOM 6125 C C . ILE B 1 371 ? -26.047 8.93 5.781 1 97.62 371 ILE B C 1
ATOM 6127 O O . ILE B 1 371 ? -26.078 10.125 5.477 1 97.62 371 ILE B O 1
ATOM 6131 N N . GLU B 1 372 ? -26.031 8.484 6.984 1 97.25 372 GLU B N 1
ATOM 6132 C CA . GLU B 1 372 ? -25.906 9.367 8.148 1 97.25 372 GLU B CA 1
ATOM 6133 C C . GLU B 1 372 ? -24.734 8.961 9.031 1 97.25 372 GLU B C 1
ATOM 6135 O O . GLU B 1 372 ? -24.266 7.824 8.953 1 97.25 372 GLU B O 1
ATOM 6140 N N . GLU B 1 373 ? -24.234 9.914 9.805 1 98.44 373 GLU B N 1
ATOM 6141 C CA . GLU B 1 373 ? -23.188 9.586 10.781 1 98.44 373 GLU B CA 1
ATOM 6142 C C . GLU B 1 373 ? -23.672 8.5 11.742 1 98.44 373 GLU B C 1
ATOM 6144 O O . GLU B 1 373 ? -24.812 8.539 12.219 1 98.44 373 GLU B O 1
ATOM 6149 N N . GLY B 1 374 ? -22.812 7.496 11.984 1 98.12 374 GLY B N 1
ATOM 6150 C CA . GLY B 1 374 ? -23.172 6.375 12.836 1 98.12 374 GLY B CA 1
ATOM 6151 C C . GLY B 1 374 ? -23.562 5.129 12.062 1 98.12 374 GLY B C 1
ATOM 6152 O O . GLY B 1 374 ? -23.562 4.027 12.617 1 98.12 374 GLY B O 1
ATOM 6153 N N . ASP B 1 375 ? -23.922 5.285 10.773 1 98.44 375 ASP B N 1
ATOM 6154 C CA . ASP B 1 375 ? -24.25 4.137 9.93 1 98.44 375 ASP B CA 1
ATOM 6155 C C . ASP B 1 375 ? -23.031 3.219 9.766 1 98.44 375 ASP B C 1
ATOM 6157 O O . ASP B 1 375 ? -21.891 3.643 9.961 1 98.44 375 ASP B O 1
ATOM 6161 N N . TYR B 1 376 ? -23.328 1.974 9.469 1 98.81 376 TYR B N 1
ATOM 6162 C CA . TYR B 1 376 ? -22.297 1.011 9.07 1 98.81 376 TYR B CA 1
ATOM 6163 C C . TYR B 1 376 ? -22.359 0.734 7.574 1 98.81 376 TYR B C 1
ATOM 6165 O O . TYR B 1 376 ? -23.453 0.542 7.02 1 98.81 376 TYR B O 1
ATOM 6173 N N . ILE B 1 377 ? -21.219 0.78 6.941 1 98.75 377 ILE B N 1
ATOM 6174 C CA . ILE B 1 377 ? -21.172 0.422 5.531 1 98.75 377 ILE B CA 1
ATOM 6175 C C . ILE B 1 377 ? -20.312 -0.823 5.34 1 98.75 377 ILE B C 1
ATOM 6177 O O . ILE B 1 377 ? -19.422 -1.089 6.137 1 98.75 377 ILE B O 1
ATOM 6181 N N . ALA B 1 378 ? -20.594 -1.566 4.297 1 98.88 378 ALA B N 1
ATOM 6182 C CA . ALA B 1 378 ? -19.781 -2.711 3.873 1 98.88 378 ALA B CA 1
ATOM 6183 C C . ALA B 1 378 ? -19.203 -2.484 2.48 1 98.88 378 ALA B C 1
ATOM 6185 O O . ALA B 1 378 ? -19.922 -2.125 1.548 1 98.88 378 ALA B O 1
ATOM 6186 N N . ILE B 1 379 ? -17.969 -2.598 2.369 1 98.81 379 ILE B N 1
ATOM 6187 C CA . ILE B 1 379 ? -17.297 -2.691 1.073 1 98.81 379 ILE B CA 1
ATOM 6188 C C . ILE B 1 379 ? -17.219 -4.156 0.641 1 98.81 379 ILE B C 1
ATOM 6190 O O . ILE B 1 379 ? -16.609 -4.977 1.328 1 98.81 379 ILE B O 1
ATOM 6194 N N . LEU B 1 380 ? -17.812 -4.453 -0.501 1 98.62 380 LEU B N 1
ATOM 6195 C CA . LEU B 1 380 ? -17.938 -5.844 -0.929 1 98.62 380 LEU B CA 1
ATOM 6196 C C . LEU B 1 380 ? -16.688 -6.293 -1.692 1 98.62 380 LEU B C 1
ATOM 6198 O O . LEU B 1 380 ? -15.859 -5.465 -2.064 1 98.62 380 LEU B O 1
ATOM 6202 N N . ASN B 1 381 ? -16.516 -7.621 -1.839 1 98.44 381 ASN B N 1
ATOM 6203 C CA . ASN B 1 381 ? -15.406 -8.234 -2.561 1 98.44 381 ASN B CA 1
ATOM 6204 C C . ASN B 1 381 ? -14.062 -7.832 -1.961 1 98.44 381 ASN B C 1
ATOM 6206 O O . ASN B 1 381 ? -13.148 -7.438 -2.688 1 98.44 381 ASN B O 1
ATOM 6210 N N . ALA B 1 382 ? -14.047 -7.82 -0.604 1 98.5 382 ALA B N 1
ATOM 6211 C CA . ALA B 1 382 ? -12.836 -7.453 0.122 1 98.5 382 ALA B CA 1
ATOM 6212 C C . ALA B 1 382 ? -12.125 -8.695 0.666 1 98.5 382 ALA B C 1
ATOM 6214 O O . ALA B 1 382 ? -11.227 -8.586 1.499 1 98.5 382 ALA B O 1
ATOM 6215 N N . GLY B 1 383 ? -12.5 -9.844 0.181 1 98.62 383 GLY B N 1
ATOM 6216 C CA . GLY B 1 383 ? -11.938 -11.078 0.703 1 98.62 383 GLY B CA 1
ATOM 6217 C C . GLY B 1 383 ? -10.539 -11.367 0.175 1 98.62 383 GLY B C 1
ATOM 6218 O O . GLY B 1 383 ? -9.797 -12.156 0.762 1 98.62 383 GLY B O 1
ATOM 6219 N N . ALA B 1 384 ? -10.227 -10.82 -0.918 1 98.5 384 ALA B N 1
ATOM 6220 C CA . ALA B 1 384 ? -8.922 -11.039 -1.534 1 98.5 384 ALA B CA 1
ATOM 6221 C C . ALA B 1 384 ? -8.094 -9.758 -1.54 1 98.5 384 ALA B C 1
ATOM 6223 O O . ALA B 1 384 ? -8.617 -8.68 -1.838 1 98.5 384 ALA B O 1
ATOM 6224 N N . TYR B 1 385 ? -6.824 -9.891 -1.155 1 97.69 385 TYR B N 1
ATOM 6225 C CA . TYR B 1 385 ? -5.816 -8.844 -1.283 1 97.69 385 TYR B CA 1
ATOM 6226 C C . TYR B 1 385 ? -6.188 -7.625 -0.449 1 97.69 385 TYR B C 1
ATOM 6228 O O . TYR B 1 385 ? -5.934 -6.488 -0.854 1 97.69 385 TYR B O 1
ATOM 6236 N N . GLY B 1 386 ? -6.957 -7.855 0.597 1 98 386 GLY B N 1
ATOM 6237 C CA . GLY B 1 386 ? -7.277 -6.812 1.562 1 98 386 GLY B CA 1
ATOM 6238 C C . GLY B 1 386 ? -6.332 -6.793 2.75 1 98 386 GLY B C 1
ATOM 6239 O O . GLY B 1 386 ? -5.293 -6.133 2.711 1 98 386 GLY B O 1
ATOM 6240 N N . TYR B 1 387 ? -6.609 -7.719 3.672 1 98.44 387 TYR B N 1
ATOM 6241 C CA . TYR B 1 387 ? -5.855 -7.734 4.922 1 98.44 387 TYR B CA 1
ATOM 6242 C C . TYR B 1 387 ? -4.387 -8.039 4.668 1 98.44 387 TYR B C 1
ATOM 6244 O O . TYR B 1 387 ? -3.51 -7.512 5.359 1 98.44 387 TYR B O 1
ATOM 6252 N N . VAL B 1 388 ? -4.078 -8.828 3.691 1 98.38 388 VAL B N 1
ATOM 6253 C CA . VAL B 1 388 ? -2.717 -9.281 3.424 1 98.38 388 VAL B CA 1
ATOM 6254 C C . VAL B 1 388 ? -1.859 -8.109 2.961 1 98.38 388 VAL B C 1
ATOM 6256 O O . VAL B 1 388 ? -0.629 -8.164 3.031 1 98.38 388 VAL B O 1
ATOM 6259 N N . MET B 1 389 ? -2.496 -7.039 2.512 1 97.88 389 MET B N 1
ATOM 6260 C CA . MET B 1 389 ? -1.769 -5.867 2.029 1 97.88 389 MET B CA 1
ATOM 6261 C C . MET B 1 389 ? -1.928 -4.695 2.988 1 97.88 389 MET B C 1
ATOM 6263 O O . MET B 1 389 ? -1.471 -3.586 2.703 1 97.88 389 MET B O 1
ATOM 6267 N N . ALA B 1 390 ? -2.607 -4.848 4.109 1 98.31 390 ALA B N 1
ATOM 6268 C CA . ALA B 1 390 ? -2.848 -3.777 5.074 1 98.31 390 ALA B CA 1
ATOM 6269 C C . ALA B 1 390 ? -1.559 -3.393 5.797 1 98.31 390 ALA B C 1
ATOM 6271 O O . ALA B 1 390 ? -0.597 -4.164 5.816 1 98.31 390 ALA B O 1
ATOM 6272 N N . ASN B 1 391 ? -1.462 -2.174 6.27 1 97.88 391 ASN B N 1
ATOM 6273 C CA . ASN B 1 391 ? -0.344 -1.661 7.055 1 97.88 391 ASN B CA 1
ATOM 6274 C C . ASN B 1 391 ? -0.816 -0.702 8.141 1 97.88 391 ASN B C 1
ATOM 6276 O O . ASN B 1 391 ? -2.016 -0.604 8.414 1 97.88 391 ASN B O 1
ATOM 6280 N N . ASN B 1 392 ? 0.14 -0.024 8.867 1 98.06 392 ASN B N 1
ATOM 6281 C CA . ASN B 1 392 ? -0.197 0.846 9.984 1 98.06 392 ASN B CA 1
ATOM 6282 C C . ASN B 1 392 ? 0.135 2.305 9.688 1 98.06 392 ASN B C 1
ATOM 6284 O O . ASN B 1 392 ? 0.523 3.055 10.586 1 98.06 392 ASN B O 1
ATOM 6288 N N . TYR B 1 393 ? 0.039 2.686 8.43 1 98.19 393 TYR B N 1
ATOM 6289 C CA . TYR B 1 393 ? 0.291 4.078 8.062 1 98.19 393 TYR B CA 1
ATOM 6290 C C . TYR B 1 393 ? -0.551 5.023 8.914 1 98.19 393 TYR B C 1
ATOM 6292 O O . TYR B 1 393 ? -1.715 4.738 9.203 1 98.19 393 TYR B O 1
ATOM 6300 N N . ASN B 1 394 ? 0.003 6.191 9.375 1 98.62 394 ASN B N 1
ATOM 6301 C CA . ASN B 1 394 ? -0.529 7.16 10.328 1 98.62 394 ASN B CA 1
ATOM 6302 C C . ASN B 1 394 ? -0.683 6.555 11.719 1 98.62 394 ASN B C 1
ATOM 6304 O O . ASN B 1 394 ? -1.395 7.102 12.562 1 98.62 394 ASN B O 1
ATOM 6308 N N . LEU B 1 395 ? -0.046 5.348 11.922 1 98.56 395 LEU B N 1
ATOM 6309 C CA . LEU B 1 395 ? -0.137 4.57 13.156 1 98.56 395 LEU B CA 1
ATOM 6310 C C . LEU B 1 395 ? -1.591 4.273 13.508 1 98.56 395 LEU B C 1
ATOM 6312 O O . LEU B 1 395 ? -1.985 4.359 14.672 1 98.56 395 LEU B O 1
ATOM 6316 N N . ARG B 1 396 ? -2.393 4.043 12.477 1 98.31 396 ARG B N 1
ATOM 6317 C CA . ARG B 1 396 ? -3.74 3.498 12.617 1 98.31 396 ARG B CA 1
ATOM 6318 C C . ARG B 1 396 ? -3.73 1.978 12.492 1 98.31 396 ARG B C 1
ATOM 6320 O O . ARG B 1 396 ? -2.904 1.413 11.773 1 98.31 396 ARG B O 1
ATOM 6327 N N . PRO B 1 397 ? -4.613 1.319 13.148 1 96.12 397 PRO B N 1
ATOM 6328 C CA . PRO B 1 397 ? -4.598 -0.145 13.102 1 96.12 397 PRO B CA 1
ATOM 6329 C C . PRO B 1 397 ? -5.066 -0.701 11.758 1 96.12 397 PRO B C 1
ATOM 6331 O O . PRO B 1 397 ? -5.793 -0.027 11.031 1 96.12 397 PRO B O 1
ATOM 6334 N N . LYS B 1 398 ? -4.695 -1.935 11.383 1 94.62 398 LYS B N 1
ATOM 6335 C CA . LYS B 1 398 ? -5.07 -2.637 10.156 1 94.62 398 LYS B CA 1
ATOM 6336 C C . LYS B 1 398 ? -6.531 -3.078 10.203 1 94.62 398 LYS B C 1
ATOM 6338 O O . LYS B 1 398 ? -7.121 -3.393 9.164 1 94.62 398 LYS B O 1
ATOM 6343 N N . GLY B 1 399 ? -7.141 -3.053 11.25 1 92.81 399 GLY B N 1
ATOM 6344 C CA . GLY B 1 399 ? -8.461 -3.641 11.414 1 92.81 399 GLY B CA 1
ATOM 6345 C C . GLY B 1 399 ? -8.422 -5.051 11.977 1 92.81 399 GLY B C 1
ATOM 6346 O O . GLY B 1 399 ? -7.344 -5.633 12.125 1 92.81 399 GLY B O 1
ATOM 6347 N N . LYS B 1 400 ? -9.609 -5.621 12.273 1 97.31 400 LYS B N 1
ATOM 6348 C CA . LYS B 1 400 ? -9.75 -6.984 12.781 1 97.31 400 LYS B CA 1
ATOM 6349 C C . LYS B 1 400 ? -10.273 -7.918 11.688 1 97.31 400 LYS B C 1
ATOM 6351 O O . LYS B 1 400 ? -10.758 -7.461 10.656 1 97.31 400 LYS B O 1
ATOM 6356 N N . GLU B 1 401 ? -10.062 -9.195 11.852 1 98.38 401 GLU B N 1
ATOM 6357 C CA . GLU B 1 401 ? -10.633 -10.234 11 1 98.38 401 GLU B CA 1
ATOM 6358 C C . GLU B 1 401 ? -11.578 -11.133 11.789 1 98.38 401 GLU B C 1
ATOM 6360 O O . GLU B 1 401 ? -11.234 -11.602 12.875 1 98.38 401 GLU B O 1
ATOM 6365 N N . VAL B 1 402 ? -12.742 -11.266 11.266 1 98.06 402 VAL B N 1
ATOM 6366 C CA . VAL B 1 402 ? -13.75 -12.156 11.844 1 98.06 402 VAL B CA 1
ATOM 6367 C C . VAL B 1 402 ? -14.18 -13.188 10.812 1 98.06 402 VAL B C 1
ATOM 6369 O O . VAL B 1 402 ? -14.391 -12.852 9.641 1 98.06 402 VAL B O 1
ATOM 6372 N N . VAL B 1 403 ? -14.258 -14.445 11.203 1 97.88 403 VAL B N 1
ATOM 6373 C CA . VAL B 1 403 ? -14.664 -15.523 10.305 1 97.88 403 VAL B CA 1
ATOM 6374 C C . VAL B 1 403 ? -15.984 -16.109 10.781 1 97.88 403 VAL B C 1
ATOM 6376 O O . VAL B 1 403 ? -16.156 -16.391 11.969 1 97.88 403 VAL B O 1
ATOM 6379 N N . VAL B 1 404 ? -16.906 -16.25 9.891 1 97.06 404 VAL B N 1
ATOM 6380 C CA . VAL B 1 404 ? -18.188 -16.859 10.203 1 97.06 404 VAL B CA 1
ATOM 6381 C C . VAL B 1 404 ? -18.375 -18.125 9.367 1 97.06 404 VAL B C 1
ATOM 6383 O O . VAL B 1 404 ? -17.609 -18.375 8.422 1 97.06 404 VAL B O 1
ATOM 6386 N N . GLY B 1 405 ? -19.438 -18.953 9.742 1 85.62 405 GLY B N 1
ATOM 6387 C CA . GLY B 1 405 ? -19.797 -20.125 8.969 1 85.62 405 GLY B CA 1
ATOM 6388 C C . GLY B 1 405 ? -19.031 -21.359 9.367 1 85.62 405 GLY B C 1
ATOM 6389 O O . GLY B 1 405 ? -19.047 -22.375 8.656 1 85.62 405 GLY B O 1
ATOM 6390 N N . ARG B 1 406 ? -18.203 -21.031 10.594 1 71.69 406 ARG B N 1
ATOM 6391 C CA . ARG B 1 406 ? -17.656 -22.281 11.094 1 71.69 406 ARG B CA 1
ATOM 6392 C C . ARG B 1 406 ? -18.75 -23.141 11.719 1 71.69 406 ARG B C 1
ATOM 6394 O O . ARG B 1 406 ? -19.812 -22.625 12.109 1 71.69 406 ARG B O 1
ATOM 6401 N N . SER B 1 407 ? -19.078 -24.188 11.547 1 54.66 407 SER B N 1
ATOM 6402 C CA . SER B 1 407 ? -19.922 -24.688 12.625 1 54.66 407 SER B CA 1
ATOM 6403 C C . SER B 1 407 ? -19.656 -23.938 13.922 1 54.66 407 SER B C 1
ATOM 6405 O O . SER B 1 407 ? -20.594 -23.562 14.641 1 54.66 407 SER B O 1
ATOM 6407 N N . ARG B 1 408 ? -18.547 -23.734 14.758 1 39.53 408 ARG B N 1
ATOM 6408 C CA . ARG B 1 408 ? -18.359 -22.875 15.922 1 39.53 408 ARG B CA 1
ATOM 6409 C C . ARG B 1 408 ? -17.766 -21.531 15.523 1 39.53 408 ARG B C 1
ATOM 6411 O O . ARG B 1 408 ? -16.828 -21.484 14.711 1 39.53 408 ARG B O 1
ATOM 6418 N N . SER B 1 409 ? -18.359 -20.359 15.375 1 36.28 409 SER B N 1
ATOM 6419 C CA . SER B 1 409 ? -17.828 -19.016 15.164 1 36.28 409 SER B CA 1
ATOM 6420 C C . SER B 1 409 ? -16.422 -18.891 15.766 1 36.28 409 SER B C 1
ATOM 6422 O O . SER B 1 409 ? -16.25 -19.062 16.969 1 36.28 409 SER B O 1
ATOM 6424 N N . ILE B 1 410 ? -15.305 -19.344 15.133 1 33.31 410 ILE B N 1
ATOM 6425 C CA . ILE B 1 410 ? -14.047 -19.219 15.852 1 33.31 410 ILE B CA 1
ATOM 6426 C C . ILE B 1 410 ? -13.578 -17.766 15.812 1 33.31 410 ILE B C 1
ATOM 6428 O O . ILE B 1 410 ? -13.406 -17.188 14.734 1 33.31 410 ILE B O 1
ATOM 6432 N N . PHE B 1 411 ? -13.867 -16.844 16.766 1 28.3 411 PHE B N 1
ATOM 6433 C CA . PHE B 1 411 ? -13.266 -15.523 16.953 1 28.3 411 PHE B CA 1
ATOM 6434 C C . PHE B 1 411 ? -11.812 -15.648 17.391 1 28.3 411 PHE B C 1
ATOM 6436 O O . PHE B 1 411 ? -11.445 -16.578 18.109 1 28.3 411 PHE B O 1
#

Sequence (822 aa):
MWWEKPGHLRTVGNRLFIGEHDVVELAEKHGTPVYIYNLGRIRDNYLRMTDALKKAGFREWRIHYAMKANNNREVLGLIRELGGGIDATSPGEVKLAREIGFEDDDIIFTGTSLSNGDLEFLAKTKVLINFDSISSLRRFNGEEGRKVGLRINTGVGIGRVEKTTTGGLEAGSIPVKFGISGKAIDRAFDLIEEKGFELHCLHHHVGSDWVGEKIGRYFQALDNLLKVAEKAEARFGGSVEVIDLGGGYGVPHSAEEEEFPVYEFFQRVKEHMEEYGFGDLKVIVEPGTYLVSDAGILVAQVNTVEEKNGRIFVGVDAGLNVFNSPALYNYYHEIVVCNRVSSEEKMVATVVGNICESGDIFAVDRELPKIEEGDYIAILNAGAYGYVMANNYNLRPKGKEVVVGRSRSIFMWWEKPGHLRTVGNRLFIGEHDVVELAEKHGTPVYIYNLGRIRDNYLRMTDALKKAGFREWRIHYAMKANNNREVLGLIRELGGGIDATSPGEVKLAREIGFEDDDIIFTGTSLSNGDLEFLAKTKVLINFDSISSLRRFNGEEGRKVGLRINTGVGIGRVEKTTTGGLEAGSIPVKFGISGKAIDRAFDLIEEKGFELHCLHHHVGSDWVGEKIGRYFQALDNLLKVAEKAEARFGGSVEVIDLGGGYGVPHSAEEEEFPVYEFFQRVKEHMEEYGFGDLKVIVEPGTYLVSDAGILVAQVNTVEEKNGRIFVGVDAGLNVFNSPALYNYYHEIVVCNRVSSEEKMVATVVGNICESGDIFAVDRELPKIEEGDYIAILNAGAYGYVMANNYNLRPKGKEVVVGRSRSIF

Foldseek 3Di:
DLLDDPQAWDDDPQFIDGRNDTPVVVCVVAPPFEKEFELVLLVVLVVVLVVLLVVLPAPAEAEAAACLFPVPLVNLLSCVVVPHAHEAAFPVSVVSNVVSPDALDRYAYEYPPDDLVRLVSVQPHLHAYAYFDPVSLLSRQHDAAREYEHEAQLQAAFEPAQVFFQHHQGRPPGGHSTGAYDPRLVVSLVSCVVNNYFHAEYEYDGGAADADPRLVRLVSSLLSSLVSVVVCCVSRVPRHQEYESEEHHHADQDSVTDGHPSNVSSSVSLVSCVVSVNNRGYYYYHYHLSSWQQRMKTKWFWADWDDDPNATETETADWCLQFVCCLPGVDAWDKAFRNRRPAPAKDFHWYAYDAPDPSGTRDHRDIYHDDDGGIMMITGRCGTPGLSRHDCHVNNDNHYYWYDNDPPRPD/DLLDDPQAWDDDPQFIDGRVDTPVVVCVVAPPFEKEFELVLLVVLVVVLVVLLVVLPAPAEAEAAACLFPVPLVNLLSCVVVPHAHEAAFPVSVVSNVVSPDALDRYAYEYPPDDLVRLVSVQPHLHAYAYFDPVSLLSHQHDAAREYEHEAQLQAAFEPAQVFFQHHQGRPPGGHSTGADDPVLVVSLVSCVVNNYFHAEYEYDGGAADADPRLVRLVSSLLSSLVSVVVCCVSRVPRHQEYESEEHHHADQDSVTDGHPSNVSSSVSLVSCVVSPNNRGYYYYHYHLSSWQQRMKTKWFWADWDDDPNATETETADWCLQFVCCLPGVDAWDKAFRNRRPAPAKAFHWYAYDAPDPSGTRDHRDIYHDDDGGIMMITGRCGTPGLSRHDQHVNNDNHYYWYDNDPPRPD

pLDDT: mean 95.6, std 7.43, range [28.3, 98.94]

Organism: Thermococcus gammatolerans (strain DSM 15229 / JCM 11827 / EJ3) (NCBI:txid593117)

Radius of gyration: 27.79 Å; Cα contacts (8 Å, |Δi|>4): 2068; chains: 2; bounding box: 72×81×57 Å

Solvent-accessible surface area (backbone atoms only — not comparable to full-atom values): 40582 Å² total; per-residue (Å²): 114,82,77,51,34,94,71,30,34,44,79,56,95,38,23,35,24,50,53,94,38,52,48,63,59,52,37,70,74,72,40,65,24,27,36,41,34,34,50,49,39,31,50,51,40,49,49,51,49,53,49,19,42,50,71,39,58,50,84,39,71,47,51,20,35,26,37,64,24,48,70,50,67,69,59,52,47,49,40,49,74,74,68,38,31,34,34,23,51,34,72,46,37,48,51,50,42,43,72,75,64,50,52,45,88,40,29,38,34,54,46,44,33,54,37,70,67,52,41,54,54,50,50,74,49,71,43,42,39,26,40,30,41,66,55,55,57,70,68,46,74,62,58,74,62,38,59,30,26,36,22,41,29,52,61,38,54,43,35,66,43,53,60,36,23,34,13,22,62,50,34,89,90,40,62,37,84,49,31,36,42,76,72,49,46,57,53,45,53,50,49,35,58,75,57,38,41,34,59,29,32,47,30,36,49,31,22,31,47,38,44,72,81,55,53,66,57,49,56,57,26,49,52,42,48,51,52,50,48,51,53,46,33,72,73,59,73,59,47,61,49,32,44,30,67,25,41,24,48,20,67,53,59,50,80,88,45,56,71,58,59,59,42,65,51,38,34,52,51,41,50,54,31,43,74,74,72,47,47,80,42,30,36,33,37,25,47,24,47,46,35,30,13,81,24,13,30,36,34,28,38,28,43,27,65,47,76,53,89,91,36,38,37,35,18,18,54,41,25,43,34,26,47,34,48,30,54,66,65,66,48,78,50,46,74,41,42,30,78,41,59,69,50,83,53,66,39,60,32,26,34,30,21,35,44,100,46,46,49,24,42,65,41,74,66,37,81,37,50,63,77,52,64,71,40,39,36,31,36,42,54,38,27,32,50,16,73,43,60,21,22,41,44,56,52,38,78,49,54,48,80,40,47,37,66,44,94,64,67,60,121,112,80,77,51,35,93,71,30,34,44,78,54,96,37,24,34,24,49,52,95,38,52,47,63,57,52,37,69,74,72,40,65,24,27,35,41,34,34,50,49,40,29,50,52,42,48,50,52,50,53,50,20,43,52,73,38,60,50,83,38,72,46,49,20,34,26,38,64,25,47,70,50,67,70,58,52,48,49,40,49,75,73,68,38,31,34,36,24,52,34,72,45,36,48,52,50,42,43,73,75,64,49,50,44,87,39,29,37,35,54,44,42,33,54,36,70,69,50,41,56,54,50,50,76,48,70,42,40,37,28,39,30,42,66,54,54,55,71,70,46,76,62,58,75,62,36,60,30,27,38,23,42,30,52,62,39,52,44,36,66,43,55,62,37,24,34,12,24,62,50,34,87,90,38,62,37,84,47,32,36,42,75,70,49,46,58,53,46,53,51,49,36,58,75,57,37,39,34,59,29,32,47,29,36,48,31,22,30,48,37,44,70,82,55,52,65,57,49,56,59,27,49,51,44,48,50,52,50,49,52,51,45,33,72,72,59,73,60,47,61,50,31,43,30,66,26,39,24,47,20,68,54,56,49,79,86,44,55,71,56,58,58,44,65,49,38,34,50,50,40,51,55,31,42,74,74,72,49,46,81,43,30,36,34,37,25,46,23,48,48,34,30,13,80,24,13,31,36,34,26,39,28,42,26,66,47,75,53,88,91,36,37,37,35,16,18,54,41,24,43,34,26,48,35,48,31,54,66,65,66,48,78,50,44,75,43,43,29,77,42,59,70,48,83,53,64,40,61,33,25,34,28,21,34,44,97,46,47,49,23,44,65,41,75,68,36,82,37,49,64,77,54,65,69,39,39,35,32,36,40,54,38,28,31,49,15,72,44,59,21,23,41,43,55,52,39,76,50,55,48,79,40,48,37,67,42,92,65,65,62,122